Protein AF-A0A813BF03-F1 (afdb_monomer)

Solvent-accessible surface area (backbone atoms only — not comparable to full-atom values): 46046 Å² total; per-residue (Å²): 134,87,80,86,87,88,90,83,88,89,85,91,82,83,90,78,84,88,80,86,75,86,74,84,86,77,53,76,64,64,53,48,56,55,46,52,55,52,60,68,71,44,66,88,93,52,76,52,72,56,50,46,58,44,49,50,54,51,50,60,74,32,60,97,45,65,83,37,65,53,67,68,56,64,65,30,70,65,52,44,56,40,48,58,73,62,69,64,62,91,86,65,52,70,64,57,50,37,57,75,75,42,42,86,50,36,42,77,43,63,41,102,83,73,46,81,67,26,36,27,60,53,86,65,81,64,79,72,72,72,51,66,66,62,56,60,66,70,44,66,92,89,56,77,53,76,58,52,50,48,25,54,52,30,46,54,55,46,48,54,53,54,42,72,76,39,102,49,88,78,39,43,48,65,61,47,55,65,32,69,61,26,46,64,40,43,66,84,53,62,90,88,37,66,62,62,48,36,60,75,75,33,49,88,45,37,44,77,46,72,48,100,86,72,48,47,29,47,44,72,50,82,67,91,66,95,76,76,91,73,78,97,81,75,88,80,78,55,73,68,57,56,54,52,46,50,52,51,33,52,60,73,63,59,76,82,77,50,78,66,50,50,55,38,46,49,36,51,52,50,36,50,51,53,49,53,71,69,44,96,59,58,68,56,102,76,30,66,73,63,66,41,52,40,64,65,43,47,71,69,29,68,68,36,50,51,44,50,54,51,46,52,55,52,60,67,70,62,65,51,100,88,50,90,74,73,79,54,70,68,58,50,45,63,76,68,33,87,49,52,43,65,49,96,64,62,24,34,41,61,36,52,69,41,42,60,75,70,59,47,67,67,68,72,69,67,69,83,85,81,88,80,84,88,84,83,89,86,86,88,85,88,88,91,88,88,87,85,88,89,83,90,84,88,81,84,79,86,79,80,84,77,85,80,78,89,74,78,77,64,75,72,53,51,63,66,63,64,68,62,74,74,55,79,85,49,73,88,54,73,49,72,34,49,81,70,93,75,56,63,56,58,42,92,73,46,22,37,36,39,32,41,29,44,77,66,32,15,39,48,21,32,31,56,28,28,34,50,44,40,39,38,72,79,47,61,31,72,48,34,32,32,25,17,36,7,39,37,13,44,54,39,37,88,87,27,61,61,42,81,50,48,69,76,80,35,62,66,42,43,76,39,36,31,51,93,41,39,64,18,75,68,47,68,90,50,51,66,53,28,50,55,44,36,54,77,72,54,43,33,31,39,38,44,34,12,31,49,71,46,33,43,50,46,32,53,38,36,56,53,34,58,74,67,72,47,82,54,20,35,34,28,40,61,39,34,55,33,48,30,53,37,87,36,78,60,32,50,16,26,63,31,29,23,54,45,43,26,56,49,48,49,52,26,42,52,58,5,69,75,34,73,40,9,30,8,33,30,37,36,59,9,65,75,14,23,54,35,31,49,50,16,36,57,75,50,70,66,36,43,40,68,40,26,40,78,38,80,66,56,69,68,61,52,50,53,49,49,54,55,39,30,75,71,68,35,29,43,22,34,36,31,9,52,30,15,63,41,92,80,45,48,78,81,46,59,48,100,84,69,47,73,51,75,29,67,42,57,63,51,50,42,54,53,52,33,62,68,24,58,87,78,67,28,45,56,49,79,44,80,50,62,70,55,36,30,44,35,50,47,36,70,70,34,46,56,48,28,40,52,54,20,38,23,39,48,32,35,34,38,51,54,45,48,38,26,25,47,43,27,47,91,89,40,44,23,49,40,59,16,61,65,43,44,68,53,70,34,62,72,52,70,84,35,71,68,47,47,52,33,36,59,69,23,68,47,54,48,68,64,54,48,68,77,113

Sequence (805 aa):
MALGPPKARPPRSGREAADPAKGPEESQEDRREKQDAFFDSLPQDHLTHPELDLRDLLVEALKGKGLAKLSPIASDREFCRRKALLEWPRGIRLTAWIENRIGAEVEVVHGAFGSEVGVRLLDVGGMEEVDPEAFLASLPPDDFTQEENTLRQKLFEAWRDLTSRSDQRDVSLLDLGEHPNVKKAGGFLPPKMLRSWIEARLGAEMLLTENEAGELLADFVSVDTEVAEAPPEAPLVPADARAEVEEKARLFFDGPLRPEEKDLERACIDAIVKSTLSASTSFTSTGCSTPLNLSSVLNADKAFQEVWRRCKSEWAALEPPEGPVEVTLTNWVDWRVADVKVSREPRVSLRSNAVARLGLQRQLQKRPNSPGRDRGDGARGGGAPKRPRPSTGSHLHPYEEPERSHQGPEEAQDDERLQASRPKELANGCVRANACREIFHNPSEVRAAIVTCGGLCPGLNSIIREITNCLWHQYGVKTILGMQAGYNGCSAPDDFPPIQLNVDNVRDIHMKGGSILKAGRGGMDDPEKILDQLEKMGINMLFTVGGDGTQAAANLLYQAARKRDMPLSIVGVPKSIDNDIVFFDKTFGFDSAVAAASEVIRNGWVEATSCAKGVGIVKLMGRDAGFVAMHAALASTIVDLVMIPEVDVEMEEIMKHVDTTLARKDFMVVAVAEGAGQKFVSTGKKDSTGHTVYGDIGTYLKDQINSHLKKSGGRSFYIDPSYIIRSVTIRPNDHIYCSRLARDAVHTAMRGYTGVCVGPIHNIIVVMPSNLIASRKKRISVHSSSWQSCVQSCNMPKSLAGLNK

Secondary structure (DSSP, 8-state):
-----------------PPPPPPP---HHHHHHHHHHHHHHS-SSS--HHHHHHHHHHHHHHTT-SSB-HHHHHT-HHHHHHHHTTT--TT--HHHHHHHHSTTTEEEEEPTTS-EEEEEE---SS-----HHHHHHHS-SSS--HHHHHHHHHHHHHHHHHHHH-SSS-EEHHHHHHSHHHHHHGGGSPTT-HHHHIIIIITTTEEEEE-TTS-EEEEE--------PPPS--PPPPHHHHHHHHHHHHHHT-SSPPHHHHHHHHHHHHHHHHHHHHS---EETTEESSPEEHHHHHHH-HHHHHHHHHHHHHHHHT--TTS-----HHHHHHHH-TTEEE-SSSEEEE-HHHHHHTTTHHHHTTPPP--PPP---------------------PPPPPPPP-----SHHHHHHHHHS-PPPGGGTT--EE----S--SS-GGG-EEEEEEBSS--TTHHHHHHHHHHHHHHHS---EEEEETTTHHHHH-TTTSPPEEP-TTTTTTGGGSSS-TT--B----S-HHHHHHHHHHTT--EEEEEE-HHHHHHHHHHHHHHHHTT---EEEEEE--SS--BSS-S--TTHHHHHHHHHHHHHHHHHHHHTSTTEEEEEEE--SS--HHHHHHHHHHS--SEEE-TTS---HHHHHHHHHHHHHHHSEEEEEEETTTTGGGT----B-TTSPBPPP-HHHHHHHHHHHHHTTTT-EEEEE--HHHHHHSPPPHHHHHHHHHHHHHHHHHHHTT--SEEEEEETTEEEEEEHHHHTS-B----TTSHHHHHHHHHTT--HHHHT---

Nearest PDB structures (foldseek):
  6qu3-assembly1_C  TM=9.576E-01  e=3.442E-39  Trypanosoma brucei brucei
  6qu5-assembly1_B  TM=9.570E-01  e=5.912E-39  Trypanosoma brucei brucei
  6qu4-assembly1_C  TM=9.459E-01  e=5.306E-39  Trypanosoma brucei brucei
  6qu5-assembly1_C  TM=9.533E-01  e=1.015E-38  Trypanosoma brucei brucei
  6qu4-assembly1_D  TM=9.622E-01  e=5.732E-38  Trypanosoma brucei brucei

Radius of gyration: 39.79 Å; Cα contacts (8 Å, |Δi|>4): 1202; chains: 1; bounding box: 162×82×90 Å

pLDDT: mean 78.16, std 21.55, range [22.69, 98.88]

Organism: NCBI:txid1628268

InterPro domains:
  IPR000023 Phosphofructokinase domain [PF00365] (447-747)
  IPR022953 ATP-dependent 6-phosphofructokinase [PR00476] (450-469)
  IPR022953 ATP-dependent 6-phosphofructokinase [PR00476] (538-554)
  IPR022953 ATP-dependent 6-phosphofructokinase [PR00476] (571-588)
  IPR022953 ATP-dependent 6-phosphofructokinase [PR00476] (589-607)
  IPR022953 ATP-dependent 6-phosphofructokinase [PR00476] (610-626)
  IPR022953 ATP-dependent 6-phosphofructokinase [PR00476] (664-676)
  IPR035966 Phosphofructokinase superfamily [SSF53784] (423-790)
  IPR050929 Phosphofructokinase type A [PTHR45770] (429-799)

Foldseek 3Di:
DDDDDDDDDDDDDDDDDDDDDDDDDDDPVNLVVVVVVLVVPADQVDHDPLRVQLVVLVLVVQVPPAFDACVVSCPDPVNVVSCVVSVDDPNDDPQNCCCRPVCVFKPQDADPVRHTPGIHGDCPPDPPPPPLVVVLVVADPPDHDPLRVQLVVLLVVQLVVVCVVDPDNWDFPVSSCPPPSNVVSCVVPDPPCPVVCCCNPVCVQWPWDQDPVRTTTIDGDPPVDPDDDDDDDDDDDDPVVVVVLLVLLLVVPPDDDDPLSVQLLVLLVVLLVVVLLVDPWAADLFWTPDFAQSCVSQVPDPSNVVSVVVVLVVQQVVADPVGRRDDDPLSCCCNHNPQWDQDPRRTITGGSVRCVVVVVVVVSPPDDDDDDDDDDDDDYDDDDDDDDDDDDDDDDDDDDDDDDDDDDPPPVVVVVVPPDPDPPVCPVHFFFLDFDPDFDDQLALAAEEEFAEDFFFACQLLLVQLLQCLSCPVSVHQHYWYQAAGLLCLLVCVVQPIDRDHNVVSVCSLQFGGHPRYYHYDNLPDLVSSVVSCVVVSHQEYEFEEALVSLVSQLVNQVVCVVVVHNHAYEYQHADLQQWFPQFPGHFRVVLLLVLQLVVLVVLVVQQVVDFLEEREEEGAAQQAQRSQLSSLVVNLQAQAEFHLVAAADVVLVLVSSVVVCVVPRGHGYYYYQNGPQVVAFPQDADPVRHGDGGRVQVVNQVSNCVSCVVVPYHYDYDYCHVVSSGDRGDPVSSVVSSVLSSSSSSCVRRSHHQWYWHDDPNGIGIGRSCSRSPGIHYDDLPDPSLVSSCVSSVHDCNSSVNVD

Mean predicted aligned error: 21.6 Å

Structure (mmCIF, N/CA/C/O backbone):
data_AF-A0A813BF03-F1
#
_entry.id   AF-A0A813BF03-F1
#
loop_
_atom_site.group_PDB
_atom_site.id
_atom_site.type_symbol
_atom_site.label_atom_id
_atom_site.label_alt_id
_atom_site.label_comp_id
_atom_site.label_asym_id
_atom_site.label_entity_id
_atom_site.label_seq_id
_atom_site.pdbx_PDB_ins_code
_atom_site.Cartn_x
_atom_site.Cartn_y
_atom_site.Cartn_z
_atom_site.occupancy
_atom_site.B_iso_or_equiv
_atom_site.auth_seq_id
_atom_site.auth_comp_id
_atom_site.auth_asym_id
_atom_site.auth_atom_id
_atom_site.pdbx_PDB_model_num
ATOM 1 N N . MET A 1 1 ? -105.371 -28.307 -44.161 1.00 33.91 1 MET A N 1
ATOM 2 C CA . MET A 1 1 ? -105.538 -29.772 -44.296 1.00 33.91 1 MET A CA 1
ATOM 3 C C . MET A 1 1 ? -104.588 -30.416 -43.293 1.00 33.91 1 MET A C 1
ATOM 5 O O . MET A 1 1 ? -103.410 -30.117 -43.371 1.00 33.91 1 MET A O 1
ATOM 9 N N . ALA A 1 2 ? -105.118 -30.940 -42.177 1.00 35.44 2 ALA A N 1
ATOM 10 C CA . ALA A 1 2 ? -105.178 -32.384 -41.854 1.00 35.44 2 ALA A CA 1
ATOM 11 C C . ALA A 1 2 ? -103.812 -32.911 -41.338 1.00 35.44 2 ALA A C 1
ATOM 13 O O . ALA A 1 2 ? -102.834 -32.771 -42.050 1.00 35.44 2 ALA A O 1
ATOM 14 N N . LEU A 1 3 ? -103.612 -33.493 -40.147 1.00 30.72 3 LEU A N 1
ATOM 15 C CA . LEU A 1 3 ? -104.460 -34.100 -39.107 1.00 30.72 3 LEU A CA 1
ATOM 16 C C . LEU A 1 3 ? -103.669 -34.114 -37.767 1.00 30.72 3 LEU A C 1
ATOM 18 O O . LEU A 1 3 ? -102.467 -34.362 -37.783 1.00 30.72 3 LEU A O 1
ATOM 22 N N . GLY A 1 4 ? -104.329 -33.885 -36.619 1.00 41.91 4 GLY A N 1
ATOM 23 C CA . GLY A 1 4 ? -103.841 -34.338 -35.290 1.00 41.91 4 GLY A CA 1
ATOM 24 C C . GLY A 1 4 ? -103.999 -35.865 -35.155 1.00 41.91 4 GLY A C 1
ATOM 25 O O . GLY A 1 4 ? -104.670 -36.429 -36.021 1.00 41.91 4 GLY A O 1
ATOM 26 N N . PRO A 1 5 ? -103.462 -36.580 -34.135 1.00 51.69 5 PRO A N 1
ATOM 27 C CA . PRO A 1 5 ? -103.633 -36.329 -32.687 1.00 51.69 5 PRO A CA 1
ATOM 28 C C . PRO A 1 5 ? -102.374 -36.795 -31.865 1.00 51.69 5 PRO A C 1
ATOM 30 O O . PRO A 1 5 ? -101.274 -36.657 -32.386 1.00 51.69 5 PRO A O 1
ATOM 33 N N . PRO A 1 6 ? -102.443 -37.407 -30.654 1.00 37.41 6 PRO A N 1
ATOM 34 C CA . PRO A 1 6 ? -102.827 -36.872 -29.338 1.00 37.41 6 PRO A CA 1
ATOM 35 C C . PRO A 1 6 ? -101.766 -37.062 -28.212 1.00 37.41 6 PRO A C 1
ATOM 37 O O . PRO A 1 6 ? -100.801 -37.811 -28.321 1.00 37.41 6 PRO A O 1
ATOM 40 N N . LYS A 1 7 ? -102.033 -36.421 -27.062 1.00 38.62 7 LYS A N 1
ATOM 41 C CA . LYS A 1 7 ? -101.463 -36.691 -25.723 1.00 38.62 7 LYS A CA 1
ATOM 42 C C . LYS A 1 7 ? -102.104 -37.934 -25.069 1.00 38.62 7 LYS A C 1
ATOM 44 O O . LYS A 1 7 ? -103.325 -38.027 -25.131 1.00 38.62 7 LYS A O 1
ATOM 49 N N . ALA A 1 8 ? -101.341 -38.733 -24.298 1.00 26.89 8 ALA A N 1
ATOM 50 C CA . ALA A 1 8 ? -101.724 -39.244 -22.956 1.00 26.89 8 ALA A CA 1
ATOM 51 C C . ALA A 1 8 ? -100.602 -40.041 -22.221 1.00 26.89 8 ALA A C 1
ATOM 53 O O . ALA A 1 8 ? -100.227 -41.118 -22.653 1.00 26.89 8 ALA A O 1
ATOM 54 N N . ARG A 1 9 ? -100.122 -39.450 -21.107 1.00 22.69 9 ARG A N 1
ATOM 55 C CA . ARG A 1 9 ? -99.770 -39.928 -19.732 1.00 22.69 9 ARG A CA 1
ATOM 56 C C . ARG A 1 9 ? -99.171 -41.342 -19.386 1.00 22.69 9 ARG A C 1
ATOM 58 O O . ARG A 1 9 ? -99.343 -42.289 -20.131 1.00 22.69 9 ARG A O 1
ATOM 65 N N . PRO A 1 10 ? -98.470 -41.450 -18.216 1.00 49.47 10 PRO A N 1
ATOM 66 C CA . PRO A 1 10 ? -97.314 -42.331 -17.870 1.00 49.47 10 PRO A CA 1
ATOM 67 C C . PRO A 1 10 ? -97.753 -43.583 -17.024 1.00 49.47 10 PRO A C 1
ATOM 69 O O . PRO A 1 10 ? -98.969 -43.676 -16.851 1.00 49.47 10 PRO A O 1
ATOM 72 N N . PRO A 1 11 ? -96.923 -44.517 -16.440 1.00 43.12 11 PRO A N 1
ATOM 73 C CA . PRO A 1 11 ? -95.626 -44.318 -15.741 1.00 43.12 11 PRO A CA 1
ATOM 74 C C . PRO A 1 11 ? -94.536 -45.440 -15.757 1.00 43.12 11 PRO A C 1
ATOM 76 O O . PRO A 1 11 ? -94.758 -46.572 -16.157 1.00 43.12 11 PRO A O 1
ATOM 79 N N . ARG A 1 12 ? -93.354 -45.049 -15.232 1.00 35.62 12 ARG A N 1
ATOM 80 C CA . ARG A 1 12 ? -92.257 -45.785 -14.539 1.00 35.62 12 ARG A CA 1
ATOM 81 C C . ARG A 1 12 ? -91.902 -47.231 -14.943 1.00 35.62 12 ARG A C 1
ATOM 83 O O . ARG A 1 12 ? -92.609 -48.148 -14.554 1.00 35.62 12 ARG A O 1
ATOM 90 N N . SER A 1 13 ? -90.644 -47.423 -15.362 1.00 28.11 13 SER A N 1
ATOM 91 C CA . SER A 1 13 ? -89.671 -48.325 -14.700 1.00 28.11 13 SER A CA 1
ATOM 92 C C . SER A 1 13 ? -88.306 -48.305 -15.397 1.00 28.11 13 SER A C 1
ATOM 94 O O . SER A 1 13 ? -88.259 -48.285 -16.620 1.00 28.11 13 SER A O 1
ATOM 96 N N . GLY A 1 14 ? -87.230 -48.436 -14.616 1.00 25.39 14 GLY A N 1
ATOM 97 C CA . GLY A 1 14 ? -85.986 -49.058 -15.086 1.00 25.39 14 GLY A CA 1
ATOM 98 C C . GLY A 1 14 ? -84.874 -48.097 -15.486 1.00 25.39 14 GLY A C 1
ATOM 99 O O . GLY A 1 14 ? -84.885 -47.526 -16.565 1.00 25.39 14 GLY A O 1
ATOM 100 N N . ARG A 1 15 ? -83.898 -47.956 -14.586 1.00 31.39 15 ARG A N 1
ATOM 101 C CA . ARG A 1 15 ? -82.564 -47.405 -14.848 1.00 31.39 15 ARG A CA 1
ATOM 102 C C . ARG A 1 15 ? -81.873 -48.210 -15.950 1.00 31.39 15 ARG A C 1
ATOM 104 O O . ARG A 1 15 ? -81.846 -49.426 -15.824 1.00 31.39 15 ARG A O 1
ATOM 111 N N . GLU A 1 16 ? -81.175 -47.536 -16.859 1.00 27.23 16 GLU A N 1
ATOM 112 C CA . GLU A 1 16 ? -79.807 -47.930 -17.205 1.00 27.23 16 GLU A CA 1
ATOM 113 C C . GLU A 1 16 ? -79.006 -46.765 -17.810 1.00 27.23 16 GLU A C 1
ATOM 115 O O . GLU A 1 16 ? -79.472 -46.057 -18.694 1.00 27.23 16 GLU A O 1
ATOM 120 N N . ALA A 1 17 ? -77.838 -46.570 -17.192 1.00 29.06 17 ALA A N 1
ATOM 121 C CA . ALA A 1 17 ? -76.621 -45.855 -17.575 1.00 29.06 17 ALA A CA 1
ATOM 122 C C . ALA A 1 17 ? -76.712 -44.561 -18.415 1.00 29.06 17 ALA A C 1
ATOM 124 O O . ALA A 1 17 ? -77.003 -44.555 -19.604 1.00 29.06 17 ALA A O 1
ATOM 125 N N . ALA A 1 18 ? -76.339 -43.464 -17.752 1.00 27.36 18 ALA A N 1
ATOM 126 C CA . ALA A 1 18 ? -76.171 -42.124 -18.290 1.00 27.36 18 ALA A CA 1
ATOM 127 C C . ALA A 1 18 ? -75.057 -42.022 -19.350 1.00 27.36 18 ALA A C 1
ATOM 129 O O . ALA A 1 18 ? -73.918 -42.411 -19.097 1.00 27.36 18 ALA A O 1
ATOM 130 N N . ASP A 1 19 ? -75.389 -41.391 -20.474 1.00 29.16 19 ASP A N 1
ATOM 131 C CA . ASP A 1 19 ? -74.448 -40.777 -21.412 1.00 29.16 19 ASP A CA 1
ATOM 132 C C . ASP A 1 19 ? -74.287 -39.295 -20.999 1.00 29.16 19 ASP A C 1
ATOM 134 O O . ASP A 1 19 ? -75.295 -38.573 -20.948 1.00 29.16 19 ASP A O 1
ATOM 138 N N . PRO A 1 20 ? -73.100 -38.814 -20.578 1.00 33.72 20 PRO A N 1
ATOM 139 C CA . PRO A 1 20 ? -72.963 -37.451 -20.089 1.00 33.72 20 PRO A CA 1
ATOM 140 C C . PRO A 1 20 ? -72.949 -36.456 -21.255 1.00 33.72 20 PRO A C 1
ATOM 142 O O . PRO A 1 20 ? -72.063 -36.437 -22.107 1.00 33.72 20 PRO A O 1
ATOM 145 N N . ALA A 1 21 ? -73.965 -35.600 -21.229 1.00 34.38 21 ALA A N 1
ATOM 146 C CA . ALA A 1 21 ? -74.213 -34.474 -22.109 1.00 34.38 21 ALA A CA 1
ATOM 147 C C . ALA A 1 21 ? -72.999 -33.549 -22.340 1.00 34.38 21 ALA A C 1
ATOM 149 O O . ALA A 1 21 ? -72.250 -33.213 -21.420 1.00 34.38 21 ALA A O 1
ATOM 150 N N . LYS A 1 22 ? -72.900 -33.050 -23.583 1.00 37.31 22 LYS A N 1
ATOM 151 C CA . LYS A 1 22 ? -72.131 -31.862 -23.980 1.00 37.31 22 LYS A CA 1
ATOM 152 C C . LYS A 1 22 ? -72.483 -30.672 -23.073 1.00 37.31 22 LYS A C 1
ATOM 154 O O . LYS A 1 22 ? -73.637 -30.251 -23.030 1.00 37.31 22 LYS A O 1
ATOM 159 N N . GLY A 1 23 ? -71.478 -30.137 -22.380 1.00 34.19 23 GLY A N 1
ATOM 160 C CA . GLY A 1 23 ? -71.534 -28.829 -21.718 1.00 34.19 23 GLY A CA 1
ATOM 161 C C . GLY A 1 23 ? -71.587 -27.661 -22.723 1.00 34.19 23 GLY A C 1
ATOM 162 O O . GLY A 1 23 ? -71.460 -27.896 -23.926 1.00 34.19 23 GLY A O 1
ATOM 163 N N . PRO A 1 24 ? -71.795 -26.418 -22.249 1.00 41.84 24 PRO A N 1
ATOM 164 C CA . PRO A 1 24 ? -72.093 -25.255 -23.090 1.00 41.84 24 PRO A CA 1
ATOM 165 C C . PRO A 1 24 ? -70.931 -24.919 -24.042 1.00 41.84 24 PRO A C 1
ATOM 167 O O . PRO A 1 24 ? -69.767 -24.998 -23.651 1.00 41.84 24 PRO A O 1
ATOM 170 N N . GLU A 1 25 ? -71.243 -24.560 -25.294 1.00 47.81 25 GLU A N 1
ATOM 171 C CA . GLU A 1 25 ? -70.245 -24.138 -26.287 1.00 47.81 25 GLU A CA 1
ATOM 172 C C . GLU A 1 25 ? -69.652 -22.775 -25.901 1.00 47.81 25 GLU A C 1
ATOM 174 O O . GLU A 1 25 ? -70.324 -21.749 -25.909 1.00 47.81 25 GLU A O 1
ATOM 179 N N . GLU A 1 26 ? -68.378 -22.808 -25.523 1.00 56.12 26 GLU A N 1
ATOM 180 C CA . GLU A 1 26 ? -67.532 -21.669 -25.163 1.00 56.12 26 GLU A CA 1
ATOM 181 C C . GLU A 1 26 ? -67.277 -20.763 -26.384 1.00 56.12 26 GLU A C 1
ATOM 183 O O . GLU A 1 26 ? -66.959 -21.270 -27.468 1.00 56.12 26 GLU A O 1
ATOM 188 N N . SER A 1 27 ? -67.423 -19.439 -26.232 1.00 62.94 27 SER A N 1
ATOM 189 C CA . SER A 1 27 ? -67.269 -18.494 -27.346 1.00 62.94 27 SER A CA 1
ATOM 190 C C . SER A 1 27 ? -65.803 -18.403 -27.817 1.00 62.94 27 SER A C 1
ATOM 192 O O . SER A 1 27 ? -64.869 -18.697 -27.069 1.00 62.94 27 SER A O 1
ATOM 194 N N . GLN A 1 28 ? -65.565 -18.034 -29.085 1.00 58.16 28 GLN A N 1
ATOM 195 C CA . GLN A 1 28 ? -64.194 -17.910 -29.616 1.00 58.16 28 GLN A CA 1
ATOM 196 C C . GLN A 1 28 ? -63.381 -16.807 -28.923 1.00 58.16 28 GLN A C 1
ATOM 198 O O . GLN A 1 28 ? -62.155 -16.903 -28.870 1.00 58.16 28 GLN A O 1
ATOM 203 N N . GLU A 1 29 ? -64.060 -15.790 -28.399 1.00 62.06 29 GLU A N 1
ATOM 204 C CA . GLU A 1 29 ? -63.456 -14.663 -27.689 1.00 62.06 29 GLU A CA 1
ATOM 205 C C . GLU A 1 29 ? -63.002 -15.098 -26.286 1.00 62.06 29 GLU A C 1
ATOM 207 O O . GLU A 1 29 ? -61.828 -14.937 -25.960 1.00 62.06 29 GLU A O 1
ATOM 212 N N . ASP A 1 30 ? -63.843 -15.847 -25.554 1.00 64.62 30 ASP A N 1
ATOM 213 C CA . ASP A 1 30 ? -63.483 -16.441 -24.251 1.00 64.62 30 ASP A CA 1
ATOM 214 C C . ASP A 1 30 ? -62.268 -17.383 -24.343 1.00 64.62 30 ASP A C 1
ATOM 216 O O . ASP A 1 30 ? -61.485 -17.518 -23.400 1.00 64.62 30 ASP A O 1
ATOM 220 N N . ARG A 1 31 ? -62.097 -18.074 -25.478 1.00 63.22 31 ARG A N 1
ATOM 221 C CA . ARG A 1 31 ? -60.940 -18.955 -25.709 1.00 63.22 31 ARG A CA 1
ATOM 222 C C . ARG A 1 31 ? -59.647 -18.195 -25.964 1.00 63.22 31 ARG A C 1
ATOM 224 O O . ARG A 1 31 ? -58.600 -18.679 -25.544 1.00 63.22 31 ARG A O 1
ATOM 231 N N . ARG A 1 32 ? -59.712 -17.050 -26.650 1.00 65.19 32 ARG A N 1
ATOM 232 C CA . ARG A 1 32 ? -58.541 -16.194 -26.877 1.00 65.19 32 ARG A CA 1
ATOM 233 C C . ARG A 1 32 ? -58.101 -15.525 -25.585 1.00 65.19 32 ARG A C 1
ATOM 235 O O . ARG A 1 32 ? -56.937 -15.646 -25.239 1.00 65.19 32 ARG A O 1
ATOM 242 N N . GLU A 1 33 ? -59.030 -14.972 -24.809 1.00 72.19 33 GLU A N 1
ATOM 243 C CA . GLU A 1 33 ? -58.694 -14.351 -23.520 1.00 72.19 33 GLU A CA 1
ATOM 244 C C . GLU A 1 33 ? -58.048 -15.342 -22.540 1.00 72.19 33 GLU A C 1
ATOM 246 O O . GLU A 1 33 ? -57.075 -15.010 -21.868 1.00 72.19 33 GLU A O 1
ATOM 251 N N . LYS A 1 34 ? -58.523 -16.596 -22.492 1.00 68.94 34 LYS A N 1
ATOM 252 C CA . LYS A 1 34 ? -57.888 -17.652 -21.680 1.00 68.94 34 LYS A CA 1
ATOM 253 C C . LYS A 1 34 ? -56.511 -18.065 -22.191 1.00 68.94 34 LYS A C 1
ATOM 255 O O . LYS A 1 34 ? -55.680 -18.503 -21.398 1.00 68.94 34 LYS A O 1
ATOM 260 N N . GLN A 1 35 ? -56.292 -17.991 -23.501 1.00 70.38 35 GLN A N 1
ATOM 261 C CA . GLN A 1 35 ? -55.005 -18.299 -24.108 1.00 70.38 35 GLN A CA 1
ATOM 262 C C . GLN A 1 35 ? -53.987 -17.199 -23.799 1.00 70.38 35 GLN A C 1
ATOM 264 O O . GLN A 1 35 ? -52.890 -17.514 -23.345 1.00 70.38 35 GLN A O 1
ATOM 269 N N . ASP A 1 36 ? -54.377 -15.939 -23.963 1.00 75.69 36 ASP A N 1
ATOM 270 C CA . ASP A 1 36 ? -53.522 -14.783 -23.696 1.00 75.69 36 ASP A CA 1
ATOM 271 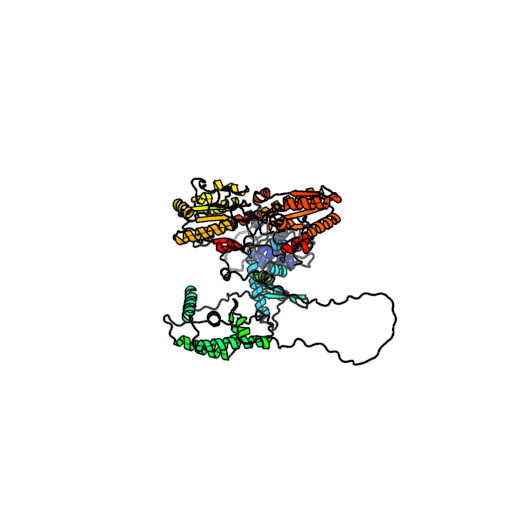C C . ASP A 1 36 ? -53.194 -14.693 -22.199 1.00 75.69 36 ASP A C 1
ATOM 273 O O . ASP A 1 36 ? -52.025 -14.644 -21.832 1.00 75.69 36 ASP A O 1
ATOM 277 N N . ALA A 1 37 ? -54.189 -14.858 -21.317 1.00 78.62 37 ALA A N 1
ATOM 278 C CA . ALA A 1 37 ? -53.967 -14.881 -19.869 1.00 78.62 37 ALA A CA 1
ATOM 279 C C . ALA A 1 37 ? -53.012 -16.001 -19.412 1.00 78.62 37 ALA A C 1
ATOM 281 O O . ALA A 1 37 ? -52.276 -15.831 -18.440 1.00 78.62 37 ALA A O 1
ATOM 282 N N . PHE A 1 38 ? -53.007 -17.151 -20.097 1.00 81.25 38 PHE A N 1
ATOM 283 C CA . PHE A 1 38 ? -52.062 -18.228 -19.808 1.00 81.25 38 PHE A CA 1
ATOM 284 C C . PHE A 1 38 ? -50.634 -17.846 -20.195 1.00 81.25 38 PHE A C 1
ATOM 286 O O . PHE A 1 38 ? -49.737 -17.982 -19.368 1.00 81.25 38 PHE A O 1
ATOM 293 N N . PHE A 1 39 ? -50.409 -17.351 -21.413 1.00 80.50 39 PHE A N 1
ATOM 294 C CA . PHE A 1 39 ? -49.061 -16.969 -21.843 1.00 80.50 39 PHE A CA 1
ATOM 295 C C . PHE A 1 39 ? -48.540 -15.729 -21.105 1.00 80.50 39 PHE A C 1
ATOM 297 O O . PHE A 1 39 ? -47.355 -15.685 -20.790 1.00 80.50 39 PHE A O 1
ATOM 304 N N . ASP A 1 40 ? -49.414 -14.791 -20.734 1.00 79.94 40 ASP A N 1
ATOM 305 C CA . ASP A 1 40 ? -49.068 -13.631 -19.903 1.00 79.94 40 ASP A CA 1
ATOM 306 C C . ASP A 1 40 ? -48.694 -14.024 -18.467 1.00 79.94 40 ASP A C 1
ATOM 308 O O . ASP A 1 40 ? -47.912 -13.331 -17.816 1.00 79.94 40 ASP A O 1
ATOM 312 N N . SER A 1 41 ? -49.231 -15.140 -17.960 1.00 78.38 41 SER A N 1
ATOM 313 C CA . SER A 1 41 ? -48.867 -15.662 -16.636 1.00 78.38 41 SER A CA 1
ATOM 314 C C . SER A 1 41 ? -47.479 -16.310 -16.595 1.00 78.38 41 SER A C 1
ATOM 316 O O . SER A 1 41 ? -46.927 -16.507 -15.510 1.00 78.38 41 SER A O 1
ATOM 318 N N . LEU A 1 42 ? -46.908 -16.643 -17.757 1.00 80.62 42 LEU A N 1
ATOM 319 C CA . LEU A 1 42 ? -45.584 -17.246 -17.859 1.00 80.62 42 LEU A CA 1
ATOM 320 C C . LEU A 1 42 ? -44.499 -16.158 -17.942 1.00 80.62 42 LEU A C 1
ATOM 322 O O . LEU A 1 42 ? -44.722 -15.099 -18.533 1.00 80.62 42 LEU A O 1
ATOM 326 N N . PRO A 1 43 ? -43.293 -16.401 -17.397 1.00 75.25 43 PRO A N 1
ATOM 327 C CA . PRO A 1 43 ? -42.184 -15.466 -17.540 1.00 75.25 43 PRO A CA 1
ATOM 328 C C . PRO A 1 43 ? -41.829 -15.270 -19.017 1.00 75.25 43 PRO A C 1
ATOM 330 O O . PRO A 1 43 ? -41.671 -16.244 -19.753 1.00 75.25 43 PRO A O 1
ATOM 333 N N . GLN A 1 44 ? -41.693 -14.022 -19.461 1.00 67.81 44 GLN A N 1
ATOM 334 C CA . GLN A 1 44 ? -41.414 -13.708 -20.870 1.00 67.81 44 GLN A CA 1
ATOM 335 C C . GLN A 1 44 ? -39.953 -13.985 -21.254 1.00 67.81 44 GLN A C 1
ATOM 337 O O . GLN A 1 44 ? -39.687 -14.450 -22.357 1.00 67.81 44 GLN A O 1
ATOM 342 N N . ASP A 1 45 ? -39.021 -13.780 -20.318 1.00 66.44 45 ASP A N 1
ATOM 343 C CA . ASP A 1 45 ? -37.578 -13.833 -20.598 1.00 66.44 45 ASP A CA 1
ATOM 344 C C . ASP A 1 45 ? -36.946 -15.219 -20.365 1.00 66.44 45 ASP A C 1
ATOM 346 O O . ASP A 1 45 ? -35.757 -15.406 -20.613 1.00 66.44 45 ASP A O 1
ATOM 350 N N . HIS A 1 46 ? -37.703 -16.195 -19.849 1.00 70.12 46 HIS A N 1
ATOM 351 C CA . HIS A 1 46 ? -37.211 -17.555 -19.606 1.00 70.12 46 HIS A CA 1
ATOM 352 C C . HIS A 1 46 ? -38.342 -18.590 -19.529 1.00 70.12 46 HIS A C 1
ATOM 354 O O . HIS A 1 46 ? -39.494 -18.269 -19.233 1.00 70.12 46 HIS A O 1
ATOM 360 N N . LEU A 1 47 ? -37.997 -19.860 -19.757 1.00 76.19 47 LEU A N 1
ATOM 361 C CA . LEU A 1 47 ? -38.897 -20.995 -19.544 1.00 76.19 47 LEU A CA 1
ATOM 362 C C . LEU A 1 47 ? -38.900 -21.401 -18.065 1.00 76.19 47 LEU A C 1
ATOM 364 O O . LEU A 1 47 ? -37.851 -21.482 -17.424 1.00 76.19 47 LEU A O 1
ATOM 368 N N . THR A 1 48 ? -40.077 -21.698 -17.520 1.00 79.56 48 THR A N 1
ATOM 369 C CA . THR A 1 48 ? -40.196 -22.281 -16.174 1.00 79.56 48 THR A CA 1
ATOM 370 C C . THR A 1 48 ? -39.629 -23.707 -16.136 1.00 79.56 48 THR A C 1
ATOM 372 O O . THR A 1 48 ? -39.527 -24.373 -17.164 1.00 79.56 48 THR A O 1
ATOM 375 N N . HIS A 1 49 ? -39.277 -24.233 -14.956 1.00 76.62 49 HIS A N 1
ATOM 376 C CA . HIS A 1 49 ? -38.738 -25.602 -14.850 1.00 76.62 49 HIS A CA 1
ATOM 377 C C . HIS A 1 49 ? -39.646 -26.685 -15.471 1.00 76.62 49 HIS A C 1
ATOM 379 O O . HIS A 1 49 ? -39.129 -27.527 -16.204 1.00 76.62 49 HIS A O 1
ATOM 385 N N . PRO A 1 50 ? -40.983 -26.655 -15.294 1.00 78.25 50 PRO A N 1
ATOM 386 C CA . PRO A 1 50 ? -41.852 -27.617 -15.969 1.00 78.25 50 PRO A CA 1
ATOM 387 C C . PRO A 1 50 ? -41.939 -27.398 -17.493 1.00 78.25 50 PRO A C 1
ATOM 389 O O . PRO A 1 50 ? -42.189 -28.352 -18.229 1.00 78.25 50 PRO A O 1
ATOM 392 N N . GLU A 1 51 ? -41.718 -26.171 -17.987 1.00 83.62 51 GLU A N 1
ATOM 393 C CA . GLU A 1 51 ? -41.609 -25.889 -19.427 1.00 83.62 51 GLU A CA 1
ATOM 394 C C . GLU A 1 51 ? -40.304 -26.429 -20.016 1.00 83.62 51 GLU A C 1
ATOM 396 O O . GLU A 1 51 ? -40.336 -27.003 -21.104 1.00 83.62 51 GLU A O 1
ATOM 401 N N . LEU A 1 52 ? -39.186 -26.299 -19.295 1.00 76.62 52 LEU A N 1
ATOM 402 C CA . LEU A 1 52 ? -37.890 -26.862 -19.684 1.00 76.62 52 LEU A CA 1
ATOM 403 C C . LEU A 1 52 ? -37.960 -28.387 -19.787 1.00 76.62 52 LEU A C 1
ATOM 405 O O . LEU A 1 52 ? -37.588 -28.946 -20.813 1.00 76.62 52 LEU A O 1
ATOM 409 N N . ASP A 1 53 ? -38.550 -29.050 -18.788 1.00 81.69 53 ASP A N 1
ATOM 410 C CA . ASP A 1 53 ? -38.770 -30.500 -18.812 1.00 81.69 53 ASP A CA 1
ATOM 411 C C . ASP A 1 53 ? -39.586 -30.949 -20.039 1.00 81.69 53 ASP A C 1
ATOM 413 O O . ASP A 1 53 ? -39.292 -31.969 -20.669 1.00 81.69 53 ASP A O 1
ATOM 417 N N . LEU A 1 54 ? -40.643 -30.201 -20.377 1.00 84.12 54 LEU A N 1
ATOM 418 C CA . LEU A 1 54 ? -41.500 -30.512 -21.520 1.00 84.12 54 LEU A CA 1
ATOM 419 C C . LEU A 1 54 ? -40.784 -30.252 -22.856 1.00 84.12 54 LEU A C 1
ATOM 421 O O . LEU A 1 54 ? -40.930 -31.041 -23.794 1.00 84.12 54 LEU A O 1
ATOM 425 N N . ARG A 1 55 ? -40.003 -29.168 -22.931 1.00 88.50 55 ARG A N 1
ATOM 426 C CA . ARG A 1 55 ? -39.157 -28.806 -24.075 1.00 88.50 55 ARG A CA 1
ATOM 427 C C . ARG A 1 55 ? -38.098 -29.873 -24.327 1.00 88.50 55 ARG A C 1
ATOM 429 O O . ARG A 1 55 ? -37.992 -30.342 -25.456 1.00 88.50 55 ARG A O 1
ATOM 436 N N . ASP A 1 56 ? -37.387 -30.319 -23.298 1.00 84.50 56 ASP A N 1
ATOM 437 C CA . ASP A 1 56 ? -36.313 -31.308 -23.433 1.00 84.50 56 ASP A CA 1
ATOM 438 C C . ASP A 1 56 ? -36.843 -32.657 -23.923 1.00 84.50 56 ASP A C 1
ATOM 440 O O . ASP A 1 56 ? -36.262 -33.260 -24.827 1.00 84.50 56 ASP A O 1
ATOM 444 N N . LEU A 1 57 ? -37.998 -33.101 -23.412 1.00 85.50 57 LEU A N 1
ATOM 445 C CA . LEU A 1 57 ? -38.660 -34.312 -23.906 1.00 85.50 57 LEU A CA 1
ATOM 446 C C . LEU A 1 57 ? -39.084 -34.186 -25.373 1.00 85.50 57 LEU A C 1
ATOM 448 O O . LEU A 1 57 ? -38.964 -35.152 -26.129 1.00 85.50 57 LEU A O 1
ATOM 452 N N . LEU A 1 58 ? -39.579 -33.015 -25.787 1.00 85.25 58 LEU A N 1
ATOM 453 C CA . LEU A 1 58 ? -39.963 -32.777 -27.177 1.00 85.25 58 LEU A CA 1
ATOM 454 C C . LEU A 1 58 ? -38.741 -32.771 -28.100 1.00 85.25 58 LEU A C 1
ATOM 456 O O . LEU A 1 58 ? -38.753 -33.445 -29.128 1.00 85.25 58 LEU A O 1
ATOM 460 N N . VAL A 1 59 ? -37.690 -32.038 -27.728 1.00 83.25 59 VAL A N 1
ATOM 461 C CA . VAL A 1 59 ? -36.450 -31.928 -28.503 1.00 83.25 59 VAL A CA 1
ATOM 462 C C . VAL A 1 59 ? -35.788 -33.296 -28.629 1.00 83.25 59 VAL A C 1
ATOM 464 O O . VAL A 1 59 ? -35.465 -33.711 -29.739 1.00 83.25 59 VAL A O 1
ATOM 467 N N . GLU A 1 60 ? -35.665 -34.048 -27.535 1.00 84.75 60 GLU A N 1
ATOM 468 C CA . GLU A 1 60 ? -35.111 -35.405 -27.557 1.00 84.75 60 GLU A CA 1
ATOM 469 C C . GLU A 1 60 ? -35.942 -36.343 -28.440 1.00 84.75 60 GLU A C 1
ATOM 471 O O . GLU A 1 60 ? -35.397 -37.088 -29.255 1.00 84.75 60 GLU A O 1
ATOM 476 N N . ALA A 1 61 ? -37.274 -36.259 -28.363 1.00 82.94 61 ALA A N 1
ATOM 477 C CA . ALA A 1 61 ? -38.153 -37.053 -29.212 1.00 82.94 61 ALA A CA 1
ATOM 478 C C . ALA A 1 61 ? -38.027 -36.710 -30.707 1.00 82.94 61 ALA A C 1
ATOM 480 O O . ALA A 1 61 ? -38.398 -37.548 -31.538 1.00 82.94 61 ALA A O 1
ATOM 481 N N . LEU A 1 62 ? -37.526 -35.521 -31.055 1.00 83.44 62 LEU A N 1
ATOM 482 C CA . LEU A 1 62 ? -37.330 -35.047 -32.426 1.00 83.44 62 LEU A CA 1
ATOM 483 C C . LEU A 1 62 ? -35.882 -35.169 -32.923 1.00 83.44 62 LEU A C 1
ATOM 485 O O . LEU A 1 62 ? -35.669 -35.109 -34.134 1.00 83.44 62 LEU A O 1
ATOM 489 N N . LYS A 1 63 ? -34.893 -35.394 -32.047 1.00 81.69 63 LYS A N 1
ATOM 490 C CA . LYS A 1 63 ? -33.488 -35.562 -32.453 1.00 81.69 63 LYS A CA 1
ATOM 491 C C . LYS A 1 63 ? -33.337 -36.670 -33.493 1.00 81.69 63 LYS A C 1
ATOM 493 O O . LYS A 1 63 ? -33.855 -37.777 -33.348 1.00 81.69 63 LYS A O 1
ATOM 498 N N . GLY A 1 64 ? -32.626 -36.353 -34.574 1.00 73.69 64 GLY A N 1
ATOM 499 C CA . GLY A 1 64 ? -32.404 -37.268 -35.696 1.00 73.69 64 GLY A CA 1
ATOM 500 C C . GLY A 1 64 ? -33.654 -37.574 -36.533 1.00 73.69 64 GLY A C 1
ATOM 501 O O . GLY A 1 64 ? -33.575 -38.370 -37.468 1.00 73.69 64 GLY A O 1
ATOM 502 N N . LYS A 1 65 ? -34.803 -36.951 -36.236 1.00 74.88 65 LYS A N 1
ATOM 503 C CA . LYS A 1 65 ? -36.016 -37.021 -37.054 1.00 74.88 65 LYS A CA 1
ATOM 504 C C . LYS A 1 65 ? -36.132 -35.721 -37.843 1.00 74.88 65 LYS A C 1
ATOM 506 O O . LYS A 1 65 ? -35.959 -34.644 -37.293 1.00 74.88 65 LYS A O 1
ATOM 511 N N . GLY A 1 66 ? -36.422 -35.833 -39.140 1.00 79.56 66 GLY A N 1
ATOM 512 C CA . GLY A 1 66 ? -36.744 -34.676 -39.975 1.00 79.56 66 GLY A CA 1
ATOM 513 C C . GLY A 1 66 ? -38.110 -34.111 -39.587 1.00 79.56 66 GLY A C 1
ATOM 514 O O . GLY A 1 66 ? -38.270 -33.480 -38.552 1.00 79.56 66 GLY A O 1
ATOM 515 N N . LEU A 1 67 ? -39.132 -34.376 -40.399 1.00 84.06 67 LEU A N 1
ATOM 516 C CA . LEU A 1 67 ? -40.510 -34.017 -40.065 1.00 84.06 67 LEU A CA 1
ATOM 517 C C . LEU A 1 67 ? -41.207 -35.173 -39.331 1.00 84.06 67 LEU A C 1
ATOM 519 O O . LEU A 1 67 ? -41.354 -36.261 -39.892 1.00 84.06 67 LEU A O 1
ATOM 523 N N . ALA A 1 68 ? -41.653 -34.946 -38.094 1.00 85.81 68 ALA A N 1
ATOM 524 C CA . ALA A 1 68 ? -42.337 -35.941 -37.269 1.00 85.81 68 ALA A CA 1
ATOM 525 C C . ALA A 1 68 ? -43.774 -35.517 -36.933 1.00 85.81 68 ALA A C 1
ATOM 527 O O . ALA A 1 68 ? -44.088 -34.337 -36.817 1.00 85.81 68 ALA A O 1
ATOM 528 N N . LYS A 1 69 ? -44.676 -36.486 -36.739 1.00 85.12 69 LYS A N 1
ATOM 529 C CA . LYS A 1 69 ? -46.029 -36.193 -36.238 1.00 85.12 69 LYS A CA 1
ATOM 530 C C . LYS A 1 69 ? -45.959 -35.868 -34.748 1.00 85.12 69 LYS A C 1
ATOM 532 O O . LYS A 1 69 ? -45.303 -36.595 -34.009 1.00 85.12 69 LYS A O 1
ATOM 537 N N . LEU A 1 70 ? -46.688 -34.845 -34.301 1.00 85.00 70 LEU A N 1
ATOM 538 C CA . LEU A 1 70 ? -46.733 -34.466 -32.886 1.00 85.00 70 LEU A CA 1
ATOM 539 C C . LEU A 1 70 ? -47.559 -35.450 -32.043 1.00 85.00 70 LEU A C 1
ATOM 541 O O . LEU A 1 70 ? -47.259 -35.670 -30.875 1.00 85.00 70 LEU A O 1
ATOM 545 N N . SER A 1 71 ? -48.573 -36.096 -32.630 1.00 82.94 71 SER A N 1
ATOM 546 C CA . SER A 1 71 ? -49.514 -36.948 -31.890 1.00 82.94 71 SER A CA 1
ATOM 547 C C . SER A 1 71 ? -48.884 -38.120 -31.117 1.00 82.94 71 SER A C 1
ATOM 549 O O . SER A 1 71 ? -49.314 -38.343 -29.985 1.00 82.94 71 SER A O 1
ATOM 551 N N . PRO A 1 72 ? -47.883 -38.868 -31.632 1.00 82.19 72 PRO A N 1
ATOM 552 C CA . PRO A 1 72 ? -47.259 -39.957 -30.881 1.00 82.19 72 PRO A CA 1
ATOM 553 C C . PRO A 1 72 ? -46.406 -39.437 -29.721 1.00 82.19 72 PRO A C 1
ATOM 555 O O . PRO A 1 72 ? -46.370 -40.068 -28.675 1.00 82.19 72 PRO A O 1
ATOM 558 N N . ILE A 1 73 ? -45.771 -38.272 -29.890 1.00 84.88 73 ILE A N 1
ATOM 559 C CA . ILE A 1 73 ? -44.949 -37.628 -28.856 1.00 84.88 73 ILE A CA 1
ATOM 560 C C . ILE A 1 73 ? -45.855 -37.072 -27.756 1.00 84.88 73 ILE A C 1
ATOM 562 O O . ILE A 1 73 ? -45.652 -37.337 -26.579 1.00 84.88 73 ILE A O 1
ATOM 566 N N . ALA A 1 74 ? -46.933 -36.389 -28.144 1.00 81.38 74 ALA A N 1
ATOM 567 C CA . ALA A 1 74 ? -47.920 -35.846 -27.218 1.00 81.38 74 ALA A CA 1
ATOM 568 C C . ALA A 1 74 ? -48.703 -36.926 -26.450 1.00 81.38 74 ALA A C 1
ATOM 570 O O . ALA A 1 74 ? -49.303 -36.614 -25.425 1.00 81.38 74 ALA A O 1
ATOM 571 N N . SER A 1 75 ? -48.714 -38.167 -26.948 1.00 81.88 75 SER A N 1
ATOM 572 C CA . SER A 1 75 ? -49.338 -39.325 -26.292 1.00 81.88 75 SER A CA 1
ATOM 573 C C . SER A 1 75 ? -48.346 -40.152 -25.468 1.00 81.88 75 SER A C 1
ATOM 575 O O . SER A 1 75 ? -48.753 -41.137 -24.851 1.00 81.88 75 SER A O 1
ATOM 577 N N . ASP A 1 76 ? -47.061 -39.784 -25.459 1.00 88.56 76 ASP A N 1
ATOM 578 C CA . ASP A 1 76 ? -46.067 -40.437 -24.617 1.00 88.56 76 ASP A CA 1
ATOM 579 C C . ASP A 1 76 ? -46.410 -40.239 -23.133 1.00 88.56 76 ASP A C 1
ATOM 581 O O . ASP A 1 76 ? -46.893 -39.184 -22.704 1.00 88.56 76 ASP A O 1
ATOM 585 N N . ARG A 1 77 ? -46.190 -41.290 -22.339 1.00 84.81 77 ARG A N 1
ATOM 586 C CA . ARG A 1 77 ? -46.618 -41.336 -20.939 1.00 84.81 77 ARG A CA 1
ATOM 587 C C . ARG A 1 77 ? -45.857 -40.332 -20.077 1.00 84.81 77 ARG A C 1
ATOM 589 O O . ARG A 1 77 ? -46.459 -39.748 -19.175 1.00 84.81 77 ARG A O 1
ATOM 596 N N . GLU A 1 78 ? -44.569 -40.136 -20.343 1.00 82.38 78 GLU A N 1
ATOM 597 C CA . GLU A 1 78 ? -43.748 -39.169 -19.617 1.00 82.38 78 GLU A CA 1
ATOM 598 C C . GLU A 1 78 ? -44.056 -37.748 -20.096 1.00 82.38 78 GLU A C 1
ATOM 600 O O . GLU A 1 78 ? -44.254 -36.855 -19.271 1.00 82.38 78 GLU A O 1
ATOM 605 N N . PHE A 1 79 ? -44.249 -37.558 -21.406 1.00 86.06 79 PHE A N 1
ATOM 606 C CA . PHE A 1 79 ? -44.680 -36.275 -21.969 1.00 86.06 79 PHE A CA 1
ATOM 607 C C . PHE A 1 79 ? -46.016 -35.795 -21.374 1.00 86.06 79 PHE A C 1
ATOM 609 O O . PHE A 1 79 ? -46.135 -34.657 -20.917 1.00 86.06 79 PHE A O 1
ATOM 616 N N . CYS A 1 80 ? -47.017 -36.678 -21.290 1.00 83.38 80 CYS A N 1
ATOM 617 C CA . CYS A 1 80 ? -48.303 -36.388 -20.650 1.00 83.38 80 CYS A CA 1
ATOM 618 C C . CYS A 1 80 ? -48.152 -36.024 -19.166 1.00 83.38 80 CYS A C 1
ATOM 620 O O . CYS A 1 80 ? -48.840 -35.128 -18.674 1.00 83.38 80 CYS A O 1
ATOM 622 N N . ARG A 1 81 ? -47.256 -36.714 -18.449 1.00 84.25 81 ARG A N 1
ATOM 623 C CA . ARG A 1 81 ? -47.018 -36.485 -17.022 1.00 84.25 81 ARG A CA 1
ATOM 624 C C . ARG A 1 81 ? -46.397 -35.114 -16.768 1.00 84.25 81 ARG A C 1
ATOM 626 O O . ARG A 1 81 ? -46.866 -34.415 -15.876 1.00 84.25 81 ARG A O 1
ATOM 633 N N . ARG A 1 82 ? -45.386 -34.719 -17.549 1.00 82.06 82 ARG A N 1
ATOM 634 C CA . ARG A 1 82 ? -44.751 -33.394 -17.432 1.00 82.06 82 ARG A CA 1
ATOM 635 C C . ARG A 1 82 ? -45.692 -32.278 -17.858 1.00 82.06 82 ARG A C 1
ATOM 637 O O . ARG A 1 82 ? -45.826 -31.293 -17.143 1.00 82.06 82 ARG A O 1
ATOM 644 N N . LYS A 1 83 ? -46.450 -32.483 -18.938 1.00 83.19 83 LYS A N 1
ATOM 645 C CA . LYS A 1 83 ? -47.478 -31.534 -19.382 1.00 83.19 83 LYS A CA 1
ATOM 646 C C . LYS A 1 83 ? -48.530 -31.249 -18.302 1.00 83.19 83 LYS A C 1
ATOM 648 O O . LYS A 1 83 ? -49.006 -30.123 -18.198 1.00 83.19 83 LYS A O 1
ATOM 653 N N . ALA A 1 84 ? -48.890 -32.244 -17.488 1.00 81.88 84 ALA A N 1
ATOM 654 C CA . ALA A 1 84 ? -49.852 -32.066 -16.399 1.00 81.88 84 ALA A CA 1
ATOM 655 C C . ALA A 1 84 ? -49.345 -31.147 -15.269 1.00 81.88 84 ALA A C 1
ATOM 657 O O . ALA A 1 84 ? -50.167 -30.556 -14.574 1.00 81.88 84 ALA A O 1
ATOM 658 N N . LEU A 1 85 ? -48.023 -30.994 -15.101 1.00 81.75 85 LEU A N 1
ATOM 659 C CA . LEU A 1 85 ? -47.424 -30.109 -14.092 1.00 81.75 85 LEU A CA 1
ATOM 660 C C . LEU A 1 85 ? -47.554 -28.618 -14.443 1.00 81.75 85 LEU A C 1
ATOM 662 O O . LEU A 1 85 ? -47.392 -27.780 -13.566 1.00 81.75 85 LEU A O 1
ATOM 666 N N . LEU A 1 86 ? -47.867 -28.291 -15.701 1.00 74.00 86 LEU A N 1
ATOM 667 C CA . LEU A 1 86 ? -48.059 -26.918 -16.190 1.00 74.00 86 LEU A CA 1
ATOM 668 C C . LEU A 1 86 ? -49.494 -26.395 -16.014 1.00 74.00 86 LEU A C 1
ATOM 670 O O . LEU A 1 86 ? -49.836 -25.372 -16.596 1.00 74.00 86 LEU A O 1
ATOM 674 N N . GLU A 1 87 ? -50.359 -27.130 -15.302 1.00 75.12 87 GLU A N 1
ATOM 675 C CA . GLU A 1 87 ? -51.796 -26.825 -15.175 1.00 75.12 87 GLU A CA 1
ATOM 676 C C . GLU A 1 87 ? -52.462 -26.494 -16.526 1.00 75.12 87 GLU A C 1
ATOM 678 O O . GLU A 1 87 ? -53.281 -25.586 -16.643 1.00 75.12 87 GLU A O 1
ATOM 683 N N . TRP A 1 88 ? -52.086 -27.243 -17.570 1.00 77.06 88 TRP A N 1
ATOM 684 C CA . TRP A 1 88 ? -52.375 -26.911 -18.965 1.00 77.06 88 TRP A CA 1
ATOM 685 C C . TRP A 1 88 ? -53.850 -26.531 -19.209 1.00 77.06 88 TRP A C 1
ATOM 687 O O . TRP A 1 88 ? -54.727 -27.406 -19.131 1.00 77.06 88 TRP A O 1
ATOM 697 N N . PRO A 1 89 ? -54.155 -25.268 -19.565 1.00 72.12 89 PRO A N 1
ATOM 698 C CA . PRO A 1 89 ? -55.534 -24.823 -19.701 1.00 72.12 89 PRO A CA 1
ATOM 699 C C . PRO A 1 89 ? -56.287 -25.571 -20.801 1.00 72.12 89 PRO A C 1
ATOM 701 O O . PRO A 1 89 ? -55.765 -25.865 -21.884 1.00 72.12 89 PRO A O 1
ATOM 704 N N . ARG A 1 90 ? -57.566 -25.867 -20.545 1.00 67.75 90 ARG A N 1
ATOM 705 C CA . ARG A 1 90 ? -58.435 -26.498 -21.545 1.00 67.75 90 ARG A CA 1
ATOM 706 C C . ARG A 1 90 ? -58.612 -25.546 -22.729 1.00 67.75 90 ARG A C 1
ATOM 708 O O . ARG A 1 90 ? -59.092 -24.437 -22.555 1.00 67.75 90 ARG A O 1
ATOM 715 N N . GLY A 1 91 ? -58.258 -26.008 -23.928 1.00 68.19 91 GLY A N 1
ATOM 716 C CA . GLY A 1 91 ? -58.434 -25.258 -25.178 1.00 68.19 91 GLY A CA 1
ATOM 717 C C . GLY A 1 91 ? -57.135 -24.774 -25.827 1.00 68.19 91 GLY A C 1
ATOM 718 O O . GLY A 1 91 ? -57.137 -24.550 -27.037 1.00 68.19 91 GLY A O 1
ATOM 719 N N . ILE A 1 92 ? -56.019 -24.712 -25.089 1.00 76.56 92 ILE A N 1
ATOM 720 C CA . ILE A 1 92 ? -54.715 -24.325 -25.650 1.00 76.56 92 ILE A CA 1
ATOM 721 C C . ILE A 1 92 ? -54.071 -25.535 -26.329 1.00 76.56 92 ILE A C 1
ATOM 723 O O . ILE A 1 92 ? -53.883 -26.595 -25.721 1.00 76.56 92 ILE A O 1
ATOM 727 N N . ARG A 1 93 ? -53.741 -25.395 -27.615 1.00 81.62 93 ARG A N 1
ATOM 728 C CA . ARG A 1 93 ? -53.073 -26.456 -28.380 1.00 81.62 93 ARG A CA 1
ATOM 729 C C . ARG A 1 93 ? -51.595 -26.519 -28.015 1.00 81.62 93 ARG A C 1
ATOM 731 O O . ARG A 1 93 ? -50.962 -25.495 -27.794 1.00 81.62 93 ARG A O 1
ATOM 738 N N . LEU A 1 94 ? -51.037 -27.730 -28.015 1.00 83.00 94 LEU A N 1
ATOM 739 C CA . LEU A 1 94 ? -49.599 -27.932 -27.813 1.00 83.00 94 LEU A CA 1
ATOM 740 C C . LEU A 1 94 ? -48.774 -27.197 -28.877 1.00 83.00 94 LEU A C 1
ATOM 742 O O . LEU A 1 94 ? -47.763 -26.604 -28.538 1.00 83.00 94 LEU A O 1
ATOM 746 N N . THR A 1 95 ? -49.250 -27.157 -30.123 1.00 84.19 95 THR A N 1
ATOM 747 C CA . THR A 1 95 ? -48.619 -26.384 -31.201 1.00 84.19 95 THR A CA 1
ATOM 748 C C . THR A 1 95 ? -48.511 -24.900 -30.884 1.00 84.19 95 THR A C 1
ATOM 750 O O . THR A 1 95 ? -47.459 -24.322 -31.105 1.00 84.19 95 THR A O 1
ATOM 753 N N . ALA A 1 96 ? -49.549 -24.304 -30.290 1.00 80.75 96 ALA A N 1
ATOM 754 C CA . ALA A 1 96 ? -49.528 -22.892 -29.929 1.00 80.75 96 ALA A CA 1
ATOM 755 C C . ALA A 1 96 ? -48.476 -22.603 -28.850 1.00 80.75 96 ALA A C 1
ATOM 757 O O . ALA A 1 96 ? -47.808 -21.579 -28.901 1.00 80.75 96 ALA A O 1
ATOM 758 N N . TRP A 1 97 ? -48.291 -23.511 -27.889 1.00 86.75 97 TRP A N 1
ATOM 759 C CA . TRP A 1 97 ? -47.204 -23.382 -26.918 1.00 86.75 97 TRP A CA 1
ATOM 760 C C . TRP A 1 97 ? -45.830 -23.549 -27.574 1.00 86.75 97 TRP A C 1
ATOM 762 O O . TRP A 1 97 ? -44.944 -22.752 -27.290 1.00 86.75 97 TRP A O 1
ATOM 772 N N . ILE A 1 98 ? -45.670 -24.516 -28.490 1.00 85.12 98 ILE A N 1
ATOM 773 C CA . ILE A 1 98 ? -44.420 -24.696 -29.246 1.00 85.12 98 ILE A CA 1
ATOM 774 C C . ILE A 1 98 ? -44.054 -23.391 -29.958 1.00 85.12 98 ILE A C 1
ATOM 776 O O . ILE A 1 98 ? -42.958 -22.881 -29.765 1.00 85.12 98 ILE A O 1
ATOM 780 N N . GLU A 1 99 ? -44.992 -22.812 -30.704 1.00 82.19 99 GLU A N 1
ATOM 781 C CA . GLU A 1 99 ? -44.781 -21.577 -31.464 1.00 82.19 99 GLU A CA 1
ATOM 782 C C . GLU A 1 99 ? -44.446 -20.374 -30.572 1.00 82.19 99 GLU A C 1
ATOM 784 O O . GLU A 1 99 ? -43.551 -19.604 -30.910 1.00 82.19 99 GLU A O 1
ATOM 789 N N . ASN A 1 100 ? -45.130 -20.215 -29.432 1.00 78.75 100 ASN A N 1
ATOM 790 C CA . ASN A 1 100 ? -44.956 -19.045 -28.561 1.00 78.75 100 ASN A CA 1
ATOM 791 C C . ASN A 1 100 ? -43.755 -19.149 -27.613 1.00 78.75 100 ASN A C 1
ATOM 793 O O . ASN A 1 100 ? -43.249 -18.121 -27.174 1.00 78.75 100 ASN A O 1
ATOM 797 N N . ARG A 1 101 ? -43.322 -20.361 -27.246 1.00 84.81 101 ARG A N 1
ATOM 798 C CA . ARG A 1 101 ? -42.325 -20.557 -26.177 1.00 84.81 101 ARG A CA 1
ATOM 799 C C . ARG A 1 101 ? -41.006 -21.130 -26.673 1.00 84.81 101 ARG A C 1
ATOM 801 O O . ARG A 1 101 ? -39.964 -20.773 -26.141 1.00 84.81 101 ARG A O 1
ATOM 808 N N . ILE A 1 102 ? -41.037 -21.987 -27.693 1.00 83.06 102 ILE A N 1
ATOM 809 C CA . ILE A 1 102 ? -39.848 -22.688 -28.211 1.00 83.06 102 ILE A CA 1
ATOM 810 C C . ILE A 1 102 ? -39.766 -22.652 -29.745 1.00 83.06 102 ILE A C 1
ATOM 812 O O . ILE A 1 102 ? -39.100 -23.486 -30.361 1.00 83.06 102 ILE A O 1
ATOM 816 N N . GLY A 1 103 ? -40.418 -21.669 -30.375 1.00 75.75 103 GLY A N 1
ATOM 817 C CA . GLY A 1 103 ? -40.502 -21.535 -31.833 1.00 75.75 103 GLY A CA 1
ATOM 818 C C . GLY A 1 103 ? -39.160 -21.251 -32.518 1.00 75.75 103 GLY A C 1
ATOM 819 O O . GLY A 1 103 ? -39.050 -21.406 -33.731 1.00 75.75 103 GLY A O 1
ATOM 820 N N . ALA A 1 104 ? -38.133 -20.874 -31.750 1.00 68.19 104 ALA A N 1
ATOM 821 C CA . ALA A 1 104 ? -36.756 -20.743 -32.227 1.00 68.19 104 ALA A CA 1
ATOM 822 C C . ALA A 1 104 ? -36.043 -22.098 -32.411 1.00 68.19 104 ALA A C 1
ATOM 824 O O . ALA A 1 104 ? -35.078 -22.185 -33.163 1.00 68.19 104 ALA A O 1
ATOM 825 N N . GLU A 1 105 ? -36.516 -23.156 -31.746 1.00 75.88 105 GLU A N 1
ATOM 826 C CA . GLU A 1 105 ? -35.877 -24.478 -31.737 1.00 75.88 105 GLU A CA 1
ATOM 827 C C . GLU A 1 105 ? -36.702 -25.535 -32.476 1.00 75.88 105 GLU A C 1
ATOM 829 O O . GLU A 1 105 ? -36.158 -26.431 -33.126 1.00 75.88 105 GLU A O 1
ATOM 834 N N . VAL A 1 106 ? -38.030 -25.437 -32.377 1.00 80.75 106 VAL A N 1
ATOM 835 C CA . VAL A 1 106 ? -38.972 -26.391 -32.962 1.00 80.75 106 VAL A CA 1
ATOM 836 C C . VAL A 1 106 ? -39.970 -25.643 -33.834 1.00 80.75 106 VAL A C 1
ATOM 838 O O . VAL A 1 106 ? -40.730 -24.801 -33.362 1.00 80.75 106 VAL A O 1
ATOM 841 N N . GLU A 1 107 ? -40.018 -26.007 -35.111 1.00 84.81 107 GLU A N 1
ATOM 842 C CA . GLU A 1 107 ? -40.968 -25.451 -36.069 1.00 84.81 107 GLU A CA 1
ATOM 843 C C . GLU A 1 107 ? -42.190 -26.366 -36.211 1.00 84.81 107 GLU A C 1
ATOM 845 O O . GLU A 1 107 ? -42.062 -27.570 -36.468 1.00 84.81 107 GLU A O 1
ATOM 850 N N . VAL A 1 108 ? -43.388 -25.783 -36.097 1.00 84.69 108 VAL A N 1
ATOM 851 C CA . VAL A 1 108 ? -44.653 -26.440 -36.450 1.00 84.69 108 VAL A CA 1
ATOM 852 C C . VAL A 1 108 ? -44.934 -26.212 -37.936 1.00 84.69 108 VAL A C 1
ATOM 854 O O . VAL A 1 108 ? -45.227 -25.102 -38.381 1.00 84.69 108 VAL A O 1
ATOM 857 N N . VAL A 1 109 ? -44.880 -27.280 -38.728 1.00 81.38 109 VAL A N 1
ATOM 858 C CA . VAL A 1 109 ? -45.092 -27.215 -40.176 1.00 81.38 109 VAL A CA 1
ATOM 859 C C . VAL A 1 109 ? -46.575 -27.391 -40.495 1.00 81.38 109 VAL A C 1
ATOM 861 O O . VAL A 1 109 ? -47.185 -28.417 -40.178 1.00 81.38 109 VAL A O 1
ATOM 864 N N . HIS A 1 110 ? -47.147 -26.400 -41.176 1.00 80.12 110 HIS A N 1
ATOM 865 C CA . HIS A 1 110 ? -48.548 -26.374 -41.594 1.00 80.12 110 HIS A CA 1
ATOM 866 C C . HIS A 1 110 ? -48.704 -26.712 -43.082 1.00 80.12 110 HIS A C 1
ATOM 868 O O . HIS A 1 110 ? -47.889 -26.338 -43.922 1.00 80.12 110 HIS A O 1
ATOM 874 N N . GLY A 1 111 ? -49.775 -27.427 -43.420 1.00 71.56 111 GLY A N 1
ATOM 875 C CA . GLY A 1 111 ? -50.154 -27.752 -44.793 1.00 71.56 111 GLY A CA 1
ATOM 876 C C . GLY A 1 111 ? -50.916 -26.610 -45.465 1.00 71.56 111 GLY A C 1
ATOM 877 O O . GLY A 1 111 ? -51.341 -25.663 -44.809 1.00 71.56 111 GLY A O 1
ATOM 878 N N . ALA A 1 112 ? -51.157 -26.735 -46.774 1.00 53.97 112 ALA A N 1
ATOM 879 C CA . ALA A 1 112 ? -51.726 -25.687 -47.638 1.00 53.97 112 ALA A CA 1
ATOM 880 C C . ALA A 1 112 ? -53.084 -25.092 -47.191 1.00 53.97 112 ALA A C 1
ATOM 882 O O . ALA A 1 112 ? -53.482 -24.046 -47.691 1.00 53.97 112 ALA A O 1
ATOM 883 N N . PHE A 1 113 ? -53.784 -25.732 -46.250 1.00 54.47 113 PHE A N 1
ATOM 884 C CA . PHE A 1 113 ? -55.071 -25.282 -45.706 1.00 54.47 113 PHE A CA 1
ATOM 885 C C . PHE A 1 113 ? -55.022 -24.977 -44.197 1.00 54.47 113 PHE A C 1
ATOM 887 O O . PHE A 1 113 ? -56.051 -25.007 -43.528 1.00 54.47 113 PHE A O 1
ATOM 894 N N . GLY A 1 114 ? -53.831 -24.734 -43.636 1.00 56.25 114 GLY A N 1
ATOM 895 C CA . GLY A 1 114 ? -53.647 -24.434 -42.210 1.00 56.25 114 GLY A CA 1
ATOM 896 C C . GLY A 1 114 ? -53.794 -25.645 -41.279 1.00 56.25 114 GLY A C 1
ATOM 897 O O . GLY A 1 114 ? -53.839 -25.489 -40.062 1.00 56.25 114 GLY A O 1
ATOM 898 N N . SER A 1 115 ? -53.872 -26.861 -41.825 1.00 59.62 115 SER A N 1
ATOM 899 C CA . SER A 1 115 ? -53.845 -28.103 -41.048 1.00 59.62 115 SER A CA 1
ATOM 900 C C . SER A 1 115 ? -52.409 -28.451 -40.652 1.00 59.62 115 SER A C 1
ATOM 902 O O . SER A 1 115 ? -51.544 -28.498 -41.525 1.00 59.62 115 SER A O 1
ATOM 904 N N . GLU A 1 116 ? -52.161 -28.734 -39.375 1.00 66.75 116 GLU A N 1
ATOM 905 C CA . GLU A 1 116 ? -50.858 -29.193 -38.870 1.00 66.75 116 GLU A CA 1
ATOM 906 C C . GLU A 1 116 ? -50.400 -30.467 -39.607 1.00 66.75 116 GLU A C 1
ATOM 908 O O . GLU A 1 116 ? -51.130 -31.459 -39.667 1.00 66.75 116 GLU A O 1
ATOM 913 N N . VAL A 1 117 ? -49.195 -30.436 -40.184 1.00 68.88 117 VAL A N 1
ATOM 914 C CA . VAL A 1 117 ? -48.588 -31.567 -40.911 1.00 68.88 117 VAL A CA 1
ATOM 915 C C . VAL A 1 117 ? -47.561 -32.293 -40.036 1.00 68.88 117 VAL A C 1
ATOM 917 O O . VAL A 1 117 ? -47.427 -33.514 -40.140 1.00 68.88 117 VAL A O 1
ATOM 920 N N . GLY A 1 118 ? -46.878 -31.576 -39.141 1.00 82.25 118 GLY A N 1
ATOM 921 C CA . GLY A 1 118 ? -45.941 -32.144 -38.174 1.00 82.25 118 GLY A CA 1
ATOM 922 C C . GLY A 1 118 ? -45.063 -31.087 -37.508 1.00 82.25 118 GLY A C 1
ATOM 923 O O . GLY A 1 118 ? -45.237 -29.893 -37.725 1.00 82.25 118 GLY A O 1
ATOM 924 N N . VAL A 1 119 ? -44.096 -31.546 -36.722 1.00 86.12 119 VAL A N 1
ATOM 925 C CA . VAL A 1 119 ? -43.077 -30.738 -36.048 1.00 86.12 119 VAL A CA 1
ATOM 926 C C . VAL A 1 119 ? -41.686 -31.211 -36.460 1.00 86.12 119 VAL A C 1
ATOM 928 O O . VAL A 1 119 ? -41.482 -32.403 -36.717 1.00 86.12 119 VAL A O 1
ATOM 931 N N . ARG A 1 120 ? -40.727 -30.290 -36.541 1.00 82.62 120 ARG A N 1
ATOM 932 C CA . ARG A 1 120 ? -39.317 -30.603 -36.807 1.00 82.62 120 ARG A CA 1
ATOM 933 C C . ARG A 1 120 ? -38.401 -29.707 -35.990 1.00 82.62 120 ARG A C 1
ATOM 935 O O . ARG A 1 120 ? -38.773 -28.580 -35.674 1.00 82.62 120 ARG A O 1
ATOM 942 N N . LEU A 1 121 ? -37.205 -30.203 -35.687 1.00 82.81 121 LEU A N 1
ATOM 943 C CA . LEU A 1 121 ? -36.144 -29.353 -35.158 1.00 82.81 121 LEU A CA 1
ATOM 944 C C . LEU A 1 121 ? -35.669 -28.410 -36.261 1.00 82.81 121 LEU A C 1
ATOM 946 O O . LEU A 1 121 ? -35.476 -28.833 -37.405 1.00 82.81 121 LEU A O 1
ATOM 950 N N . LEU A 1 122 ? -35.513 -27.137 -35.917 1.00 73.12 122 LEU A N 1
ATOM 951 C CA . LEU A 1 122 ? -34.831 -26.188 -36.779 1.00 73.12 122 LEU A CA 1
ATOM 952 C C . LEU A 1 122 ? -33.339 -26.515 -36.744 1.00 73.12 122 LEU A C 1
ATOM 954 O O . LEU A 1 122 ? -32.767 -26.734 -35.679 1.00 73.12 122 LEU A O 1
ATOM 958 N N . ASP A 1 123 ? -32.726 -26.596 -37.924 1.00 51.94 123 ASP A N 1
ATOM 959 C CA . ASP A 1 123 ? -31.290 -26.826 -38.073 1.00 51.94 123 ASP A CA 1
ATOM 960 C C . ASP A 1 123 ? -30.581 -25.509 -37.729 1.00 51.94 123 ASP A C 1
ATOM 962 O O . ASP A 1 123 ? -30.229 -24.701 -38.592 1.00 51.94 123 ASP A O 1
ATOM 966 N N . VAL A 1 124 ? -30.504 -25.225 -36.430 1.00 42.00 124 VAL A N 1
ATOM 967 C CA . VAL A 1 124 ? -29.767 -24.086 -35.895 1.00 42.00 124 VAL A CA 1
ATOM 968 C C . VAL A 1 124 ? -28.295 -24.441 -36.067 1.00 42.00 124 VAL A C 1
ATOM 970 O O . VAL A 1 124 ? -27.745 -25.279 -35.352 1.00 42.00 124 VAL A O 1
ATOM 973 N N . GLY A 1 125 ? -27.700 -23.898 -37.130 1.00 32.12 125 GLY A N 1
ATOM 974 C CA . GLY A 1 125 ? -26.306 -24.116 -37.477 1.00 32.12 125 GLY A CA 1
ATOM 975 C C . GLY A 1 125 ? -25.411 -23.833 -36.279 1.00 32.12 125 GLY A C 1
ATOM 976 O O . GLY A 1 125 ? -25.396 -22.716 -35.780 1.00 32.12 125 GLY A O 1
ATOM 977 N N . GLY A 1 126 ? -24.673 -24.859 -35.858 1.00 33.75 126 GLY A N 1
ATOM 978 C CA . GLY A 1 126 ? -23.822 -24.801 -34.681 1.00 33.75 126 GLY A CA 1
ATOM 979 C C . GLY A 1 126 ? -24.649 -24.749 -33.403 1.00 33.75 126 GLY A C 1
ATOM 980 O O . GLY A 1 126 ? -25.248 -23.733 -33.072 1.00 33.75 126 GLY A O 1
ATOM 981 N N . MET A 1 127 ? -24.592 -25.825 -32.615 1.00 31.14 127 MET A N 1
ATOM 982 C CA . MET A 1 127 ? -24.544 -25.620 -31.170 1.00 31.14 127 MET A CA 1
ATOM 983 C C . MET A 1 127 ? -23.515 -24.512 -30.947 1.00 31.14 127 MET A C 1
ATOM 985 O O . MET A 1 127 ? -22.344 -24.720 -31.273 1.00 31.14 127 MET A O 1
ATOM 989 N N . GLU A 1 128 ? -23.947 -23.343 -30.471 1.00 36.25 128 GLU A N 1
ATOM 990 C CA . GLU A 1 128 ? -23.029 -22.467 -29.763 1.00 36.25 128 GLU A CA 1
ATOM 991 C C . GLU A 1 128 ? -22.338 -23.379 -28.749 1.00 36.25 128 GLU A C 1
ATOM 993 O O . GLU A 1 128 ? -22.984 -23.984 -27.886 1.00 36.25 128 GLU A O 1
ATOM 998 N N . GLU A 1 129 ? -21.029 -23.575 -28.918 1.00 41.72 129 GLU A N 1
ATOM 999 C CA . GLU A 1 129 ? -20.197 -23.872 -27.769 1.00 41.72 129 GLU A CA 1
ATOM 1000 C C . GLU A 1 129 ? -20.583 -22.804 -26.758 1.00 41.72 129 GLU A C 1
ATOM 1002 O O . GLU A 1 129 ? -20.367 -21.616 -27.001 1.00 41.72 129 GLU A O 1
ATOM 1007 N N . VAL A 1 130 ? -21.252 -23.215 -25.680 1.00 53.19 130 VAL A N 1
ATOM 1008 C CA . VAL A 1 130 ? -21.387 -22.348 -24.524 1.00 53.19 130 VAL A CA 1
ATOM 1009 C C . VAL A 1 130 ? -19.958 -21.986 -24.180 1.00 53.19 130 VAL A C 1
ATOM 1011 O O . VAL A 1 130 ? -19.200 -22.879 -23.800 1.00 53.19 130 VAL A O 1
ATOM 1014 N N . ASP A 1 131 ? -19.590 -20.727 -24.419 1.00 60.25 131 ASP A N 1
ATOM 1015 C CA . ASP A 1 131 ? -18.258 -20.230 -24.120 1.00 60.25 131 ASP A CA 1
ATOM 1016 C C . ASP A 1 131 ? -17.981 -20.597 -22.656 1.00 60.25 131 ASP A C 1
ATOM 1018 O O . ASP A 1 131 ? -18.676 -20.089 -21.761 1.00 60.25 131 ASP A O 1
ATOM 1022 N N . PRO A 1 132 ? -17.044 -21.533 -22.397 1.00 57.44 132 PRO A N 1
ATOM 1023 C CA . PRO A 1 132 ? -16.808 -22.025 -21.052 1.00 57.44 132 PRO A CA 1
ATOM 1024 C C . PRO A 1 132 ? -16.468 -20.883 -20.099 1.00 57.44 132 PRO A C 1
ATOM 1026 O O . PRO A 1 132 ? -16.854 -20.927 -18.933 1.00 57.44 132 PRO A O 1
ATOM 1029 N N . GLU A 1 133 ? -15.803 -19.837 -20.598 1.00 62.34 133 GLU A N 1
ATOM 1030 C CA . GLU A 1 133 ? -15.460 -18.658 -19.813 1.00 62.34 133 GLU A CA 1
ATOM 1031 C C . GLU A 1 133 ? -16.694 -17.804 -19.509 1.00 62.34 133 GLU A C 1
ATOM 1033 O O . GLU A 1 133 ? -16.865 -17.385 -18.365 1.00 62.34 133 GLU A O 1
ATOM 1038 N N . ALA A 1 134 ? -17.602 -17.606 -20.470 1.00 68.56 134 ALA A N 1
ATOM 1039 C CA . ALA A 1 134 ? -18.842 -16.859 -20.253 1.00 68.56 134 ALA A CA 1
ATOM 1040 C C . ALA A 1 134 ? -19.794 -17.561 -19.269 1.00 68.56 134 ALA A C 1
ATOM 1042 O O . ALA A 1 134 ? -20.376 -16.905 -18.402 1.00 68.56 134 ALA A O 1
ATOM 1043 N N . PHE A 1 135 ? -19.928 -18.891 -19.353 1.00 77.31 135 PHE A N 1
ATOM 1044 C CA . PHE A 1 135 ? -20.727 -19.656 -18.390 1.00 77.31 135 PHE A CA 1
ATOM 1045 C C . PHE A 1 135 ? -20.105 -19.623 -16.995 1.00 77.31 135 PHE A C 1
ATOM 1047 O O . PHE A 1 135 ? -20.800 -19.314 -16.027 1.00 77.31 135 PHE A O 1
ATOM 1054 N N . LEU A 1 136 ? -18.798 -19.874 -16.871 1.00 74.69 136 LEU A N 1
ATOM 1055 C CA . LEU A 1 136 ? -18.118 -19.819 -15.575 1.00 74.69 136 LEU A CA 1
ATOM 1056 C C . LEU A 1 136 ? -18.153 -18.408 -14.967 1.00 74.69 136 LEU A C 1
ATOM 1058 O O . LEU A 1 136 ? -18.310 -18.283 -13.756 1.00 74.69 136 LEU A O 1
ATOM 1062 N N .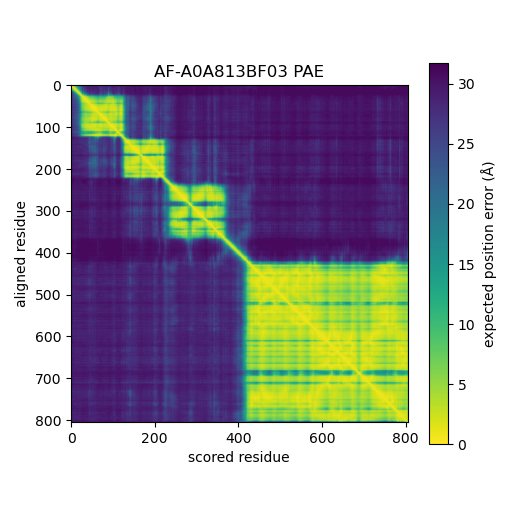 ALA A 1 137 ? -18.089 -17.355 -15.788 1.00 72.00 137 ALA A N 1
ATOM 1063 C CA . ALA A 1 137 ? -18.236 -15.967 -15.349 1.00 72.00 137 ALA A CA 1
ATOM 1064 C C . ALA A 1 137 ? -19.666 -15.605 -14.910 1.00 72.00 137 ALA A C 1
ATOM 1066 O O . ALA A 1 137 ? -19.847 -14.636 -14.172 1.00 72.00 137 ALA A O 1
ATOM 1067 N N . SER A 1 138 ? -20.679 -16.361 -15.349 1.00 74.25 138 SER A N 1
ATOM 1068 C CA . SER A 1 138 ? -22.069 -16.178 -14.911 1.00 74.25 138 SER A CA 1
ATOM 1069 C C . SER A 1 138 ? -22.349 -16.762 -13.521 1.00 74.25 138 SER A C 1
ATOM 1071 O O . SER A 1 138 ? -23.325 -16.374 -12.876 1.00 74.25 138 SER A O 1
ATOM 1073 N N . LEU A 1 139 ? -21.493 -17.672 -13.040 1.00 77.56 139 LEU A N 1
ATOM 1074 C CA . LEU A 1 139 ? -21.607 -18.267 -11.711 1.00 77.56 139 LEU A CA 1
ATOM 1075 C C . LEU A 1 139 ? -21.100 -17.297 -10.626 1.00 77.56 139 LEU A C 1
ATOM 1077 O O . LEU A 1 139 ? -20.216 -16.476 -10.888 1.00 77.56 139 LEU A O 1
ATOM 1081 N N . PRO A 1 140 ? -21.615 -17.380 -9.383 1.00 67.00 140 PRO A N 1
ATOM 1082 C CA . PRO A 1 140 ? -21.159 -16.518 -8.298 1.00 67.00 140 PRO A CA 1
ATOM 1083 C C . PRO A 1 140 ? -19.653 -16.708 -8.033 1.00 67.00 140 PRO A C 1
ATOM 1085 O O . PRO A 1 140 ? -19.203 -17.840 -7.838 1.00 67.00 140 PRO A O 1
ATOM 1088 N N . PRO A 1 141 ? -18.848 -15.631 -7.988 1.00 54.56 141 PRO A N 1
ATOM 1089 C CA . PRO A 1 141 ? -17.392 -15.749 -7.885 1.00 54.56 141 PRO A CA 1
ATOM 1090 C C . PRO A 1 141 ? -16.911 -16.229 -6.507 1.00 54.56 141 PRO A C 1
ATOM 1092 O O . PRO A 1 141 ? -15.865 -16.867 -6.426 1.00 54.56 141 PRO A O 1
ATOM 1095 N N . ASP A 1 142 ? -17.677 -15.956 -5.445 1.00 55.88 142 ASP A N 1
ATOM 1096 C CA . ASP A 1 142 ? -17.264 -16.170 -4.050 1.00 55.88 142 ASP A CA 1
ATOM 1097 C C . ASP A 1 142 ? -18.037 -17.296 -3.327 1.00 55.88 142 ASP A C 1
ATOM 1099 O O . ASP A 1 142 ? -17.773 -17.547 -2.150 1.00 55.88 142 ASP A O 1
ATOM 1103 N N . ASP A 1 143 ? -18.993 -17.962 -3.988 1.00 63.62 143 ASP A N 1
ATOM 1104 C CA . ASP A 1 143 ? -19.798 -19.039 -3.385 1.00 63.62 143 ASP A CA 1
ATOM 1105 C C . ASP A 1 143 ? -20.327 -20.032 -4.437 1.00 63.62 143 ASP A C 1
ATOM 1107 O O . ASP A 1 143 ? -20.367 -19.720 -5.630 1.00 63.62 143 ASP A O 1
ATOM 1111 N N . PHE A 1 144 ? -20.751 -21.218 -3.999 1.00 74.31 144 PHE A N 1
ATOM 1112 C CA . PHE A 1 144 ? -21.435 -22.208 -4.833 1.00 74.31 144 PHE A CA 1
ATOM 1113 C C . PHE A 1 144 ? -22.950 -21.990 -4.803 1.00 74.31 144 PHE A C 1
ATOM 1115 O O . PHE A 1 144 ? -23.555 -21.839 -3.741 1.00 74.31 144 PHE A O 1
ATOM 1122 N N . THR A 1 145 ? -23.593 -22.073 -5.964 1.00 77.38 145 THR A N 1
ATOM 1123 C CA . THR A 1 145 ? -25.057 -22.200 -6.047 1.00 77.38 145 THR A CA 1
ATOM 1124 C C . THR A 1 145 ? -25.549 -23.501 -5.391 1.00 77.38 145 THR A C 1
ATOM 1126 O O . THR A 1 145 ? -24.774 -24.406 -5.056 1.00 77.38 145 THR A O 1
ATOM 1129 N N . GLN A 1 146 ? -26.859 -23.620 -5.173 1.00 77.62 146 GLN A N 1
ATOM 1130 C CA . GLN A 1 146 ? -27.446 -24.820 -4.570 1.00 77.62 146 GLN A CA 1
ATOM 1131 C C . GLN A 1 146 ? -27.260 -26.052 -5.475 1.00 77.62 146 GLN A C 1
ATOM 1133 O O . GLN A 1 146 ? -26.995 -27.159 -4.995 1.00 77.62 146 GLN A O 1
ATOM 1138 N N . GLU A 1 147 ? -27.340 -25.847 -6.784 1.00 78.81 147 GLU A N 1
ATOM 1139 C CA . GLU A 1 147 ? -27.118 -26.836 -7.833 1.00 78.81 147 GLU A CA 1
ATOM 1140 C C . GLU A 1 147 ? -25.652 -27.286 -7.859 1.00 78.81 147 GLU A C 1
ATOM 1142 O O . GLU A 1 147 ? -25.370 -28.486 -7.880 1.00 78.81 147 GLU A O 1
ATOM 1147 N N . GLU A 1 148 ? -24.714 -26.341 -7.747 1.00 85.00 148 GLU A N 1
ATOM 1148 C CA . GLU A 1 148 ? -23.281 -26.629 -7.658 1.00 85.00 148 GLU A CA 1
ATOM 1149 C C . GLU A 1 148 ? -22.914 -27.423 -6.401 1.00 85.00 148 GLU A C 1
ATOM 1151 O O . GLU A 1 148 ? -22.183 -28.410 -6.488 1.00 85.00 148 GLU A O 1
ATOM 1156 N N . ASN A 1 149 ? -23.456 -27.047 -5.239 1.00 79.56 149 ASN A N 1
ATOM 1157 C CA . ASN A 1 149 ? -23.255 -27.796 -3.995 1.00 79.56 149 ASN A CA 1
ATOM 1158 C C . ASN A 1 149 ? -23.819 -29.221 -4.093 1.00 79.56 149 ASN A C 1
ATOM 1160 O O . ASN A 1 149 ? -23.197 -30.177 -3.623 1.00 79.56 149 ASN A O 1
ATOM 1164 N N . THR A 1 150 ? -24.968 -29.380 -4.754 1.00 85.69 150 THR A N 1
ATOM 1165 C CA . THR A 1 150 ? -25.578 -30.693 -4.992 1.00 85.69 150 THR A CA 1
ATOM 1166 C C . THR A 1 150 ? -24.695 -31.552 -5.899 1.00 85.69 150 THR A C 1
ATOM 1168 O O . THR A 1 150 ? -24.434 -32.714 -5.583 1.00 85.69 150 THR A O 1
ATOM 1171 N N . LEU A 1 151 ? -24.191 -30.994 -7.004 1.00 88.00 151 LEU A N 1
ATOM 1172 C CA . LEU A 1 151 ? -23.288 -31.700 -7.914 1.00 88.00 151 LEU A CA 1
ATOM 1173 C C . LEU A 1 151 ? -21.970 -32.080 -7.232 1.00 88.00 151 LEU A C 1
ATOM 1175 O O . LEU A 1 151 ? -21.552 -33.232 -7.332 1.00 88.00 151 LEU A O 1
ATOM 1179 N N . ARG A 1 152 ? -21.360 -31.157 -6.482 1.00 87.75 152 ARG A N 1
ATOM 1180 C CA . ARG A 1 152 ? -20.164 -31.404 -5.663 1.00 87.75 152 ARG A CA 1
ATOM 1181 C C . ARG A 1 152 ? -20.362 -32.591 -4.715 1.00 87.75 152 ARG A C 1
ATOM 1183 O O . ARG A 1 152 ? -19.544 -33.509 -4.703 1.00 87.75 152 ARG A O 1
ATOM 1190 N N . GLN A 1 153 ? -21.473 -32.620 -3.973 1.00 84.94 153 GLN A N 1
ATOM 1191 C CA . GLN A 1 153 ? -21.790 -33.722 -3.059 1.00 84.94 153 GLN A CA 1
ATOM 1192 C C . GLN A 1 153 ? -21.967 -35.054 -3.805 1.00 84.94 153 GLN A C 1
ATOM 1194 O O . GLN A 1 153 ? -21.463 -36.088 -3.363 1.00 84.94 153 GLN A O 1
ATOM 1199 N N . LYS A 1 154 ? -22.652 -35.047 -4.957 1.00 88.38 154 LYS A N 1
ATOM 1200 C CA . LYS A 1 154 ? -22.867 -36.265 -5.755 1.00 88.38 154 LYS A CA 1
ATOM 1201 C C . LYS A 1 154 ? -21.607 -36.776 -6.440 1.00 88.38 154 LYS A C 1
ATOM 1203 O O . LYS A 1 154 ? -21.472 -37.991 -6.562 1.00 88.38 154 LYS A O 1
ATOM 1208 N N . LEU A 1 155 ? -20.682 -35.897 -6.819 1.00 88.00 155 LEU A N 1
ATOM 1209 C CA . LEU A 1 155 ? -19.357 -36.280 -7.307 1.00 88.00 155 LEU A CA 1
ATOM 1210 C C . LEU A 1 155 ? -18.550 -36.997 -6.220 1.00 88.00 155 LEU A C 1
ATOM 1212 O O . LEU A 1 155 ? -17.990 -38.055 -6.493 1.00 88.00 155 LEU A O 1
ATOM 1216 N N . PHE A 1 156 ? -18.560 -36.488 -4.985 1.00 85.25 156 PHE A N 1
ATOM 1217 C CA . PHE A 1 156 ? -17.870 -37.130 -3.861 1.00 85.25 156 PHE A CA 1
ATOM 1218 C C . PHE A 1 156 ? -18.460 -38.505 -3.518 1.00 85.25 156 PHE A C 1
ATOM 1220 O O . PHE A 1 156 ? -17.732 -39.487 -3.366 1.00 85.25 156 PHE A O 1
ATOM 1227 N N . GLU A 1 157 ? -19.791 -38.601 -3.433 1.00 86.00 157 GLU A N 1
ATOM 1228 C CA . GLU A 1 157 ? -20.483 -39.872 -3.187 1.00 86.00 157 GLU A CA 1
ATOM 1229 C C . GLU A 1 157 ? -20.181 -40.913 -4.275 1.00 86.00 157 GLU A C 1
ATOM 1231 O O . GLU A 1 157 ? -19.918 -42.072 -3.951 1.00 86.00 157 GLU A O 1
ATOM 1236 N N . ALA A 1 158 ? -20.209 -40.498 -5.547 1.00 86.94 158 ALA A N 1
ATOM 1237 C CA . ALA A 1 158 ? -19.932 -41.359 -6.693 1.00 86.94 158 ALA A CA 1
ATOM 1238 C C . ALA A 1 158 ? -18.476 -41.825 -6.720 1.00 86.94 158 ALA A C 1
ATOM 1240 O O . ALA A 1 158 ? -18.217 -43.010 -6.910 1.00 86.94 158 ALA A O 1
ATOM 1241 N N . TRP A 1 159 ? -17.531 -40.917 -6.469 1.00 88.75 159 TRP A N 1
ATOM 1242 C CA . TRP A 1 159 ? -16.115 -41.256 -6.374 1.00 88.75 159 TRP A CA 1
ATOM 1243 C C . TRP A 1 159 ? -15.871 -42.282 -5.273 1.00 88.75 159 TRP A C 1
ATOM 1245 O O . TRP A 1 159 ? -15.279 -43.324 -5.530 1.00 88.75 159 TRP A O 1
ATOM 1255 N N . ARG A 1 160 ? -16.425 -42.066 -4.075 1.00 84.19 160 ARG A N 1
ATOM 1256 C CA . ARG A 1 160 ? -16.292 -43.012 -2.960 1.00 84.19 160 ARG A CA 1
ATOM 1257 C C . ARG A 1 160 ? -16.871 -44.392 -3.291 1.00 84.19 160 ARG A C 1
ATOM 1259 O O . ARG A 1 160 ? -16.268 -45.401 -2.927 1.00 84.19 160 ARG A O 1
ATOM 1266 N N . ASP A 1 161 ? -18.030 -44.448 -3.953 1.00 82.94 161 ASP A N 1
ATOM 1267 C CA . ASP A 1 161 ? -18.643 -45.714 -4.380 1.00 82.94 161 ASP A CA 1
ATOM 1268 C C . ASP A 1 161 ? -17.744 -46.452 -5.384 1.00 82.94 161 ASP A C 1
ATOM 1270 O O . ASP A 1 161 ? -17.453 -47.633 -5.191 1.00 82.94 161 ASP A O 1
ATOM 1274 N N . LEU A 1 162 ? -17.226 -45.749 -6.394 1.00 81.56 162 LEU A N 1
ATOM 1275 C CA . LEU A 1 162 ? -16.350 -46.316 -7.424 1.00 81.56 162 LEU A CA 1
ATOM 1276 C C . LEU A 1 162 ? -15.008 -46.796 -6.847 1.00 81.56 162 LEU A C 1
ATOM 1278 O O . LEU A 1 162 ? -14.604 -47.928 -7.115 1.00 81.56 162 LEU A O 1
ATOM 1282 N N . THR A 1 163 ? -14.376 -46.012 -5.970 1.00 78.94 163 THR A N 1
ATOM 1283 C CA . THR A 1 163 ? -13.125 -46.386 -5.288 1.00 78.94 163 THR A CA 1
ATOM 1284 C C . THR A 1 163 ? -13.313 -47.590 -4.359 1.00 78.94 163 THR A C 1
ATOM 1286 O O . THR A 1 163 ? -12.398 -48.387 -4.186 1.00 78.94 163 THR A O 1
ATOM 1289 N N . SER A 1 164 ? -14.501 -47.773 -3.767 1.00 71.94 164 SER A N 1
ATOM 1290 C CA . SER A 1 164 ? -14.775 -48.900 -2.857 1.00 71.94 164 SER A CA 1
ATOM 1291 C C . SER A 1 164 ? -14.987 -50.248 -3.558 1.00 71.94 164 SER A C 1
ATOM 1293 O O . SER A 1 164 ? -14.860 -51.297 -2.926 1.00 71.94 164 SER A O 1
ATOM 1295 N N . ARG A 1 165 ? -15.323 -50.233 -4.853 1.00 62.94 165 ARG A N 1
ATOM 1296 C CA . ARG A 1 165 ? -15.617 -51.434 -5.655 1.00 62.94 165 ARG A CA 1
ATOM 1297 C C . ARG A 1 165 ? -14.417 -51.938 -6.453 1.00 62.94 165 ARG A C 1
ATOM 1299 O O . ARG A 1 165 ? -14.486 -53.020 -7.031 1.00 62.94 165 ARG A O 1
ATOM 1306 N N . SER A 1 166 ? -13.350 -51.151 -6.498 1.00 52.59 166 SER A N 1
ATOM 1307 C CA . SER A 1 166 ? -12.177 -51.365 -7.331 1.00 52.59 166 SER A CA 1
ATOM 1308 C C . SER A 1 166 ? -10.963 -51.704 -6.462 1.00 52.59 166 SER A C 1
ATOM 1310 O O . SER A 1 166 ? -10.642 -50.982 -5.523 1.00 52.59 166 SER A O 1
ATOM 1312 N N . ASP A 1 167 ? -10.250 -52.785 -6.794 1.00 52.25 167 ASP A N 1
ATOM 1313 C CA . ASP A 1 167 ? -8.938 -53.113 -6.200 1.00 52.25 167 ASP A CA 1
ATOM 1314 C C . ASP A 1 167 ? -7.837 -52.108 -6.632 1.00 52.25 167 ASP A C 1
ATOM 1316 O O . ASP A 1 167 ? -6.707 -52.147 -6.141 1.00 52.25 167 ASP A O 1
ATOM 1320 N N . GLN A 1 168 ? -8.161 -51.185 -7.549 1.00 51.44 168 GLN A N 1
ATOM 1321 C CA . GLN A 1 168 ? -7.328 -50.066 -7.993 1.00 51.44 168 GLN A CA 1
ATOM 1322 C C . GLN A 1 168 ? -7.906 -48.728 -7.504 1.00 51.44 168 GLN A C 1
ATOM 1324 O O . GLN A 1 168 ? -9.109 -48.492 -7.575 1.00 51.44 168 GLN A O 1
ATOM 1329 N N . ARG A 1 169 ? -7.040 -47.827 -7.025 1.00 56.94 169 ARG A N 1
ATOM 1330 C CA . ARG A 1 169 ? -7.427 -46.514 -6.466 1.00 56.94 169 ARG A CA 1
ATOM 1331 C C . ARG A 1 169 ? -7.834 -45.465 -7.508 1.00 56.94 169 ARG A C 1
ATOM 1333 O O . ARG A 1 169 ? -8.203 -44.362 -7.119 1.00 56.94 169 ARG A O 1
ATOM 1340 N N . ASP A 1 170 ? -7.776 -45.794 -8.792 1.00 71.00 170 ASP A N 1
ATOM 1341 C CA . ASP A 1 170 ? -7.848 -44.807 -9.865 1.00 71.00 170 ASP A CA 1
ATOM 1342 C C . ASP A 1 170 ? -9.259 -44.786 -10.473 1.00 71.00 170 ASP A C 1
ATOM 1344 O O . ASP A 1 170 ? -9.694 -45.757 -11.092 1.00 71.00 170 ASP A O 1
ATOM 1348 N N . VAL A 1 171 ? -9.991 -43.684 -10.281 1.00 82.62 171 VAL A N 1
ATOM 1349 C CA . VAL A 1 171 ? -11.344 -43.477 -10.827 1.00 82.62 171 VAL A CA 1
ATOM 1350 C C . VAL A 1 171 ? -11.262 -42.530 -12.019 1.00 82.62 171 VAL A C 1
ATOM 1352 O O . VAL A 1 171 ? -10.728 -41.432 -11.884 1.00 82.62 171 VAL A O 1
ATOM 1355 N N . SER A 1 172 ? -11.803 -42.906 -13.182 1.00 85.12 172 SER A N 1
ATOM 1356 C CA . SER A 1 172 ? -11.804 -42.016 -14.349 1.00 85.12 172 SER A CA 1
ATOM 1357 C C . SER A 1 172 ? -12.905 -40.947 -14.263 1.00 85.12 172 SER A C 1
ATOM 1359 O O . SER A 1 172 ? -13.994 -41.166 -13.722 1.00 85.12 172 SER A O 1
ATOM 1361 N N . LEU A 1 173 ? -12.651 -39.771 -14.845 1.00 83.75 173 LEU A N 1
ATOM 1362 C CA . LEU A 1 173 ? -13.637 -38.696 -14.979 1.00 83.75 173 LEU A CA 1
ATOM 1363 C C . LEU A 1 173 ? -14.845 -39.138 -15.817 1.00 83.75 173 LEU A C 1
ATOM 1365 O O . LEU A 1 173 ? -15.959 -38.662 -15.595 1.00 83.75 173 LEU A O 1
ATOM 1369 N N . LEU A 1 174 ? -14.631 -40.049 -16.769 1.00 80.38 174 LEU A N 1
ATOM 1370 C CA . LEU A 1 174 ? -15.698 -40.613 -17.587 1.00 80.38 174 LEU A CA 1
ATOM 1371 C C . LEU A 1 174 ? -16.646 -41.461 -16.729 1.00 80.38 174 LEU A C 1
ATOM 1373 O O . LEU A 1 174 ? -17.853 -41.247 -16.780 1.00 80.38 174 LEU A O 1
ATOM 1377 N N . ASP A 1 175 ? -16.114 -42.342 -15.882 1.00 83.06 175 ASP A N 1
ATOM 1378 C CA . ASP A 1 175 ? -16.925 -43.188 -14.995 1.00 83.06 175 ASP A CA 1
ATOM 1379 C C . ASP A 1 175 ? -17.705 -42.357 -13.968 1.00 83.06 175 ASP A C 1
ATOM 1381 O O . ASP A 1 175 ? -18.872 -42.635 -13.680 1.00 83.06 175 ASP A O 1
ATOM 1385 N N . LEU A 1 176 ? -17.096 -41.280 -13.463 1.00 83.88 176 LEU A N 1
ATOM 1386 C CA . LEU A 1 176 ? -17.778 -40.311 -12.604 1.00 83.88 176 LEU A CA 1
ATOM 1387 C C . LEU A 1 176 ? -18.890 -39.565 -13.330 1.00 83.88 176 LEU A C 1
ATOM 1389 O O . LEU A 1 176 ? -19.989 -39.433 -12.792 1.00 83.88 176 LEU A O 1
ATOM 1393 N N . GLY A 1 177 ? -18.619 -39.089 -14.545 1.00 77.25 177 GLY A N 1
ATOM 1394 C CA . GLY A 1 177 ? -19.601 -38.403 -15.379 1.00 77.25 177 GLY A CA 1
ATOM 1395 C C . GLY A 1 177 ? -20.759 -39.306 -15.807 1.00 77.25 177 GLY A C 1
ATOM 1396 O O . GLY A 1 177 ? -21.864 -38.815 -16.018 1.00 77.25 177 GLY A O 1
ATOM 1397 N N . GLU A 1 178 ? -20.537 -40.619 -15.890 1.00 83.06 178 GLU A N 1
ATOM 1398 C CA . GLU A 1 178 ? -21.548 -41.629 -16.215 1.00 83.06 178 GLU A CA 1
ATOM 1399 C C . GLU A 1 178 ? -22.348 -42.114 -14.996 1.00 83.06 178 GLU A C 1
ATOM 1401 O O . GLU A 1 178 ? -23.421 -42.708 -15.154 1.00 83.06 178 GLU A O 1
ATOM 1406 N N . HIS A 1 179 ? -21.896 -41.807 -13.778 1.00 86.44 179 HIS A N 1
ATOM 1407 C CA . HIS A 1 179 ? -22.584 -42.212 -12.560 1.00 86.44 179 HIS A CA 1
ATOM 1408 C C . HIS A 1 179 ? -23.998 -41.584 -12.482 1.00 86.44 179 HIS A C 1
ATOM 1410 O O . HIS A 1 179 ? -24.135 -40.358 -12.564 1.00 86.44 179 HIS A O 1
ATOM 1416 N N . PRO A 1 180 ? -25.078 -42.367 -12.257 1.00 82.44 180 PRO A N 1
ATOM 1417 C CA . PRO A 1 180 ? -26.463 -41.883 -12.365 1.00 82.44 180 PRO A CA 1
ATOM 1418 C C . PRO A 1 180 ? -26.783 -40.653 -11.505 1.00 82.44 180 PRO A C 1
ATOM 1420 O O . PRO A 1 180 ? -27.521 -39.763 -11.928 1.00 82.44 180 PRO A O 1
ATOM 1423 N N . ASN A 1 181 ? -26.204 -40.580 -10.302 1.00 80.88 181 ASN A N 1
ATOM 1424 C CA . ASN A 1 181 ? -26.410 -39.451 -9.392 1.00 80.88 181 ASN A CA 1
ATOM 1425 C C . ASN A 1 181 ? -25.666 -38.186 -9.842 1.00 80.88 181 ASN A C 1
ATOM 1427 O O . ASN A 1 181 ? -26.164 -37.088 -9.607 1.00 80.88 181 ASN A O 1
ATOM 1431 N N . VAL A 1 182 ? -24.516 -38.335 -10.507 1.00 84.62 182 VAL A N 1
ATOM 1432 C CA . VAL A 1 182 ? -23.728 -37.217 -11.047 1.00 84.62 182 VAL A CA 1
ATOM 1433 C C . VAL A 1 182 ? -24.401 -36.683 -12.304 1.00 84.62 182 VAL A C 1
ATOM 1435 O O . VAL A 1 182 ? -24.626 -35.482 -12.394 1.00 84.62 182 VAL A O 1
ATOM 1438 N N . LYS A 1 183 ? -24.852 -37.562 -13.211 1.00 81.81 183 LYS A N 1
ATOM 1439 C CA . LYS A 1 183 ? -25.644 -37.167 -14.390 1.00 81.81 183 LYS A CA 1
ATOM 1440 C C . LYS A 1 183 ? -26.897 -36.388 -14.025 1.00 81.81 183 LYS A C 1
ATOM 1442 O O . LYS A 1 183 ? -27.213 -35.389 -14.659 1.00 81.81 183 LYS A O 1
ATOM 1447 N N . LYS A 1 184 ? -27.612 -36.844 -12.994 1.00 79.81 184 LYS A N 1
ATOM 1448 C CA . LYS A 1 184 ? -28.836 -36.186 -12.536 1.00 79.81 184 LYS A CA 1
ATOM 1449 C C . LYS A 1 184 ? -28.556 -34.830 -11.881 1.00 79.81 184 LYS A C 1
ATOM 1451 O O . LYS A 1 184 ? -29.302 -33.890 -12.123 1.00 79.81 184 LYS A O 1
ATOM 1456 N N . ALA A 1 185 ? -27.516 -34.730 -11.051 1.00 78.00 185 ALA A N 1
ATOM 1457 C CA . ALA A 1 185 ? -27.160 -33.484 -10.368 1.00 78.00 185 ALA A CA 1
ATOM 1458 C C . ALA A 1 185 ? -26.483 -32.462 -11.297 1.00 78.00 185 ALA A C 1
ATOM 1460 O O . ALA A 1 185 ? -26.646 -31.264 -11.110 1.00 78.00 185 ALA A O 1
ATOM 1461 N N . GLY A 1 186 ? -25.758 -32.928 -12.316 1.00 76.94 186 GLY A N 1
ATOM 1462 C CA . GLY A 1 186 ? -25.035 -32.102 -13.282 1.00 76.94 186 GLY A CA 1
ATOM 1463 C C . GLY A 1 186 ? -25.878 -31.612 -14.455 1.00 76.94 186 GLY A C 1
ATOM 1464 O O . GLY A 1 186 ? -25.318 -31.069 -15.398 1.00 76.94 186 GLY A O 1
ATOM 1465 N N . GLY A 1 187 ? -27.203 -31.786 -14.416 1.00 75.81 187 GLY A N 1
ATOM 1466 C CA . GLY A 1 187 ? -28.103 -31.388 -15.503 1.00 75.81 187 GLY A CA 1
ATOM 1467 C C . GLY A 1 187 ? -28.123 -29.883 -15.801 1.00 75.81 187 GLY A C 1
ATOM 1468 O O . GLY A 1 187 ? -28.556 -29.496 -16.879 1.00 75.81 187 GLY A O 1
ATOM 1469 N N . PHE A 1 188 ? -27.635 -29.043 -14.880 1.00 79.81 188 PHE A N 1
ATOM 1470 C CA . PHE A 1 188 ? -27.477 -27.600 -15.100 1.00 79.81 188 PHE A CA 1
ATOM 1471 C C . PHE A 1 188 ? -26.197 -27.239 -15.873 1.00 79.81 188 PHE A C 1
ATOM 1473 O O . PHE A 1 188 ? -26.081 -26.117 -16.365 1.00 79.81 188 PHE A O 1
ATOM 1480 N N . LEU A 1 189 ? -25.221 -28.153 -15.961 1.00 75.50 189 LEU A N 1
ATOM 1481 C CA . LEU A 1 189 ? -23.988 -27.910 -16.702 1.00 75.50 189 LEU A CA 1
ATOM 1482 C C . LEU A 1 189 ? -24.232 -28.077 -18.206 1.00 75.50 189 LEU A C 1
ATOM 1484 O O . LEU A 1 189 ? -24.838 -29.070 -18.622 1.00 75.50 189 LEU A O 1
ATOM 1488 N N . PRO A 1 190 ? -23.687 -27.180 -19.045 1.00 76.44 190 PRO A N 1
ATOM 1489 C CA . PRO A 1 190 ? -23.679 -27.391 -20.481 1.00 76.44 190 PRO A CA 1
ATOM 1490 C C . PRO A 1 190 ? -22.972 -28.707 -20.859 1.00 76.44 190 PRO A C 1
ATOM 1492 O O . PRO A 1 190 ? -22.076 -29.176 -20.140 1.00 76.44 190 PRO A O 1
ATOM 1495 N N . PRO A 1 191 ? -23.333 -29.327 -21.998 1.00 66.25 191 PRO A N 1
ATOM 1496 C CA . PRO A 1 191 ? -22.709 -30.568 -22.442 1.00 66.25 191 PRO A CA 1
ATOM 1497 C C . PRO A 1 191 ? -21.179 -30.454 -22.469 1.00 66.25 191 PRO A C 1
ATOM 1499 O O . PRO A 1 191 ? -20.634 -29.484 -22.983 1.00 66.25 191 PRO A O 1
ATOM 1502 N N . LYS A 1 192 ? -20.482 -31.470 -21.944 1.00 66.06 192 LYS A N 1
ATOM 1503 C CA . LYS A 1 192 ? -19.006 -31.545 -21.866 1.00 66.06 192 LYS A CA 1
ATOM 1504 C C . LYS A 1 192 ? -18.322 -30.517 -20.939 1.00 66.06 192 LYS A C 1
ATOM 1506 O O . LYS A 1 192 ? -17.096 -30.510 -20.890 1.00 66.06 192 LYS A O 1
ATOM 1511 N N . MET A 1 193 ? -19.054 -29.734 -20.136 1.00 78.81 193 MET A N 1
ATOM 1512 C CA . MET A 1 193 ? -18.451 -28.777 -19.187 1.00 78.81 193 MET A CA 1
ATOM 1513 C C . MET A 1 193 ? -18.027 -29.358 -17.836 1.00 78.81 193 MET A C 1
ATOM 1515 O O . MET A 1 193 ? -17.399 -28.650 -17.052 1.00 78.81 193 MET A O 1
ATOM 1519 N N . LEU A 1 194 ? -18.313 -30.634 -17.550 1.00 80.56 194 LEU A N 1
ATOM 1520 C CA . LEU A 1 194 ? -17.991 -31.243 -16.253 1.00 80.56 194 LEU A CA 1
ATOM 1521 C C . LEU A 1 194 ? -16.508 -31.083 -15.881 1.00 80.56 194 LEU A C 1
ATOM 1523 O O . LEU A 1 194 ? -16.203 -30.710 -14.755 1.00 80.56 194 LEU A O 1
ATOM 1527 N N . ARG A 1 195 ? -15.597 -31.287 -16.842 1.00 82.50 195 ARG A N 1
ATOM 1528 C CA . ARG A 1 195 ? -14.155 -31.079 -16.647 1.00 82.50 195 ARG A CA 1
ATOM 1529 C C . ARG A 1 195 ? -13.836 -29.632 -16.263 1.00 82.50 195 ARG A C 1
ATOM 1531 O O . ARG A 1 195 ? -13.252 -29.399 -15.213 1.00 82.50 195 ARG A O 1
ATOM 1538 N N . SER A 1 196 ? -14.224 -28.678 -17.109 1.00 75.44 196 SER A N 1
ATOM 1539 C CA . SER A 1 196 ? -13.907 -27.257 -16.925 1.00 75.44 196 SER A CA 1
ATOM 1540 C C . SER A 1 196 ? -14.531 -26.691 -15.651 1.00 75.44 196 SER A C 1
ATOM 1542 O O . SER A 1 196 ? -13.918 -25.870 -14.978 1.00 75.44 196 SER A O 1
ATOM 1544 N N . TRP A 1 197 ? -15.723 -27.163 -15.279 1.00 86.06 197 TRP A N 1
ATOM 1545 C CA . TRP A 1 197 ? -16.357 -26.804 -14.016 1.00 86.06 197 TRP A CA 1
ATOM 1546 C C . TRP A 1 197 ? -15.601 -27.384 -12.811 1.00 86.06 197 TRP A C 1
ATOM 1548 O O . TRP A 1 197 ? -15.345 -26.644 -11.865 1.00 86.06 197 TRP A O 1
ATOM 1558 N N . ILE A 1 198 ? -15.166 -28.652 -12.851 1.00 80.06 198 ILE A N 1
ATOM 1559 C CA . ILE A 1 198 ? -14.328 -29.235 -11.786 1.00 80.06 198 ILE A CA 1
ATOM 1560 C C . ILE A 1 198 ? -13.024 -28.443 -11.639 1.00 80.06 198 ILE A C 1
ATOM 1562 O O . ILE A 1 198 ? -12.698 -28.031 -10.533 1.00 80.06 198 ILE A O 1
ATOM 1566 N N . GLU A 1 199 ? -12.310 -28.166 -12.731 1.00 75.94 199 GLU A N 1
ATOM 1567 C CA . GLU A 1 199 ? -11.038 -27.426 -12.694 1.00 75.94 199 GLU A CA 1
ATOM 1568 C C . GLU A 1 199 ? -11.217 -25.992 -12.156 1.00 75.94 199 GLU A C 1
ATOM 1570 O O . GLU A 1 199 ? -10.422 -25.542 -11.331 1.00 75.94 199 GLU A O 1
ATOM 1575 N N . ALA A 1 200 ? -12.279 -25.289 -12.567 1.00 71.06 200 ALA A N 1
ATOM 1576 C CA . ALA A 1 200 ? -12.522 -23.898 -12.180 1.00 71.06 200 ALA A CA 1
ATOM 1577 C C . ALA A 1 200 ? -13.148 -23.729 -10.785 1.00 71.06 200 ALA A C 1
ATOM 1579 O O . ALA A 1 200 ? -12.933 -22.703 -10.139 1.00 71.06 200 ALA A O 1
ATOM 1580 N N . ARG A 1 201 ? -13.951 -24.698 -10.328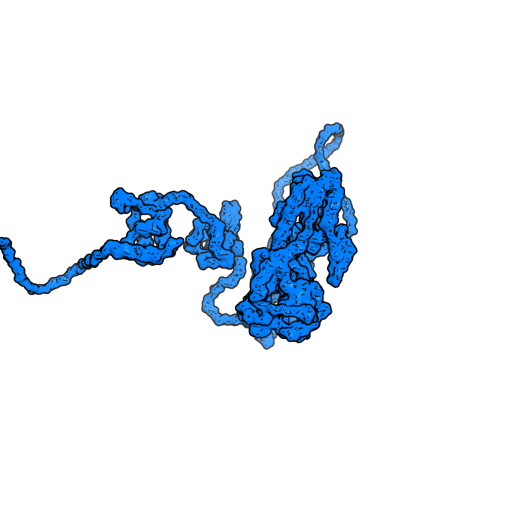 1.00 79.50 201 ARG A N 1
ATOM 1581 C CA . ARG A 1 201 ? -14.789 -24.561 -9.124 1.00 79.50 201 ARG A CA 1
ATOM 1582 C C . ARG A 1 201 ? -14.402 -25.532 -8.010 1.00 79.50 201 ARG A C 1
ATOM 1584 O O . ARG A 1 201 ? -14.488 -25.164 -6.845 1.00 79.50 201 ARG A O 1
ATOM 1591 N N . LEU A 1 202 ? -13.924 -26.733 -8.345 1.00 78.38 202 LEU A N 1
ATOM 1592 C CA . LEU A 1 202 ? -13.517 -27.781 -7.395 1.00 78.38 202 LEU A CA 1
ATOM 1593 C C . LEU A 1 202 ? -12.020 -28.118 -7.436 1.00 78.38 202 LEU A C 1
ATOM 1595 O O . LEU A 1 202 ? -11.609 -29.056 -6.760 1.00 78.38 202 LEU A O 1
ATOM 1599 N N . GLY A 1 203 ? -11.184 -27.360 -8.153 1.00 58.25 203 GLY A N 1
ATOM 1600 C CA . GLY A 1 203 ? -9.762 -27.686 -8.343 1.00 58.25 203 GLY A CA 1
ATOM 1601 C C . GLY A 1 203 ? -8.926 -27.772 -7.055 1.00 58.25 203 GLY A C 1
ATOM 1602 O O . GLY A 1 203 ? -7.813 -28.291 -7.080 1.00 58.25 203 GLY A O 1
ATOM 1603 N N . ALA A 1 204 ? -9.451 -27.290 -5.923 1.00 57.16 204 ALA A N 1
ATOM 1604 C CA . ALA A 1 204 ? -8.847 -27.442 -4.596 1.00 57.16 204 ALA A CA 1
ATOM 1605 C C . ALA A 1 204 ? -9.301 -28.708 -3.834 1.00 57.16 204 ALA A C 1
ATOM 1607 O O . ALA A 1 204 ? -8.646 -29.103 -2.873 1.00 57.16 204 ALA A O 1
ATOM 1608 N N . GLU A 1 205 ? -10.412 -29.327 -4.237 1.00 70.12 205 GLU A N 1
ATOM 1609 C CA . GLU A 1 205 ? -11.041 -30.479 -3.571 1.00 70.12 205 GLU A CA 1
ATOM 1610 C C . GLU A 1 205 ? -10.959 -31.761 -4.400 1.00 70.12 205 GLU A C 1
ATOM 1612 O O . GLU A 1 205 ? -10.906 -32.856 -3.849 1.00 70.12 205 GLU A O 1
ATOM 1617 N N . MET A 1 206 ? -10.937 -31.635 -5.724 1.00 78.75 206 MET A N 1
ATOM 1618 C CA . MET A 1 206 ? -10.896 -32.742 -6.667 1.00 78.75 206 MET A CA 1
ATOM 1619 C C . MET A 1 206 ? -9.878 -32.410 -7.754 1.00 78.75 206 MET A C 1
ATOM 1621 O O . MET A 1 206 ? -10.035 -31.441 -8.498 1.00 78.75 206 MET A O 1
ATOM 1625 N N . LEU A 1 207 ? -8.816 -33.208 -7.826 1.00 76.31 207 LEU A N 1
ATOM 1626 C CA . LEU A 1 207 ? -7.760 -33.054 -8.819 1.00 76.31 207 LEU A CA 1
ATOM 1627 C C . LEU A 1 207 ? -8.023 -33.980 -9.999 1.00 76.31 207 LEU A C 1
ATOM 1629 O O . LEU A 1 207 ? -8.340 -35.157 -9.823 1.00 76.31 207 LEU A O 1
ATOM 1633 N N . LEU A 1 208 ? -7.847 -33.436 -11.201 1.00 78.56 208 LEU A N 1
ATOM 1634 C CA . LEU A 1 208 ? -7.859 -34.199 -12.440 1.00 78.56 208 LEU A CA 1
ATOM 1635 C C . LEU A 1 208 ? -6.418 -34.400 -12.914 1.00 78.56 208 LEU A C 1
ATOM 1637 O O . LEU A 1 208 ? -5.691 -33.428 -13.121 1.00 78.56 208 LEU A O 1
ATOM 1641 N N . THR A 1 209 ? -5.994 -35.651 -13.069 1.00 79.81 209 THR A N 1
ATOM 1642 C CA . THR A 1 209 ? -4.656 -36.027 -13.547 1.00 79.81 209 THR A CA 1
ATOM 1643 C C . THR A 1 209 ? -4.769 -36.934 -14.762 1.00 79.81 209 THR A C 1
ATOM 1645 O O . THR A 1 209 ? -5.703 -37.712 -14.880 1.00 79.81 209 THR A O 1
ATOM 1648 N N . GLU A 1 210 ? -3.839 -36.827 -15.705 1.00 81.06 210 GLU A N 1
ATOM 1649 C CA . GLU A 1 210 ? -3.838 -37.666 -16.906 1.00 81.06 210 GLU A CA 1
ATOM 1650 C C . GLU A 1 210 ? -2.932 -38.885 -16.682 1.00 81.06 210 GLU A C 1
ATOM 1652 O O . GLU A 1 210 ? -1.789 -38.735 -16.236 1.00 81.06 210 GLU A O 1
ATOM 1657 N N . ASN A 1 211 ? -3.437 -40.092 -16.948 1.00 77.75 211 ASN A N 1
ATOM 1658 C CA . ASN A 1 211 ? -2.640 -41.318 -16.863 1.00 77.75 211 ASN A CA 1
ATOM 1659 C C . ASN A 1 211 ? -1.798 -41.545 -18.137 1.00 77.75 211 ASN A C 1
ATOM 1661 O O . ASN A 1 211 ? -1.933 -40.836 -19.132 1.00 77.75 211 ASN A O 1
ATOM 1665 N N . GLU A 1 212 ? -0.932 -42.568 -18.139 1.00 68.31 212 GLU A N 1
ATOM 1666 C CA . GLU A 1 212 ? -0.085 -42.899 -19.304 1.00 68.31 212 GLU A CA 1
ATOM 1667 C C . GLU A 1 212 ? -0.886 -43.263 -20.576 1.00 68.31 212 GLU A C 1
ATOM 1669 O O . GLU A 1 212 ? -0.326 -43.260 -21.672 1.00 68.31 212 GLU A O 1
ATOM 1674 N N . ALA A 1 213 ? -2.185 -43.559 -20.447 1.00 71.38 213 ALA A N 1
ATOM 1675 C CA . ALA A 1 213 ? -3.096 -43.860 -21.550 1.00 71.38 213 ALA A CA 1
ATOM 1676 C C . ALA A 1 213 ? -3.886 -42.632 -22.055 1.00 71.38 213 ALA A C 1
ATOM 1678 O O . ALA A 1 213 ? -4.650 -42.762 -23.012 1.00 71.38 213 ALA A O 1
ATOM 1679 N N . GLY A 1 214 ? -3.691 -41.449 -21.460 1.00 66.81 214 GLY A N 1
ATOM 1680 C CA . GLY A 1 214 ? -4.396 -40.217 -21.828 1.00 66.81 214 GLY A CA 1
ATOM 1681 C C . GLY A 1 214 ? -5.796 -40.075 -21.219 1.00 66.81 214 GLY A C 1
ATOM 1682 O O . GLY A 1 214 ? -6.584 -39.234 -21.652 1.00 66.81 214 GLY A O 1
ATOM 1683 N N . GLU A 1 215 ? -6.148 -40.905 -20.236 1.00 77.56 215 GLU A N 1
ATOM 1684 C CA . GLU A 1 215 ? -7.426 -40.822 -19.530 1.00 77.56 215 GLU A CA 1
ATOM 1685 C C . GLU A 1 215 ? -7.307 -39.889 -18.324 1.00 77.56 215 GLU A C 1
ATOM 1687 O O . GLU A 1 215 ? -6.341 -39.950 -17.558 1.00 77.56 215 GLU A O 1
ATOM 1692 N N . LEU A 1 216 ? -8.317 -39.037 -18.136 1.00 76.62 216 LEU A N 1
ATOM 1693 C CA . LEU A 1 216 ? -8.408 -38.166 -16.969 1.00 76.62 216 LEU A CA 1
ATOM 1694 C C . LEU A 1 216 ? -8.891 -38.976 -15.769 1.00 76.62 216 LEU A C 1
ATOM 1696 O O . LEU A 1 216 ? -10.045 -39.400 -15.723 1.00 76.62 216 LEU A O 1
ATOM 1700 N N . LEU A 1 217 ? -8.009 -39.160 -14.802 1.00 82.62 217 LEU A N 1
ATOM 1701 C CA . LEU A 1 217 ? -8.290 -39.694 -13.485 1.00 82.62 217 LEU A CA 1
ATOM 1702 C C . LEU A 1 217 ? -8.711 -38.567 -12.552 1.00 82.62 217 LEU A C 1
ATOM 1704 O O . LEU A 1 217 ? -8.203 -37.451 -12.618 1.00 82.62 217 LEU A O 1
ATOM 1708 N N . ALA A 1 218 ? -9.655 -38.878 -11.684 1.00 80.50 218 ALA A N 1
ATOM 1709 C CA . ALA A 1 218 ? -10.227 -37.974 -10.720 1.00 80.50 218 ALA A CA 1
ATOM 1710 C C . ALA A 1 218 ? -9.953 -38.492 -9.313 1.00 80.50 218 ALA A C 1
ATOM 1712 O O . ALA A 1 218 ? -10.395 -39.581 -8.941 1.00 80.50 218 ALA A O 1
ATOM 1713 N N . ASP A 1 219 ? -9.261 -37.681 -8.524 1.00 80.69 219 ASP A N 1
ATOM 1714 C CA . ASP A 1 219 ? -8.952 -37.996 -7.138 1.00 80.69 219 ASP A CA 1
ATOM 1715 C C . ASP A 1 219 ? -9.471 -36.878 -6.237 1.00 80.69 219 ASP A C 1
ATOM 1717 O O . ASP A 1 219 ? -9.150 -35.700 -6.437 1.00 80.69 219 ASP A O 1
ATOM 1721 N N . PHE A 1 220 ? -10.307 -37.234 -5.262 1.00 75.94 220 PHE A N 1
ATOM 1722 C CA . PHE A 1 220 ? -10.695 -36.277 -4.237 1.00 75.94 220 PHE A CA 1
ATOM 1723 C C . PHE A 1 220 ? -9.502 -36.082 -3.316 1.00 75.94 220 PHE A C 1
ATOM 1725 O O . PHE A 1 220 ? -9.065 -36.997 -2.617 1.00 75.94 220 PHE A O 1
ATOM 1732 N N . VAL A 1 221 ? -8.985 -34.857 -3.305 1.00 59.78 221 VAL A N 1
ATOM 1733 C CA . VAL A 1 221 ? -7.975 -34.452 -2.341 1.00 59.78 221 VAL A CA 1
ATOM 1734 C C . VAL A 1 221 ? -8.600 -34.673 -0.977 1.00 59.78 221 VAL A C 1
ATOM 1736 O O . VAL A 1 221 ? -9.667 -34.125 -0.695 1.00 59.78 221 VAL A O 1
ATOM 1739 N N . SER A 1 222 ? -7.964 -35.484 -0.131 1.00 43.19 222 SER A N 1
ATOM 1740 C CA . SER A 1 222 ? -8.365 -35.580 1.265 1.00 43.19 222 SER A CA 1
ATOM 1741 C C . SER A 1 222 ? -8.138 -34.214 1.911 1.00 43.19 222 SER A C 1
ATOM 1743 O O . SER A 1 222 ? -7.084 -33.926 2.476 1.00 43.19 222 SER A O 1
ATOM 1745 N N . VAL A 1 223 ? -9.135 -33.346 1.806 1.00 33.50 223 VAL A N 1
ATOM 1746 C CA . VAL A 1 223 ? -9.406 -32.367 2.835 1.00 33.50 223 VAL A CA 1
ATOM 1747 C C . VAL A 1 223 ? -9.685 -33.227 4.055 1.00 33.50 223 VAL A C 1
ATOM 1749 O O . VAL A 1 223 ? -10.647 -33.995 4.041 1.00 33.50 223 VAL A O 1
ATOM 1752 N N . ASP A 1 224 ? -8.833 -33.164 5.074 1.00 29.53 224 ASP A N 1
ATOM 1753 C CA . ASP A 1 224 ? -9.200 -33.634 6.405 1.00 29.53 224 ASP A CA 1
ATOM 1754 C C . ASP A 1 224 ? -10.511 -32.925 6.781 1.00 29.53 224 ASP A C 1
ATOM 1756 O O . ASP A 1 224 ? -10.528 -31.785 7.241 1.00 29.53 224 ASP A O 1
ATOM 1760 N N . THR A 1 225 ? -11.633 -33.572 6.481 1.00 30.55 225 THR A N 1
ATOM 1761 C CA . THR A 1 225 ? -12.970 -33.130 6.841 1.00 30.55 225 THR A CA 1
ATOM 1762 C C . THR A 1 225 ? -13.428 -34.070 7.934 1.00 30.55 225 THR A C 1
ATOM 1764 O O . THR A 1 225 ? -13.921 -35.169 7.687 1.00 30.55 225 THR A O 1
ATOM 1767 N N . GLU A 1 226 ? -13.283 -33.619 9.176 1.00 36.06 226 GLU A N 1
ATOM 1768 C CA . GLU A 1 226 ? -14.252 -33.982 10.201 1.00 36.06 226 GLU A CA 1
ATOM 1769 C C . GLU A 1 226 ? -15.615 -33.420 9.775 1.00 36.06 226 GLU A C 1
ATOM 1771 O O . GLU A 1 226 ? -15.951 -32.307 10.150 1.00 36.06 226 GLU A O 1
ATOM 1776 N N . VAL A 1 227 ? -16.386 -34.173 8.984 1.00 33.56 227 VAL A N 1
ATOM 1777 C CA . VAL A 1 227 ? -17.840 -34.317 9.170 1.00 33.56 227 VAL A CA 1
ATOM 1778 C C . VAL A 1 227 ? -18.247 -35.694 8.635 1.00 33.56 227 VAL A C 1
ATOM 1780 O O . VAL A 1 227 ? -18.568 -35.865 7.462 1.00 33.56 227 VAL A O 1
ATOM 1783 N N . ALA A 1 228 ? -18.242 -36.693 9.513 1.00 31.03 228 ALA A N 1
ATOM 1784 C CA . ALA A 1 228 ? -19.049 -37.893 9.342 1.00 31.03 228 ALA A CA 1
ATOM 1785 C C . ALA A 1 228 ? -20.075 -37.903 10.477 1.00 31.03 228 ALA A C 1
ATOM 1787 O O . ALA A 1 228 ? -19.706 -37.989 11.649 1.00 31.03 228 ALA A O 1
ATOM 1788 N N . GLU A 1 229 ? -21.356 -37.774 10.130 1.00 32.25 229 GLU A N 1
ATOM 1789 C CA . GLU A 1 229 ? -22.457 -38.017 11.060 1.00 32.25 229 GLU A CA 1
ATOM 1790 C C . GLU A 1 229 ? -22.402 -39.472 11.549 1.00 32.25 229 GLU A C 1
ATOM 1792 O O . GLU A 1 229 ? -22.401 -40.417 10.755 1.00 32.25 229 GLU A O 1
ATOM 1797 N N . ALA A 1 230 ? -22.345 -39.640 12.870 1.00 28.08 230 ALA A N 1
ATOM 1798 C CA . ALA A 1 230 ? -22.496 -40.913 13.564 1.00 28.08 230 ALA A CA 1
ATOM 1799 C C . ALA A 1 230 ? -23.972 -41.119 13.996 1.00 28.08 230 ALA A C 1
ATOM 1801 O O . ALA A 1 230 ? -24.700 -40.136 14.153 1.00 28.08 230 ALA A O 1
ATOM 1802 N N . PRO A 1 231 ? -24.430 -42.375 14.189 1.00 32.00 231 PRO A N 1
ATOM 1803 C CA . PRO A 1 231 ? -25.814 -42.702 14.545 1.00 32.00 231 PRO A CA 1
ATOM 1804 C C . PRO A 1 231 ? -26.175 -42.261 15.981 1.00 32.00 231 PRO A C 1
ATOM 1806 O O . PRO A 1 231 ? -25.284 -41.913 16.756 1.00 32.00 231 PRO A O 1
ATOM 1809 N N . PRO A 1 232 ? -27.471 -42.231 16.355 1.00 53.47 232 PRO A N 1
ATOM 1810 C CA . PRO A 1 232 ? -27.930 -41.462 17.506 1.00 53.47 232 PRO A CA 1
ATOM 1811 C C . PRO A 1 232 ? -27.671 -42.197 18.828 1.00 53.47 232 PRO A C 1
ATOM 1813 O O . PRO A 1 232 ? -28.238 -43.260 19.035 1.00 53.47 232 PRO A O 1
ATOM 1816 N N . GLU A 1 233 ? -26.836 -41.612 19.694 1.00 30.91 233 GLU A N 1
ATOM 1817 C CA . GLU A 1 233 ? -26.679 -41.782 21.163 1.00 30.91 233 GLU A CA 1
ATOM 1818 C C . GLU A 1 233 ? -25.313 -41.142 21.513 1.00 30.91 233 GLU A C 1
ATOM 1820 O O . GLU A 1 233 ? -24.347 -41.364 20.797 1.00 30.91 233 GLU A O 1
ATOM 1825 N N . ALA A 1 234 ? -25.057 -40.295 22.509 1.00 28.80 234 ALA A N 1
ATOM 1826 C CA . ALA A 1 234 ? -25.684 -39.855 23.752 1.00 28.80 234 ALA A CA 1
ATOM 1827 C C . ALA A 1 234 ? -25.318 -38.343 23.936 1.00 28.80 234 ALA A C 1
ATOM 1829 O O . ALA A 1 234 ? -24.597 -37.808 23.089 1.00 28.80 234 ALA A O 1
ATOM 1830 N N . PRO A 1 235 ? -25.800 -37.600 24.957 1.00 33.22 235 PRO A N 1
ATOM 1831 C CA . PRO A 1 235 ? -25.657 -36.138 24.999 1.00 33.22 235 PRO A CA 1
ATOM 1832 C C . PRO A 1 235 ? -24.198 -35.668 24.876 1.00 33.22 235 PRO A C 1
ATOM 1834 O O . PRO A 1 235 ? -23.320 -36.120 25.608 1.00 33.22 235 PRO A O 1
ATOM 1837 N N . LEU A 1 236 ? -23.971 -34.751 23.929 1.00 37.69 236 LEU A N 1
ATOM 1838 C CA . LEU A 1 236 ? -22.673 -34.152 23.625 1.00 37.69 236 LEU A CA 1
ATOM 1839 C C . LEU A 1 236 ? -22.126 -33.412 24.849 1.00 37.69 236 LEU A C 1
ATOM 1841 O O . LEU A 1 236 ? -22.753 -32.486 25.366 1.00 37.69 236 LEU A O 1
ATOM 1845 N N . VAL A 1 237 ? -20.935 -33.819 25.284 1.00 42.75 237 VAL A N 1
ATOM 1846 C CA . VAL A 1 237 ? -20.137 -33.092 26.271 1.00 42.75 237 VAL A CA 1
ATOM 1847 C C . VAL A 1 237 ? -19.682 -31.763 25.631 1.00 42.75 237 VAL A C 1
ATOM 1849 O O . VAL A 1 237 ? -19.150 -31.796 24.519 1.00 42.75 237 VAL A O 1
ATOM 1852 N N . PRO A 1 238 ? -19.909 -30.602 26.272 1.00 47.00 238 PRO A N 1
ATOM 1853 C CA . PRO A 1 238 ? -19.586 -29.284 25.714 1.00 47.00 238 PRO A CA 1
ATOM 1854 C C . PRO A 1 238 ? -18.095 -29.115 25.339 1.00 47.00 238 PRO A C 1
ATOM 1856 O O . PRO A 1 238 ? -17.219 -29.717 25.960 1.00 47.00 238 PRO A O 1
ATOM 1859 N N . ALA A 1 239 ? -17.779 -28.303 24.321 1.00 48.47 239 ALA A N 1
ATOM 1860 C CA . ALA A 1 239 ? -16.406 -28.092 23.824 1.00 48.47 239 ALA A CA 1
ATOM 1861 C C . ALA A 1 239 ? -15.449 -27.514 24.892 1.00 48.47 239 ALA A C 1
ATOM 1863 O O . ALA A 1 239 ? -14.255 -27.810 24.907 1.00 48.47 239 ALA A O 1
ATOM 1864 N N . ASP A 1 240 ? -16.014 -26.746 25.814 1.00 53.03 240 ASP A N 1
ATOM 1865 C CA . ASP A 1 240 ? -15.447 -26.236 27.059 1.00 53.03 240 ASP A CA 1
ATOM 1866 C C . ASP A 1 240 ? -14.933 -27.358 27.974 1.00 53.03 240 ASP A C 1
ATOM 1868 O O . ASP A 1 240 ? -13.813 -27.268 28.473 1.00 53.03 240 ASP A O 1
ATOM 1872 N N . ALA A 1 241 ? -15.653 -28.476 28.089 1.00 54.28 241 ALA A N 1
ATOM 1873 C CA . ALA A 1 241 ? -15.200 -29.621 28.878 1.00 54.28 241 ALA A CA 1
ATOM 1874 C C . ALA A 1 241 ? -14.047 -30.394 28.204 1.00 54.28 241 ALA A C 1
ATOM 1876 O O . ALA A 1 241 ? -13.213 -30.979 28.890 1.00 54.28 241 ALA A O 1
ATOM 1877 N N . ARG A 1 242 ? -13.939 -30.374 26.867 1.00 55.06 242 ARG A N 1
ATOM 1878 C CA . ARG A 1 242 ? -12.827 -31.022 26.140 1.00 55.06 242 ARG A CA 1
ATOM 1879 C C . ARG A 1 242 ? -11.511 -30.255 26.313 1.00 55.06 242 ARG A C 1
ATOM 1881 O O . ARG A 1 242 ? -10.468 -30.875 26.508 1.00 55.06 242 ARG A O 1
ATOM 1888 N N . ALA A 1 243 ? -11.578 -28.922 26.290 1.00 63.59 243 ALA A N 1
ATOM 1889 C CA . ALA A 1 243 ? -10.436 -28.050 26.564 1.00 63.59 243 ALA A CA 1
ATOM 1890 C C . ALA A 1 243 ? -9.966 -28.170 28.024 1.00 63.59 243 ALA A C 1
ATOM 1892 O O . ALA A 1 243 ? -8.766 -28.245 28.281 1.00 63.59 243 ALA A O 1
ATOM 1893 N N . GLU A 1 244 ? -10.906 -28.276 28.966 1.00 68.50 244 GLU A N 1
ATOM 1894 C CA . GLU A 1 244 ? -10.604 -28.462 30.388 1.00 68.50 244 GLU A CA 1
ATOM 1895 C C . GLU A 1 244 ? -9.899 -29.805 30.665 1.00 68.50 244 GLU A C 1
ATOM 1897 O O . GLU A 1 244 ? -8.935 -29.861 31.430 1.00 68.50 244 GLU A O 1
ATOM 1902 N N . VAL A 1 245 ? -10.319 -30.892 30.002 1.00 66.19 245 VAL A N 1
ATOM 1903 C CA . VAL A 1 245 ? -9.660 -32.211 30.096 1.00 66.19 245 VAL A CA 1
ATOM 1904 C C . VAL A 1 245 ? -8.228 -32.165 29.552 1.00 66.19 245 VAL A C 1
ATOM 1906 O O . VAL A 1 245 ? -7.317 -32.740 30.152 1.00 66.19 245 VAL A O 1
ATOM 1909 N N . GLU A 1 246 ? -8.003 -31.459 28.442 1.00 67.75 246 GLU A N 1
ATOM 1910 C CA . GLU A 1 246 ? -6.677 -31.323 27.832 1.00 67.75 246 GLU A CA 1
ATOM 1911 C C . GLU A 1 246 ? -5.726 -30.465 28.685 1.00 67.75 246 GLU A C 1
ATOM 1913 O O . GLU A 1 246 ? -4.551 -30.809 28.843 1.00 67.75 246 GLU A O 1
ATOM 1918 N N . GLU A 1 247 ? -6.233 -29.393 29.296 1.00 74.44 247 GLU A N 1
ATOM 1919 C CA . GLU A 1 247 ? -5.475 -28.541 30.216 1.00 74.44 247 GLU A CA 1
ATOM 1920 C C . GLU A 1 247 ? -5.084 -29.291 31.500 1.00 74.44 247 GLU A C 1
ATOM 1922 O O . GLU A 1 247 ? -3.920 -29.257 31.911 1.00 74.44 247 GLU A O 1
ATOM 1927 N N . LYS A 1 248 ? -6.012 -30.065 32.078 1.00 75.38 248 LYS A N 1
ATOM 1928 C CA . LYS A 1 248 ? -5.748 -30.940 33.233 1.00 75.38 248 LYS A CA 1
ATOM 1929 C C . LYS A 1 248 ? -4.704 -32.006 32.922 1.00 75.38 248 LYS A C 1
ATOM 1931 O O . LYS A 1 248 ? -3.782 -32.219 33.712 1.00 75.38 248 LYS A O 1
ATOM 1936 N N . ALA A 1 249 ? -4.806 -32.645 31.757 1.00 73.56 249 ALA A N 1
ATOM 1937 C CA . ALA A 1 249 ? -3.801 -33.590 31.294 1.00 73.56 249 ALA A CA 1
ATOM 1938 C C . ALA A 1 249 ? -2.429 -32.917 31.176 1.00 73.56 249 ALA A C 1
ATOM 1940 O O . ALA A 1 249 ? -1.439 -33.423 31.700 1.00 73.56 249 ALA A O 1
ATOM 1941 N N . ARG A 1 250 ? -2.359 -31.739 30.557 1.00 76.00 250 ARG A N 1
ATOM 1942 C CA . ARG A 1 250 ? -1.102 -31.007 30.391 1.00 76.00 250 ARG A CA 1
ATOM 1943 C C . ARG A 1 250 ? -0.439 -30.654 31.725 1.00 76.00 250 ARG A C 1
ATOM 1945 O O . ARG A 1 250 ? 0.773 -30.808 31.835 1.00 76.00 250 ARG A O 1
ATOM 1952 N N . LEU A 1 251 ? -1.216 -30.244 32.731 1.00 78.56 251 LEU A N 1
ATOM 1953 C CA . LEU A 1 251 ? -0.723 -29.984 34.089 1.00 78.56 251 LEU A CA 1
ATOM 1954 C C . LEU A 1 251 ? -0.245 -31.262 34.795 1.00 78.56 251 LEU A C 1
ATOM 1956 O O . LEU A 1 251 ? 0.806 -31.254 35.431 1.00 78.56 251 LEU A O 1
ATOM 1960 N N . PHE A 1 252 ? -0.964 -32.381 34.647 1.00 82.25 252 PHE A N 1
ATOM 1961 C CA . PHE A 1 252 ? -0.545 -33.678 35.198 1.00 82.25 252 PHE A CA 1
ATOM 1962 C C . PHE A 1 252 ? 0.779 -34.172 34.597 1.00 82.25 252 PHE A C 1
ATOM 1964 O O . PHE A 1 252 ? 1.556 -34.869 35.254 1.00 82.25 252 PHE A O 1
ATOM 1971 N N . PHE A 1 253 ? 1.034 -33.811 33.340 1.00 81.88 253 PHE A N 1
ATOM 1972 C CA . PHE A 1 253 ? 2.261 -34.117 32.626 1.00 81.88 253 PHE A CA 1
ATOM 1973 C C . PHE A 1 253 ? 3.272 -32.951 32.635 1.00 81.88 253 PHE A C 1
ATOM 1975 O O . PHE A 1 253 ? 4.189 -32.954 31.811 1.00 81.88 253 PHE A O 1
ATOM 1982 N N . ASP A 1 254 ? 3.181 -31.996 33.557 1.00 79.19 254 ASP A N 1
ATOM 1983 C CA . ASP A 1 254 ? 4.226 -30.983 33.716 1.00 79.19 254 ASP A CA 1
ATOM 1984 C C . ASP A 1 254 ? 5.412 -31.525 34.544 1.00 79.19 254 ASP A C 1
ATOM 1986 O O . ASP A 1 254 ? 5.243 -32.301 35.486 1.00 79.19 254 ASP A O 1
ATOM 1990 N N . GLY A 1 255 ? 6.639 -31.144 34.180 1.00 79.62 255 GLY A N 1
ATOM 1991 C CA . GLY A 1 255 ? 7.869 -31.586 34.853 1.00 79.62 255 GLY A CA 1
ATOM 1992 C C . GLY A 1 255 ? 8.605 -32.794 34.230 1.00 79.62 255 GLY A C 1
ATOM 1993 O O . GLY A 1 255 ? 8.336 -33.204 33.097 1.00 79.62 255 GLY A O 1
ATOM 1994 N N . PRO A 1 256 ? 9.633 -33.334 34.921 1.00 81.94 256 PRO A N 1
ATOM 1995 C CA . PRO A 1 256 ? 10.518 -34.360 34.365 1.00 81.94 256 PRO A CA 1
ATOM 1996 C C . PRO A 1 256 ? 9.819 -35.717 34.175 1.00 81.94 256 PRO A C 1
ATOM 1998 O O . PRO A 1 256 ? 8.964 -36.105 34.965 1.00 81.94 256 PRO A O 1
ATOM 2001 N N . LEU A 1 257 ? 10.244 -36.482 33.157 1.00 85.56 257 LEU A N 1
ATOM 2002 C CA . LEU A 1 257 ? 9.771 -37.853 32.901 1.00 85.56 257 LEU A CA 1
ATOM 2003 C C . LEU A 1 257 ? 9.938 -38.760 34.124 1.00 85.56 257 LEU A C 1
ATOM 2005 O O . LEU A 1 257 ? 11.054 -38.947 34.625 1.00 85.56 257 LEU A O 1
ATOM 2009 N N . ARG A 1 258 ? 8.824 -39.358 34.556 1.00 86.12 258 ARG A N 1
ATOM 2010 C CA . ARG A 1 258 ? 8.793 -40.447 35.534 1.00 86.12 258 ARG A CA 1
ATOM 2011 C C . ARG A 1 258 ? 9.499 -41.690 34.965 1.00 86.12 258 ARG A C 1
ATOM 2013 O O . ARG A 1 258 ? 9.660 -41.791 33.745 1.00 86.12 258 ARG A O 1
ATOM 2020 N N . PRO A 1 259 ? 9.982 -42.620 35.809 1.00 81.12 259 PRO A N 1
ATOM 2021 C CA . PRO A 1 259 ? 10.711 -43.808 35.354 1.00 81.12 259 PRO A CA 1
ATOM 2022 C C . PRO A 1 259 ? 9.994 -44.597 34.247 1.00 81.12 259 PRO A C 1
ATOM 2024 O O . PRO A 1 259 ? 10.607 -44.931 33.237 1.00 81.12 259 PRO A O 1
ATOM 2027 N N . GLU A 1 260 ? 8.692 -44.806 34.391 1.00 81.12 260 GLU A N 1
ATOM 2028 C CA . GLU A 1 260 ? 7.822 -45.474 33.427 1.00 81.12 260 GLU A CA 1
ATOM 2029 C C . GLU A 1 260 ? 7.670 -44.696 32.110 1.00 81.12 260 GLU A C 1
ATOM 2031 O O . GLU A 1 260 ? 7.651 -45.281 31.027 1.00 81.12 260 GLU A O 1
ATOM 2036 N N . GLU A 1 261 ? 7.652 -43.364 32.176 1.00 85.06 261 GLU A N 1
ATOM 2037 C CA . GLU A 1 261 ? 7.552 -42.493 31.002 1.00 85.06 261 GLU A CA 1
ATOM 2038 C C . GLU A 1 261 ? 8.853 -42.470 30.197 1.00 85.06 261 GLU A C 1
ATOM 2040 O O . GLU A 1 261 ? 8.815 -42.300 28.981 1.00 85.06 261 GLU A O 1
ATOM 2045 N N . LYS A 1 262 ? 10.004 -42.687 30.848 1.00 86.38 262 LYS A N 1
ATOM 2046 C CA . LYS A 1 262 ? 11.299 -42.841 30.164 1.00 86.38 262 LYS A CA 1
ATOM 2047 C C . LYS A 1 262 ? 11.365 -44.133 29.356 1.00 86.38 262 LYS A C 1
ATOM 2049 O O . LYS A 1 262 ? 11.972 -44.151 28.285 1.00 86.38 262 LYS A O 1
ATOM 2054 N N . ASP A 1 263 ? 10.753 -45.208 29.847 1.00 85.25 263 ASP A N 1
ATOM 2055 C CA . ASP A 1 263 ? 10.638 -46.456 29.086 1.00 85.25 263 ASP A CA 1
ATOM 2056 C C . ASP A 1 263 ? 9.737 -46.261 27.859 1.00 85.25 263 ASP A C 1
ATOM 2058 O O . ASP A 1 263 ? 10.069 -46.716 26.762 1.00 85.25 263 ASP A O 1
ATOM 2062 N N . LEU A 1 264 ? 8.630 -45.533 28.027 1.00 87.69 264 LEU A N 1
ATOM 2063 C CA . LEU A 1 264 ? 7.705 -45.213 26.943 1.00 87.69 264 LEU A CA 1
ATOM 2064 C C . LEU A 1 264 ? 8.328 -44.281 25.893 1.00 87.69 264 LEU A C 1
ATOM 2066 O O . LEU A 1 264 ? 8.142 -44.491 24.695 1.00 87.69 264 LEU A O 1
ATOM 2070 N N . GLU A 1 265 ? 9.111 -43.291 26.326 1.00 89.12 265 GLU A N 1
ATOM 2071 C CA . GLU A 1 265 ? 9.871 -42.400 25.445 1.00 89.12 265 GLU A CA 1
ATOM 2072 C C . GLU A 1 265 ? 10.850 -43.198 24.572 1.00 89.12 265 GLU A C 1
ATOM 2074 O O . GLU A 1 265 ? 10.880 -43.026 23.351 1.00 89.12 265 GLU A O 1
ATOM 2079 N N . ARG A 1 266 ? 11.605 -44.126 25.173 1.00 86.44 266 ARG A N 1
ATOM 2080 C CA . ARG A 1 266 ? 12.533 -45.000 24.437 1.00 86.44 266 ARG A CA 1
ATOM 2081 C C . ARG A 1 266 ? 11.805 -45.882 23.429 1.00 86.44 266 ARG A C 1
ATOM 2083 O O . ARG A 1 266 ? 12.200 -45.913 22.267 1.00 86.44 266 ARG A O 1
ATOM 2090 N N . ALA A 1 267 ? 10.715 -46.533 23.840 1.00 85.00 267 ALA A N 1
ATOM 2091 C CA . ALA A 1 267 ? 9.922 -47.380 22.950 1.00 85.00 267 ALA A CA 1
ATOM 2092 C C . ALA A 1 267 ? 9.323 -46.588 21.770 1.00 85.00 267 ALA A C 1
ATOM 2094 O O . ALA A 1 267 ? 9.265 -47.095 20.650 1.00 85.00 267 ALA A O 1
ATOM 2095 N N . CYS A 1 268 ? 8.913 -45.335 22.004 1.00 85.25 268 CYS A N 1
ATOM 2096 C CA . CYS A 1 268 ? 8.419 -44.428 20.966 1.00 85.25 268 CYS A CA 1
ATOM 2097 C C . CYS A 1 268 ? 9.510 -44.121 19.930 1.00 85.25 268 CYS A C 1
ATOM 2099 O O . CYS A 1 268 ? 9.298 -44.278 18.725 1.00 85.25 268 CYS A O 1
ATOM 2101 N N . ILE A 1 269 ? 10.699 -43.733 20.400 1.00 83.62 269 ILE A N 1
ATOM 2102 C CA . ILE A 1 269 ? 11.844 -43.428 19.536 1.00 83.62 269 ILE A CA 1
ATOM 2103 C C . ILE A 1 269 ? 12.248 -44.666 18.726 1.00 83.62 269 ILE A C 1
ATOM 2105 O O . ILE A 1 269 ? 12.418 -44.559 17.512 1.00 83.62 269 ILE A O 1
ATOM 2109 N N . ASP A 1 270 ? 12.331 -45.842 19.349 1.00 83.81 270 ASP A N 1
ATOM 2110 C CA . ASP A 1 270 ? 12.715 -47.086 18.672 1.00 83.81 270 ASP A CA 1
ATOM 2111 C C . ASP A 1 270 ? 11.722 -47.487 17.568 1.00 83.81 270 ASP A C 1
ATOM 2113 O O . ASP A 1 270 ? 12.136 -47.846 16.461 1.00 83.81 270 ASP A O 1
ATOM 2117 N N . ALA A 1 271 ? 10.414 -47.367 17.821 1.00 81.19 271 ALA A N 1
ATOM 2118 C CA . ALA A 1 271 ? 9.374 -47.655 16.831 1.00 81.19 271 ALA A CA 1
ATOM 2119 C C . ALA A 1 271 ? 9.451 -46.711 15.615 1.00 81.19 271 ALA A C 1
ATOM 2121 O O . ALA A 1 271 ? 9.335 -47.148 14.460 1.00 81.19 271 ALA A O 1
ATOM 2122 N N . ILE A 1 272 ? 9.715 -45.423 15.860 1.00 79.75 272 ILE A N 1
ATOM 2123 C CA . ILE A 1 272 ? 9.900 -44.416 14.808 1.00 79.75 272 ILE A CA 1
ATOM 2124 C C . ILE A 1 272 ? 11.182 -44.693 14.019 1.00 79.75 272 ILE A C 1
ATOM 2126 O O . ILE A 1 272 ? 11.148 -44.690 12.787 1.00 79.75 272 ILE A O 1
ATOM 2130 N N . VAL A 1 273 ? 12.298 -44.989 14.689 1.00 81.81 273 VAL A N 1
ATOM 2131 C CA . VAL A 1 273 ? 13.582 -45.316 14.045 1.00 81.81 273 VAL A CA 1
ATOM 2132 C C . VAL A 1 273 ? 13.445 -46.553 13.160 1.00 81.81 273 VAL A C 1
ATOM 2134 O O . VAL A 1 273 ? 13.831 -46.520 11.992 1.00 81.81 273 VAL A O 1
ATOM 2137 N N . LYS A 1 274 ? 12.842 -47.629 13.671 1.00 80.00 274 LYS A N 1
ATOM 2138 C CA . LYS A 1 274 ? 12.618 -48.878 12.930 1.00 80.00 274 LYS A CA 1
ATOM 2139 C C . LYS A 1 274 ? 11.781 -48.655 11.672 1.00 80.00 274 LYS A C 1
ATOM 2141 O O . LYS A 1 274 ? 12.150 -49.125 10.597 1.00 80.00 274 LYS A O 1
ATOM 2146 N N . SER A 1 275 ? 10.698 -47.890 11.792 1.00 76.81 275 SER A N 1
ATOM 2147 C CA . SER A 1 275 ? 9.826 -47.564 10.660 1.00 76.81 275 SER A CA 1
ATOM 2148 C C . SER A 1 275 ? 10.545 -46.691 9.630 1.00 76.81 275 SER A C 1
ATOM 2150 O O . SER A 1 275 ? 10.474 -46.963 8.433 1.00 76.81 275 SER A O 1
ATOM 2152 N N . THR A 1 276 ? 11.338 -45.727 10.098 1.00 70.56 276 THR A N 1
ATOM 2153 C CA . THR A 1 276 ? 12.151 -44.832 9.261 1.00 70.56 276 THR A CA 1
ATOM 2154 C C . THR A 1 276 ? 13.238 -45.581 8.485 1.00 70.56 276 THR A C 1
ATOM 2156 O O . THR A 1 276 ? 13.480 -45.277 7.321 1.00 70.56 276 THR A O 1
ATOM 2159 N N . LEU A 1 277 ? 13.876 -46.582 9.102 1.00 68.94 277 LEU A N 1
ATOM 2160 C CA . LEU A 1 277 ? 14.877 -47.438 8.450 1.00 68.94 277 LEU A CA 1
ATOM 2161 C C . LEU A 1 277 ? 14.252 -48.448 7.470 1.00 68.94 277 LEU A C 1
ATOM 2163 O O . LEU A 1 277 ? 14.923 -48.900 6.537 1.00 68.94 277 LEU A O 1
ATOM 2167 N N . SER A 1 278 ? 12.988 -48.826 7.688 1.00 64.56 278 SER A N 1
ATOM 2168 C CA . SER A 1 278 ? 12.254 -49.752 6.818 1.00 64.56 278 SER A CA 1
ATOM 2169 C C . SER A 1 278 ? 11.684 -49.078 5.566 1.00 64.56 278 SER A C 1
ATOM 2171 O O . SER A 1 278 ? 11.657 -49.698 4.503 1.00 64.56 278 SER A O 1
ATOM 2173 N N . ALA A 1 279 ? 11.280 -47.809 5.670 1.00 57.28 279 ALA A N 1
ATOM 2174 C CA . ALA A 1 279 ? 10.758 -47.027 4.560 1.00 57.28 279 ALA A CA 1
ATOM 2175 C C . ALA A 1 279 ? 11.893 -46.579 3.617 1.00 57.28 279 ALA A C 1
ATOM 2177 O O . ALA A 1 279 ? 13.009 -46.288 4.052 1.00 57.28 279 ALA A O 1
ATOM 2178 N N . SER A 1 280 ? 11.622 -46.508 2.309 1.00 52.03 280 SER A N 1
ATOM 2179 C CA . SER A 1 280 ? 12.537 -46.031 1.247 1.00 52.03 280 SER A CA 1
ATOM 2180 C C . SER A 1 280 ? 12.816 -44.519 1.321 1.00 52.03 280 SER A C 1
ATOM 2182 O O . SER A 1 280 ? 12.930 -43.843 0.303 1.00 52.03 280 SER A O 1
ATOM 2184 N N . THR A 1 281 ? 12.859 -43.966 2.526 1.00 50.75 281 THR A N 1
ATOM 2185 C CA . THR A 1 281 ? 12.926 -42.540 2.821 1.00 50.75 281 THR A CA 1
ATOM 2186 C C . THR A 1 281 ? 14.347 -42.024 2.636 1.00 50.75 281 THR A C 1
ATOM 2188 O O . THR A 1 281 ? 15.269 -42.448 3.335 1.00 50.75 281 THR A O 1
ATOM 2191 N N . SER A 1 282 ? 14.545 -41.092 1.703 1.00 46.25 282 SER A N 1
ATOM 2192 C CA . SER A 1 282 ? 15.811 -40.368 1.571 1.00 46.25 282 SER A CA 1
ATOM 2193 C C . SER A 1 282 ? 15.941 -39.334 2.697 1.00 46.25 282 SER A C 1
ATOM 2195 O O . SER A 1 282 ? 14.950 -38.750 3.137 1.00 46.25 282 SER A O 1
ATOM 2197 N N . PHE A 1 283 ? 17.152 -39.109 3.201 1.00 47.06 283 PHE A N 1
ATOM 2198 C CA . PHE A 1 283 ? 17.422 -38.102 4.233 1.00 47.06 283 PHE A CA 1
ATOM 2199 C C . PHE A 1 283 ? 18.304 -36.993 3.665 1.00 47.06 283 PHE A C 1
ATOM 2201 O O . PHE A 1 283 ? 19.322 -37.272 3.031 1.00 47.06 283 PHE A O 1
ATOM 2208 N N . THR A 1 284 ? 17.938 -35.741 3.936 1.00 46.34 284 THR A N 1
ATOM 2209 C CA . THR A 1 284 ? 18.800 -34.569 3.737 1.00 46.34 284 THR A CA 1
ATOM 2210 C C . THR A 1 284 ? 19.533 -34.250 5.044 1.00 46.34 284 THR A C 1
ATOM 2212 O O . THR A 1 284 ? 19.217 -34.795 6.105 1.00 46.34 284 THR A O 1
ATOM 2215 N N . SER A 1 285 ? 20.503 -33.332 5.014 1.00 40.69 285 SER A N 1
ATOM 2216 C CA . SER A 1 285 ? 21.207 -32.845 6.216 1.00 40.69 285 SER A CA 1
ATOM 2217 C C . SER A 1 285 ? 20.281 -32.221 7.279 1.00 40.69 285 SER A C 1
ATOM 2219 O O . SER A 1 285 ? 20.725 -31.969 8.398 1.00 40.69 285 SER A O 1
ATOM 2221 N N . THR A 1 286 ? 18.999 -32.008 6.958 1.00 42.69 286 THR A N 1
ATOM 2222 C CA . THR A 1 286 ? 17.973 -31.398 7.813 1.00 42.69 286 THR A CA 1
ATOM 2223 C C . THR A 1 286 ? 16.914 -32.374 8.354 1.00 42.69 286 THR A C 1
ATOM 2225 O O . THR A 1 286 ? 16.106 -31.956 9.182 1.00 42.69 286 THR A O 1
ATOM 2228 N N . GLY A 1 287 ? 16.922 -33.663 7.977 1.00 49.75 287 GLY A N 1
ATOM 2229 C CA . GLY A 1 287 ? 15.983 -34.675 8.497 1.00 49.75 287 GLY A CA 1
ATOM 2230 C C . GLY A 1 287 ? 15.379 -35.603 7.433 1.00 49.75 287 GLY A C 1
ATOM 2231 O O . GLY A 1 287 ? 15.847 -35.657 6.295 1.00 49.75 287 GLY A O 1
ATOM 2232 N N . CYS A 1 288 ? 14.358 -36.375 7.834 1.00 46.06 288 CYS A N 1
ATOM 2233 C CA . CYS A 1 288 ? 13.663 -37.348 6.980 1.00 46.06 288 CYS A CA 1
ATOM 2234 C C . CYS A 1 288 ? 12.885 -36.611 5.887 1.00 46.06 288 CYS A C 1
ATOM 2236 O O . CYS A 1 288 ? 12.058 -35.766 6.229 1.00 46.06 288 CYS A O 1
ATOM 2238 N N . SER A 1 289 ? 13.096 -36.924 4.603 1.00 48.25 289 SER A N 1
ATOM 2239 C CA . SER A 1 289 ? 12.367 -36.250 3.511 1.00 48.25 289 SER A CA 1
ATOM 2240 C C . SER A 1 289 ? 10.873 -36.588 3.475 1.00 48.25 289 SER A C 1
ATOM 2242 O O . SER A 1 289 ? 10.100 -35.854 2.865 1.00 48.25 289 SER A O 1
ATOM 2244 N N . THR A 1 290 ? 10.438 -37.660 4.150 1.00 57.38 290 THR A N 1
ATOM 2245 C CA . THR A 1 290 ? 9.023 -38.048 4.225 1.00 57.38 290 THR A CA 1
ATOM 2246 C C . THR A 1 290 ? 8.625 -38.334 5.682 1.00 57.38 290 THR A C 1
ATOM 2248 O O . THR A 1 290 ? 9.115 -39.300 6.269 1.00 57.38 290 THR A O 1
ATOM 2251 N N . PRO A 1 291 ? 7.785 -37.495 6.316 1.00 62.91 291 PRO A N 1
ATOM 2252 C CA . PRO A 1 291 ? 7.304 -37.731 7.678 1.00 62.91 291 PRO A CA 1
ATOM 2253 C C . PRO A 1 291 ? 6.294 -38.892 7.713 1.00 62.91 291 PRO A C 1
ATOM 2255 O O . PRO A 1 291 ? 5.427 -38.997 6.843 1.00 62.91 291 PRO A O 1
ATOM 2258 N N . LEU A 1 292 ? 6.409 -39.768 8.717 1.00 69.50 292 LEU A N 1
ATOM 2259 C CA . LEU A 1 292 ? 5.612 -40.996 8.851 1.00 69.50 292 LEU A CA 1
ATOM 2260 C C . LEU A 1 292 ? 4.328 -40.737 9.637 1.00 69.50 292 LEU A C 1
ATOM 2262 O O . LEU A 1 292 ? 4.367 -39.979 10.594 1.00 69.50 292 LEU A O 1
ATOM 2266 N N . ASN A 1 293 ? 3.211 -41.398 9.328 1.00 74.38 293 ASN A N 1
ATOM 2267 C CA . ASN A 1 293 ? 2.006 -41.293 10.161 1.00 74.38 293 ASN A CA 1
ATOM 2268 C C . ASN A 1 293 ? 2.250 -41.898 11.564 1.00 74.38 293 ASN A C 1
ATOM 2270 O O . ASN A 1 293 ? 2.599 -43.073 11.680 1.00 74.38 293 ASN A O 1
ATOM 2274 N N . LEU A 1 294 ? 2.064 -41.093 12.617 1.00 69.38 294 LEU A N 1
ATOM 2275 C CA . LEU A 1 294 ? 2.325 -41.432 14.020 1.00 69.38 294 LEU A CA 1
ATOM 2276 C C . LEU A 1 294 ? 1.501 -42.628 14.481 1.00 69.38 294 LEU A C 1
ATOM 2278 O O . LEU A 1 294 ? 2.050 -43.583 15.030 1.00 69.38 294 LEU A O 1
ATOM 2282 N N . SER A 1 295 ? 0.196 -42.591 14.216 1.00 68.81 295 SER A N 1
ATOM 2283 C CA . SER A 1 295 ? -0.720 -43.665 14.584 1.00 68.81 295 SER A CA 1
ATOM 2284 C C . SER A 1 295 ? -0.355 -44.955 13.861 1.00 68.81 295 SER A C 1
ATOM 2286 O O . SER A 1 295 ? -0.271 -45.998 14.498 1.00 68.81 295 SER A O 1
ATOM 2288 N N . SER A 1 296 ? -0.058 -44.908 12.562 1.00 69.19 296 SER A N 1
ATOM 2289 C CA . SER A 1 296 ? 0.323 -46.108 11.807 1.00 69.19 296 SER A CA 1
ATOM 2290 C C . SER A 1 296 ? 1.633 -46.723 12.304 1.00 69.19 296 SER A C 1
ATOM 2292 O O . SER A 1 296 ? 1.730 -47.940 12.425 1.00 69.19 296 SER A O 1
ATOM 2294 N N . VAL A 1 297 ? 2.631 -45.893 12.623 1.00 67.00 297 VAL A N 1
ATOM 2295 C CA . VAL A 1 297 ? 3.941 -46.342 13.118 1.00 67.00 297 VAL A CA 1
ATOM 2296 C C . VAL A 1 297 ? 3.833 -46.954 14.512 1.00 67.00 297 VAL A C 1
ATOM 2298 O O . VAL A 1 297 ? 4.315 -48.062 14.744 1.00 67.00 297 VAL A O 1
ATOM 2301 N N . LEU A 1 298 ? 3.184 -46.253 15.440 1.00 72.81 298 LEU A N 1
ATOM 2302 C CA . LEU A 1 298 ? 3.132 -46.669 16.839 1.00 72.81 298 LEU A CA 1
ATOM 2303 C C . LEU A 1 298 ? 2.091 -47.760 17.096 1.00 72.81 298 LEU A C 1
ATOM 2305 O O . LEU A 1 298 ? 2.293 -48.588 17.983 1.00 72.81 298 LEU A O 1
ATOM 2309 N N . ASN A 1 299 ? 1.004 -47.825 16.322 1.00 70.75 299 ASN A N 1
ATOM 2310 C CA . ASN A 1 299 ? 0.032 -48.919 16.432 1.00 70.75 299 ASN A CA 1
ATOM 2311 C C . ASN A 1 299 ? 0.548 -50.223 15.811 1.00 70.75 299 ASN A C 1
ATOM 2313 O O . ASN A 1 299 ? 0.132 -51.300 16.236 1.00 70.75 299 ASN A O 1
ATOM 2317 N N . ALA A 1 300 ? 1.474 -50.148 14.850 1.00 68.25 300 ALA A N 1
ATOM 2318 C CA . ALA A 1 300 ? 2.107 -51.328 14.270 1.00 68.25 300 ALA A CA 1
ATOM 2319 C C . ALA A 1 300 ? 3.205 -51.937 15.167 1.00 68.25 300 ALA A C 1
ATOM 2321 O O . ALA A 1 300 ? 3.502 -53.129 15.037 1.00 68.25 300 ALA A O 1
ATOM 2322 N N . ASP A 1 301 ? 3.809 -51.166 16.083 1.00 77.75 301 ASP A N 1
ATOM 2323 C CA . ASP A 1 301 ? 4.869 -51.669 16.963 1.00 77.75 301 ASP A CA 1
ATOM 2324 C C . ASP A 1 301 ? 4.320 -52.268 18.273 1.00 77.75 301 ASP A C 1
ATOM 2326 O O . ASP A 1 301 ? 3.853 -51.579 19.182 1.00 77.75 301 ASP A O 1
ATOM 2330 N N . LYS A 1 302 ? 4.400 -53.601 18.381 1.00 78.31 302 LYS A N 1
ATOM 2331 C CA . LYS A 1 302 ? 3.884 -54.358 19.534 1.00 78.31 302 LYS A CA 1
ATOM 2332 C C . LYS A 1 302 ? 4.580 -54.017 20.855 1.00 78.31 302 LYS A C 1
ATOM 2334 O O . LYS A 1 302 ? 3.932 -54.102 21.895 1.00 78.31 302 LYS A O 1
ATOM 233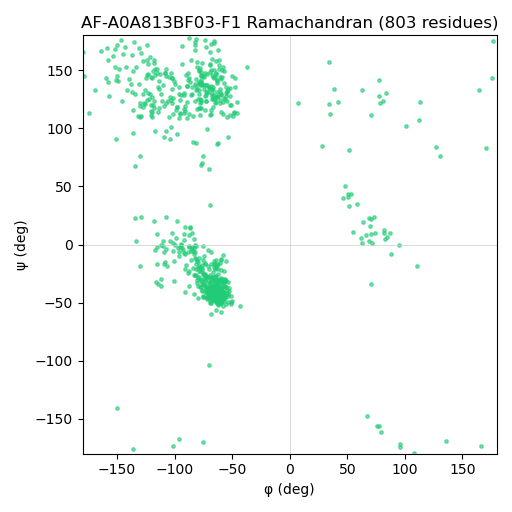9 N N . ALA A 1 303 ? 5.867 -53.661 20.831 1.00 78.06 303 ALA A N 1
ATOM 2340 C CA . ALA A 1 303 ? 6.611 -53.339 22.047 1.00 78.06 303 ALA A CA 1
ATOM 2341 C C . ALA A 1 303 ? 6.178 -51.973 22.590 1.00 78.06 303 ALA A C 1
ATOM 2343 O O . ALA A 1 303 ? 5.933 -51.839 23.787 1.00 78.06 303 ALA A O 1
ATOM 2344 N N . PHE A 1 304 ? 5.980 -50.997 21.700 1.00 87.12 304 PHE A N 1
ATOM 2345 C CA . PHE A 1 304 ? 5.419 -49.701 22.068 1.00 87.12 304 PHE A CA 1
ATOM 2346 C C . PHE A 1 304 ? 4.027 -49.828 22.706 1.00 87.12 304 PHE A C 1
ATOM 2348 O O . PHE A 1 304 ? 3.784 -49.282 23.782 1.00 87.12 304 PHE A O 1
ATOM 2355 N N . GLN A 1 305 ? 3.126 -50.600 22.089 1.00 83.44 305 GLN A N 1
ATOM 2356 C CA . GLN A 1 305 ? 1.756 -50.778 22.591 1.00 83.44 305 GLN A CA 1
ATOM 2357 C C . GLN A 1 305 ? 1.692 -51.431 23.977 1.00 83.44 305 GLN A C 1
ATOM 2359 O O . GLN A 1 305 ? 0.774 -51.150 24.749 1.00 83.44 305 GLN A O 1
ATOM 2364 N N . GLU A 1 306 ? 2.650 -52.299 24.303 1.00 84.31 306 GLU A N 1
ATOM 2365 C CA . GLU A 1 306 ? 2.743 -52.918 25.625 1.00 84.31 306 GLU A CA 1
ATOM 2366 C C . GLU A 1 306 ? 3.135 -51.897 26.699 1.00 84.31 306 GLU A C 1
ATOM 2368 O O . GLU A 1 306 ? 2.459 -51.778 27.723 1.00 84.31 306 GLU A O 1
ATOM 2373 N N . VAL A 1 307 ? 4.176 -51.101 26.432 1.00 85.19 307 VAL A N 1
ATOM 2374 C CA . VAL A 1 307 ? 4.642 -50.060 27.359 1.00 85.19 307 VAL A CA 1
ATOM 2375 C C . VAL A 1 307 ? 3.583 -48.965 27.522 1.00 85.19 307 VAL A C 1
ATOM 2377 O O . VAL A 1 307 ? 3.321 -48.532 28.640 1.00 85.19 307 VAL A O 1
ATOM 2380 N N . TRP A 1 308 ? 2.897 -48.582 26.440 1.00 84.25 308 TRP A N 1
ATOM 2381 C CA . TRP A 1 308 ? 1.797 -47.612 26.467 1.00 84.25 308 TRP A CA 1
ATOM 2382 C C . TRP A 1 308 ? 0.628 -48.069 27.349 1.00 84.25 308 TRP A C 1
ATOM 2384 O O . TRP A 1 308 ? 0.121 -47.289 28.159 1.00 84.25 308 TRP A O 1
ATOM 2394 N N . ARG A 1 309 ? 0.217 -49.343 27.248 1.00 83.69 309 ARG A N 1
ATOM 2395 C CA . ARG A 1 309 ? -0.841 -49.910 28.103 1.00 83.69 309 ARG A CA 1
ATOM 2396 C C . ARG A 1 309 ? -0.437 -49.941 29.576 1.00 83.69 309 ARG A C 1
ATOM 2398 O O . ARG A 1 309 ? -1.257 -49.594 30.425 1.00 83.69 309 ARG A O 1
ATOM 2405 N N . ARG A 1 310 ? 0.818 -50.294 29.874 1.00 85.19 310 ARG A N 1
ATOM 2406 C CA . ARG A 1 310 ? 1.358 -50.262 31.242 1.00 85.19 310 ARG A CA 1
ATOM 2407 C C . ARG A 1 310 ? 1.334 -48.844 31.821 1.00 85.19 310 ARG A C 1
ATOM 2409 O O . ARG A 1 310 ? 0.752 -48.648 32.883 1.00 85.19 310 ARG A O 1
ATOM 2416 N N . CYS A 1 311 ? 1.862 -47.856 31.094 1.00 84.38 311 CYS A N 1
ATOM 2417 C CA . CYS A 1 311 ? 1.885 -46.463 31.547 1.00 84.38 311 CYS A CA 1
ATOM 2418 C C . CYS A 1 311 ? 0.479 -45.896 31.771 1.00 84.38 311 CYS A C 1
ATOM 2420 O O . CYS A 1 311 ? 0.252 -45.237 32.779 1.00 84.38 311 CYS A O 1
ATOM 2422 N N . LYS A 1 312 ? -0.497 -46.206 30.904 1.00 81.12 312 LYS A N 1
ATOM 2423 C CA . LYS A 1 312 ? -1.898 -45.812 31.136 1.00 81.12 312 LYS A CA 1
ATOM 2424 C C . LYS A 1 312 ? -2.468 -46.381 32.435 1.00 81.12 312 LYS A C 1
ATOM 2426 O O . LYS A 1 312 ? -3.176 -45.670 33.142 1.00 81.12 312 LYS A O 1
ATOM 2431 N N . SER A 1 313 ? -2.165 -47.641 32.749 1.00 81.25 313 SER A N 1
ATOM 2432 C CA . SER A 1 313 ? -2.603 -48.265 34.003 1.00 81.25 313 SER A CA 1
ATOM 2433 C C . SER A 1 313 ? -1.954 -47.614 35.224 1.00 81.25 313 SER A C 1
ATOM 2435 O O . SER A 1 313 ? -2.607 -47.467 36.253 1.00 81.25 313 SER A O 1
ATOM 2437 N N . GLU A 1 314 ? -0.684 -47.223 35.121 1.00 82.06 314 GLU A N 1
ATOM 2438 C CA . GLU A 1 314 ? 0.043 -46.543 36.197 1.00 82.06 314 GLU A CA 1
ATOM 2439 C C . GLU A 1 314 ? -0.460 -45.105 36.389 1.00 82.06 314 GLU A C 1
ATOM 2441 O O . GLU A 1 314 ? -0.705 -44.697 37.519 1.00 82.06 314 GLU A O 1
ATOM 2446 N N . TRP A 1 315 ? -0.732 -44.362 35.310 1.00 84.12 315 TRP A N 1
ATOM 2447 C CA . TRP A 1 315 ? -1.338 -43.026 35.391 1.00 84.12 315 TRP A CA 1
ATOM 2448 C C . TRP A 1 315 ? -2.737 -43.050 36.002 1.00 84.12 315 TRP A C 1
ATOM 2450 O O . TRP A 1 315 ? -3.068 -42.166 36.787 1.00 84.12 315 TRP A O 1
ATOM 2460 N N . ALA A 1 316 ? -3.533 -44.079 35.697 1.00 75.94 316 ALA A N 1
ATOM 2461 C CA . ALA A 1 316 ? -4.843 -44.273 36.312 1.00 75.94 316 ALA A CA 1
ATOM 2462 C C . ALA A 1 316 ? -4.753 -44.567 37.822 1.00 75.94 316 ALA A C 1
ATOM 2464 O O . ALA A 1 316 ? -5.656 -44.199 38.567 1.00 75.94 316 ALA A O 1
ATOM 2465 N N . ALA A 1 317 ? -3.665 -45.195 38.282 1.00 74.88 317 ALA A N 1
ATOM 2466 C CA . ALA A 1 317 ? -3.440 -45.514 39.693 1.00 74.88 317 ALA A CA 1
ATOM 2467 C C . ALA A 1 317 ? -2.892 -44.335 40.523 1.00 74.88 317 ALA A C 1
ATOM 2469 O O . ALA A 1 317 ? -2.878 -44.413 41.748 1.00 74.88 317 ALA A O 1
ATOM 2470 N N . LEU A 1 318 ? -2.436 -43.253 39.880 1.00 73.94 318 LEU A N 1
ATOM 2471 C CA . LEU A 1 318 ? -1.831 -42.091 40.544 1.00 73.94 318 LEU A CA 1
ATOM 2472 C C . LEU A 1 318 ? -2.849 -41.071 41.097 1.00 73.94 318 LEU A C 1
ATOM 2474 O O . LEU A 1 318 ? -2.402 -40.031 41.566 1.00 73.94 318 LEU A O 1
ATOM 2478 N N . GLU A 1 319 ? -4.162 -41.353 41.032 1.00 57.81 319 GLU A N 1
ATOM 2479 C CA . GLU A 1 319 ? -5.292 -40.493 41.461 1.00 57.81 319 GLU A CA 1
ATOM 2480 C C . GLU A 1 319 ? -4.994 -38.978 41.381 1.00 57.81 319 GLU A C 1
ATOM 2482 O O . GLU A 1 319 ? -4.602 -38.354 42.372 1.00 57.81 319 GLU A O 1
ATOM 2487 N N . PRO A 1 320 ? -5.172 -38.347 40.205 1.00 61.47 320 PRO A N 1
ATOM 2488 C CA . PRO A 1 320 ? -4.994 -36.908 40.071 1.00 61.47 320 PRO A CA 1
ATOM 2489 C C . PRO A 1 320 ? -5.984 -36.165 40.987 1.00 61.47 320 PRO A C 1
ATOM 2491 O O . PRO A 1 320 ? -7.136 -36.593 41.102 1.00 61.47 320 PRO A O 1
ATOM 2494 N N . PRO A 1 321 ? -5.594 -35.027 41.593 1.00 55.66 321 PRO A N 1
ATOM 2495 C CA . PRO A 1 321 ? -6.408 -34.311 42.585 1.00 55.66 321 PRO A CA 1
ATOM 2496 C C . PRO A 1 321 ? -7.786 -33.842 42.078 1.00 55.66 321 PRO A C 1
ATOM 2498 O O . PRO A 1 321 ? -8.632 -33.470 42.887 1.00 55.66 321 PRO A O 1
ATOM 2501 N N . GLU A 1 322 ? -8.034 -33.886 40.765 1.00 57.31 322 GLU A N 1
ATOM 2502 C CA . GLU A 1 322 ? -9.270 -33.429 40.119 1.00 57.31 322 GLU A CA 1
ATOM 2503 C C . GLU A 1 322 ? -9.904 -34.472 39.167 1.00 57.31 322 GLU A C 1
ATOM 2505 O O . GLU A 1 322 ? -10.673 -34.109 38.276 1.00 57.31 322 GLU A O 1
ATOM 2510 N N . GLY A 1 323 ? -9.620 -35.771 39.354 1.00 61.03 323 GLY A N 1
ATOM 2511 C CA . GLY A 1 323 ? -10.271 -36.876 38.625 1.00 61.03 323 GLY A CA 1
ATOM 2512 C C . GLY A 1 323 ? -9.395 -37.581 37.574 1.00 61.03 323 GLY A C 1
ATOM 2513 O O . GLY A 1 323 ? -8.220 -37.251 37.423 1.00 61.03 323 GLY A O 1
ATOM 2514 N N . PRO A 1 324 ? -9.924 -38.599 36.862 1.00 59.31 324 PRO A N 1
ATOM 2515 C CA . PRO A 1 324 ? -9.149 -39.402 35.916 1.00 59.31 324 PRO A CA 1
ATOM 2516 C C . PRO A 1 324 ? -8.672 -38.568 34.719 1.00 59.31 324 PRO A C 1
ATOM 2518 O O . PRO A 1 324 ? -9.459 -37.895 34.058 1.00 59.31 324 PRO A O 1
ATOM 2521 N N . VAL A 1 325 ? -7.373 -38.638 34.426 1.00 65.25 325 VAL A N 1
ATOM 2522 C CA . VAL A 1 325 ? -6.738 -37.922 33.312 1.00 65.25 325 VAL A CA 1
ATOM 2523 C C . VAL A 1 325 ? -6.750 -38.807 32.064 1.00 65.25 325 VAL A C 1
ATOM 2525 O O . VAL A 1 325 ? -6.099 -39.853 32.022 1.00 65.25 325 VAL A O 1
ATOM 2528 N N . GLU A 1 326 ? -7.478 -38.385 31.030 1.00 64.50 326 GLU A N 1
ATOM 2529 C CA . GLU A 1 326 ? -7.533 -39.082 29.744 1.00 64.50 326 GLU A CA 1
ATOM 2530 C C . GLU A 1 326 ? -6.579 -38.426 28.735 1.00 64.50 326 GLU A C 1
ATOM 2532 O O . GLU A 1 326 ? -6.720 -37.251 28.401 1.00 64.50 326 GLU A O 1
ATOM 2537 N N . VAL A 1 327 ? -5.582 -39.179 28.251 1.00 68.62 327 VAL A N 1
ATOM 2538 C CA . VAL A 1 327 ? -4.553 -38.666 27.326 1.00 68.62 327 VAL A CA 1
ATOM 2539 C C . VAL A 1 327 ? -4.494 -39.468 26.038 1.00 68.62 327 VAL A C 1
ATOM 2541 O O . VAL A 1 327 ? -4.393 -40.704 26.032 1.00 68.62 327 VAL A O 1
ATOM 2544 N N . THR A 1 328 ? -4.519 -38.738 24.925 1.00 75.25 328 THR A N 1
ATOM 2545 C CA . THR A 1 328 ? -4.303 -39.287 23.589 1.00 75.25 328 THR A CA 1
ATOM 2546 C C . THR A 1 328 ? -2.812 -39.505 23.338 1.00 75.25 328 THR A C 1
ATOM 2548 O O . THR A 1 328 ? -1.950 -38.790 23.851 1.00 75.25 328 THR A O 1
ATOM 2551 N N . LEU A 1 329 ? -2.492 -40.503 22.514 1.00 75.00 329 LEU A N 1
ATOM 2552 C CA . LEU A 1 329 ? -1.110 -40.807 22.147 1.00 75.00 329 LEU A CA 1
ATOM 2553 C C . LEU A 1 329 ? -0.407 -39.598 21.507 1.00 75.00 329 LEU A C 1
ATOM 2555 O O . LEU A 1 329 ? 0.739 -39.306 21.834 1.00 75.00 329 LEU A O 1
ATOM 2559 N N . THR A 1 330 ? -1.114 -38.881 20.633 1.00 72.94 330 THR A N 1
ATOM 2560 C CA . THR A 1 330 ? -0.605 -37.696 19.935 1.00 72.94 330 THR A CA 1
ATOM 2561 C C . THR A 1 330 ? -0.197 -36.599 20.911 1.00 72.94 330 THR A C 1
ATOM 2563 O O . THR A 1 330 ? 0.923 -36.101 20.819 1.00 72.94 330 THR A O 1
ATOM 2566 N N . ASN A 1 331 ? -1.056 -36.283 21.884 1.00 75.69 331 ASN A N 1
ATOM 2567 C CA . ASN A 1 331 ? -0.788 -35.233 22.863 1.00 75.69 331 ASN A CA 1
ATOM 2568 C C . ASN A 1 331 ? 0.379 -35.611 23.773 1.00 75.69 331 ASN A C 1
ATOM 2570 O O . ASN A 1 331 ? 1.271 -34.801 24.004 1.00 75.69 331 ASN A O 1
ATOM 2574 N N . TRP A 1 332 ? 0.431 -36.867 24.230 1.00 83.38 332 TRP A N 1
ATOM 2575 C CA . TRP A 1 332 ? 1.553 -37.319 25.048 1.00 83.38 332 TRP A CA 1
ATOM 2576 C C . TRP A 1 332 ? 2.886 -37.229 24.292 1.00 83.38 332 TRP A C 1
ATOM 2578 O O . TRP A 1 332 ? 3.860 -36.711 24.834 1.00 83.38 332 TRP A O 1
ATOM 2588 N N . VAL A 1 333 ? 2.939 -37.677 23.030 1.00 81.81 333 VAL A N 1
ATOM 2589 C CA . VAL A 1 333 ? 4.166 -37.604 22.218 1.00 81.81 333 VAL A CA 1
ATOM 2590 C C . VAL A 1 333 ? 4.583 -36.153 21.975 1.00 81.81 333 VAL A C 1
ATOM 2592 O O . VAL A 1 333 ? 5.762 -35.837 22.127 1.00 81.81 333 VAL A O 1
ATOM 2595 N N . ASP A 1 334 ? 3.638 -35.272 21.645 1.00 77.25 334 ASP A N 1
ATOM 2596 C CA . ASP A 1 334 ? 3.919 -33.857 21.383 1.00 77.25 334 ASP A CA 1
ATOM 2597 C C . ASP A 1 334 ? 4.426 -33.117 22.632 1.00 77.25 334 ASP A C 1
ATOM 2599 O O . ASP A 1 334 ? 5.390 -32.351 22.567 1.00 77.25 334 ASP A O 1
ATOM 2603 N N . TRP A 1 335 ? 3.835 -33.394 23.798 1.00 83.00 335 TRP A N 1
ATOM 2604 C CA . TRP A 1 335 ? 4.204 -32.726 25.047 1.00 83.00 335 TRP A CA 1
ATOM 2605 C C . TRP A 1 335 ? 5.467 -33.298 25.694 1.00 83.00 335 TRP A C 1
ATOM 2607 O O . TRP A 1 335 ? 6.224 -32.549 26.314 1.00 83.00 335 TRP A O 1
ATOM 2617 N N . ARG A 1 336 ? 5.693 -34.616 25.602 1.00 84.31 336 ARG A N 1
ATOM 2618 C CA . ARG A 1 336 ? 6.665 -35.322 26.457 1.00 84.31 336 ARG A CA 1
ATOM 2619 C C . ARG A 1 336 ? 7.859 -35.929 25.725 1.00 84.31 336 ARG A C 1
ATOM 2621 O O . ARG A 1 336 ? 8.854 -36.203 26.391 1.00 84.31 336 ARG A O 1
ATOM 2628 N N . VAL A 1 337 ? 7.823 -36.096 24.399 1.00 85.81 337 VAL A N 1
ATOM 2629 C CA . VAL A 1 337 ? 8.924 -36.720 23.637 1.00 85.81 337 VAL A CA 1
ATOM 2630 C C . VAL A 1 337 ? 9.732 -35.658 22.890 1.00 85.81 337 VAL A C 1
ATOM 2632 O O . VAL A 1 337 ? 9.467 -35.315 21.737 1.00 85.81 337 VAL A O 1
ATOM 2635 N N . ALA A 1 338 ? 10.772 -35.142 23.547 1.00 78.62 338 ALA A N 1
ATOM 2636 C CA . ALA A 1 338 ? 11.537 -33.988 23.065 1.00 78.62 338 ALA A CA 1
ATOM 2637 C C . ALA A 1 338 ? 12.259 -34.216 21.724 1.00 78.62 338 ALA A C 1
ATOM 2639 O O . ALA A 1 338 ? 12.539 -33.256 21.004 1.00 78.62 338 ALA A O 1
ATOM 2640 N N . ASP A 1 339 ? 12.572 -35.466 21.385 1.00 79.50 339 ASP A N 1
ATOM 2641 C CA . ASP A 1 339 ? 13.322 -35.847 20.183 1.00 79.50 339 ASP A CA 1
ATOM 2642 C C . ASP A 1 339 ? 12.447 -36.070 18.943 1.00 79.50 339 ASP A C 1
ATOM 2644 O O . ASP A 1 339 ? 12.962 -36.231 17.830 1.00 79.50 339 ASP A O 1
ATOM 2648 N N . VAL A 1 340 ? 11.126 -36.028 19.115 1.00 74.62 340 VAL A N 1
ATOM 2649 C CA . VAL A 1 340 ? 10.141 -36.216 18.052 1.00 74.62 340 VAL A CA 1
ATOM 2650 C C . VAL A 1 340 ? 9.483 -34.874 17.727 1.00 74.62 340 VAL A C 1
ATOM 2652 O O . VAL A 1 340 ? 9.326 -33.985 18.569 1.00 74.62 340 VAL A O 1
ATOM 2655 N N . LYS A 1 341 ? 9.170 -34.668 16.450 1.00 73.44 341 LYS A N 1
ATOM 2656 C CA . LYS A 1 341 ? 8.345 -33.555 15.982 1.00 73.44 341 LYS A CA 1
ATOM 2657 C C . LYS A 1 341 ? 7.047 -34.135 15.441 1.00 73.44 341 LYS A C 1
ATOM 2659 O O . LYS A 1 341 ? 7.101 -34.876 14.463 1.00 73.44 341 LYS A O 1
ATOM 2664 N N . VAL A 1 342 ? 5.921 -33.784 16.055 1.00 71.12 342 VAL A N 1
ATOM 2665 C CA . VAL A 1 342 ? 4.578 -34.090 15.548 1.00 71.12 342 VAL A CA 1
ATOM 2666 C C . VAL A 1 342 ? 4.117 -32.905 14.686 1.00 71.12 342 VAL A C 1
ATOM 2668 O O . VAL A 1 342 ? 4.288 -31.749 15.075 1.00 71.12 342 VAL A O 1
ATOM 2671 N N . SER A 1 343 ? 3.634 -33.149 13.466 1.00 62.91 343 SER A N 1
ATOM 2672 C CA . SER A 1 343 ? 3.029 -32.107 12.616 1.00 62.91 343 SER A CA 1
ATOM 2673 C C . SER A 1 343 ? 1.525 -31.943 12.882 1.00 62.91 343 SER A C 1
ATOM 2675 O O . SER A 1 343 ? 0.958 -32.657 13.701 1.00 62.91 343 SER A O 1
ATOM 2677 N N . ARG A 1 344 ? 0.877 -30.984 12.199 1.00 47.28 344 ARG A N 1
ATOM 2678 C CA . ARG A 1 344 ? -0.567 -30.710 12.349 1.00 47.28 344 ARG A CA 1
ATOM 2679 C C . ARG A 1 344 ? -1.450 -31.890 11.920 1.00 47.28 344 ARG A C 1
ATOM 2681 O O . ARG A 1 344 ? -2.365 -32.239 12.647 1.00 47.28 344 ARG A O 1
ATOM 2688 N N . GLU A 1 345 ? -1.131 -32.540 10.803 1.00 52.59 345 GLU A N 1
ATOM 2689 C CA . GLU A 1 345 ? -1.507 -33.944 10.579 1.00 52.59 345 GLU A CA 1
ATOM 2690 C C . GLU A 1 345 ? -0.578 -34.784 11.461 1.00 52.59 345 GLU A C 1
ATOM 2692 O O . GLU A 1 345 ? 0.618 -34.480 11.422 1.00 52.59 345 GLU A O 1
ATOM 2697 N N . PRO A 1 346 ? -1.030 -35.794 12.232 1.00 61.84 346 PRO A N 1
ATOM 2698 C CA . PRO A 1 346 ? -0.219 -36.526 13.212 1.00 61.84 346 PRO A CA 1
ATOM 2699 C C . PRO A 1 346 ? 0.828 -37.406 12.516 1.00 61.84 346 PRO A C 1
ATOM 2701 O O . PRO A 1 346 ? 0.790 -38.632 12.553 1.00 61.84 346 PRO A O 1
ATOM 2704 N N . ARG A 1 347 ? 1.773 -36.770 11.833 1.00 71.06 347 ARG A N 1
ATOM 2705 C CA . ARG A 1 347 ? 2.956 -37.349 11.236 1.00 71.06 347 ARG A CA 1
ATOM 2706 C C . ARG A 1 347 ? 4.142 -36.971 12.095 1.00 71.06 347 ARG A C 1
ATOM 2708 O O . ARG A 1 347 ? 4.210 -35.870 12.640 1.00 71.06 347 ARG A O 1
ATOM 2715 N N . VAL A 1 348 ? 5.078 -37.895 12.200 1.00 71.81 348 VAL A N 1
ATOM 2716 C CA . VAL A 1 348 ? 6.273 -37.753 13.006 1.00 71.81 348 VAL A CA 1
ATOM 2717 C C . VAL A 1 348 ? 7.534 -37.840 12.186 1.00 71.81 348 VAL A C 1
ATOM 2719 O O . VAL A 1 348 ? 7.664 -38.617 11.237 1.00 71.81 348 VAL A O 1
ATOM 2722 N N . SER A 1 349 ? 8.490 -37.027 12.606 1.00 73.62 349 SER A N 1
ATOM 2723 C CA . SER A 1 349 ? 9.878 -37.116 12.195 1.00 73.62 349 SER A CA 1
ATOM 2724 C C . SER A 1 349 ? 10.789 -36.946 13.406 1.00 73.62 349 SER A C 1
ATOM 2726 O O . SER A 1 349 ? 10.455 -36.267 14.382 1.00 73.62 349 SER A O 1
ATOM 2728 N N . LEU A 1 350 ? 11.954 -37.591 13.351 1.00 74.06 350 LEU A N 1
ATOM 2729 C CA . LEU A 1 350 ? 13.010 -37.366 14.332 1.00 74.06 350 LEU A CA 1
ATOM 2730 C C . LEU A 1 350 ? 13.597 -35.973 14.114 1.00 74.06 350 LEU A C 1
ATOM 2732 O O . LEU A 1 350 ? 13.899 -35.587 12.981 1.00 74.06 350 LEU A O 1
ATOM 2736 N N . ARG A 1 351 ? 13.799 -35.223 15.198 1.00 73.38 351 ARG A N 1
ATOM 2737 C CA . ARG A 1 351 ? 14.504 -33.938 15.131 1.00 73.38 351 ARG A CA 1
ATOM 2738 C C . ARG A 1 351 ? 15.955 -34.169 14.697 1.00 73.38 351 ARG A C 1
ATOM 2740 O O . ARG A 1 351 ? 16.568 -35.171 15.059 1.00 73.38 351 ARG A O 1
ATOM 2747 N N . SER A 1 352 ? 16.540 -33.225 13.962 1.00 63.91 352 SER A N 1
ATOM 2748 C CA . SER A 1 352 ? 17.919 -33.316 13.446 1.00 63.91 352 SER A CA 1
ATOM 2749 C C . SER A 1 352 ? 18.957 -33.625 14.538 1.00 63.91 352 SER A C 1
ATOM 2751 O O . SER A 1 352 ? 19.833 -34.469 14.349 1.00 63.91 352 SER A O 1
ATOM 2753 N N . ASN A 1 353 ? 18.804 -33.021 15.718 1.00 66.19 353 ASN A N 1
ATOM 2754 C CA . ASN A 1 353 ? 19.671 -33.265 16.875 1.00 66.19 353 ASN A CA 1
ATOM 2755 C C . ASN A 1 353 ? 19.547 -34.703 17.414 1.00 66.19 353 ASN A C 1
ATOM 2757 O O . ASN A 1 353 ? 20.541 -35.286 17.848 1.00 66.19 353 ASN A O 1
ATOM 2761 N N . ALA A 1 354 ? 18.352 -35.295 17.343 1.00 70.06 354 ALA A N 1
ATOM 2762 C CA . ALA A 1 354 ? 18.107 -36.674 17.755 1.00 70.06 354 ALA A CA 1
ATOM 2763 C C . ALA A 1 354 ? 18.765 -37.671 16.792 1.00 70.06 354 ALA A C 1
ATOM 2765 O O . ALA A 1 354 ? 19.386 -38.635 17.233 1.00 70.06 354 ALA A O 1
ATOM 2766 N N . VAL A 1 355 ? 18.713 -37.402 15.481 1.00 66.62 355 VAL A N 1
ATOM 2767 C CA . VAL A 1 355 ? 19.360 -38.229 14.443 1.00 66.62 355 VAL A CA 1
ATOM 2768 C C . VAL A 1 355 ? 20.876 -38.313 14.660 1.00 66.62 355 VAL A C 1
ATOM 2770 O O . VAL A 1 355 ? 21.459 -39.395 14.546 1.00 66.62 355 VAL A O 1
ATOM 2773 N N . ALA A 1 356 ? 21.508 -37.189 15.013 1.00 64.50 356 ALA A N 1
ATOM 2774 C CA . ALA A 1 356 ? 22.932 -37.135 15.335 1.00 64.50 356 ALA A CA 1
ATOM 2775 C C . ALA A 1 356 ? 23.254 -37.862 16.654 1.00 64.50 356 ALA A C 1
ATOM 2777 O O . ALA A 1 356 ? 24.166 -38.688 16.696 1.00 64.50 356 ALA A O 1
ATOM 2778 N N . ARG A 1 357 ? 22.473 -37.614 17.717 1.00 73.56 357 ARG A N 1
ATOM 2779 C CA . ARG A 1 357 ? 22.669 -38.222 19.046 1.00 73.56 357 ARG A CA 1
ATOM 2780 C C . ARG A 1 357 ? 22.490 -39.745 19.039 1.00 73.56 357 ARG A C 1
ATOM 2782 O O . ARG A 1 357 ? 23.210 -40.441 19.744 1.00 73.56 357 ARG A O 1
ATOM 2789 N N . LEU A 1 358 ? 21.557 -40.259 18.237 1.00 71.25 358 LEU A N 1
ATOM 2790 C CA . LEU A 1 358 ? 21.279 -41.695 18.091 1.00 71.25 358 LEU A CA 1
ATOM 2791 C C . LEU A 1 358 ? 22.237 -42.405 17.112 1.00 71.25 358 LEU A C 1
ATOM 2793 O O . LEU A 1 358 ? 22.116 -43.607 16.899 1.00 71.25 358 LEU A O 1
ATOM 2797 N N . GLY A 1 359 ? 23.191 -41.691 16.498 1.00 66.38 359 GLY A N 1
ATOM 2798 C CA . GLY A 1 359 ? 24.217 -42.290 15.633 1.00 66.38 359 GLY A CA 1
ATOM 2799 C C . GLY A 1 359 ? 23.702 -42.841 14.294 1.00 66.38 359 GLY A C 1
ATOM 2800 O O . GLY A 1 359 ? 24.409 -43.592 13.617 1.00 66.38 359 GLY A O 1
ATOM 2801 N N . LEU A 1 360 ? 22.493 -42.458 13.874 1.00 66.06 360 LEU A N 1
ATOM 2802 C CA . LEU A 1 360 ? 21.813 -43.011 12.691 1.00 66.06 360 LEU A CA 1
ATOM 2803 C C . LEU A 1 360 ? 22.387 -42.496 11.358 1.00 66.06 360 LEU A C 1
ATOM 2805 O O . LEU A 1 360 ? 22.159 -43.080 10.299 1.00 66.06 360 LEU A O 1
ATOM 2809 N N . GLN A 1 361 ? 23.209 -41.448 11.411 1.00 62.78 361 GLN A N 1
ATOM 2810 C CA . GLN A 1 361 ? 23.775 -40.749 10.254 1.00 62.78 361 GLN A CA 1
ATOM 2811 C C . GLN A 1 361 ? 24.607 -41.661 9.328 1.00 62.78 361 GLN A C 1
ATOM 2813 O O . GLN A 1 361 ? 24.535 -41.535 8.109 1.00 62.78 361 GLN A O 1
ATOM 2818 N N . ARG A 1 362 ? 25.353 -42.629 9.887 1.00 57.28 362 ARG A N 1
ATOM 2819 C CA . ARG A 1 362 ? 26.181 -43.577 9.108 1.00 57.28 362 ARG A CA 1
ATOM 2820 C C . ARG A 1 362 ? 25.406 -44.780 8.568 1.00 57.28 362 ARG A C 1
ATOM 2822 O O . ARG A 1 362 ? 25.828 -45.371 7.577 1.00 57.28 362 ARG A O 1
ATOM 2829 N N . GLN A 1 363 ? 24.314 -45.175 9.223 1.00 59.91 363 GLN A N 1
ATOM 2830 C CA . GLN A 1 363 ? 23.497 -46.319 8.797 1.00 59.91 363 GLN A CA 1
ATOM 2831 C C . GLN A 1 363 ? 22.620 -45.952 7.592 1.00 59.91 363 GLN A C 1
ATOM 2833 O O . GLN A 1 363 ? 22.447 -46.766 6.689 1.00 59.91 363 GLN A O 1
ATOM 2838 N N . LEU A 1 364 ? 22.164 -44.698 7.532 1.00 53.38 364 LEU A N 1
ATOM 2839 C CA . LEU A 1 364 ? 21.350 -44.155 6.441 1.00 53.38 364 LEU A CA 1
ATOM 2840 C C . LEU A 1 364 ? 22.156 -43.871 5.156 1.00 53.38 364 LEU A C 1
ATOM 2842 O O . LEU A 1 364 ? 21.601 -43.919 4.065 1.00 53.38 364 LEU A O 1
ATOM 2846 N N . GLN A 1 365 ? 23.471 -43.643 5.261 1.00 51.66 365 GLN A N 1
ATOM 2847 C CA . GLN A 1 365 ? 24.366 -43.387 4.116 1.00 51.66 365 GLN A CA 1
ATOM 2848 C C . GLN A 1 365 ? 24.851 -44.655 3.384 1.00 51.66 365 GLN A C 1
ATOM 2850 O O . GLN A 1 365 ? 25.433 -44.552 2.309 1.00 51.66 365 GLN A O 1
ATOM 2855 N N . LYS A 1 366 ? 24.650 -45.857 3.945 1.00 45.34 366 LYS A N 1
ATOM 2856 C CA . LYS A 1 366 ? 25.242 -47.113 3.438 1.00 45.34 366 LYS A CA 1
ATOM 2857 C C . LYS A 1 366 ? 24.386 -47.902 2.433 1.00 45.34 366 LYS A C 1
ATOM 2859 O O . LYS A 1 366 ? 24.749 -49.033 2.113 1.00 45.34 366 LYS A O 1
ATOM 2864 N N . ARG A 1 367 ? 23.273 -47.369 1.917 1.00 39.91 367 ARG A N 1
ATOM 2865 C CA . ARG A 1 367 ? 22.484 -48.084 0.893 1.00 39.91 367 ARG A CA 1
ATOM 2866 C C . ARG A 1 367 ? 23.035 -47.823 -0.521 1.00 39.91 367 ARG A C 1
ATOM 2868 O O . ARG A 1 367 ? 23.235 -46.663 -0.872 1.00 39.91 367 ARG A O 1
ATOM 2875 N N . PRO A 1 368 ? 23.299 -48.869 -1.328 1.00 35.59 368 PRO A N 1
ATOM 2876 C CA . PRO A 1 368 ? 23.871 -48.711 -2.659 1.00 35.59 368 PRO A CA 1
ATOM 2877 C C . PRO A 1 368 ? 22.821 -48.228 -3.667 1.00 35.59 368 PRO A C 1
ATOM 2879 O O . PRO A 1 368 ? 21.699 -48.731 -3.705 1.00 35.59 368 PRO A O 1
ATOM 2882 N N . ASN A 1 369 ? 23.221 -47.275 -4.509 1.00 33.91 369 ASN A N 1
ATOM 2883 C CA . ASN A 1 369 ? 22.483 -46.881 -5.703 1.00 33.91 369 ASN A CA 1
ATOM 2884 C C . ASN A 1 369 ? 22.598 -47.960 -6.796 1.00 33.91 369 ASN A C 1
ATOM 2886 O O . ASN A 1 369 ? 23.705 -48.372 -7.146 1.00 33.91 369 ASN A O 1
ATOM 2890 N N . SER A 1 370 ? 21.457 -48.227 -7.444 1.00 35.03 370 SER A N 1
ATOM 2891 C CA . SER A 1 370 ? 21.242 -48.780 -8.804 1.00 35.03 370 SER A CA 1
ATOM 2892 C C . SER A 1 370 ? 21.415 -50.291 -9.054 1.00 35.03 370 SER A C 1
ATOM 2894 O O . SER A 1 370 ? 22.417 -50.877 -8.656 1.00 35.03 370 SER A O 1
ATOM 2896 N N . PRO A 1 371 ? 20.547 -50.896 -9.895 1.00 32.25 371 PRO A N 1
ATOM 2897 C CA . PRO A 1 371 ? 20.940 -51.957 -10.811 1.00 32.25 371 PRO A CA 1
ATOM 2898 C C . PRO A 1 371 ? 21.249 -51.360 -12.197 1.00 32.25 371 PRO A C 1
ATOM 2900 O O . PRO A 1 371 ? 20.372 -50.829 -12.880 1.00 32.25 371 PRO A O 1
ATOM 2903 N N . GLY A 1 372 ? 22.519 -51.424 -12.599 1.00 31.66 372 GLY A N 1
ATOM 2904 C CA . GLY A 1 372 ? 22.973 -51.095 -13.950 1.00 31.66 372 GLY A CA 1
ATOM 2905 C C . GLY A 1 372 ? 22.662 -52.212 -14.950 1.00 31.66 372 GLY A C 1
ATOM 2906 O O . GLY A 1 372 ? 22.664 -53.391 -14.602 1.00 31.66 372 GLY A O 1
ATOM 2907 N N . ARG A 1 373 ? 22.410 -51.820 -16.205 1.00 30.73 373 ARG A N 1
ATOM 2908 C CA . ARG A 1 373 ? 22.365 -52.714 -17.370 1.00 30.73 373 ARG A CA 1
ATOM 2909 C C . ARG A 1 373 ? 23.773 -53.213 -17.708 1.00 30.73 373 ARG A C 1
ATOM 2911 O O . ARG A 1 373 ? 24.709 -52.421 -17.778 1.00 30.73 373 ARG A O 1
ATOM 2918 N N . ASP A 1 374 ? 23.856 -54.510 -17.976 1.00 30.22 374 ASP A N 1
ATOM 2919 C CA . ASP A 1 374 ? 25.001 -55.235 -18.529 1.00 30.22 374 ASP A CA 1
ATOM 2920 C C . ASP A 1 374 ? 25.595 -54.600 -19.793 1.00 30.22 374 ASP A C 1
ATOM 2922 O O . ASP A 1 374 ? 24.854 -54.166 -20.681 1.00 30.22 374 ASP A O 1
ATOM 2926 N N . ARG A 1 375 ? 26.927 -54.704 -19.930 1.00 31.09 375 ARG A N 1
ATOM 2927 C CA . ARG A 1 375 ? 27.605 -55.231 -21.133 1.00 31.09 375 ARG A CA 1
ATOM 2928 C C . ARG A 1 375 ? 29.098 -55.466 -20.864 1.00 31.09 375 ARG A C 1
ATOM 2930 O O . ARG A 1 375 ? 29.767 -54.624 -20.276 1.00 31.09 375 ARG A O 1
ATOM 2937 N N . GLY A 1 376 ? 29.572 -56.643 -21.276 1.00 27.98 376 GLY A N 1
ATOM 2938 C CA . GLY A 1 376 ? 30.859 -57.234 -20.912 1.00 27.98 376 GLY A CA 1
ATOM 2939 C C . GLY A 1 376 ? 32.098 -56.735 -21.671 1.00 27.98 376 GLY A C 1
ATOM 2940 O O . GLY A 1 376 ? 32.005 -56.237 -22.788 1.00 27.98 376 GLY A O 1
ATOM 2941 N N . ASP A 1 377 ? 33.233 -56.927 -20.990 1.00 30.12 377 ASP A N 1
ATOM 2942 C CA . ASP A 1 377 ? 34.566 -57.413 -21.399 1.00 30.12 377 ASP A CA 1
ATOM 2943 C C . ASP A 1 377 ? 35.229 -57.038 -22.742 1.00 30.12 377 ASP A C 1
ATOM 2945 O O . ASP A 1 377 ? 34.691 -57.255 -23.825 1.00 30.12 377 ASP A O 1
ATOM 2949 N N . GLY A 1 378 ? 36.525 -56.670 -22.664 1.00 28.67 378 GLY A N 1
ATOM 2950 C CA . GLY A 1 378 ? 37.448 -56.722 -23.814 1.00 28.67 378 GLY A CA 1
ATOM 2951 C C . GLY A 1 378 ? 38.837 -56.064 -23.667 1.00 28.67 378 GLY A C 1
ATOM 2952 O O . GLY A 1 378 ? 39.060 -54.952 -24.118 1.00 28.67 378 GLY A O 1
ATOM 2953 N N . ALA A 1 379 ? 39.775 -56.805 -23.078 1.00 29.08 379 ALA A N 1
ATOM 2954 C CA . ALA A 1 379 ? 41.236 -56.658 -22.909 1.00 29.08 379 ALA A CA 1
ATOM 2955 C C . ALA A 1 379 ? 42.181 -56.059 -24.018 1.00 29.08 379 ALA A C 1
ATOM 2957 O O . ALA A 1 379 ? 42.033 -56.348 -25.198 1.00 29.08 379 ALA A O 1
ATOM 2958 N N . ARG A 1 380 ? 43.310 -55.473 -23.529 1.00 29.47 380 ARG A N 1
ATOM 2959 C CA . ARG A 1 380 ? 44.752 -55.510 -23.979 1.00 29.47 380 ARG A CA 1
ATOM 2960 C C . ARG A 1 380 ? 45.312 -54.635 -25.143 1.00 29.47 380 ARG A C 1
ATOM 2962 O O . ARG A 1 380 ? 45.020 -54.878 -26.301 1.00 29.47 380 ARG A O 1
ATOM 2969 N N . GLY A 1 381 ? 46.363 -53.843 -24.824 1.00 27.16 381 GLY A N 1
ATOM 2970 C CA . GLY A 1 381 ? 47.749 -54.055 -25.333 1.00 27.16 381 GLY A CA 1
ATOM 2971 C C . GLY A 1 381 ? 48.429 -53.068 -26.328 1.00 27.16 381 GLY A C 1
ATOM 2972 O O . GLY A 1 381 ? 48.189 -53.163 -27.519 1.00 27.16 381 GLY A O 1
ATOM 2973 N N . GLY A 1 382 ? 49.410 -52.273 -25.846 1.00 26.39 382 GLY A N 1
ATOM 2974 C CA . GLY A 1 382 ? 50.799 -52.131 -26.378 1.00 26.39 382 GLY A CA 1
ATOM 2975 C C . GLY A 1 382 ? 51.172 -51.297 -27.639 1.00 26.39 382 GLY A C 1
ATOM 2976 O O . GLY A 1 382 ? 50.741 -51.610 -28.737 1.00 26.39 382 GLY A O 1
ATOM 2977 N N . GLY A 1 383 ? 52.166 -50.388 -27.498 1.00 27.44 383 GLY A N 1
ATOM 2978 C CA . GLY A 1 383 ? 53.246 -50.149 -28.500 1.00 27.44 383 GLY A CA 1
ATOM 2979 C C . GLY A 1 383 ? 53.313 -48.799 -29.266 1.00 27.44 383 GLY A C 1
ATOM 2980 O O . GLY A 1 383 ? 52.392 -48.440 -29.980 1.00 27.44 383 GLY A O 1
ATOM 2981 N N . ALA A 1 384 ? 54.446 -48.080 -29.169 1.00 24.61 384 ALA A N 1
ATOM 2982 C CA . ALA A 1 384 ? 54.788 -46.762 -29.771 1.00 24.61 384 ALA A CA 1
ATOM 2983 C C . ALA A 1 384 ? 55.599 -46.873 -31.112 1.00 24.61 384 ALA A C 1
ATOM 2985 O O . ALA A 1 384 ? 55.878 -48.000 -31.514 1.00 24.61 384 ALA A O 1
ATOM 2986 N N . PRO A 1 385 ? 56.233 -45.814 -31.700 1.00 47.88 385 PRO A N 1
ATOM 2987 C CA . PRO A 1 385 ? 55.782 -44.489 -32.206 1.00 47.88 385 PRO A CA 1
ATOM 2988 C C . PRO A 1 385 ? 56.288 -44.144 -33.655 1.00 47.88 385 PRO A C 1
ATOM 2990 O O . PRO A 1 385 ? 57.228 -44.775 -34.130 1.00 47.88 385 PRO A O 1
ATOM 2993 N N . LYS A 1 386 ? 55.778 -43.072 -34.320 1.00 26.92 386 LYS A N 1
ATOM 2994 C CA . LYS A 1 386 ? 56.538 -42.055 -35.133 1.00 26.92 386 LYS A CA 1
ATOM 2995 C C . LYS A 1 386 ? 55.636 -41.010 -35.857 1.00 26.92 386 LYS A C 1
ATOM 2997 O O . LYS A 1 386 ? 54.542 -41.320 -36.300 1.00 26.92 386 LYS A O 1
ATOM 3002 N N . ARG A 1 387 ? 56.140 -39.762 -35.921 1.00 23.48 387 ARG A N 1
ATOM 3003 C CA . ARG A 1 387 ? 55.604 -38.466 -36.458 1.00 23.48 387 ARG A CA 1
ATOM 3004 C C . ARG A 1 387 ? 55.580 -38.392 -38.018 1.00 23.48 387 ARG A C 1
ATOM 3006 O O . ARG A 1 387 ? 56.193 -39.295 -38.581 1.00 23.48 387 ARG A O 1
ATOM 3013 N N . PRO A 1 388 ? 55.065 -37.335 -38.730 1.00 31.34 388 PRO A N 1
ATOM 3014 C CA . PRO A 1 388 ? 54.610 -35.979 -38.317 1.00 31.34 388 PRO A CA 1
ATOM 3015 C C . PRO A 1 388 ? 53.259 -35.438 -38.906 1.00 31.34 388 PRO A C 1
ATOM 3017 O O . PRO A 1 388 ? 52.633 -36.049 -39.760 1.00 31.34 388 PRO A O 1
ATOM 3020 N N . ARG A 1 389 ? 52.852 -34.256 -38.390 1.00 23.98 389 ARG A N 1
ATOM 3021 C CA . ARG A 1 389 ? 51.707 -33.332 -38.694 1.00 23.98 389 ARG A CA 1
ATOM 3022 C C . ARG A 1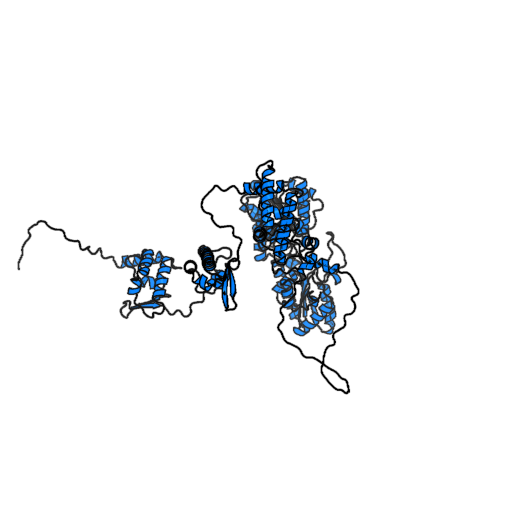 389 ? 51.782 -32.668 -40.100 1.00 23.98 389 ARG A C 1
ATOM 3024 O O . ARG A 1 389 ? 52.860 -32.802 -40.678 1.00 23.98 389 ARG A O 1
ATOM 3031 N N . PRO A 1 390 ? 50.794 -31.871 -40.621 1.00 34.88 390 PRO A N 1
ATOM 3032 C CA . PRO A 1 390 ? 49.684 -31.098 -39.976 1.00 34.88 390 PRO A CA 1
ATOM 3033 C C . PRO A 1 390 ? 48.306 -31.241 -40.709 1.00 34.88 390 PRO A C 1
ATOM 3035 O O . PRO A 1 390 ? 48.231 -32.029 -41.635 1.00 34.88 390 PRO A O 1
ATOM 3038 N N . SER A 1 391 ? 47.148 -30.622 -40.416 1.00 24.09 391 SER A N 1
ATOM 3039 C CA . SER A 1 391 ? 46.672 -29.439 -39.672 1.00 24.09 391 SER A CA 1
ATOM 3040 C C . SER A 1 391 ? 45.139 -29.553 -39.412 1.00 24.09 391 SER A C 1
ATOM 3042 O O . SER A 1 391 ? 44.451 -30.310 -40.087 1.00 24.09 391 SER A O 1
ATOM 3044 N N . THR A 1 392 ? 44.619 -28.700 -38.511 1.00 25.25 392 THR A N 1
ATOM 3045 C CA . THR A 1 392 ? 43.203 -28.297 -38.261 1.00 25.25 392 THR A CA 1
ATOM 3046 C C . THR A 1 392 ? 42.299 -29.180 -37.378 1.00 25.25 392 THR A C 1
ATOM 3048 O O . THR A 1 392 ? 42.187 -30.380 -37.582 1.00 25.25 392 THR A O 1
ATOM 3051 N N . GLY A 1 393 ? 41.623 -28.536 -36.408 1.00 24.17 393 GLY A N 1
ATOM 3052 C CA . GLY A 1 393 ? 40.456 -29.080 -35.693 1.00 24.17 393 GLY A CA 1
ATOM 3053 C C . GLY A 1 393 ? 40.528 -29.068 -34.159 1.00 24.17 393 GLY A C 1
ATOM 3054 O O . GLY A 1 393 ? 40.901 -30.063 -33.556 1.00 24.17 393 GLY A O 1
ATOM 3055 N N . SER A 1 394 ? 40.176 -27.927 -33.561 1.00 26.03 394 SER A N 1
ATOM 3056 C CA . SER A 1 394 ? 39.585 -27.710 -32.221 1.00 26.03 394 SER A CA 1
ATOM 3057 C C . SER A 1 394 ? 39.449 -28.889 -31.235 1.00 26.03 394 SER A C 1
ATOM 3059 O O . SER A 1 394 ? 38.653 -29.787 -31.479 1.00 26.03 394 SER A O 1
ATOM 3061 N N . HIS A 1 395 ? 40.048 -28.774 -30.040 1.00 27.77 395 HIS A N 1
ATOM 3062 C CA . HIS A 1 395 ? 39.369 -29.101 -28.777 1.00 27.77 395 HIS A CA 1
ATOM 3063 C C . HIS A 1 395 ? 40.009 -28.395 -27.571 1.00 27.77 395 HIS A C 1
ATOM 3065 O O . HIS A 1 395 ? 41.225 -28.245 -27.469 1.00 27.77 395 HIS A O 1
ATOM 3071 N N . LEU A 1 396 ? 39.109 -27.939 -26.702 1.00 25.97 396 LEU A N 1
ATOM 3072 C CA . LEU A 1 396 ? 39.293 -27.273 -25.419 1.00 25.97 396 LEU A CA 1
ATOM 3073 C C . LEU A 1 396 ? 40.157 -28.099 -24.455 1.00 25.97 396 LEU A C 1
ATOM 3075 O O . LEU A 1 396 ? 39.938 -29.297 -24.291 1.00 25.97 396 LEU A O 1
ATOM 3079 N N . HIS A 1 397 ? 41.093 -27.431 -23.783 1.00 25.25 397 HIS A N 1
ATOM 3080 C CA . HIS A 1 397 ? 41.754 -27.953 -22.590 1.00 25.25 397 HIS A CA 1
ATOM 3081 C C . HIS A 1 397 ? 40.827 -27.792 -21.370 1.00 25.25 397 HIS A C 1
ATOM 3083 O O . HIS A 1 397 ? 40.207 -26.734 -21.233 1.00 25.25 397 HIS A O 1
ATOM 3089 N N . PRO A 1 398 ? 40.755 -28.783 -20.463 1.00 27.20 398 PRO A N 1
ATOM 3090 C CA . PRO A 1 398 ? 40.211 -28.584 -19.128 1.00 27.20 398 PRO A CA 1
ATOM 3091 C C . PRO A 1 398 ? 41.207 -27.762 -18.299 1.00 27.20 398 PRO A C 1
ATOM 3093 O O . PRO A 1 398 ? 42.402 -28.057 -18.270 1.00 27.20 398 PRO A O 1
ATOM 3096 N N . TYR A 1 399 ? 40.695 -26.696 -17.690 1.00 24.81 399 TYR A N 1
ATOM 3097 C CA . TYR A 1 399 ? 41.418 -25.797 -16.798 1.00 24.81 399 TYR A CA 1
ATOM 3098 C C . TYR A 1 399 ? 41.659 -26.506 -15.458 1.00 24.81 399 TYR A C 1
ATOM 3100 O O . TYR A 1 399 ? 40.722 -27.038 -14.864 1.00 24.81 399 TYR A O 1
ATOM 3108 N N . GLU A 1 400 ? 42.910 -26.520 -15.007 1.00 24.22 400 GLU A N 1
ATOM 3109 C CA . GLU A 1 400 ? 43.301 -26.908 -13.652 1.00 24.22 400 GLU A CA 1
ATOM 3110 C C . GLU A 1 400 ? 42.749 -25.879 -12.648 1.00 24.22 400 GLU A C 1
ATOM 3112 O O . GLU A 1 400 ? 42.813 -24.669 -12.887 1.00 24.22 400 GLU A O 1
ATOM 3117 N N . GLU A 1 401 ? 42.175 -26.355 -11.540 1.00 27.19 401 GLU A N 1
ATOM 3118 C CA . GLU A 1 401 ? 41.731 -25.514 -10.424 1.00 27.19 401 GLU A CA 1
ATOM 3119 C C . GLU A 1 401 ? 42.937 -24.820 -9.770 1.00 27.19 401 GLU A C 1
ATOM 3121 O O . GLU A 1 401 ? 43.866 -25.508 -9.342 1.00 27.19 401 GLU A O 1
ATOM 3126 N N . PRO A 1 402 ? 42.939 -23.484 -9.613 1.00 27.12 402 PRO A N 1
ATOM 3127 C CA . PRO A 1 402 ? 43.849 -22.840 -8.688 1.00 27.12 402 PRO A CA 1
ATOM 3128 C C . PRO A 1 402 ? 43.291 -22.931 -7.263 1.00 27.12 402 PRO A C 1
ATOM 3130 O O . PRO A 1 402 ? 42.114 -22.666 -7.004 1.00 27.12 402 PRO A O 1
ATOM 3133 N N . GLU A 1 403 ? 44.176 -23.308 -6.345 1.00 25.86 403 GLU A N 1
ATOM 3134 C CA . GLU A 1 403 ? 43.958 -23.406 -4.906 1.00 25.86 403 GLU A CA 1
ATOM 3135 C C . GLU A 1 403 ? 43.237 -22.165 -4.349 1.00 25.86 403 GLU A C 1
ATOM 3137 O O . GLU A 1 403 ? 43.695 -21.027 -4.474 1.00 25.86 403 GLU A O 1
ATOM 3142 N N . ARG A 1 404 ? 42.081 -22.397 -3.714 1.00 28.20 404 ARG A N 1
ATOM 3143 C CA . ARG A 1 404 ? 41.299 -21.368 -3.024 1.00 28.20 404 ARG A CA 1
ATOM 3144 C C . ARG A 1 404 ? 42.059 -20.884 -1.792 1.00 28.20 404 ARG A C 1
ATOM 3146 O O . ARG A 1 404 ? 42.164 -21.600 -0.798 1.00 28.20 404 ARG A O 1
ATOM 3153 N N . SER A 1 405 ? 42.506 -19.634 -1.815 1.00 28.25 405 SER A N 1
ATOM 3154 C CA . SER A 1 405 ? 42.836 -18.901 -0.595 1.00 28.25 405 SER A CA 1
ATOM 3155 C C . SER A 1 405 ? 41.556 -18.667 0.211 1.00 28.25 405 SER A C 1
ATOM 3157 O O . SER A 1 405 ? 40.623 -18.014 -0.257 1.00 28.25 405 SER A O 1
ATOM 3159 N N . HIS A 1 406 ? 41.516 -19.216 1.421 1.00 34.06 406 HIS A N 1
ATOM 3160 C CA . HIS A 1 406 ? 40.445 -19.037 2.391 1.00 34.06 406 HIS A CA 1
ATOM 3161 C C . HIS A 1 406 ? 40.230 -17.558 2.752 1.00 34.06 406 HIS A C 1
ATOM 3163 O O . HIS A 1 406 ? 41.046 -16.961 3.452 1.00 34.06 406 HIS A O 1
ATOM 3169 N N . GLN A 1 407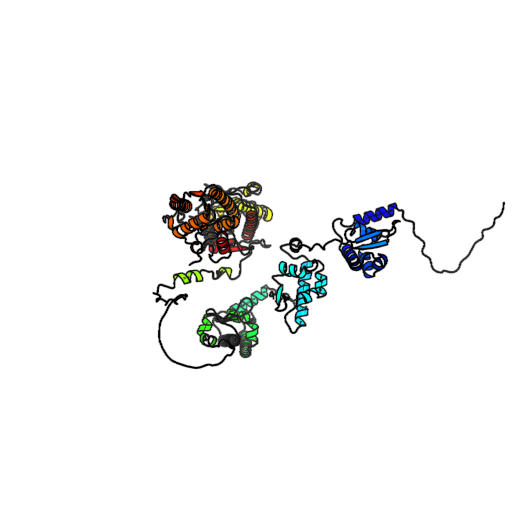 ? 39.084 -17.005 2.357 1.00 27.86 407 GLN A N 1
ATOM 3170 C CA . GLN A 1 407 ? 38.419 -15.911 3.065 1.00 27.86 407 GLN A CA 1
ATOM 3171 C C . GLN A 1 407 ? 36.947 -16.305 3.286 1.00 27.86 407 GLN A C 1
ATOM 3173 O O . GLN A 1 407 ? 36.206 -16.477 2.328 1.00 27.86 407 GLN A O 1
ATOM 3178 N N . GLY A 1 408 ? 36.616 -16.555 4.562 1.00 27.98 408 GLY A N 1
ATOM 3179 C CA . GLY A 1 408 ? 35.308 -16.493 5.246 1.00 27.98 408 GLY A CA 1
ATOM 3180 C C . GLY A 1 408 ? 34.015 -17.017 4.584 1.00 27.98 408 GLY A C 1
ATOM 3181 O O . GLY A 1 408 ? 33.575 -16.446 3.597 1.00 27.98 408 GLY A O 1
ATOM 3182 N N . PRO A 1 409 ? 33.291 -17.979 5.200 1.00 30.66 409 PRO A N 1
ATOM 3183 C CA . PRO A 1 409 ? 31.911 -18.336 4.849 1.00 30.66 409 PRO A CA 1
ATOM 3184 C C . PRO A 1 409 ? 30.829 -17.490 5.561 1.00 30.66 409 PRO A C 1
ATOM 3186 O O . PRO A 1 409 ? 29.669 -17.895 5.569 1.00 30.66 409 PRO A O 1
ATOM 3189 N N . GLU A 1 410 ? 31.168 -16.358 6.187 1.00 30.52 410 GLU A N 1
ATOM 3190 C CA . GLU A 1 410 ? 30.213 -15.623 7.038 1.00 30.52 410 GLU A CA 1
ATOM 3191 C C . GLU A 1 410 ? 29.183 -14.793 6.250 1.00 30.52 410 GLU A C 1
ATOM 3193 O O . GLU A 1 410 ? 28.015 -14.805 6.616 1.00 30.52 410 GLU A O 1
ATOM 3198 N N . GLU A 1 411 ? 29.532 -14.169 5.120 1.00 29.75 411 GLU A N 1
ATOM 3199 C CA . GLU A 1 411 ? 28.594 -13.255 4.434 1.00 29.75 411 GLU A CA 1
ATOM 3200 C C . GLU A 1 411 ? 27.520 -13.969 3.589 1.00 29.75 411 GLU A C 1
ATOM 3202 O O . GLU A 1 411 ? 26.405 -13.474 3.461 1.00 29.75 411 GLU A O 1
ATOM 3207 N N . ALA A 1 412 ? 27.801 -15.167 3.063 1.00 30.25 412 ALA A N 1
ATOM 3208 C CA . ALA A 1 412 ? 26.836 -15.926 2.254 1.00 30.25 412 ALA A CA 1
ATOM 3209 C C . ALA A 1 412 ? 25.854 -16.766 3.096 1.00 30.25 412 ALA A C 1
ATOM 3211 O O . ALA A 1 412 ? 24.788 -17.146 2.616 1.00 30.25 412 ALA A O 1
ATOM 3212 N N . GLN A 1 413 ? 26.196 -17.067 4.355 1.00 29.34 413 GLN A N 1
ATOM 3213 C CA . GLN A 1 413 ? 25.316 -17.816 5.262 1.00 29.34 413 GLN A CA 1
ATOM 3214 C C . GLN A 1 413 ? 24.245 -16.939 5.915 1.00 29.34 413 GLN A C 1
ATOM 3216 O O . GLN A 1 413 ? 23.215 -17.466 6.348 1.00 29.34 413 GLN A O 1
ATOM 3221 N N . ASP A 1 414 ? 24.458 -15.625 5.969 1.00 33.00 414 ASP A N 1
ATOM 3222 C CA . ASP A 1 414 ? 23.503 -14.698 6.568 1.00 33.00 414 ASP A CA 1
ATOM 3223 C C . ASP A 1 414 ? 22.301 -14.438 5.646 1.00 33.00 414 ASP A C 1
ATOM 3225 O O . ASP A 1 414 ? 21.165 -14.469 6.125 1.00 33.00 414 ASP A O 1
ATOM 3229 N N . ASP A 1 415 ? 22.493 -14.324 4.326 1.00 34.34 415 ASP A N 1
ATOM 3230 C CA . ASP A 1 415 ? 21.392 -14.075 3.377 1.00 34.34 415 ASP A CA 1
ATOM 3231 C C . ASP A 1 415 ? 20.424 -15.270 3.220 1.00 34.34 415 ASP A C 1
ATOM 3233 O O . ASP A 1 415 ? 19.207 -15.076 3.127 1.00 34.34 415 ASP A O 1
ATOM 3237 N N . GLU A 1 416 ? 20.911 -16.516 3.290 1.00 35.38 416 GLU A N 1
ATOM 3238 C CA . GLU A 1 416 ? 20.048 -17.714 3.283 1.00 35.38 416 GLU A CA 1
ATOM 3239 C C . GLU A 1 416 ? 19.363 -17.969 4.639 1.00 35.38 416 GLU A C 1
ATOM 3241 O O . GLU A 1 416 ? 18.233 -18.462 4.680 1.00 35.38 416 GLU A O 1
ATOM 3246 N N . ARG A 1 417 ? 19.982 -17.592 5.769 1.00 36.16 417 ARG A N 1
ATOM 3247 C CA . ARG A 1 417 ? 19.340 -17.671 7.099 1.00 36.16 417 ARG A CA 1
ATOM 3248 C C . ARG A 1 417 ? 18.275 -16.592 7.311 1.00 36.16 417 ARG A C 1
ATOM 3250 O O . ARG A 1 417 ? 17.355 -16.796 8.109 1.00 36.16 417 ARG A O 1
ATOM 3257 N N . LEU A 1 418 ? 18.380 -15.461 6.612 1.00 37.72 418 LEU A N 1
ATOM 3258 C CA . LEU A 1 418 ? 17.459 -14.324 6.709 1.00 37.72 418 LEU A CA 1
ATOM 3259 C C . LEU A 1 418 ? 16.157 -14.512 5.914 1.00 37.72 418 LEU A C 1
ATOM 3261 O O . LEU A 1 418 ? 15.163 -13.834 6.211 1.00 37.72 418 LEU A O 1
ATOM 3265 N N . GLN A 1 419 ? 16.089 -15.485 4.996 1.00 39.53 419 GLN A N 1
ATOM 3266 C CA . GLN A 1 419 ? 14.841 -15.917 4.355 1.00 39.53 419 GLN A CA 1
ATOM 3267 C C . GLN A 1 419 ? 13.991 -16.796 5.296 1.00 39.53 419 GLN A C 1
ATOM 3269 O O . GLN A 1 419 ? 13.798 -17.993 5.124 1.00 39.53 419 GLN A O 1
ATOM 3274 N N . ALA A 1 420 ? 13.453 -16.116 6.312 1.00 44.03 420 ALA A N 1
ATOM 3275 C CA . ALA A 1 420 ? 12.206 -16.381 7.024 1.00 44.03 420 ALA A CA 1
ATOM 3276 C C . ALA A 1 420 ? 11.975 -17.806 7.567 1.00 44.03 420 ALA A C 1
ATOM 3278 O O . ALA A 1 420 ? 11.101 -18.542 7.107 1.00 44.03 420 ALA A O 1
ATOM 3279 N N . SER A 1 421 ? 12.563 -18.088 8.736 1.00 45.88 421 SER A N 1
ATOM 3280 C CA . SER A 1 421 ? 11.742 -18.756 9.753 1.00 45.88 421 SER A CA 1
ATOM 3281 C C . SER A 1 421 ? 10.514 -17.872 10.017 1.00 45.88 421 SER A C 1
ATOM 3283 O O . SER A 1 421 ? 10.637 -16.661 10.231 1.00 45.88 421 SER A O 1
ATOM 3285 N N . ARG A 1 422 ? 9.307 -18.444 9.908 1.00 52.97 422 ARG A N 1
ATOM 3286 C CA . ARG A 1 422 ? 8.064 -17.745 10.263 1.00 52.97 422 ARG A CA 1
ATOM 3287 C C . ARG A 1 422 ? 8.248 -17.189 11.684 1.00 52.97 422 ARG A C 1
ATOM 3289 O O . ARG A 1 422 ? 8.644 -17.979 12.546 1.00 52.97 422 ARG A O 1
ATOM 3296 N N . PRO A 1 423 ? 8.006 -15.884 11.936 1.00 59.56 423 PRO A N 1
ATOM 3297 C CA . PRO A 1 423 ? 8.069 -15.343 13.290 1.00 59.56 423 PRO A CA 1
ATOM 3298 C C . PRO A 1 423 ? 7.283 -16.265 14.217 1.00 59.56 423 PRO A C 1
ATOM 3300 O O . PRO A 1 423 ? 6.203 -16.731 13.831 1.00 59.56 423 PRO A O 1
ATOM 3303 N N . LYS A 1 424 ? 7.827 -16.582 15.396 1.00 62.25 424 LYS A N 1
ATOM 3304 C CA . LYS A 1 424 ? 7.175 -17.507 16.341 1.00 62.25 424 LYS A CA 1
ATOM 3305 C C . LYS A 1 424 ? 5.743 -17.056 16.639 1.00 62.25 424 LYS A C 1
ATOM 3307 O O . LYS A 1 424 ? 4.851 -17.884 16.781 1.00 62.25 424 LYS A O 1
ATOM 3312 N N . GLU A 1 425 ? 5.530 -15.745 16.632 1.00 62.12 425 GLU A N 1
ATOM 3313 C CA . GLU A 1 425 ? 4.265 -15.041 16.814 1.00 62.12 425 GLU A CA 1
ATOM 3314 C C . GLU A 1 425 ? 3.212 -15.412 15.760 1.00 62.12 425 GLU A C 1
ATOM 3316 O O . GLU A 1 425 ? 2.022 -15.385 16.046 1.00 62.12 425 GLU A O 1
ATOM 3321 N N . LEU A 1 426 ? 3.636 -15.786 14.549 1.00 66.81 426 LEU A N 1
ATOM 3322 C CA . LEU A 1 426 ? 2.750 -16.167 13.451 1.00 66.81 426 LEU A CA 1
ATOM 3323 C C . LEU A 1 426 ? 2.557 -17.680 13.322 1.00 66.81 426 LEU A C 1
ATOM 3325 O O . LEU A 1 426 ? 1.797 -18.104 12.453 1.00 66.81 426 LEU A O 1
ATOM 3329 N N . ALA A 1 427 ? 3.218 -18.509 14.137 1.00 68.00 427 ALA A N 1
ATOM 3330 C CA . ALA A 1 427 ? 3.167 -19.970 14.017 1.00 68.00 427 ALA A CA 1
ATOM 3331 C C . ALA A 1 427 ? 1.733 -20.537 14.082 1.00 68.00 427 ALA A C 1
ATOM 3333 O O . ALA A 1 427 ? 1.425 -21.527 13.413 1.00 68.00 427 ALA A O 1
ATOM 3334 N N . ASN A 1 428 ? 0.840 -19.859 14.808 1.00 72.69 428 ASN A N 1
ATOM 3335 C CA . ASN A 1 428 ? -0.559 -20.250 14.993 1.00 72.69 428 ASN A CA 1
ATOM 3336 C C . ASN A 1 428 ? -1.525 -19.628 13.966 1.00 72.69 428 ASN A C 1
ATOM 3338 O O . ASN A 1 428 ? -2.721 -19.882 14.029 1.00 72.69 428 ASN A O 1
ATOM 3342 N N . GLY A 1 429 ? -1.028 -18.870 12.982 1.00 82.88 429 GLY A N 1
ATOM 3343 C CA . GLY A 1 429 ? -1.869 -18.120 12.041 1.00 82.88 429 GLY A CA 1
ATOM 3344 C C . GLY A 1 429 ? -2.067 -16.660 12.450 1.00 82.88 429 GLY A C 1
ATOM 3345 O O . GLY A 1 429 ? -1.439 -16.181 13.390 1.00 82.88 429 GLY A O 1
ATOM 3346 N N . CYS A 1 430 ? -2.916 -15.950 11.706 1.00 86.38 430 CYS A N 1
ATOM 3347 C CA . CYS A 1 430 ? -3.279 -14.560 11.980 1.00 86.38 430 CYS A CA 1
ATOM 3348 C C . CYS A 1 430 ? -4.783 -14.464 12.243 1.00 86.38 430 CYS A C 1
ATOM 3350 O O . CYS A 1 430 ? -5.571 -15.214 11.664 1.00 86.38 430 CYS A O 1
ATOM 3352 N N . VAL A 1 431 ? -5.189 -13.510 13.077 1.00 92.00 431 VAL A N 1
ATOM 3353 C CA . VAL A 1 431 ? -6.607 -13.235 13.332 1.00 92.00 431 VAL A CA 1
ATOM 3354 C C . VAL A 1 431 ? -7.174 -12.421 12.174 1.00 92.00 431 VAL A C 1
ATOM 3356 O O . VAL A 1 431 ? -6.571 -11.426 11.780 1.00 92.00 431 VAL A O 1
ATOM 3359 N N . ARG A 1 432 ? -8.340 -12.798 11.638 1.00 94.44 432 ARG A N 1
ATOM 3360 C CA . ARG A 1 432 ? -9.035 -11.979 10.634 1.00 94.44 432 ARG A CA 1
ATOM 3361 C C . ARG A 1 432 ? -9.541 -10.679 11.263 1.00 94.44 432 ARG A C 1
ATOM 3363 O O . ARG A 1 432 ? -10.140 -10.686 12.343 1.00 94.44 432 ARG A O 1
ATOM 3370 N N . ALA A 1 433 ? -9.302 -9.572 10.575 1.00 94.06 433 ALA A N 1
ATOM 3371 C CA . ALA A 1 433 ? -9.864 -8.278 10.919 1.00 94.06 433 ALA A CA 1
ATOM 3372 C C . ALA A 1 433 ? -11.268 -8.215 10.306 1.00 94.06 433 ALA A C 1
ATOM 3374 O O . ALA A 1 433 ? -11.428 -7.863 9.149 1.00 94.06 433 ALA A O 1
ATOM 3375 N N . ASN A 1 434 ? -12.275 -8.675 11.041 1.00 91.38 434 ASN A N 1
ATOM 3376 C CA . ASN A 1 434 ? -13.669 -8.702 10.603 1.00 91.38 434 ASN A CA 1
ATOM 3377 C C . ASN A 1 434 ? -14.601 -8.255 11.732 1.00 91.38 434 ASN A C 1
ATOM 3379 O O . ASN A 1 434 ? -14.222 -8.258 12.911 1.00 91.38 434 ASN A O 1
ATOM 3383 N N . ALA A 1 435 ? -15.829 -7.898 11.353 1.00 93.25 435 ALA A N 1
ATOM 3384 C CA . ALA A 1 435 ? -16.923 -7.682 12.287 1.00 93.25 435 ALA A CA 1
ATOM 3385 C C . ALA A 1 435 ? -17.242 -8.964 13.070 1.00 93.25 435 ALA A C 1
ATOM 3387 O O . ALA A 1 435 ? -17.065 -10.082 12.581 1.00 93.25 435 ALA A O 1
ATOM 3388 N N . CYS A 1 436 ? -17.748 -8.794 14.284 1.00 90.38 436 CYS A N 1
ATOM 3389 C CA . CYS A 1 436 ? -18.163 -9.883 15.155 1.00 90.38 436 CYS A CA 1
ATOM 3390 C C . CYS A 1 436 ? -19.389 -9.465 15.970 1.00 90.38 436 CYS A C 1
ATOM 3392 O O . CYS A 1 436 ? -19.713 -8.281 16.072 1.00 90.38 436 CYS A O 1
ATOM 3394 N N . ARG A 1 437 ? -20.068 -10.460 16.545 1.00 89.75 437 ARG A N 1
ATOM 3395 C CA . ARG A 1 437 ? -21.273 -10.249 17.354 1.00 89.75 437 ARG A CA 1
ATOM 3396 C C . ARG A 1 437 ? -20.963 -9.583 18.694 1.00 89.75 437 ARG A C 1
ATOM 3398 O O . ARG A 1 437 ? -21.724 -8.733 19.139 1.00 89.75 437 ARG A O 1
ATOM 3405 N N . GLU A 1 438 ? -19.861 -9.979 19.320 1.00 91.12 438 GLU A N 1
ATOM 3406 C CA . GLU A 1 438 ? -19.436 -9.467 20.621 1.00 91.12 438 GLU A CA 1
ATOM 3407 C C . GLU A 1 438 ? -18.384 -8.381 20.431 1.00 91.12 438 GLU A C 1
ATOM 3409 O O . GLU A 1 438 ? -17.321 -8.628 19.865 1.00 91.12 438 GLU A O 1
ATOM 3414 N N . ILE A 1 439 ? -18.691 -7.169 20.882 1.00 95.31 439 ILE A N 1
ATOM 3415 C CA . ILE A 1 439 ? -17.788 -6.018 20.838 1.00 95.31 439 ILE A CA 1
ATOM 3416 C C . ILE A 1 439 ? -17.392 -5.631 22.260 1.00 95.31 439 ILE A C 1
ATOM 3418 O O . ILE A 1 439 ? -18.181 -5.778 23.189 1.00 95.31 439 ILE A O 1
ATOM 3422 N N . PHE A 1 440 ? -16.164 -5.142 22.420 1.00 95.25 440 PHE A N 1
ATOM 3423 C CA . PHE A 1 440 ? -15.643 -4.695 23.710 1.00 95.25 440 PHE A CA 1
ATOM 3424 C C . PHE A 1 440 ? -16.155 -3.297 24.054 1.00 95.25 440 PHE A C 1
ATOM 3426 O O . PHE A 1 440 ? -16.593 -3.039 25.171 1.00 95.25 440 PHE A O 1
ATOM 3433 N N . HIS A 1 441 ? -16.101 -2.384 23.084 1.00 95.56 441 HIS A N 1
ATOM 3434 C CA . HIS A 1 441 ? -16.505 -1.000 23.304 1.00 95.56 441 HIS A CA 1
ATOM 3435 C C . HIS A 1 441 ? -18.010 -0.837 23.135 1.00 95.56 441 HIS A C 1
ATOM 3437 O O . HIS A 1 441 ? -18.561 -1.206 22.096 1.00 95.56 441 HIS A O 1
ATOM 3443 N N . ASN A 1 442 ? -18.658 -0.211 24.118 1.00 95.94 442 ASN A N 1
ATOM 3444 C CA . ASN A 1 442 ? -20.034 0.246 23.981 1.00 95.94 442 ASN A CA 1
ATOM 3445 C C . ASN A 1 442 ? -20.087 1.399 22.958 1.00 95.94 442 ASN A C 1
ATOM 3447 O O . ASN A 1 442 ? -19.529 2.464 23.237 1.00 95.94 442 ASN A O 1
ATOM 3451 N N . PRO A 1 443 ? -20.763 1.252 21.800 1.00 96.44 443 PRO A N 1
ATOM 3452 C CA . PRO A 1 443 ? -20.724 2.260 20.743 1.00 96.44 443 PRO A CA 1
ATOM 3453 C C . PRO A 1 443 ? -21.161 3.667 21.179 1.00 96.44 443 PRO A C 1
ATOM 3455 O O . PRO A 1 443 ? -20.639 4.652 20.660 1.00 96.44 443 PRO A O 1
ATOM 3458 N N . SER A 1 444 ? -22.069 3.790 22.156 1.00 96.25 444 SER A N 1
ATOM 3459 C CA . SER A 1 444 ? -22.519 5.096 22.664 1.00 96.25 444 SER A CA 1
ATOM 3460 C C . SER A 1 444 ? -21.465 5.846 23.485 1.00 96.25 444 SER A C 1
ATOM 3462 O O . SER A 1 444 ? -21.589 7.053 23.677 1.00 96.25 444 SER A O 1
ATOM 3464 N N . GLU A 1 445 ? -20.447 5.145 23.980 1.00 96.12 445 GLU A N 1
ATOM 3465 C CA . GLU A 1 445 ? -19.367 5.693 24.811 1.00 96.12 445 GLU A CA 1
ATOM 3466 C C . GLU A 1 445 ? -18.077 5.917 24.012 1.00 96.12 445 GLU A C 1
ATOM 3468 O O . GLU A 1 445 ? -17.106 6.482 24.519 1.00 96.12 445 GLU A O 1
ATOM 3473 N N . VAL A 1 446 ? -18.046 5.494 22.746 1.00 98.44 446 VAL A N 1
ATOM 3474 C CA . VAL A 1 446 ? -16.871 5.647 21.891 1.00 98.44 446 VAL A CA 1
ATOM 3475 C C . VAL A 1 446 ? -16.650 7.111 21.532 1.00 98.44 446 VAL A C 1
ATOM 3477 O O . VAL A 1 446 ? -17.539 7.814 21.043 1.00 98.44 446 VAL A O 1
ATOM 3480 N N . ARG A 1 447 ? -15.404 7.549 21.702 1.00 98.69 447 ARG A N 1
ATOM 3481 C CA . ARG A 1 447 ? -14.881 8.818 21.203 1.00 98.69 447 ARG A CA 1
ATOM 3482 C C . ARG A 1 447 ? -13.585 8.502 20.470 1.00 98.69 447 ARG A C 1
ATOM 3484 O O . ARG A 1 447 ? -12.591 8.103 21.076 1.00 98.69 447 ARG A O 1
ATOM 3491 N N . ALA A 1 448 ? -13.622 8.639 19.151 1.00 98.75 448 ALA A N 1
ATOM 3492 C CA . ALA A 1 448 ? -12.547 8.205 18.274 1.00 98.75 448 ALA A CA 1
ATOM 3493 C C . ALA A 1 448 ? -11.692 9.380 17.794 1.00 98.75 448 ALA A C 1
ATOM 3495 O O . ALA A 1 448 ? -12.198 10.475 17.554 1.00 98.75 448 ALA A O 1
ATOM 3496 N N . ALA A 1 449 ? -10.405 9.129 17.586 1.00 98.69 449 ALA A N 1
ATOM 3497 C CA . ALA A 1 449 ? -9.474 10.034 16.937 1.00 98.69 449 ALA A CA 1
ATOM 3498 C C . ALA A 1 449 ? -8.786 9.346 15.749 1.00 98.69 449 ALA A C 1
ATOM 3500 O O . ALA A 1 449 ? -8.452 8.164 15.806 1.00 98.69 449 ALA A O 1
ATOM 3501 N N . ILE A 1 450 ? -8.545 10.091 14.674 1.00 98.69 450 ILE A N 1
ATOM 3502 C CA . ILE A 1 450 ? -7.807 9.652 13.487 1.00 98.69 450 ILE A CA 1
ATOM 3503 C C . ILE A 1 450 ? -6.619 10.588 13.308 1.00 98.69 450 ILE A C 1
ATOM 3505 O O . ILE A 1 450 ? -6.794 11.805 13.278 1.00 98.69 450 ILE A O 1
ATOM 3509 N N . VAL A 1 451 ? -5.418 10.040 13.144 1.00 97.62 451 VAL A N 1
ATOM 3510 C CA . VAL A 1 451 ? -4.208 10.822 12.868 1.00 97.62 451 VAL A CA 1
ATOM 3511 C C . VAL A 1 451 ? -3.515 10.309 11.608 1.00 97.62 451 VAL A C 1
ATOM 3513 O O . VAL A 1 451 ? -3.326 9.105 11.440 1.00 97.62 451 VAL A O 1
ATOM 3516 N N . THR A 1 452 ? -3.126 11.223 10.712 1.00 96.25 452 THR A N 1
ATOM 3517 C CA . THR A 1 452 ? -2.321 10.895 9.522 1.00 96.25 452 THR A CA 1
ATOM 3518 C C . THR A 1 452 ? -0.898 11.427 9.659 1.00 96.25 452 THR A C 1
ATOM 3520 O O . THR A 1 452 ? -0.696 12.640 9.736 1.00 96.25 452 THR A O 1
ATOM 3523 N N . CYS A 1 453 ? 0.089 10.534 9.632 1.00 93.31 453 CYS A N 1
ATOM 3524 C CA . CYS A 1 453 ? 1.502 10.845 9.850 1.00 93.31 453 CYS A CA 1
ATOM 3525 C C . CYS A 1 453 ? 2.376 10.522 8.624 1.00 93.31 453 CYS A C 1
ATOM 3527 O O . CYS A 1 453 ? 2.052 9.680 7.778 1.00 93.31 453 CYS A O 1
ATOM 3529 N N . GLY A 1 454 ? 3.546 11.158 8.557 1.00 89.69 454 GLY A N 1
ATOM 3530 C CA . GLY A 1 454 ? 4.556 10.923 7.525 1.00 89.69 454 GLY A CA 1
ATOM 3531 C C . GLY A 1 454 ? 4.255 11.622 6.197 1.00 89.69 454 GLY A C 1
ATOM 3532 O O . GLY A 1 454 ? 3.503 12.586 6.138 1.00 89.69 454 GLY A O 1
ATOM 3533 N N . GLY A 1 455 ? 4.893 11.170 5.112 1.00 89.81 455 GLY A N 1
ATOM 3534 C CA . GLY A 1 455 ? 4.670 11.732 3.772 1.00 89.81 455 GLY A CA 1
ATOM 3535 C C . GLY A 1 455 ? 3.284 11.411 3.200 1.00 89.81 455 GLY A C 1
ATOM 3536 O O . GLY A 1 455 ? 2.686 10.391 3.553 1.00 89.81 455 GLY A O 1
ATOM 3537 N N . LEU A 1 456 ? 2.807 12.260 2.283 1.00 92.75 456 LEU A N 1
ATOM 3538 C CA . LEU A 1 456 ? 1.552 12.040 1.557 1.00 92.75 456 LEU A CA 1
ATOM 3539 C C . LEU A 1 456 ? 1.578 10.726 0.766 1.00 92.75 456 LEU A C 1
ATOM 3541 O O . LEU A 1 456 ? 2.636 10.264 0.340 1.00 92.75 456 LEU A O 1
ATOM 3545 N N . CYS A 1 457 ? 0.399 10.135 0.606 1.00 94.31 457 CYS A N 1
ATOM 3546 C CA . CYS A 1 457 ? 0.150 8.924 -0.164 1.00 94.31 457 CYS A CA 1
ATOM 3547 C C . CYS A 1 457 ? -1.278 9.009 -0.722 1.00 94.31 457 CYS A C 1
ATOM 3549 O O . CYS A 1 457 ? -2.164 9.468 0.017 1.00 94.31 457 CYS A O 1
ATOM 3551 N N . PRO A 1 458 ? -1.535 8.572 -1.966 1.00 96.75 458 PRO A N 1
ATOM 3552 C CA . PRO A 1 458 ? -2.897 8.443 -2.464 1.00 96.75 458 PRO A CA 1
ATOM 3553 C C . PRO A 1 458 ? -3.739 7.585 -1.511 1.00 96.75 458 PRO A C 1
ATOM 3555 O O . PRO A 1 458 ? -3.293 6.547 -1.029 1.00 96.75 458 PRO A O 1
ATOM 3558 N N . GLY A 1 459 ? -4.951 8.048 -1.205 1.00 96.75 459 GLY A N 1
ATOM 3559 C CA . GLY A 1 459 ? -5.916 7.320 -0.377 1.00 96.75 459 GLY A CA 1
ATOM 3560 C C . GLY A 1 459 ? -5.953 7.637 1.114 1.00 96.75 459 GLY A C 1
ATOM 3561 O O . GLY A 1 459 ? -6.840 7.136 1.799 1.00 96.75 459 GLY A O 1
ATOM 3562 N N . LEU A 1 460 ? -5.105 8.543 1.611 1.00 97.56 460 LEU A N 1
ATOM 3563 C CA . LEU A 1 460 ? -5.221 9.079 2.977 1.00 97.56 460 LEU A CA 1
ATOM 3564 C C . LEU A 1 460 ? -6.641 9.588 3.288 1.00 97.56 460 LEU A C 1
ATOM 3566 O O . LEU A 1 460 ? -7.242 9.196 4.286 1.00 97.56 460 LEU A O 1
ATOM 3570 N N . ASN A 1 461 ? -7.204 10.407 2.396 1.00 97.69 461 ASN A N 1
ATOM 3571 C CA . ASN A 1 461 ? -8.573 10.905 2.528 1.00 97.69 461 ASN A CA 1
ATOM 3572 C C . ASN A 1 461 ? -9.631 9.791 2.471 1.00 97.69 461 ASN A C 1
ATOM 3574 O O . ASN A 1 461 ? -10.647 9.887 3.155 1.00 97.69 461 ASN A O 1
ATOM 3578 N N . SER A 1 462 ? -9.401 8.726 1.699 1.00 98.06 462 SER A N 1
ATOM 3579 C CA . SER A 1 462 ? -10.300 7.569 1.658 1.00 98.06 462 SER A CA 1
ATOM 3580 C C . SER A 1 462 ? -10.308 6.814 2.982 1.00 98.06 462 SER A C 1
ATOM 3582 O O . SER A 1 462 ? -11.381 6.487 3.468 1.00 98.06 462 SER A O 1
ATOM 3584 N N . ILE A 1 463 ? -9.147 6.603 3.611 1.00 98.44 463 ILE A N 1
ATOM 3585 C CA . ILE A 1 463 ? -9.077 5.992 4.947 1.00 98.44 463 ILE A CA 1
ATOM 3586 C C . ILE A 1 463 ? -9.829 6.845 5.975 1.00 98.44 463 ILE A C 1
ATOM 3588 O O . ILE A 1 463 ? -10.666 6.318 6.702 1.00 98.44 463 ILE A O 1
ATOM 3592 N N . ILE A 1 464 ? -9.591 8.163 6.002 1.00 98.62 464 ILE A N 1
ATOM 3593 C CA . ILE A 1 464 ? -10.290 9.079 6.922 1.00 98.62 464 ILE A CA 1
ATOM 3594 C C . ILE A 1 464 ? -11.810 8.987 6.726 1.00 98.62 464 ILE A C 1
ATOM 3596 O O . ILE A 1 464 ? -12.555 8.831 7.697 1.00 98.62 464 ILE A O 1
ATOM 3600 N N . ARG A 1 465 ? -12.267 9.050 5.469 1.00 98.50 465 ARG A N 1
ATOM 3601 C CA . ARG A 1 465 ? -13.684 8.949 5.106 1.00 98.50 465 ARG A CA 1
ATOM 3602 C C . ARG A 1 465 ? -14.289 7.629 5.561 1.00 98.50 465 ARG A C 1
ATOM 3604 O O . ARG A 1 465 ? -15.345 7.630 6.181 1.00 98.50 465 ARG A O 1
ATOM 3611 N N . GLU A 1 466 ? -13.643 6.513 5.253 1.00 98.69 466 GLU A N 1
ATOM 3612 C CA . GLU A 1 466 ? -14.215 5.185 5.469 1.00 98.69 466 GLU A CA 1
ATOM 3613 C C . GLU A 1 466 ? -14.208 4.777 6.946 1.00 98.69 466 GLU A C 1
ATOM 3615 O O . GLU A 1 466 ? -15.181 4.175 7.398 1.00 98.69 466 GLU A O 1
ATOM 3620 N N . ILE A 1 467 ? -13.200 5.190 7.726 1.00 98.81 467 ILE A N 1
ATOM 3621 C CA . ILE A 1 467 ? -13.227 5.055 9.193 1.00 98.81 467 ILE A CA 1
ATOM 3622 C C . ILE A 1 467 ? -14.397 5.867 9.760 1.00 98.81 467 ILE A C 1
ATOM 3624 O O . ILE A 1 467 ? -15.204 5.339 10.525 1.00 98.81 467 ILE A O 1
ATOM 3628 N N . THR A 1 468 ? -14.525 7.134 9.345 1.00 98.88 468 THR A N 1
ATOM 3629 C CA . THR A 1 468 ? -15.597 8.030 9.811 1.00 98.88 468 THR A CA 1
ATOM 3630 C C . THR A 1 468 ? -16.978 7.467 9.477 1.00 98.88 468 THR A C 1
ATOM 3632 O O . THR A 1 468 ? -17.838 7.390 10.350 1.00 98.88 468 THR A O 1
ATOM 3635 N N . ASN A 1 469 ? -17.189 7.017 8.238 1.00 98.69 469 ASN A N 1
ATOM 3636 C CA . ASN A 1 469 ? -18.457 6.445 7.790 1.00 98.69 469 ASN A CA 1
ATOM 3637 C C . ASN A 1 469 ? -18.802 5.150 8.531 1.00 98.69 469 ASN A C 1
ATOM 3639 O O . ASN A 1 469 ? -19.953 4.973 8.926 1.00 98.69 469 ASN A O 1
ATOM 3643 N N . CYS A 1 470 ? -17.828 4.258 8.735 1.00 98.62 470 CYS A N 1
ATOM 3644 C CA . CYS A 1 470 ? -18.046 3.006 9.457 1.00 98.62 470 CYS A CA 1
ATOM 3645 C C . CYS A 1 470 ? -18.476 3.277 10.907 1.00 98.62 470 CYS A C 1
ATOM 3647 O O . CYS A 1 470 ? -19.543 2.830 11.332 1.00 98.62 470 CYS A O 1
ATOM 3649 N N . LEU A 1 471 ? -17.711 4.102 11.630 1.00 98.75 471 LEU A N 1
ATOM 3650 C CA . LEU A 1 471 ? -18.040 4.528 12.992 1.00 98.75 471 LEU A CA 1
ATOM 3651 C C . LEU A 1 471 ? -19.423 5.195 13.069 1.00 98.75 471 LEU A C 1
ATOM 3653 O O . LEU A 1 471 ? -20.227 4.865 13.939 1.00 98.75 471 LEU A O 1
ATOM 3657 N N . TRP A 1 472 ? -19.727 6.100 12.136 1.00 98.62 472 TRP A N 1
ATOM 3658 C CA . TRP A 1 472 ? -20.956 6.891 12.165 1.00 98.62 472 TRP A CA 1
ATOM 3659 C C . TRP A 1 472 ? -22.217 6.095 11.838 1.00 98.62 472 TRP A C 1
ATOM 3661 O O . TRP A 1 472 ? -23.244 6.292 12.495 1.00 98.62 472 TRP A O 1
ATOM 3671 N N . HIS A 1 473 ? -22.166 5.264 10.793 1.00 98.12 473 HIS A N 1
ATOM 3672 C CA . HIS A 1 473 ? -23.333 4.561 10.262 1.00 98.12 473 HIS A CA 1
ATOM 3673 C C . HIS A 1 473 ? -23.541 3.191 10.896 1.00 98.12 473 HIS A C 1
ATOM 3675 O O . HIS A 1 473 ? -24.682 2.839 11.171 1.00 98.12 473 HIS A O 1
ATOM 3681 N N . GLN A 1 474 ? -22.471 2.424 11.123 1.00 97.19 474 GLN A N 1
ATOM 3682 C CA . GLN A 1 474 ? -22.599 1.054 11.633 1.00 97.19 474 GLN A CA 1
ATOM 3683 C C . GLN A 1 474 ? -22.633 1.012 13.158 1.00 97.19 474 GLN A C 1
ATOM 3685 O O . GLN A 1 474 ? -23.362 0.212 13.733 1.00 97.19 474 GLN A O 1
ATOM 3690 N N . TYR A 1 475 ? -21.876 1.898 13.808 1.00 98.06 475 TYR A N 1
ATOM 3691 C CA . TYR A 1 475 ? -21.754 1.932 15.266 1.00 98.06 475 TYR A CA 1
ATOM 3692 C C . TYR A 1 475 ? -22.438 3.146 15.909 1.00 98.06 475 TYR A C 1
ATOM 3694 O O . TYR A 1 475 ? -22.532 3.229 17.126 1.00 98.06 475 TYR A O 1
ATOM 3702 N N . GLY A 1 476 ? -22.947 4.101 15.125 1.00 98.06 476 GLY A N 1
ATOM 3703 C CA . GLY A 1 476 ? -23.646 5.271 15.665 1.00 98.06 476 GLY A CA 1
ATOM 3704 C C . GLY A 1 476 ? -22.746 6.281 16.392 1.00 98.06 476 GLY A C 1
ATOM 3705 O O . GLY A 1 476 ? -23.266 7.234 16.968 1.00 98.06 476 GLY A O 1
ATOM 3706 N N . VAL A 1 477 ? -21.421 6.129 16.326 1.00 98.44 477 VAL A N 1
ATOM 3707 C CA . VAL A 1 477 ? -20.438 6.991 16.999 1.00 98.44 477 VAL A CA 1
ATOM 3708 C C . VAL A 1 477 ? -20.464 8.395 16.393 1.00 98.44 477 VAL A C 1
ATOM 3710 O O . VAL A 1 477 ? -20.309 8.557 15.181 1.00 98.44 477 VAL A O 1
ATOM 3713 N N . LYS A 1 478 ? -20.659 9.426 17.226 1.00 96.69 478 LYS A N 1
ATOM 3714 C CA . LYS A 1 478 ? -20.768 10.834 16.777 1.00 96.69 478 LYS A CA 1
ATOM 3715 C C . LYS A 1 478 ? -19.576 11.709 17.151 1.00 96.69 478 LYS A C 1
ATOM 3717 O O . LYS A 1 478 ? -19.387 12.770 16.558 1.00 96.69 478 LYS A O 1
ATOM 3722 N N . THR A 1 479 ? -18.746 11.276 18.094 1.00 98.31 479 THR A N 1
ATOM 3723 C CA . THR A 1 479 ? -17.521 11.989 18.466 1.00 98.31 479 THR A CA 1
ATOM 3724 C C . THR A 1 479 ? -16.334 11.352 17.760 1.00 98.31 479 THR A C 1
ATOM 3726 O O . THR A 1 479 ? -15.787 10.352 18.218 1.00 98.31 479 THR A O 1
ATOM 3729 N N . ILE A 1 480 ? -15.962 11.927 16.617 1.00 98.81 480 ILE A N 1
ATOM 3730 C CA . ILE A 1 480 ? -14.853 11.468 15.783 1.00 98.81 480 ILE A CA 1
ATOM 3731 C C . ILE A 1 480 ? -13.994 12.693 15.485 1.00 98.81 480 ILE A C 1
ATOM 3733 O O . ILE A 1 480 ? -14.482 13.659 14.904 1.00 98.81 480 ILE A O 1
ATOM 3737 N N . LEU A 1 481 ? -12.732 12.675 15.896 1.00 98.69 481 LEU A N 1
ATOM 3738 C CA . LEU A 1 481 ? -11.817 13.801 15.754 1.00 98.69 481 LEU A CA 1
ATOM 3739 C C . LEU A 1 481 ? -10.679 13.462 14.794 1.00 98.69 481 LEU A C 1
ATOM 3741 O O . LEU A 1 481 ? -10.076 12.399 14.856 1.00 98.69 481 LEU A O 1
ATOM 3745 N N . GLY A 1 482 ? -10.365 14.384 13.900 1.00 98.38 482 GLY A N 1
ATOM 3746 C CA . GLY A 1 482 ? -9.192 14.343 13.047 1.00 98.38 482 GLY A CA 1
ATOM 3747 C C . GLY A 1 482 ? -8.065 15.154 13.670 1.00 98.38 482 GLY A C 1
ATOM 3748 O O . GLY A 1 482 ? -8.156 16.381 13.740 1.00 98.38 482 GLY A O 1
ATOM 3749 N N . MET A 1 483 ? -7.001 14.484 14.101 1.00 97.62 483 MET A N 1
ATOM 3750 C CA . MET A 1 483 ? -5.823 15.120 14.688 1.00 97.62 483 MET A CA 1
ATOM 3751 C C . MET A 1 483 ? -4.955 15.707 13.579 1.00 97.62 483 MET A C 1
ATOM 3753 O O . MET A 1 483 ? -4.531 14.991 12.664 1.00 97.62 483 MET A O 1
ATOM 3757 N N . GLN A 1 484 ? -4.712 17.017 13.642 1.00 96.00 484 GLN A N 1
ATOM 3758 C CA . GLN A 1 484 ? -3.980 17.715 12.592 1.00 96.00 484 GLN A CA 1
ATOM 3759 C C . GLN A 1 484 ? -2.458 17.544 12.719 1.00 96.00 484 GLN A C 1
ATOM 3761 O O . GLN A 1 484 ? -1.927 17.394 13.811 1.00 96.00 484 GLN A O 1
ATOM 3766 N N . ALA A 1 485 ? -1.735 17.623 11.599 1.00 94.06 485 ALA A N 1
ATOM 3767 C CA . ALA A 1 485 ? -0.266 17.682 11.571 1.00 94.06 485 ALA A CA 1
ATOM 3768 C C . ALA A 1 485 ? 0.455 16.489 12.246 1.00 94.06 485 ALA A C 1
ATOM 3770 O O . ALA A 1 485 ? 1.547 16.635 12.809 1.00 94.06 485 ALA A O 1
ATOM 3771 N N . GLY A 1 486 ? -0.114 15.285 12.138 1.00 94.31 486 GLY A N 1
ATOM 3772 C CA . GLY A 1 486 ? 0.460 14.062 12.707 1.00 94.31 486 GLY A CA 1
ATOM 3773 C C . GLY A 1 486 ? 0.465 14.066 14.240 1.00 94.31 486 GLY A C 1
ATOM 3774 O O . GLY A 1 486 ? -0.410 14.657 14.867 1.00 94.31 486 GLY A O 1
ATOM 3775 N N . TYR A 1 487 ? 1.467 13.437 14.865 1.00 95.06 487 TYR A N 1
ATOM 3776 C CA . TYR A 1 487 ? 1.564 13.407 16.332 1.00 95.06 487 TYR A CA 1
ATOM 3777 C C . TYR A 1 487 ? 1.818 14.783 16.967 1.00 95.06 487 TYR A C 1
ATOM 3779 O O . TYR A 1 487 ? 1.549 14.953 18.154 1.00 95.06 487 TYR A O 1
ATOM 3787 N N . ASN A 1 488 ? 2.253 15.789 16.196 1.00 92.88 488 ASN A N 1
ATOM 3788 C CA . ASN A 1 488 ? 2.375 17.160 16.701 1.00 92.88 488 ASN A CA 1
ATOM 3789 C C . ASN A 1 488 ? 1.019 17.715 17.160 1.00 92.88 488 ASN A C 1
ATOM 3791 O O . ASN A 1 488 ? 0.946 18.309 18.227 1.00 92.88 488 ASN A O 1
ATOM 3795 N N . GLY A 1 489 ? -0.072 17.475 16.422 1.00 93.50 489 GLY A N 1
ATOM 3796 C CA . GLY A 1 489 ? -1.400 17.896 16.883 1.00 93.50 489 GLY A CA 1
ATOM 3797 C C . GLY A 1 489 ? -1.990 17.006 17.969 1.00 93.50 489 GLY A C 1
ATOM 3798 O O . GLY A 1 489 ? -2.883 17.441 18.686 1.00 93.50 489 GLY A O 1
ATOM 3799 N N . CYS A 1 490 ? -1.470 15.788 18.150 1.00 94.12 490 CYS A N 1
ATOM 3800 C CA . CYS A 1 490 ? -1.802 14.978 19.322 1.00 94.12 490 CYS A CA 1
ATOM 3801 C C . CYS A 1 490 ? -1.146 15.521 20.600 1.00 94.12 490 CYS A C 1
ATOM 3803 O O . CYS A 1 490 ? -1.763 15.500 21.658 1.00 94.12 490 CYS A O 1
ATOM 3805 N N . SER A 1 491 ? 0.097 16.004 20.515 1.00 93.25 491 SER A N 1
ATOM 3806 C CA . SER A 1 491 ? 0.852 16.514 21.668 1.00 93.25 491 SER A CA 1
ATOM 3807 C C . SER A 1 491 ? 0.627 18.006 21.943 1.00 93.25 491 SER A C 1
ATOM 3809 O O . SER A 1 491 ? 0.813 18.450 23.079 1.00 93.25 491 SER A O 1
ATOM 3811 N N . ALA A 1 492 ? 0.236 18.786 20.935 1.00 92.56 492 ALA A N 1
ATOM 3812 C CA . ALA A 1 492 ? -0.052 20.217 21.021 1.00 92.56 492 ALA A CA 1
ATOM 3813 C C . ALA A 1 492 ? -1.366 20.568 20.286 1.00 92.56 492 ALA A C 1
ATOM 3815 O O . ALA A 1 492 ? -1.346 21.245 19.254 1.00 92.56 492 ALA A O 1
ATOM 3816 N N . PRO A 1 493 ? -2.525 20.109 20.796 1.00 92.12 493 PRO A N 1
ATOM 3817 C CA . PRO A 1 493 ? -3.819 20.378 20.169 1.00 92.12 493 PRO A CA 1
ATOM 3818 C C . PRO A 1 493 ? -4.193 21.868 20.156 1.00 92.12 493 PRO A C 1
ATOM 3820 O O . PRO A 1 493 ? -4.997 22.267 19.324 1.00 92.12 493 PRO A O 1
ATOM 3823 N N . ASP A 1 494 ? -3.602 22.707 21.011 1.00 93.00 494 ASP A N 1
ATOM 3824 C CA . ASP A 1 494 ? -3.842 24.158 20.987 1.00 93.00 494 ASP A CA 1
ATOM 3825 C C . ASP A 1 494 ? -3.236 24.825 19.737 1.00 93.00 494 ASP A C 1
ATOM 3827 O O . ASP A 1 494 ? -3.859 25.696 19.128 1.00 93.00 494 ASP A O 1
ATOM 3831 N N . ASP A 1 495 ? -2.054 24.369 19.306 1.00 93.81 495 ASP A N 1
ATOM 3832 C CA . ASP A 1 495 ? -1.384 24.853 18.090 1.00 93.81 495 ASP A CA 1
ATOM 3833 C C . ASP A 1 495 ? -2.017 24.261 16.820 1.00 93.81 495 ASP A C 1
ATOM 3835 O O . ASP A 1 495 ? -2.060 24.892 15.758 1.00 93.81 495 ASP A O 1
ATOM 3839 N N . PHE A 1 496 ? -2.532 23.033 16.931 1.00 93.81 496 PHE A N 1
ATOM 3840 C CA . PHE A 1 496 ? -3.166 22.296 15.842 1.00 93.81 496 PHE A CA 1
ATOM 3841 C C . PHE A 1 496 ? -4.531 21.731 16.275 1.00 93.81 496 PHE A C 1
ATOM 3843 O O . PHE A 1 496 ? -4.652 20.520 16.486 1.00 93.81 496 PHE A O 1
ATOM 3850 N N . PRO A 1 497 ? -5.580 22.576 16.354 1.00 96.00 497 PRO A N 1
ATOM 3851 C CA . PRO A 1 497 ? -6.895 22.177 16.855 1.00 96.00 497 PRO A CA 1
ATOM 3852 C C . PRO A 1 497 ? -7.473 20.956 16.128 1.00 96.00 497 PRO A C 1
ATOM 3854 O O . PRO A 1 497 ? -7.494 20.945 14.895 1.00 96.00 497 PRO A O 1
ATOM 3857 N N . PRO A 1 498 ? -7.980 19.928 16.828 1.00 97.31 498 PRO A N 1
ATOM 3858 C CA . PRO A 1 498 ? -8.628 18.791 16.184 1.00 97.31 498 PRO A CA 1
ATOM 3859 C C . PRO A 1 498 ? -9.833 19.213 15.333 1.00 97.31 498 PRO A C 1
ATOM 3861 O O . PRO A 1 498 ? -10.586 20.119 15.691 1.00 97.31 498 PRO A O 1
ATOM 3864 N N . ILE A 1 499 ? -10.044 18.531 14.209 1.00 97.88 499 ILE A N 1
ATOM 3865 C CA . ILE A 1 499 ? -11.199 18.755 13.333 1.00 97.88 499 ILE A CA 1
ATOM 3866 C C . ILE A 1 499 ? -12.283 17.747 13.701 1.00 97.88 499 ILE A C 1
ATOM 3868 O O . ILE A 1 499 ? -12.039 16.546 13.649 1.00 97.88 499 ILE A O 1
ATOM 3872 N N . GLN A 1 500 ? -13.495 18.195 14.021 1.00 98.19 500 GLN A N 1
ATOM 3873 C CA . GLN A 1 500 ? -14.625 17.274 14.149 1.00 98.19 500 GLN A CA 1
ATOM 3874 C C . GLN A 1 500 ? -14.923 16.642 12.786 1.00 98.19 500 GLN A C 1
ATOM 3876 O O . GLN A 1 500 ? -15.167 17.357 11.818 1.00 98.19 500 GLN A O 1
ATOM 3881 N N . LEU A 1 501 ? -14.945 15.316 12.711 1.00 98.69 501 LEU A N 1
ATOM 3882 C CA . LEU A 1 501 ? -15.273 14.552 11.511 1.00 98.69 501 LEU A CA 1
ATOM 3883 C C . LEU A 1 501 ? -16.726 14.073 11.575 1.00 98.69 501 LEU A C 1
ATOM 3885 O O . LEU A 1 501 ? -17.220 13.654 12.625 1.00 98.69 501 LEU A O 1
ATOM 3889 N N . ASN A 1 502 ? -17.423 14.170 10.448 1.00 98.25 502 ASN A N 1
ATOM 3890 C CA . ASN A 1 502 ? -18.778 13.665 10.256 1.00 98.25 502 ASN A CA 1
ATOM 3891 C C . ASN A 1 502 ? -18.995 13.307 8.780 1.00 98.25 502 ASN A C 1
ATOM 3893 O O . ASN A 1 502 ? -18.188 13.655 7.921 1.00 98.25 502 ASN A O 1
ATOM 3897 N N . VAL A 1 503 ? -20.096 12.619 8.486 1.00 97.88 503 VAL A N 1
ATOM 3898 C CA . VAL A 1 503 ? -20.411 12.124 7.134 1.00 97.88 503 VAL A CA 1
ATOM 3899 C C . VAL A 1 503 ? -20.483 13.230 6.079 1.00 97.88 503 VAL A C 1
ATOM 3901 O O . VAL A 1 503 ? -20.129 12.992 4.926 1.00 97.88 503 VAL A O 1
ATOM 3904 N N . ASP A 1 504 ? -20.870 14.446 6.469 1.00 97.94 504 ASP A N 1
ATOM 3905 C CA . ASP A 1 504 ? -20.996 15.575 5.550 1.00 97.94 504 ASP A CA 1
ATOM 3906 C C . ASP A 1 504 ? -19.626 16.139 5.169 1.00 97.94 504 ASP A C 1
ATOM 3908 O O . ASP A 1 504 ? -19.342 16.365 3.992 1.00 97.94 504 ASP A O 1
ATOM 3912 N N . ASN A 1 505 ? -18.739 16.329 6.148 1.00 97.25 505 ASN A N 1
ATOM 3913 C CA . ASN A 1 505 ? -17.434 16.933 5.903 1.00 97.25 505 ASN A CA 1
ATOM 3914 C C . ASN A 1 505 ? -16.401 15.958 5.318 1.00 97.25 505 ASN A C 1
ATOM 3916 O O . ASN A 1 505 ? -15.460 16.406 4.661 1.00 97.25 505 ASN A O 1
ATOM 3920 N N . VAL A 1 506 ? -16.605 14.642 5.463 1.00 98.25 506 VAL A N 1
ATOM 3921 C CA . VAL A 1 506 ? -15.792 13.619 4.783 1.00 98.25 506 VAL A CA 1
ATOM 3922 C C . VAL A 1 506 ? -16.393 13.143 3.458 1.00 98.25 506 VAL A C 1
ATOM 3924 O O . VAL A 1 506 ? -15.773 12.332 2.768 1.00 98.25 506 VAL A O 1
ATOM 3927 N N . ARG A 1 507 ? -17.583 13.619 3.066 1.00 97.62 507 ARG A N 1
ATOM 3928 C CA . ARG A 1 507 ? -18.331 13.082 1.916 1.00 97.62 507 ARG A CA 1
ATOM 3929 C C . ARG A 1 507 ? -17.477 12.984 0.652 1.00 97.62 507 ARG A C 1
ATOM 3931 O O . ARG A 1 507 ? -17.348 11.901 0.076 1.00 97.62 507 ARG A O 1
ATOM 3938 N N . ASP A 1 508 ? -16.815 14.087 0.312 1.00 97.56 508 ASP A N 1
ATOM 3939 C CA . ASP A 1 508 ? -16.161 14.291 -0.985 1.00 97.56 508 ASP A CA 1
ATOM 3940 C C . ASP A 1 508 ? -14.622 14.289 -0.897 1.00 97.56 508 ASP A C 1
ATOM 3942 O O . ASP A 1 508 ? -13.931 14.487 -1.895 1.00 97.56 508 ASP A O 1
ATOM 3946 N N . ILE A 1 509 ? -14.041 14.049 0.287 1.00 97.50 509 ILE A N 1
ATOM 3947 C CA . ILE A 1 509 ? -12.585 14.191 0.487 1.00 97.50 509 ILE A CA 1
ATOM 3948 C C . ILE A 1 509 ? -11.778 13.135 -0.278 1.00 97.50 509 ILE A C 1
ATOM 3950 O O . ILE A 1 509 ? -10.659 13.408 -0.702 1.00 97.50 509 ILE A O 1
ATOM 3954 N N . HIS A 1 510 ? -12.357 11.952 -0.503 1.00 95.69 510 HIS A N 1
ATOM 3955 C CA . HIS A 1 510 ? -11.749 10.854 -1.262 1.00 95.69 510 HIS A CA 1
ATOM 3956 C C . HIS A 1 510 ? -11.473 11.214 -2.735 1.00 95.69 510 HIS A C 1
ATOM 3958 O O . HIS A 1 510 ? -10.601 10.614 -3.356 1.00 95.69 510 HIS A O 1
ATOM 3964 N N . MET A 1 511 ? -12.156 12.234 -3.272 1.00 94.62 511 MET A N 1
ATOM 3965 C CA . MET A 1 511 ? -11.942 12.748 -4.631 1.00 94.62 511 MET A CA 1
ATOM 3966 C C . MET A 1 511 ? -10.652 13.571 -4.766 1.00 94.62 511 MET A C 1
ATOM 3968 O O . MET A 1 511 ? -10.252 13.929 -5.875 1.00 94.62 511 MET A O 1
ATOM 3972 N N . LYS A 1 512 ? -9.996 13.893 -3.646 1.00 94.38 512 LYS A N 1
ATOM 3973 C CA . LYS A 1 512 ? -8.778 14.704 -3.593 1.00 94.38 512 LYS A CA 1
ATOM 3974 C C . LYS A 1 512 ? -7.597 13.861 -3.120 1.00 94.38 512 LYS A C 1
ATOM 3976 O O . LYS A 1 512 ? -7.722 13.079 -2.175 1.00 94.38 512 LYS A O 1
ATOM 3981 N N . GLY A 1 513 ? -6.431 14.087 -3.720 1.00 93.50 513 GLY A N 1
ATOM 3982 C CA . GLY A 1 513 ? -5.158 13.646 -3.153 1.00 93.50 513 GLY A CA 1
ATOM 3983 C C . GLY A 1 513 ? -4.813 14.367 -1.841 1.00 93.50 513 GLY A C 1
ATOM 3984 O O . GLY A 1 513 ? -5.489 15.306 -1.413 1.00 93.50 513 GLY A O 1
ATOM 3985 N N . GLY A 1 514 ? -3.734 13.928 -1.194 1.00 94.25 514 GLY A N 1
ATOM 3986 C CA . GLY A 1 514 ? -3.278 14.491 0.079 1.00 94.25 514 GLY A CA 1
ATOM 3987 C C . GLY A 1 514 ? -4.117 14.057 1.290 1.00 94.25 514 GLY A C 1
ATOM 3988 O O . GLY A 1 514 ? -4.727 12.992 1.282 1.00 94.25 514 GLY A O 1
ATOM 3989 N N . SER A 1 515 ? -4.105 14.868 2.353 1.00 95.56 515 SER A N 1
ATOM 3990 C CA . SER A 1 515 ? -4.854 14.627 3.598 1.00 95.56 515 SER A CA 1
ATOM 3991 C C . SER A 1 515 ? -5.509 15.915 4.087 1.00 95.56 515 SER A C 1
ATOM 3993 O O . SER A 1 515 ? -4.825 16.932 4.226 1.00 95.56 515 SER A O 1
ATOM 3995 N N . ILE A 1 516 ? -6.803 15.863 4.415 1.00 96.56 516 ILE A N 1
ATOM 3996 C CA . ILE A 1 516 ? -7.512 16.983 5.057 1.00 96.56 516 ILE A CA 1
ATOM 3997 C C . ILE A 1 516 ? -6.978 17.311 6.459 1.00 96.56 516 ILE A C 1
ATOM 3999 O O . ILE A 1 516 ? -7.178 18.422 6.939 1.00 96.56 516 ILE A O 1
ATOM 4003 N N . LEU A 1 517 ? -6.269 16.377 7.103 1.00 96.12 517 LEU A N 1
ATOM 4004 C CA . LEU A 1 517 ? -5.713 16.561 8.447 1.00 96.12 517 LEU A CA 1
ATOM 4005 C C . LEU A 1 517 ? -4.320 17.201 8.436 1.00 96.12 517 LEU A C 1
ATOM 4007 O O . LEU A 1 517 ? -3.771 17.480 9.494 1.00 96.12 517 LEU A O 1
ATOM 4011 N N . LYS A 1 518 ? -3.749 17.477 7.255 1.00 90.75 518 LYS A N 1
ATOM 4012 C CA . LYS A 1 518 ? -2.342 17.870 7.065 1.00 90.75 518 LYS A CA 1
ATOM 4013 C C . LYS A 1 518 ? -1.378 16.760 7.516 1.00 90.75 518 LYS A C 1
ATOM 4015 O O . LYS A 1 518 ? -1.489 16.176 8.588 1.00 90.75 518 LYS A O 1
ATOM 4020 N N . ALA A 1 519 ? -0.390 16.467 6.683 1.00 78.31 519 ALA A N 1
ATOM 4021 C CA . ALA A 1 519 ? 0.665 15.525 7.037 1.00 78.31 519 ALA A CA 1
ATOM 4022 C C . ALA A 1 519 ? 1.691 16.176 7.978 1.00 78.31 519 ALA A C 1
ATOM 4024 O O . ALA A 1 519 ? 2.091 17.316 7.754 1.00 78.31 519 ALA A O 1
ATOM 4025 N N . GLY A 1 520 ? 2.154 15.435 8.988 1.00 81.50 520 GLY A N 1
ATOM 4026 C CA . GLY A 1 520 ? 3.237 15.857 9.881 1.00 81.50 520 GLY A CA 1
ATOM 4027 C C . GLY A 1 520 ? 4.277 14.762 10.108 1.00 81.50 520 GLY A C 1
ATOM 4028 O O . GLY A 1 520 ? 3.979 13.569 10.011 1.00 81.50 520 GLY A O 1
ATOM 4029 N N . ARG A 1 521 ? 5.516 15.174 10.395 1.00 81.25 521 ARG A N 1
ATOM 4030 C CA . ARG A 1 521 ? 6.623 14.304 10.827 1.00 81.25 521 ARG A CA 1
ATOM 4031 C C . ARG A 1 521 ? 7.027 14.681 12.256 1.00 81.25 521 ARG A C 1
ATOM 4033 O O . ARG A 1 521 ? 6.943 15.855 12.608 1.00 81.25 521 ARG A O 1
ATOM 4040 N N . GLY A 1 522 ? 7.480 13.703 13.039 1.00 79.69 522 GLY A N 1
ATOM 4041 C CA . GLY A 1 522 ? 7.847 13.903 14.446 1.00 79.69 522 GLY A CA 1
ATOM 4042 C C . GLY A 1 522 ? 6.637 13.987 15.381 1.00 79.69 522 GLY A C 1
ATOM 4043 O O . GLY A 1 522 ? 5.572 13.458 15.054 1.00 79.69 522 GLY A O 1
ATOM 4044 N N . GLY A 1 523 ? 6.824 14.631 16.536 1.00 80.00 523 GLY A N 1
ATOM 4045 C CA . GLY A 1 523 ? 5.769 14.898 17.520 1.00 80.00 523 GLY A CA 1
ATOM 4046 C C . GLY A 1 523 ? 5.536 13.791 18.546 1.00 80.00 523 GLY A C 1
ATOM 4047 O O . GLY A 1 523 ? 4.553 13.858 19.275 1.00 80.00 523 GLY A O 1
ATOM 4048 N N . MET A 1 524 ? 6.417 12.785 18.591 1.00 84.81 524 MET A N 1
ATOM 4049 C CA . MET A 1 524 ? 6.368 11.651 19.527 1.00 84.81 524 MET A CA 1
ATOM 4050 C C . MET A 1 524 ? 7.468 11.740 20.603 1.00 84.81 524 MET A C 1
ATOM 4052 O O . MET A 1 524 ? 7.892 10.726 21.149 1.00 84.81 524 MET A O 1
ATOM 4056 N N . ASP A 1 525 ? 7.971 12.945 20.883 1.00 82.94 525 ASP A N 1
ATOM 4057 C CA . ASP A 1 525 ? 9.058 13.152 21.853 1.00 82.94 525 ASP A CA 1
ATOM 4058 C C . ASP A 1 525 ? 8.621 12.813 23.288 1.00 82.94 525 ASP A C 1
ATOM 4060 O O . ASP A 1 525 ? 9.433 12.379 24.102 1.00 82.94 525 ASP A O 1
ATOM 4064 N N . ASP A 1 526 ? 7.323 12.960 23.574 1.00 87.81 526 ASP A N 1
ATOM 4065 C CA . ASP A 1 526 ? 6.709 12.640 24.861 1.00 87.81 526 ASP A CA 1
ATOM 4066 C C . ASP A 1 526 ? 5.374 11.884 24.661 1.00 87.81 526 ASP A C 1
ATOM 4068 O O . ASP A 1 526 ? 4.326 12.504 24.432 1.00 87.81 526 ASP A O 1
ATOM 4072 N N . PRO A 1 527 ? 5.390 10.536 24.717 1.00 93.44 527 PRO A N 1
ATOM 4073 C CA . PRO A 1 527 ? 4.182 9.715 24.648 1.00 93.44 527 PRO A CA 1
ATOM 4074 C C . PRO A 1 527 ? 3.177 10.013 25.768 1.00 93.44 527 PRO A C 1
ATOM 4076 O O . PRO A 1 527 ? 1.972 9.947 25.533 1.00 93.44 527 PRO A O 1
ATOM 4079 N N . GLU A 1 528 ? 3.657 10.350 26.968 1.00 94.75 528 GLU A N 1
ATOM 4080 C CA . GLU A 1 528 ? 2.819 10.598 28.147 1.00 94.75 528 GLU A CA 1
ATOM 4081 C C . GLU A 1 528 ? 1.976 11.858 27.935 1.00 94.75 528 GLU A C 1
ATOM 4083 O O . GLU A 1 528 ? 0.767 11.844 28.166 1.00 94.75 528 GLU A O 1
ATOM 4088 N N . LYS A 1 529 ? 2.578 12.909 27.364 1.00 95.69 529 LYS A N 1
ATOM 4089 C CA . LYS A 1 529 ? 1.856 14.129 26.982 1.00 95.69 529 LYS A CA 1
ATOM 4090 C C . LYS A 1 529 ? 0.727 13.852 25.988 1.00 95.69 529 LYS A C 1
ATOM 4092 O O . LYS A 1 529 ? -0.335 14.459 26.094 1.00 95.69 529 LYS A O 1
ATOM 4097 N N . ILE A 1 530 ? 0.935 12.962 25.015 1.00 96.62 530 ILE A N 1
ATOM 4098 C CA . ILE A 1 530 ? -0.123 12.581 24.065 1.00 96.62 530 ILE A CA 1
ATOM 4099 C C . ILE A 1 530 ? -1.260 11.866 24.797 1.00 96.62 530 ILE A C 1
ATOM 4101 O O . ILE A 1 530 ? -2.421 12.196 24.565 1.00 96.62 530 ILE A O 1
ATOM 4105 N N . LEU A 1 531 ? -0.947 10.923 25.691 1.00 97.81 531 LEU A N 1
ATOM 4106 C CA . LEU A 1 531 ? -1.964 10.224 26.481 1.00 97.81 531 LEU A CA 1
ATOM 4107 C C . LEU A 1 531 ? -2.777 11.191 27.342 1.00 97.81 531 LEU A C 1
ATOM 4109 O O . LEU A 1 531 ? -4.000 11.097 27.337 1.00 97.81 531 LEU A O 1
ATOM 4113 N N . ASP A 1 532 ? -2.129 12.169 27.980 1.00 97.31 532 ASP A N 1
ATOM 4114 C CA . ASP A 1 532 ? -2.817 13.205 28.758 1.00 97.31 532 ASP A CA 1
ATOM 4115 C C . ASP A 1 532 ? -3.818 13.990 27.898 1.00 97.31 532 ASP A C 1
ATOM 4117 O O . ASP A 1 532 ? -4.910 14.323 28.353 1.00 97.31 532 ASP A O 1
ATOM 4121 N N . GLN A 1 533 ? -3.464 14.316 26.651 1.00 97.12 533 GLN A N 1
ATOM 4122 C CA . GLN A 1 533 ? -4.371 15.029 25.745 1.00 97.12 533 GLN A CA 1
ATOM 4123 C C . GLN A 1 533 ? -5.526 14.144 25.275 1.00 97.12 533 GLN A C 1
ATOM 4125 O O . GLN A 1 533 ? -6.674 14.589 25.266 1.00 97.12 533 GLN A O 1
ATOM 4130 N N . LEU A 1 534 ? -5.249 12.884 24.932 1.00 97.81 534 LEU A N 1
ATOM 4131 C CA . LEU A 1 534 ? -6.289 11.925 24.556 1.00 97.81 534 LEU A CA 1
ATOM 4132 C C . LEU A 1 534 ? -7.279 11.708 25.707 1.00 97.81 534 LEU A C 1
ATOM 4134 O O . LEU A 1 534 ? -8.486 11.755 25.479 1.00 97.81 534 LEU A O 1
ATOM 4138 N N . GLU A 1 535 ? -6.786 11.564 26.937 1.00 97.31 535 GLU A N 1
ATOM 4139 C CA . GLU A 1 535 ? -7.604 11.430 28.144 1.00 97.31 535 GLU A CA 1
ATOM 4140 C C . GLU A 1 535 ? -8.445 12.687 28.409 1.00 97.31 535 GLU A C 1
ATOM 4142 O O . GLU A 1 535 ? -9.659 12.582 28.580 1.00 97.31 535 GLU A O 1
ATOM 4147 N N . LYS A 1 536 ? -7.850 13.889 28.336 1.00 97.12 536 LYS A N 1
ATOM 4148 C CA . LYS A 1 536 ? -8.581 15.169 28.458 1.00 97.12 536 LYS A CA 1
ATOM 4149 C C . LYS A 1 536 ? -9.716 15.300 27.442 1.00 97.12 536 LYS A C 1
ATOM 4151 O O . LYS A 1 536 ? -10.759 15.875 27.745 1.00 97.12 536 LYS A O 1
ATOM 4156 N N . MET A 1 537 ? -9.522 14.778 26.233 1.00 96.88 537 MET A N 1
ATOM 4157 C CA . MET A 1 537 ? -10.526 14.779 25.164 1.00 96.88 537 MET A CA 1
ATOM 4158 C C . MET A 1 537 ? -11.540 13.622 25.289 1.00 96.88 537 MET A C 1
ATOM 4160 O O . MET A 1 537 ? -12.541 13.589 24.557 1.00 96.88 537 MET A O 1
ATOM 4164 N N . GLY A 1 538 ? -11.302 12.691 26.218 1.00 97.12 538 GLY A N 1
ATOM 4165 C CA . GLY A 1 538 ? -12.084 11.479 26.445 1.00 97.12 538 GLY A CA 1
ATOM 4166 C C . GLY A 1 538 ? -11.927 10.431 25.344 1.00 97.12 538 GLY A C 1
ATOM 4167 O O . GLY A 1 538 ? -12.833 9.633 25.148 1.00 97.12 538 GLY A O 1
ATOM 4168 N N . ILE A 1 539 ? -10.843 10.468 24.567 1.00 98.44 539 ILE A N 1
ATOM 4169 C CA . ILE A 1 539 ? -10.622 9.553 23.444 1.00 98.44 539 ILE A CA 1
ATOM 4170 C C . ILE A 1 539 ? -10.276 8.156 23.961 1.00 98.44 539 ILE A C 1
ATOM 4172 O O . ILE A 1 539 ? -9.288 7.977 24.667 1.00 98.44 539 ILE A O 1
ATOM 4176 N N . ASN A 1 540 ? -11.062 7.163 23.542 1.00 97.75 540 ASN A N 1
ATOM 4177 C CA . ASN A 1 540 ? -10.864 5.740 23.846 1.00 97.75 540 ASN A CA 1
ATOM 4178 C C . ASN A 1 540 ? -10.565 4.892 22.596 1.00 97.75 540 ASN A C 1
ATOM 4180 O O . ASN A 1 540 ? -10.267 3.702 22.709 1.00 97.75 540 ASN A O 1
ATOM 4184 N N . MET A 1 541 ? -10.552 5.502 21.405 1.00 98.62 541 MET A N 1
ATOM 4185 C CA . MET A 1 541 ? -10.066 4.879 20.170 1.00 98.62 541 MET A CA 1
ATOM 4186 C C . MET A 1 541 ? -9.167 5.822 19.381 1.00 98.62 541 MET A C 1
ATOM 4188 O O . MET A 1 541 ? -9.560 6.942 19.069 1.00 98.62 541 MET A O 1
ATOM 4192 N N . LEU A 1 542 ? -7.989 5.351 18.985 1.00 98.69 542 LEU A N 1
ATOM 4193 C CA . LEU A 1 542 ? -7.048 6.082 18.148 1.00 98.69 542 LEU A CA 1
ATOM 4194 C C . LEU A 1 542 ? -6.658 5.249 16.924 1.00 98.69 542 LEU A C 1
ATOM 4196 O O . LEU A 1 542 ? -6.069 4.175 17.044 1.00 98.69 542 LEU A O 1
ATOM 4200 N N . PHE A 1 543 ? -6.917 5.796 15.739 1.00 98.75 543 PHE A N 1
ATOM 4201 C CA . PHE A 1 543 ? -6.486 5.233 14.464 1.00 98.75 543 PHE A CA 1
ATOM 4202 C C . PHE A 1 543 ? -5.222 5.936 13.967 1.00 98.75 543 PHE A C 1
ATOM 4204 O O . PHE A 1 543 ? -5.251 7.130 13.652 1.00 98.75 543 PHE A O 1
ATOM 4211 N N . THR A 1 544 ? -4.112 5.202 13.870 1.00 97.69 544 THR A N 1
ATOM 4212 C CA . THR A 1 544 ? -2.804 5.741 13.463 1.00 97.69 544 THR A CA 1
ATOM 4213 C C . THR A 1 544 ? -2.482 5.380 12.011 1.00 97.69 544 THR A C 1
ATOM 4215 O O . THR A 1 544 ? -2.045 4.275 11.678 1.00 97.69 544 THR A O 1
ATOM 4218 N N . VAL A 1 545 ? -2.683 6.336 11.103 1.00 97.69 545 VAL A N 1
ATOM 4219 C CA . VAL A 1 545 ? -2.471 6.148 9.662 1.00 97.69 545 VAL A CA 1
ATOM 4220 C C . VAL A 1 545 ? -1.082 6.650 9.278 1.00 97.69 545 VAL A C 1
ATOM 4222 O O . VAL A 1 545 ? -0.822 7.854 9.255 1.00 97.69 545 VAL A O 1
ATOM 4225 N N . GLY A 1 546 ? -0.162 5.745 8.954 1.00 94.00 546 GLY A N 1
ATOM 4226 C CA . GLY A 1 546 ? 1.220 6.136 8.671 1.00 94.00 546 GLY A CA 1
ATOM 4227 C C . GLY A 1 546 ? 2.163 4.970 8.399 1.00 94.00 546 GLY A C 1
ATOM 4228 O O . GLY A 1 546 ? 1.766 3.811 8.486 1.00 94.00 546 GLY A O 1
ATOM 4229 N N . GLY A 1 547 ? 3.406 5.288 8.031 1.00 90.75 547 GLY A N 1
ATOM 4230 C CA . GLY A 1 547 ? 4.439 4.290 7.718 1.00 90.75 547 GLY A CA 1
ATOM 4231 C C . GLY A 1 547 ? 5.025 3.610 8.958 1.00 90.75 547 GLY A C 1
ATOM 4232 O O . GLY A 1 547 ? 4.542 3.811 10.072 1.00 90.75 547 GLY A O 1
ATOM 4233 N N . ASP A 1 548 ? 6.104 2.859 8.764 1.00 87.00 548 ASP A N 1
ATOM 4234 C CA . ASP A 1 548 ? 6.885 2.171 9.804 1.00 87.00 548 ASP A CA 1
ATOM 4235 C C . ASP A 1 548 ? 7.149 3.024 11.058 1.00 87.00 548 ASP A C 1
ATOM 4237 O O . ASP A 1 548 ? 6.766 2.629 12.158 1.00 87.00 548 ASP A O 1
ATOM 4241 N N . GLY A 1 549 ? 7.686 4.238 10.910 1.00 87.62 549 GLY A N 1
ATOM 4242 C CA . GLY A 1 549 ? 7.954 5.133 12.040 1.00 87.62 549 GLY A CA 1
ATOM 4243 C C . GLY A 1 549 ? 6.689 5.568 12.789 1.00 87.62 549 GLY A C 1
ATOM 4244 O O . GLY A 1 549 ? 6.716 5.775 13.999 1.00 87.62 549 GLY A O 1
ATOM 4245 N N . THR A 1 550 ? 5.546 5.654 12.097 1.00 92.19 550 THR A N 1
ATOM 4246 C CA . THR A 1 550 ? 4.254 5.941 12.747 1.00 92.19 550 THR A CA 1
ATOM 4247 C C . THR A 1 550 ? 3.769 4.757 13.569 1.00 92.19 550 THR A C 1
ATOM 4249 O O . THR A 1 550 ? 3.256 4.965 14.667 1.00 92.19 550 THR A O 1
ATOM 4252 N N . GLN A 1 551 ? 3.941 3.536 13.057 1.00 92.94 551 GLN A N 1
ATOM 4253 C CA . GLN A 1 551 ? 3.529 2.317 13.753 1.00 92.94 551 GLN A CA 1
ATOM 4254 C C . GLN A 1 551 ? 4.464 1.996 14.929 1.00 92.94 551 GLN A C 1
ATOM 4256 O O . GLN A 1 551 ? 3.994 1.592 15.989 1.00 92.94 551 GLN A O 1
ATOM 4261 N N . ALA A 1 552 ? 5.763 2.284 14.801 1.00 90.94 552 ALA A N 1
ATOM 4262 C CA . ALA A 1 552 ? 6.712 2.232 15.913 1.00 90.94 552 ALA A CA 1
ATOM 4263 C C . ALA A 1 552 ? 6.305 3.193 17.045 1.00 90.94 552 ALA A C 1
ATOM 4265 O O . ALA A 1 552 ? 6.221 2.790 18.205 1.00 90.94 552 ALA A O 1
ATOM 4266 N N . ALA A 1 553 ? 5.972 4.442 16.702 1.00 91.88 553 ALA A N 1
ATOM 4267 C CA . ALA A 1 553 ? 5.444 5.426 17.645 1.00 91.88 553 ALA A CA 1
ATOM 4268 C C . ALA A 1 553 ? 4.107 4.988 18.276 1.00 91.88 553 ALA A C 1
ATOM 4270 O O . ALA A 1 553 ? 3.927 5.119 19.484 1.00 91.88 553 ALA A O 1
ATOM 4271 N N . ALA A 1 554 ? 3.197 4.401 17.492 1.00 94.62 554 ALA A N 1
ATOM 4272 C CA . ALA A 1 554 ? 1.926 3.879 17.997 1.00 94.62 554 ALA A CA 1
ATOM 4273 C C . ALA A 1 554 ? 2.133 2.743 19.013 1.00 94.62 554 ALA A C 1
ATOM 4275 O O . ALA A 1 554 ? 1.428 2.677 20.017 1.00 94.62 554 ALA A O 1
ATOM 4276 N N . ASN A 1 555 ? 3.131 1.882 18.795 1.00 94.50 555 ASN A N 1
ATOM 4277 C CA . ASN A 1 555 ? 3.501 0.835 19.744 1.00 94.50 555 ASN A CA 1
ATOM 4278 C C . ASN A 1 555 ? 4.066 1.412 21.056 1.00 94.50 555 ASN A C 1
ATOM 4280 O O . ASN A 1 555 ? 3.733 0.913 22.128 1.00 94.50 555 ASN A O 1
ATOM 4284 N N . LEU A 1 556 ? 4.874 2.480 20.994 1.00 94.56 556 LEU A N 1
ATOM 4285 C CA . LEU A 1 556 ? 5.331 3.194 22.197 1.00 94.56 556 LEU A CA 1
ATOM 4286 C C . LEU A 1 556 ? 4.151 3.793 22.972 1.00 94.56 556 LEU A C 1
ATOM 4288 O O . LEU A 1 556 ? 4.074 3.639 24.190 1.00 94.56 556 LEU A O 1
ATOM 4292 N N . LEU A 1 557 ? 3.206 4.415 22.260 1.00 96.25 557 LEU A N 1
ATOM 4293 C CA . LEU A 1 557 ? 1.989 4.969 22.853 1.00 96.25 557 LEU A CA 1
ATOM 4294 C C . LEU A 1 557 ? 1.136 3.880 23.519 1.00 96.25 557 LEU A C 1
ATOM 4296 O O . LEU A 1 557 ? 0.673 4.061 24.639 1.00 96.25 557 LEU A O 1
ATOM 4300 N N . TYR A 1 558 ? 0.986 2.726 22.866 1.00 96.69 558 TYR A N 1
ATOM 4301 C CA . TYR A 1 558 ? 0.308 1.553 23.422 1.00 96.69 558 TYR A CA 1
ATOM 4302 C C . TYR A 1 558 ? 0.976 1.041 24.700 1.00 96.69 558 TYR A C 1
ATOM 4304 O O . TYR A 1 558 ? 0.292 0.782 25.689 1.00 96.69 558 TYR A O 1
ATOM 4312 N N . GLN A 1 559 ? 2.304 0.926 24.720 1.00 96.31 559 GLN A N 1
ATOM 4313 C CA . GLN A 1 559 ? 3.024 0.495 25.919 1.00 96.31 559 GLN A CA 1
ATOM 4314 C C . GLN A 1 559 ? 2.831 1.467 27.085 1.00 96.31 559 GLN A C 1
ATOM 4316 O O . GLN A 1 559 ? 2.668 1.022 28.220 1.00 96.31 559 GLN A O 1
ATOM 4321 N N . ALA A 1 560 ? 2.836 2.773 26.816 1.00 96.44 560 ALA A N 1
ATOM 4322 C CA . ALA A 1 560 ? 2.567 3.797 27.819 1.00 96.44 560 ALA A CA 1
ATOM 4323 C C . ALA A 1 560 ? 1.106 3.742 28.314 1.00 96.44 560 ALA A C 1
ATOM 4325 O O . ALA A 1 560 ? 0.876 3.675 29.520 1.00 96.44 560 ALA A O 1
ATOM 4326 N N . ALA A 1 561 ? 0.125 3.631 27.411 1.00 97.06 561 ALA A N 1
ATOM 4327 C CA . ALA A 1 561 ? -1.292 3.494 27.764 1.00 97.06 561 ALA A CA 1
ATOM 4328 C C . ALA A 1 561 ? -1.547 2.254 28.634 1.00 97.06 561 ALA A C 1
ATOM 4330 O O . ALA A 1 561 ? -2.233 2.333 29.650 1.00 97.06 561 ALA A O 1
ATOM 4331 N N . ARG A 1 562 ? -0.916 1.124 28.290 1.00 96.31 562 ARG A N 1
ATOM 4332 C CA . ARG A 1 562 ? -0.998 -0.121 29.062 1.00 96.31 562 ARG A CA 1
ATOM 4333 C C . ARG A 1 562 ? -0.419 0.024 30.470 1.00 96.31 562 ARG A C 1
ATOM 4335 O O . ARG A 1 562 ? -0.964 -0.551 31.402 1.00 96.31 562 ARG A O 1
ATOM 4342 N N . LYS A 1 563 ? 0.666 0.786 30.649 1.00 96.88 563 LYS A N 1
ATOM 4343 C CA . LYS A 1 563 ? 1.228 1.067 31.985 1.00 96.88 563 LYS A CA 1
ATOM 4344 C C . LYS A 1 563 ? 0.284 1.900 32.855 1.00 96.88 563 LYS A C 1
ATOM 4346 O O . LYS A 1 563 ? 0.349 1.779 34.072 1.00 96.88 563 LYS A O 1
ATOM 4351 N N . ARG A 1 564 ? -0.569 2.723 32.239 1.00 96.12 564 ARG A N 1
ATOM 4352 C CA . ARG A 1 564 ? -1.587 3.539 32.917 1.00 96.12 564 ARG A CA 1
ATOM 4353 C C . ARG A 1 564 ? -2.922 2.818 33.126 1.00 96.12 564 ARG A C 1
ATOM 4355 O O . ARG A 1 564 ? -3.835 3.430 33.662 1.00 96.12 564 ARG A O 1
ATOM 4362 N N . ASP A 1 565 ? -3.048 1.571 32.668 1.00 94.69 565 ASP A N 1
ATOM 4363 C CA . ASP A 1 565 ? -4.331 0.857 32.587 1.00 94.69 565 ASP A CA 1
ATOM 4364 C C . ASP A 1 565 ? -5.419 1.677 31.858 1.00 94.69 565 ASP A C 1
ATOM 4366 O O . ASP A 1 565 ? -6.603 1.648 32.184 1.00 94.69 565 ASP A O 1
ATOM 4370 N N . MET A 1 566 ? -4.999 2.470 30.864 1.00 95.12 566 MET A N 1
ATOM 4371 C CA . MET A 1 566 ? -5.894 3.343 30.115 1.00 95.12 566 MET A CA 1
ATOM 4372 C C . MET A 1 566 ? -6.681 2.508 29.090 1.00 95.12 566 MET A C 1
ATOM 4374 O O . MET A 1 566 ? -6.054 1.854 28.246 1.00 95.12 566 MET A O 1
ATOM 4378 N N . PRO A 1 567 ? -8.029 2.552 29.084 1.00 92.31 567 PRO A N 1
ATOM 4379 C CA . PRO A 1 567 ? -8.863 1.787 28.156 1.00 92.31 567 PRO A CA 1
ATOM 4380 C C . PRO A 1 567 ? -8.878 2.434 26.759 1.00 92.31 567 PRO A C 1
ATOM 4382 O O . PRO A 1 567 ? -9.883 2.982 26.306 1.00 92.31 567 PRO A O 1
ATOM 4385 N N . LEU A 1 568 ? -7.731 2.395 26.079 1.00 97.38 568 LEU A N 1
ATOM 4386 C CA . LEU A 1 568 ? -7.492 3.022 24.781 1.00 97.38 568 LEU A CA 1
ATOM 4387 C C . LEU A 1 568 ? -7.154 1.969 23.715 1.00 97.38 568 LEU A C 1
ATOM 4389 O O . LEU A 1 568 ? -6.112 1.305 23.762 1.00 97.38 568 LEU A O 1
ATOM 4393 N N . SER A 1 569 ? -8.009 1.864 22.697 1.00 98.25 569 SER A N 1
ATOM 4394 C CA . SER A 1 569 ? -7.744 1.055 21.505 1.00 98.25 569 SER A CA 1
ATOM 4395 C C . SER A 1 569 ? -6.909 1.829 20.492 1.00 98.25 569 SER A C 1
ATOM 4397 O O . SER A 1 569 ? -7.400 2.765 19.868 1.00 98.25 569 SER A O 1
ATOM 4399 N N . ILE A 1 570 ? -5.654 1.423 20.299 1.00 98.50 570 ILE A N 1
ATOM 4400 C CA . ILE A 1 570 ? -4.744 1.993 19.299 1.00 98.50 570 ILE A CA 1
ATOM 4401 C C . ILE A 1 570 ? -4.627 1.008 18.137 1.00 98.50 570 ILE A C 1
ATOM 4403 O O . ILE A 1 570 ? -4.030 -0.061 18.290 1.00 98.50 570 ILE A O 1
ATOM 4407 N N . VAL A 1 571 ? -5.191 1.371 16.983 1.00 98.69 571 VAL A N 1
ATOM 4408 C CA . VAL A 1 571 ? -5.201 0.533 15.775 1.00 98.69 571 VAL A CA 1
ATOM 4409 C C . VAL A 1 571 ? -4.516 1.255 14.619 1.00 98.69 571 VAL A C 1
ATOM 4411 O O . VAL A 1 571 ? -4.928 2.327 14.179 1.00 98.69 571 VAL A O 1
ATOM 4414 N N . GLY A 1 572 ? -3.456 0.641 14.109 1.00 97.94 572 GLY A N 1
ATOM 4415 C CA . GLY A 1 572 ? -2.651 1.153 13.015 1.00 97.94 572 GLY A CA 1
ATOM 4416 C C . GLY A 1 572 ? -3.184 0.784 11.637 1.00 97.94 572 GLY A C 1
ATOM 4417 O O . GLY A 1 572 ? -3.572 -0.357 11.381 1.00 97.94 572 GLY A O 1
ATOM 4418 N N . VAL A 1 573 ? -3.116 1.745 10.718 1.00 97.81 573 VAL A N 1
ATOM 4419 C CA . VAL A 1 573 ? -3.356 1.547 9.284 1.00 97.81 573 VAL A CA 1
ATOM 4420 C C . VAL A 1 573 ? -2.053 1.870 8.538 1.00 97.81 573 VAL A C 1
ATOM 4422 O O . VAL A 1 573 ? -1.741 3.048 8.316 1.00 97.81 573 VAL A O 1
ATOM 4425 N N . PRO A 1 574 ? -1.240 0.854 8.192 1.00 95.19 574 PRO A N 1
ATOM 4426 C CA . PRO A 1 574 ? 0.068 1.053 7.582 1.00 95.19 574 PRO A CA 1
ATOM 4427 C C . PRO A 1 574 ? -0.028 1.735 6.217 1.00 95.19 574 PRO A C 1
ATOM 4429 O O . PRO A 1 574 ? -0.722 1.278 5.310 1.00 95.19 574 PRO A O 1
ATOM 4432 N N . LYS A 1 575 ? 0.725 2.821 6.061 1.00 94.25 575 LYS A N 1
ATOM 4433 C CA . LYS A 1 575 ? 0.776 3.649 4.855 1.00 94.25 575 LYS A CA 1
ATOM 4434 C C . LYS A 1 575 ? 2.187 3.670 4.288 1.00 94.25 575 LYS A C 1
ATOM 4436 O O . LYS A 1 575 ? 3.052 4.382 4.808 1.00 94.25 575 LYS A O 1
ATOM 4441 N N . SER A 1 576 ? 2.373 3.025 3.145 1.00 93.44 576 SER A N 1
ATOM 4442 C CA . SER A 1 576 ? 3.582 3.155 2.335 1.00 93.44 576 SER A CA 1
ATOM 4443 C C . SER A 1 576 ? 3.229 3.174 0.855 1.00 93.44 576 SER A C 1
ATOM 4445 O O . SER A 1 576 ? 2.453 2.343 0.397 1.00 93.44 576 SER A O 1
ATOM 4447 N N . ILE A 1 577 ? 3.801 4.119 0.114 1.00 93.88 577 ILE A N 1
ATOM 4448 C CA . ILE A 1 577 ? 3.683 4.144 -1.346 1.00 93.88 577 ILE A CA 1
ATOM 4449 C C . ILE A 1 577 ? 4.647 3.145 -1.995 1.00 93.88 577 ILE A C 1
ATOM 4451 O O . ILE A 1 577 ? 4.394 2.685 -3.099 1.00 93.88 577 ILE A O 1
ATOM 4455 N N . ASP A 1 578 ? 5.714 2.775 -1.281 1.00 94.25 578 ASP A N 1
ATOM 4456 C CA . ASP A 1 578 ? 6.783 1.898 -1.763 1.00 94.25 578 ASP A CA 1
ATOM 4457 C C . ASP A 1 578 ? 6.410 0.415 -1.647 1.00 94.25 578 ASP A C 1
ATOM 4459 O O . ASP A 1 578 ? 7.157 -0.440 -2.107 1.00 94.25 578 ASP A O 1
ATOM 4463 N N . ASN A 1 579 ? 5.266 0.101 -1.025 1.00 94.88 579 ASN A N 1
ATOM 4464 C CA . ASN A 1 579 ? 4.858 -1.259 -0.681 1.00 94.88 579 ASN A CA 1
ATOM 4465 C C . ASN A 1 579 ? 5.962 -2.031 0.057 1.00 94.88 579 ASN A C 1
ATOM 4467 O O . ASN A 1 579 ? 6.210 -3.194 -0.225 1.00 94.88 579 ASN A O 1
ATOM 4471 N N . ASP A 1 580 ? 6.629 -1.380 1.008 1.00 92.69 580 ASP A N 1
ATOM 4472 C CA . ASP A 1 580 ? 7.769 -1.912 1.766 1.00 92.69 580 ASP A CA 1
ATOM 4473 C C . ASP A 1 580 ? 7.390 -2.373 3.186 1.00 92.69 580 ASP A C 1
ATOM 4475 O O . ASP A 1 580 ? 8.259 -2.697 3.996 1.00 92.69 580 ASP A O 1
ATOM 4479 N N . ILE A 1 581 ? 6.095 -2.446 3.506 1.00 91.81 581 ILE A N 1
ATOM 4480 C CA . ILE A 1 581 ? 5.635 -2.963 4.797 1.00 91.81 581 ILE A CA 1
ATOM 4481 C C . ILE A 1 581 ? 5.728 -4.490 4.800 1.00 91.81 581 ILE A C 1
ATOM 4483 O O . ILE A 1 581 ? 5.178 -5.173 3.936 1.00 91.81 581 ILE A O 1
ATOM 4487 N N . VAL A 1 582 ? 6.449 -5.023 5.785 1.00 87.88 582 VAL A N 1
ATOM 4488 C CA . VAL A 1 582 ? 6.659 -6.460 5.971 1.00 87.88 582 VAL A CA 1
ATOM 4489 C C . VAL A 1 582 ? 5.355 -7.189 6.322 1.00 87.88 582 VAL A C 1
ATOM 4491 O O . VAL A 1 582 ? 4.468 -6.628 6.961 1.00 87.88 582 VAL A O 1
ATOM 4494 N N . PHE A 1 583 ? 5.263 -8.459 5.919 1.00 88.31 583 PHE A N 1
ATOM 4495 C CA . PHE A 1 583 ? 4.134 -9.386 6.107 1.00 88.31 583 PHE A CA 1
ATOM 4496 C C . PHE A 1 583 ? 2.886 -9.072 5.292 1.00 88.31 583 PHE A C 1
ATOM 4498 O O . PHE A 1 583 ? 2.232 -10.014 4.867 1.00 88.31 583 PHE A O 1
ATOM 4505 N N . PHE A 1 584 ? 2.578 -7.801 5.042 1.00 92.12 584 PHE A N 1
ATOM 4506 C CA . PHE A 1 584 ? 1.446 -7.441 4.199 1.00 92.12 584 PHE A CA 1
ATOM 4507 C C . PHE A 1 584 ? 1.793 -7.523 2.715 1.00 92.12 584 PHE A C 1
ATOM 4509 O O . PHE A 1 584 ? 2.835 -7.031 2.269 1.00 92.12 584 PHE A O 1
ATOM 4516 N N . ASP A 1 585 ? 0.881 -8.094 1.931 1.00 91.56 585 ASP A N 1
ATOM 4517 C CA . ASP A 1 585 ? 1.046 -8.242 0.481 1.00 91.56 585 ASP A CA 1
ATOM 4518 C C . ASP A 1 585 ? 1.147 -6.868 -0.191 1.00 91.56 585 ASP A C 1
ATOM 4520 O O . ASP A 1 585 ? 1.975 -6.635 -1.081 1.00 91.56 585 ASP A O 1
ATOM 4524 N N . LYS A 1 586 ? 0.315 -5.935 0.286 1.00 93.50 586 LYS A N 1
ATOM 4525 C CA . LYS A 1 586 ? 0.087 -4.638 -0.339 1.00 93.50 586 LYS A CA 1
ATOM 4526 C C . LYS A 1 586 ? -0.280 -3.546 0.659 1.00 93.50 586 LYS A C 1
ATOM 4528 O O . LYS A 1 586 ? -1.085 -3.749 1.566 1.00 93.50 586 LYS A O 1
ATOM 4533 N N . THR A 1 587 ? 0.239 -2.347 0.433 1.00 95.62 587 THR A N 1
ATOM 4534 C CA . THR A 1 587 ? -0.144 -1.117 1.138 1.00 95.62 587 THR A CA 1
ATOM 4535 C C . THR A 1 587 ? -0.950 -0.191 0.239 1.00 95.62 587 THR A C 1
ATOM 4537 O O . THR A 1 587 ? -0.823 -0.221 -0.985 1.00 95.62 587 THR A O 1
ATOM 4540 N N . PHE A 1 588 ? -1.835 0.606 0.838 1.00 96.50 588 PHE A N 1
ATOM 4541 C CA . PHE A 1 588 ? -2.739 1.440 0.056 1.00 96.50 588 PHE A CA 1
ATOM 4542 C C . PHE A 1 588 ? -1.992 2.607 -0.592 1.00 96.50 588 PHE A C 1
ATOM 4544 O O . PHE A 1 588 ? -1.042 3.150 -0.023 1.00 96.50 588 PHE A O 1
ATOM 4551 N N . GLY A 1 589 ? -2.445 2.994 -1.783 1.00 96.44 589 GLY A N 1
ATOM 4552 C CA . GLY A 1 589 ? -1.820 4.035 -2.596 1.00 96.44 589 GLY A CA 1
ATOM 4553 C C . GLY A 1 589 ? -0.721 3.510 -3.520 1.00 96.44 589 GLY A C 1
ATOM 4554 O O . GLY A 1 589 ? -0.259 4.262 -4.377 1.00 96.44 589 GLY A O 1
ATOM 4555 N N . PHE A 1 590 ? -0.325 2.239 -3.381 1.00 97.25 590 PHE A N 1
ATOM 4556 C CA . PHE A 1 590 ? 0.665 1.594 -4.241 1.00 97.25 590 PHE A CA 1
ATOM 4557 C C . PHE A 1 590 ? 0.202 1.515 -5.702 1.00 97.25 590 PHE A C 1
ATOM 4559 O O . PHE A 1 590 ? 0.935 1.946 -6.588 1.00 97.25 590 PHE A O 1
ATOM 4566 N N . ASP A 1 591 ? -1.021 1.047 -5.976 1.00 96.81 591 ASP A N 1
ATOM 4567 C CA . ASP A 1 591 ? -1.512 0.941 -7.361 1.00 96.81 591 ASP A CA 1
ATOM 4568 C C . ASP A 1 591 ? -1.665 2.313 -8.007 1.00 96.81 591 ASP A C 1
ATOM 4570 O O . ASP A 1 591 ? -1.341 2.508 -9.177 1.00 96.81 591 ASP A O 1
ATOM 4574 N N . SER A 1 592 ? -2.157 3.284 -7.239 1.00 97.88 592 SER A N 1
ATOM 4575 C CA . SER A 1 592 ? -2.311 4.664 -7.691 1.00 97.88 592 SER A CA 1
ATOM 4576 C C . SER A 1 592 ? -0.956 5.270 -8.043 1.00 97.88 592 SER A C 1
ATOM 4578 O O . SER A 1 592 ? -0.843 5.985 -9.039 1.00 97.88 592 SER A O 1
ATOM 4580 N N . ALA A 1 593 ? 0.074 4.948 -7.258 1.00 97.56 593 ALA A N 1
ATOM 4581 C CA . ALA A 1 593 ? 1.439 5.370 -7.517 1.00 97.56 593 ALA A CA 1
ATOM 4582 C C . ALA A 1 593 ? 2.028 4.705 -8.759 1.00 97.56 593 ALA A C 1
ATOM 4584 O O . ALA A 1 593 ? 2.624 5.401 -9.576 1.00 97.56 593 ALA A O 1
ATOM 4585 N N . VAL A 1 594 ? 1.826 3.395 -8.927 1.00 98.12 594 VAL A N 1
ATOM 4586 C CA . VAL A 1 594 ? 2.241 2.650 -10.124 1.00 98.12 594 VAL A CA 1
ATOM 4587 C C . VAL A 1 594 ? 1.570 3.229 -11.368 1.00 98.12 594 VAL A C 1
ATOM 4589 O O . VAL A 1 594 ? 2.260 3.534 -12.334 1.00 98.12 594 VAL A O 1
ATOM 4592 N N . ALA A 1 595 ? 0.259 3.481 -11.330 1.00 97.88 595 ALA A N 1
ATOM 4593 C CA . ALA A 1 595 ? -0.469 4.074 -12.450 1.00 97.88 595 ALA A CA 1
ATOM 4594 C C . ALA A 1 595 ? 0.075 5.465 -12.825 1.00 97.88 595 ALA A C 1
ATOM 4596 O O . ALA A 1 595 ? 0.367 5.723 -13.992 1.00 97.88 595 ALA A O 1
ATOM 4597 N N . ALA A 1 596 ? 0.267 6.348 -11.838 1.00 97.88 596 ALA A N 1
ATOM 4598 C CA . ALA A 1 596 ? 0.833 7.679 -12.067 1.00 97.88 596 ALA A CA 1
ATOM 4599 C C . ALA A 1 596 ? 2.291 7.617 -12.562 1.00 97.88 596 ALA A C 1
ATOM 4601 O O . ALA A 1 596 ? 2.686 8.373 -13.447 1.00 97.88 596 ALA A O 1
ATOM 4602 N N . ALA A 1 597 ? 3.093 6.696 -12.024 1.00 98.25 597 ALA A N 1
ATOM 4603 C CA . ALA A 1 597 ? 4.457 6.452 -12.476 1.00 98.25 597 ALA A CA 1
ATOM 4604 C C . ALA A 1 597 ? 4.486 6.003 -13.942 1.00 98.25 597 ALA A C 1
ATOM 4606 O O . ALA A 1 597 ? 5.248 6.559 -14.728 1.00 98.25 597 ALA A O 1
ATOM 4607 N N . SER A 1 598 ? 3.631 5.056 -14.336 1.00 97.88 598 SER A N 1
ATOM 4608 C CA . SER A 1 598 ? 3.535 4.573 -15.717 1.00 97.88 598 SER A CA 1
ATOM 4609 C C . SER A 1 598 ? 3.108 5.665 -16.704 1.00 97.88 598 SER A C 1
ATOM 4611 O O . SER A 1 598 ? 3.624 5.702 -17.823 1.00 97.88 598 SER A O 1
ATOM 4613 N N . GLU A 1 599 ? 2.222 6.584 -16.305 1.00 97.69 599 GLU A N 1
ATOM 4614 C CA . GLU A 1 599 ? 1.883 7.771 -17.107 1.00 97.69 599 GLU A CA 1
ATOM 4615 C C . GLU A 1 599 ? 3.118 8.661 -17.337 1.00 97.69 599 GLU A C 1
ATOM 4617 O O . GLU A 1 599 ? 3.380 9.083 -18.462 1.00 97.69 599 GLU A O 1
ATOM 4622 N N . VAL A 1 600 ? 3.941 8.889 -16.310 1.00 98.06 600 VAL A N 1
ATOM 4623 C CA . VAL A 1 600 ? 5.158 9.707 -16.446 1.00 98.06 600 VAL A CA 1
ATOM 4624 C C . VAL A 1 600 ? 6.259 8.990 -17.230 1.00 98.06 600 VAL A C 1
ATOM 4626 O O . VAL A 1 600 ? 6.946 9.626 -18.029 1.00 98.06 600 VAL A O 1
ATOM 4629 N N . ILE A 1 601 ? 6.418 7.675 -17.059 1.00 98.69 601 ILE A N 1
ATOM 4630 C CA . ILE A 1 601 ? 7.335 6.864 -17.876 1.00 98.69 601 ILE A CA 1
ATOM 4631 C C . ILE A 1 601 ? 7.012 7.045 -19.363 1.00 98.69 601 ILE A C 1
ATOM 4633 O O . ILE A 1 601 ? 7.921 7.206 -20.176 1.00 98.69 601 ILE A O 1
ATOM 4637 N N . ARG A 1 602 ? 5.723 7.115 -19.719 1.00 98.38 602 ARG A N 1
ATOM 4638 C CA . ARG A 1 602 ? 5.288 7.393 -21.091 1.00 98.38 602 ARG A CA 1
ATOM 4639 C C . ARG A 1 602 ? 5.732 8.769 -21.584 1.00 98.38 602 ARG A C 1
ATOM 4641 O O . ARG A 1 602 ? 6.153 8.877 -22.729 1.00 98.38 602 ARG A O 1
ATOM 4648 N N . ASN A 1 603 ? 5.717 9.795 -20.735 1.00 97.94 603 ASN A N 1
ATOM 4649 C CA . ASN A 1 603 ? 6.261 11.110 -21.094 1.00 97.94 603 ASN A CA 1
ATOM 4650 C C . ASN A 1 603 ? 7.777 11.038 -21.339 1.00 97.94 603 ASN A C 1
ATOM 4652 O O . ASN A 1 603 ? 8.266 11.588 -22.321 1.00 97.94 603 ASN A O 1
ATOM 4656 N N . GLY A 1 604 ? 8.515 10.299 -20.501 1.00 97.94 604 GLY A N 1
ATOM 4657 C CA . GLY A 1 604 ? 9.943 10.039 -20.718 1.00 97.94 604 GLY A CA 1
ATOM 4658 C C . GLY A 1 604 ? 10.219 9.306 -22.035 1.00 97.94 604 GLY A C 1
ATOM 4659 O O . GLY A 1 604 ? 11.183 9.623 -22.728 1.00 97.94 604 GLY A O 1
ATOM 4660 N N . TRP A 1 605 ? 9.345 8.375 -22.419 1.00 98.38 605 TRP A N 1
ATOM 4661 C CA . TRP A 1 605 ? 9.392 7.703 -23.718 1.00 98.38 605 TRP A CA 1
ATOM 4662 C C . TRP A 1 605 ? 9.116 8.649 -24.896 1.00 98.38 605 TRP A C 1
ATOM 4664 O O . TRP A 1 605 ? 9.834 8.588 -25.894 1.00 98.38 605 TRP A O 1
ATOM 4674 N N . VAL A 1 606 ? 8.132 9.551 -24.786 1.00 98.12 606 VAL A N 1
ATOM 4675 C CA . VAL A 1 606 ? 7.865 10.576 -25.814 1.00 98.12 606 VAL A CA 1
ATOM 4676 C C . VAL A 1 606 ? 9.096 11.461 -26.024 1.00 98.12 606 VAL A C 1
ATOM 4678 O O . VAL A 1 606 ? 9.516 11.660 -27.161 1.00 98.12 606 VAL A O 1
ATOM 4681 N N . GLU A 1 607 ? 9.726 11.935 -24.948 1.00 97.50 607 GLU A N 1
ATOM 4682 C CA . GLU A 1 607 ? 10.963 12.726 -25.034 1.00 97.50 607 GLU A CA 1
ATOM 4683 C C . GLU A 1 607 ? 12.109 11.929 -25.677 1.00 97.50 607 GLU A C 1
ATOM 4685 O O . GLU A 1 607 ? 12.786 12.415 -26.584 1.00 97.50 607 GLU A O 1
ATOM 4690 N N . ALA A 1 608 ? 12.299 10.673 -25.256 1.00 97.69 608 ALA A N 1
ATOM 4691 C CA . ALA A 1 608 ? 13.353 9.808 -25.780 1.00 97.69 608 ALA A CA 1
ATOM 4692 C C . ALA A 1 608 ? 13.188 9.517 -27.280 1.00 97.69 608 ALA A C 1
ATOM 4694 O O . ALA A 1 608 ? 14.170 9.527 -28.012 1.00 97.69 608 ALA A O 1
ATOM 4695 N N . THR A 1 609 ? 11.958 9.284 -27.744 1.00 97.56 609 THR A N 1
ATOM 4696 C CA . THR A 1 609 ? 11.654 8.980 -29.155 1.00 97.56 609 THR A CA 1
ATOM 4697 C C . THR A 1 609 ? 11.625 10.213 -30.056 1.00 97.56 609 THR A C 1
ATOM 4699 O O . THR A 1 609 ? 11.766 10.090 -31.270 1.00 97.56 609 THR A O 1
ATOM 4702 N N . SER A 1 610 ? 11.490 11.410 -29.481 1.00 96.38 610 SER A N 1
ATOM 4703 C CA . SER A 1 610 ? 11.465 12.675 -30.228 1.00 96.38 610 SER A CA 1
ATOM 4704 C C . SER A 1 610 ? 12.859 13.194 -30.605 1.00 96.38 610 SER A C 1
ATOM 4706 O O . SER A 1 610 ? 12.979 14.245 -31.234 1.00 96.38 610 SER A O 1
ATOM 4708 N N . CYS A 1 611 ? 13.930 12.498 -30.216 1.00 89.62 611 CYS A N 1
ATOM 4709 C CA . CYS A 1 611 ? 15.312 12.862 -30.516 1.00 89.62 611 CYS A CA 1
ATOM 4710 C C . CYS A 1 611 ? 16.119 11.626 -30.919 1.00 89.62 611 CYS A C 1
ATOM 4712 O O . CYS A 1 611 ? 16.031 10.593 -30.264 1.00 89.62 611 CYS A O 1
ATOM 4714 N N . ALA A 1 612 ? 16.967 11.756 -31.944 1.00 90.69 612 ALA A N 1
ATOM 4715 C CA . ALA A 1 612 ? 17.909 10.696 -32.299 1.00 90.69 612 ALA A CA 1
ATOM 4716 C C . ALA A 1 612 ? 18.860 10.418 -31.124 1.00 90.69 612 ALA A C 1
ATOM 4718 O O . ALA A 1 612 ? 19.398 11.355 -30.522 1.00 90.69 612 ALA A O 1
ATOM 4719 N N . LYS A 1 613 ? 19.069 9.140 -30.801 1.00 96.31 613 LYS A N 1
ATOM 4720 C CA . LYS A 1 613 ? 19.857 8.688 -29.639 1.00 96.31 613 LYS A CA 1
ATOM 4721 C C . LYS A 1 613 ? 19.396 9.310 -28.312 1.00 96.31 613 LYS A C 1
ATOM 4723 O O . LYS A 1 613 ? 20.217 9.770 -27.509 1.00 96.31 613 LYS A O 1
ATOM 4728 N N . GLY A 1 614 ? 18.080 9.367 -28.107 1.00 97.69 614 GLY A N 1
ATOM 4729 C CA . GLY A 1 614 ? 17.448 9.944 -26.920 1.00 97.69 614 GLY A CA 1
ATOM 4730 C C . GLY A 1 614 ? 17.338 8.964 -25.747 1.00 97.69 614 GLY A C 1
ATOM 4731 O O . GLY A 1 614 ? 16.921 7.823 -25.917 1.00 97.69 614 GLY A O 1
ATOM 4732 N N . VAL A 1 615 ? 17.663 9.410 -24.530 1.00 98.62 615 VAL A N 1
ATOM 4733 C CA . VAL A 1 615 ? 17.514 8.614 -23.296 1.00 98.62 615 VAL A CA 1
ATOM 4734 C C . VAL A 1 615 ? 16.572 9.313 -22.314 1.00 98.62 615 VAL A C 1
ATOM 4736 O O . VAL A 1 615 ? 16.912 10.354 -21.758 1.00 98.62 615 VAL A O 1
ATOM 4739 N N . GLY A 1 616 ? 15.390 8.753 -22.079 1.00 98.50 616 GLY A N 1
ATOM 4740 C CA . GLY A 1 616 ? 14.413 9.266 -21.118 1.00 98.50 616 GLY A CA 1
ATOM 4741 C C . GLY A 1 616 ? 14.599 8.631 -19.745 1.00 98.50 616 GLY A C 1
ATOM 4742 O O . GLY A 1 616 ? 14.366 7.437 -19.589 1.00 98.50 616 GLY A O 1
ATOM 4743 N N . ILE A 1 617 ? 14.999 9.414 -18.746 1.00 98.75 617 ILE A N 1
ATOM 4744 C CA . ILE A 1 617 ? 15.229 8.964 -17.369 1.00 98.75 617 ILE A CA 1
ATOM 4745 C C . ILE A 1 617 ? 14.081 9.453 -16.492 1.00 98.75 617 ILE A C 1
ATOM 4747 O O . ILE A 1 617 ? 13.835 10.656 -16.388 1.00 98.75 617 ILE A O 1
ATOM 4751 N N . VAL A 1 618 ? 13.405 8.532 -15.814 1.00 98.75 618 VAL A N 1
ATOM 4752 C CA . VAL A 1 618 ? 12.315 8.840 -14.887 1.00 98.75 618 VAL A CA 1
ATOM 4753 C C . VAL A 1 618 ? 12.673 8.322 -13.503 1.00 98.75 618 VAL A C 1
ATOM 4755 O O . VAL A 1 618 ? 12.795 7.112 -13.298 1.00 98.75 618 VAL A O 1
ATOM 4758 N N . LYS A 1 619 ? 12.841 9.242 -12.544 1.00 98.44 619 LYS A N 1
ATOM 4759 C CA . LYS A 1 619 ? 13.012 8.865 -11.137 1.00 98.44 619 LYS A CA 1
ATOM 4760 C C . LYS A 1 619 ? 11.665 8.489 -10.533 1.00 98.44 619 LYS A C 1
ATOM 4762 O O . LYS A 1 619 ? 10.660 9.135 -10.799 1.00 98.44 619 LYS A O 1
ATOM 4767 N N . LEU A 1 620 ? 11.634 7.450 -9.716 1.00 98.06 620 LEU A N 1
ATOM 4768 C CA . LEU A 1 620 ? 10.430 6.928 -9.084 1.00 98.06 620 LEU A CA 1
ATOM 4769 C C . LEU A 1 620 ? 10.631 6.770 -7.578 1.00 98.06 620 LEU A C 1
ATOM 4771 O O . LEU A 1 620 ? 11.756 6.788 -7.073 1.00 98.06 620 LEU A O 1
ATOM 4775 N N . MET A 1 621 ? 9.516 6.602 -6.869 1.00 94.50 621 MET A N 1
ATOM 4776 C CA . MET A 1 621 ? 9.529 6.234 -5.453 1.00 94.50 621 MET A CA 1
ATOM 4777 C C . MET A 1 621 ? 10.204 4.873 -5.252 1.00 94.50 621 MET A C 1
ATOM 4779 O O . MET A 1 621 ? 10.282 4.064 -6.182 1.00 94.50 621 MET A O 1
ATOM 4783 N N . GLY A 1 622 ? 10.676 4.628 -4.036 1.00 92.94 622 GLY A N 1
ATOM 4784 C CA . GLY A 1 622 ? 11.413 3.425 -3.678 1.00 92.94 622 GLY A CA 1
ATOM 4785 C C . GLY A 1 622 ? 12.685 3.779 -2.934 1.00 92.94 622 GLY A C 1
ATOM 4786 O O . GLY A 1 622 ? 13.776 3.756 -3.509 1.00 92.94 622 GLY A O 1
ATOM 4787 N N . ARG A 1 623 ? 12.532 4.143 -1.655 1.00 90.38 623 ARG A N 1
ATOM 4788 C CA . ARG A 1 623 ? 13.670 4.499 -0.802 1.00 90.38 623 ARG A CA 1
ATOM 4789 C C . ARG A 1 623 ? 14.529 3.273 -0.513 1.00 90.38 623 ARG A C 1
ATOM 4791 O O . ARG A 1 623 ? 15.693 3.223 -0.880 1.00 90.38 623 ARG A O 1
ATOM 4798 N N . ASP A 1 624 ? 13.928 2.268 0.109 1.00 89.88 624 ASP A N 1
ATOM 4799 C CA . ASP A 1 624 ? 14.630 1.051 0.522 1.00 89.88 624 ASP A CA 1
ATOM 4800 C C . ASP A 1 624 ? 14.238 -0.165 -0.331 1.00 89.88 624 ASP A C 1
ATOM 4802 O O . ASP A 1 624 ? 14.939 -1.181 -0.305 1.00 89.88 624 ASP A O 1
ATOM 4806 N N . ALA A 1 625 ? 13.142 -0.061 -1.095 1.00 94.31 625 ALA A N 1
ATOM 4807 C CA . ALA A 1 625 ? 12.606 -1.133 -1.925 1.00 94.31 625 ALA A CA 1
ATOM 4808 C C . ALA A 1 625 ? 12.102 -0.635 -3.288 1.00 94.31 625 ALA A C 1
ATOM 4810 O O . ALA A 1 625 ? 11.503 0.435 -3.390 1.00 94.31 625 ALA A O 1
ATOM 4811 N N . GLY A 1 626 ? 12.315 -1.426 -4.338 1.00 97.06 626 GLY A N 1
ATOM 4812 C CA . GLY A 1 626 ? 12.056 -1.039 -5.728 1.00 97.06 626 GLY A CA 1
ATOM 4813 C C . GLY A 1 626 ? 10.667 -1.357 -6.287 1.00 97.06 626 GLY A C 1
ATOM 4814 O O . GLY A 1 626 ? 10.510 -1.354 -7.510 1.00 97.06 626 GLY A O 1
ATOM 4815 N N . PHE A 1 627 ? 9.660 -1.675 -5.462 1.00 97.94 627 PHE A N 1
ATOM 4816 C CA . PHE A 1 627 ? 8.381 -2.219 -5.956 1.00 97.94 627 PHE A CA 1
ATOM 4817 C C . PHE A 1 627 ? 7.657 -1.297 -6.938 1.00 97.94 627 PHE A C 1
ATOM 4819 O O . PHE A 1 627 ? 7.150 -1.795 -7.944 1.00 97.94 627 PHE A O 1
ATOM 4826 N N . VAL A 1 628 ? 7.630 0.017 -6.684 1.00 97.94 628 VAL A N 1
ATOM 4827 C CA . VAL A 1 628 ? 6.997 0.993 -7.591 1.00 97.94 628 VAL A CA 1
ATOM 4828 C C . VAL A 1 628 ? 7.722 1.022 -8.931 1.00 97.94 628 VAL A C 1
ATOM 4830 O O . VAL A 1 628 ? 7.069 0.951 -9.967 1.00 97.94 628 VAL A O 1
ATOM 4833 N N . ALA A 1 629 ? 9.057 1.069 -8.925 1.00 98.12 629 ALA A N 1
ATOM 4834 C CA . ALA A 1 629 ? 9.849 1.082 -10.151 1.00 98.12 629 ALA A CA 1
ATOM 4835 C C . ALA A 1 629 ? 9.656 -0.200 -10.977 1.00 98.12 629 ALA A C 1
ATOM 4837 O O . ALA A 1 629 ? 9.385 -0.116 -12.174 1.00 98.12 629 ALA A O 1
ATOM 4838 N N . MET A 1 630 ? 9.706 -1.370 -10.332 1.00 98.06 630 MET A N 1
ATOM 4839 C CA . MET A 1 630 ? 9.470 -2.664 -10.979 1.00 98.06 630 MET A CA 1
ATOM 4840 C C . MET A 1 630 ? 8.058 -2.758 -11.581 1.00 98.06 630 MET A C 1
ATOM 4842 O O . MET A 1 630 ? 7.905 -3.102 -12.751 1.00 98.06 630 MET A O 1
ATOM 4846 N N . HIS A 1 631 ? 7.015 -2.431 -10.811 1.00 98.25 631 HIS A N 1
ATOM 4847 C CA . HIS A 1 631 ? 5.633 -2.551 -11.288 1.00 98.25 631 HIS A CA 1
ATOM 4848 C C . HIS A 1 631 ? 5.290 -1.501 -12.346 1.00 98.25 631 HIS A C 1
ATOM 4850 O O . HIS A 1 631 ? 4.595 -1.821 -13.305 1.00 98.25 631 HIS A O 1
ATOM 4856 N N . ALA A 1 632 ? 5.792 -0.270 -12.223 1.00 98.19 632 ALA A N 1
ATOM 4857 C CA . ALA A 1 632 ? 5.563 0.767 -13.225 1.00 98.19 632 ALA A CA 1
ATOM 4858 C C . ALA A 1 632 ? 6.252 0.437 -14.558 1.00 98.19 632 ALA A C 1
ATOM 4860 O O . ALA A 1 632 ? 5.691 0.709 -15.624 1.00 98.19 632 ALA A O 1
ATOM 4861 N N . ALA A 1 633 ? 7.435 -0.185 -14.512 1.00 97.88 633 ALA A N 1
ATOM 4862 C CA . ALA A 1 633 ? 8.117 -0.695 -15.696 1.00 97.88 633 ALA A CA 1
ATOM 4863 C C . ALA A 1 633 ? 7.318 -1.819 -16.370 1.00 97.88 633 ALA A C 1
ATOM 4865 O O . ALA A 1 633 ? 7.024 -1.715 -17.560 1.00 97.88 633 ALA A O 1
ATOM 4866 N N . LEU A 1 634 ? 6.875 -2.820 -15.600 1.00 97.31 634 LEU A N 1
ATOM 4867 C CA . LEU A 1 634 ? 6.011 -3.899 -16.095 1.00 97.31 634 LEU A CA 1
ATOM 4868 C C . LEU A 1 634 ? 4.705 -3.371 -16.703 1.00 97.31 634 LEU A C 1
ATOM 4870 O O . LEU A 1 634 ? 4.339 -3.765 -17.804 1.00 97.31 634 LEU A O 1
ATOM 4874 N N . ALA A 1 635 ? 4.027 -2.445 -16.024 1.00 96.88 635 ALA A N 1
ATOM 4875 C CA . ALA A 1 635 ? 2.759 -1.884 -16.485 1.00 96.88 635 ALA A CA 1
ATOM 4876 C C . ALA A 1 635 ? 2.909 -0.971 -17.714 1.00 96.88 635 ALA A C 1
ATOM 4878 O O . ALA A 1 635 ? 1.972 -0.828 -18.496 1.00 96.88 635 ALA A O 1
ATOM 4879 N N . SER A 1 636 ? 4.067 -0.326 -17.887 1.00 96.00 636 SER A N 1
ATOM 4880 C CA . SER A 1 636 ? 4.313 0.566 -19.027 1.00 96.00 636 SER A CA 1
ATOM 4881 C C . SER A 1 636 ? 4.854 -0.148 -20.264 1.00 96.00 636 SER A C 1
ATOM 4883 O O . SER A 1 636 ? 4.726 0.412 -21.345 1.00 96.00 636 SER A O 1
ATOM 4885 N N . THR A 1 637 ? 5.475 -1.326 -20.108 1.00 94.12 637 THR A N 1
ATOM 4886 C CA . THR A 1 637 ? 6.056 -2.179 -21.170 1.00 94.12 637 THR A CA 1
ATOM 4887 C C . THR A 1 637 ? 7.085 -1.506 -22.095 1.00 94.12 637 THR A C 1
ATOM 4889 O O . THR A 1 637 ? 7.444 -2.071 -23.124 1.00 94.12 637 THR A O 1
ATOM 4892 N N . ILE A 1 638 ? 7.554 -0.296 -21.769 1.00 97.25 638 ILE A N 1
ATOM 4893 C CA . ILE A 1 638 ? 8.432 0.526 -22.631 1.00 97.25 638 ILE A CA 1
ATOM 4894 C C . ILE A 1 638 ? 9.813 0.804 -22.029 1.00 97.25 638 ILE A C 1
ATOM 4896 O O . ILE A 1 638 ? 10.647 1.430 -22.685 1.00 97.25 638 ILE A O 1
ATOM 4900 N N . VAL A 1 639 ? 10.048 0.370 -20.790 1.00 98.56 639 VAL A N 1
ATOM 4901 C CA . VAL A 1 639 ? 11.308 0.574 -20.065 1.00 98.56 639 VAL A CA 1
ATOM 4902 C C . VAL A 1 639 ? 12.365 -0.429 -20.529 1.00 98.56 639 VAL A C 1
ATOM 4904 O O . VAL A 1 639 ? 12.062 -1.601 -20.713 1.00 98.56 639 VAL A O 1
ATOM 4907 N N . ASP A 1 640 ? 13.611 0.022 -20.692 1.00 98.50 640 ASP A N 1
ATOM 4908 C CA . ASP A 1 640 ? 14.760 -0.822 -21.073 1.00 98.50 640 ASP A CA 1
ATOM 4909 C C . ASP A 1 640 ? 15.729 -1.085 -19.916 1.00 98.50 640 ASP A C 1
ATOM 4911 O O . ASP A 1 640 ? 16.575 -1.977 -19.979 1.00 98.50 640 ASP A O 1
ATOM 4915 N N . LEU A 1 641 ? 15.664 -0.263 -18.871 1.00 98.50 641 LEU A N 1
ATOM 4916 C CA . LEU A 1 641 ? 16.484 -0.406 -17.678 1.00 98.50 641 LEU A CA 1
ATOM 4917 C C . LEU A 1 641 ? 15.695 0.041 -16.455 1.00 98.50 641 LEU A C 1
ATOM 4919 O O . LEU A 1 641 ? 15.255 1.189 -16.378 1.00 98.50 641 LEU A O 1
ATOM 4923 N N . VAL A 1 642 ? 15.573 -0.862 -15.487 1.00 98.44 642 VAL A N 1
ATOM 4924 C CA . VAL A 1 642 ? 15.015 -0.574 -14.168 1.00 98.44 642 VAL A CA 1
ATOM 4925 C C . VAL A 1 642 ? 16.132 -0.655 -13.142 1.00 98.44 642 VAL A C 1
ATOM 4927 O O . VAL A 1 642 ? 16.792 -1.681 -13.014 1.00 98.44 642 VAL A O 1
ATOM 4930 N N . MET A 1 643 ? 16.337 0.425 -12.397 1.00 98.25 643 MET A N 1
ATOM 4931 C CA . MET A 1 643 ? 17.294 0.481 -11.295 1.00 98.25 643 MET A CA 1
ATOM 4932 C C . MET A 1 643 ? 16.541 0.505 -9.965 1.00 98.25 643 MET A C 1
ATOM 4934 O O . MET A 1 643 ? 15.737 1.409 -9.727 1.00 98.25 643 MET A O 1
ATOM 4938 N N . ILE A 1 644 ? 16.818 -0.474 -9.100 1.00 97.88 644 ILE A N 1
ATOM 4939 C CA . ILE A 1 644 ? 16.186 -0.634 -7.782 1.00 97.88 644 ILE A CA 1
ATOM 4940 C C . ILE A 1 644 ? 17.229 -0.652 -6.650 1.00 97.88 644 ILE A C 1
ATOM 4942 O O . ILE A 1 644 ? 18.379 -1.006 -6.910 1.00 97.88 644 ILE A O 1
ATOM 4946 N N . PRO A 1 645 ? 16.868 -0.288 -5.401 1.00 96.00 645 PRO A N 1
ATOM 4947 C CA . PRO A 1 645 ? 17.799 -0.284 -4.266 1.00 96.00 645 PRO A CA 1
ATOM 4948 C C . PRO A 1 645 ? 18.330 -1.671 -3.868 1.00 96.00 645 PRO A C 1
ATOM 4950 O O . PRO A 1 645 ? 19.284 -1.769 -3.100 1.00 96.00 645 PRO A O 1
ATOM 4953 N N . GLU A 1 646 ? 17.684 -2.748 -4.314 1.00 95.69 646 GLU A N 1
ATOM 4954 C CA . GLU A 1 646 ? 18.091 -4.132 -4.055 1.00 95.69 646 GLU A CA 1
ATOM 4955 C C . GLU A 1 646 ? 19.214 -4.623 -4.979 1.00 95.69 646 GLU A C 1
ATOM 4957 O O . GLU A 1 646 ? 19.811 -5.658 -4.701 1.00 95.69 646 GLU A O 1
ATOM 4962 N N . VAL A 1 647 ? 19.507 -3.903 -6.067 1.00 95.38 647 VAL A N 1
ATOM 4963 C CA . VAL A 1 647 ? 20.500 -4.319 -7.063 1.00 95.38 647 VAL A CA 1
ATOM 4964 C C . VAL A 1 647 ? 21.611 -3.282 -7.164 1.00 95.38 647 VAL A C 1
ATOM 4966 O O . VAL A 1 647 ? 21.411 -2.162 -7.637 1.00 95.38 647 VAL A O 1
ATOM 4969 N N . ASP A 1 648 ? 22.816 -3.687 -6.772 1.00 92.31 648 ASP A N 1
ATOM 4970 C CA . ASP A 1 648 ? 24.018 -2.896 -7.006 1.00 92.31 648 ASP A CA 1
ATOM 4971 C C . ASP A 1 648 ? 24.419 -2.936 -8.477 1.00 92.31 648 ASP A C 1
ATOM 4973 O O . ASP A 1 648 ? 24.694 -3.998 -9.036 1.00 92.31 648 ASP A O 1
ATOM 4977 N N . VAL A 1 649 ? 24.524 -1.755 -9.081 1.00 92.44 649 VAL A N 1
ATOM 4978 C CA . VAL A 1 649 ? 24.891 -1.586 -10.491 1.00 92.44 649 VAL A CA 1
ATOM 4979 C C . VAL A 1 649 ? 26.196 -0.816 -10.635 1.00 92.44 649 VAL A C 1
ATOM 4981 O O . VAL A 1 649 ? 26.486 0.081 -9.842 1.00 92.44 649 VAL A O 1
ATOM 4984 N N . GLU A 1 650 ? 26.982 -1.154 -11.653 1.00 94.44 650 GLU A N 1
ATOM 4985 C CA . GLU A 1 650 ? 28.201 -0.430 -12.020 1.00 94.44 650 GLU A CA 1
ATOM 4986 C C . GLU A 1 650 ? 27.941 0.498 -13.205 1.00 94.44 650 GLU A C 1
ATOM 4988 O O . GLU A 1 650 ? 27.229 0.140 -14.144 1.00 94.44 650 GLU A O 1
ATOM 4993 N N . MET A 1 651 ? 28.534 1.695 -13.177 1.00 95.94 651 MET A N 1
ATOM 4994 C CA . MET A 1 651 ? 28.288 2.701 -14.214 1.00 95.94 651 MET A CA 1
ATOM 4995 C C . MET A 1 651 ? 28.744 2.227 -15.599 1.00 95.94 651 MET A C 1
ATOM 4997 O O . MET A 1 651 ? 28.080 2.501 -16.592 1.00 95.94 651 MET A O 1
ATOM 5001 N N . GLU A 1 652 ? 29.842 1.474 -15.666 1.00 95.94 652 GLU A N 1
ATOM 5002 C CA . GLU A 1 652 ? 30.361 0.915 -16.918 1.00 95.94 652 GLU A CA 1
ATOM 5003 C C . GLU A 1 652 ? 29.363 -0.046 -17.584 1.00 95.94 652 GLU A C 1
ATOM 5005 O O . GLU A 1 652 ? 29.102 0.055 -18.783 1.00 95.94 652 GLU A O 1
ATOM 5010 N N . GLU A 1 653 ? 28.723 -0.916 -16.798 1.00 96.56 653 GLU A N 1
ATOM 5011 C CA . GLU A 1 653 ? 27.685 -1.831 -17.285 1.00 96.56 653 GLU A CA 1
ATOM 5012 C C . GLU A 1 653 ? 26.432 -1.071 -17.749 1.00 96.56 653 GLU A C 1
ATOM 5014 O O . GLU A 1 653 ? 25.840 -1.425 -18.771 1.00 96.56 653 GLU A O 1
ATOM 5019 N N . ILE A 1 654 ? 26.056 0.012 -17.053 1.00 97.81 654 ILE A N 1
ATOM 5020 C CA . ILE A 1 654 ? 24.960 0.895 -17.482 1.00 97.81 654 ILE A CA 1
ATOM 5021 C C . ILE A 1 654 ? 25.286 1.516 -18.844 1.00 97.81 654 ILE A C 1
ATOM 5023 O O . ILE A 1 654 ? 24.463 1.433 -19.753 1.00 97.81 654 ILE A O 1
ATOM 5027 N N . MET A 1 655 ? 26.478 2.097 -19.018 1.00 97.88 655 MET A N 1
ATOM 5028 C CA . MET A 1 655 ? 26.875 2.735 -20.282 1.00 97.88 655 MET A CA 1
ATOM 5029 C C . MET A 1 655 ? 26.920 1.736 -21.440 1.00 97.88 655 MET A C 1
ATOM 5031 O O . MET A 1 655 ? 26.424 2.026 -22.528 1.00 97.88 655 MET A O 1
ATOM 5035 N N . LYS A 1 656 ? 27.415 0.520 -21.196 1.00 97.75 656 LYS A N 1
ATOM 5036 C CA . LYS A 1 656 ? 27.394 -0.564 -22.186 1.00 97.75 656 LYS A CA 1
ATOM 5037 C C . LYS A 1 656 ? 25.970 -0.940 -22.606 1.00 97.75 656 LYS A C 1
ATOM 5039 O O . LYS A 1 656 ? 25.715 -1.181 -23.791 1.00 97.75 656 LYS A O 1
ATOM 5044 N N . HIS A 1 657 ? 25.032 -0.989 -21.658 1.00 97.94 657 HIS A N 1
ATOM 5045 C CA . HIS A 1 657 ? 23.620 -1.250 -21.953 1.00 97.94 657 HIS A CA 1
ATOM 5046 C C . HIS A 1 657 ? 22.956 -0.084 -22.696 1.00 97.94 657 HIS A C 1
ATOM 5048 O O . HIS A 1 657 ? 22.165 -0.326 -23.610 1.00 97.94 657 HIS A O 1
ATOM 5054 N N . VAL A 1 658 ? 23.324 1.164 -22.376 1.00 98.31 658 VAL A N 1
ATOM 5055 C CA . VAL A 1 658 ? 22.915 2.362 -23.133 1.00 98.31 658 VAL A CA 1
ATOM 5056 C C . VAL A 1 658 ? 23.364 2.243 -24.588 1.00 98.31 658 VAL A C 1
ATOM 5058 O O . VAL A 1 658 ? 22.524 2.317 -25.483 1.00 98.31 658 VAL A O 1
ATOM 5061 N N . ASP A 1 659 ? 24.647 1.977 -24.840 1.00 97.75 659 ASP A N 1
ATOM 5062 C CA . ASP A 1 659 ? 25.180 1.843 -26.201 1.00 97.75 659 ASP A CA 1
ATOM 5063 C C . ASP A 1 659 ? 24.479 0.723 -26.982 1.00 97.75 659 ASP A C 1
ATOM 5065 O O . ASP A 1 659 ? 24.059 0.918 -28.124 1.00 97.75 659 ASP A O 1
ATOM 5069 N N . THR A 1 660 ? 24.294 -0.437 -26.346 1.00 97.62 660 THR A N 1
ATOM 5070 C CA . THR A 1 660 ? 23.630 -1.600 -26.957 1.00 97.62 660 THR A CA 1
ATOM 5071 C C . THR A 1 660 ? 22.164 -1.307 -27.286 1.00 97.62 660 THR A C 1
ATOM 5073 O O . THR A 1 660 ? 21.671 -1.676 -28.353 1.00 97.62 660 THR A O 1
ATOM 5076 N N . THR A 1 661 ? 21.454 -0.617 -26.392 1.00 97.88 661 THR A N 1
ATOM 5077 C CA . THR A 1 661 ? 20.039 -0.279 -26.580 1.00 97.88 661 THR A CA 1
ATOM 5078 C C . THR A 1 661 ? 19.857 0.786 -27.658 1.00 97.88 661 THR A C 1
ATOM 5080 O O . THR A 1 661 ? 19.019 0.612 -28.546 1.00 97.88 661 THR A O 1
ATOM 5083 N N . LEU A 1 662 ? 20.680 1.839 -27.649 1.00 97.81 662 LEU A N 1
ATOM 5084 C CA . LEU A 1 662 ? 20.651 2.885 -28.672 1.00 97.81 662 LEU A CA 1
ATOM 5085 C C . LEU A 1 662 ? 21.022 2.339 -30.055 1.00 97.81 662 LEU A C 1
ATOM 5087 O O . LEU A 1 662 ? 20.376 2.693 -31.034 1.00 97.81 662 LEU A O 1
ATOM 5091 N N . ALA A 1 663 ? 21.988 1.422 -30.152 1.00 96.62 663 ALA A N 1
ATOM 5092 C CA . ALA A 1 663 ? 22.304 0.758 -31.417 1.00 96.62 663 ALA A CA 1
ATOM 5093 C C . ALA A 1 663 ? 21.129 -0.077 -31.963 1.00 96.62 663 ALA A C 1
ATOM 5095 O O . ALA A 1 663 ? 20.987 -0.218 -33.176 1.00 96.62 663 ALA A O 1
ATOM 5096 N N . ARG A 1 664 ? 20.282 -0.623 -31.079 1.00 95.88 664 ARG A N 1
ATOM 5097 C CA . ARG A 1 664 ? 19.133 -1.462 -31.444 1.00 95.88 664 ARG A CA 1
ATOM 5098 C C . ARG A 1 664 ? 17.892 -0.660 -31.838 1.00 95.88 664 ARG A C 1
ATOM 5100 O O . ARG A 1 664 ? 17.203 -1.074 -32.766 1.00 95.88 664 ARG A O 1
ATOM 5107 N N . LYS A 1 665 ? 17.556 0.416 -31.115 1.00 95.31 665 LYS A N 1
ATOM 5108 C CA . LYS A 1 665 ? 16.282 1.140 -31.307 1.00 95.31 665 LYS A CA 1
ATOM 5109 C C . LYS A 1 665 ? 16.381 2.667 -31.381 1.00 95.31 665 LYS A C 1
ATOM 5111 O O . LYS A 1 665 ? 15.349 3.312 -31.476 1.00 95.31 665 LYS A O 1
ATOM 5116 N N . ASP A 1 666 ? 17.583 3.237 -31.325 1.00 96.38 666 ASP A N 1
ATOM 5117 C CA . ASP A 1 666 ? 17.872 4.684 -31.364 1.00 96.38 666 ASP A CA 1
ATOM 5118 C C . ASP A 1 666 ? 17.311 5.530 -30.199 1.00 96.38 666 ASP A C 1
ATOM 5120 O O . ASP A 1 666 ? 17.555 6.729 -30.124 1.00 96.38 666 ASP A O 1
ATOM 5124 N N . PHE A 1 667 ? 16.630 4.921 -29.229 1.00 98.06 667 PHE A N 1
ATOM 5125 C CA . PHE A 1 667 ? 16.209 5.572 -27.986 1.00 98.06 667 PHE A CA 1
ATOM 5126 C C . PHE A 1 667 ? 16.308 4.607 -26.798 1.00 98.06 667 PHE A C 1
ATOM 5128 O O . PHE A 1 667 ? 16.510 3.408 -26.979 1.00 98.06 667 PHE A O 1
ATOM 5135 N N . MET A 1 668 ? 16.163 5.101 -25.571 1.00 98.38 668 MET A N 1
ATOM 5136 C CA . MET A 1 668 ? 16.144 4.284 -24.354 1.00 98.38 668 MET A CA 1
ATOM 5137 C C . MET A 1 668 ? 15.273 4.929 -23.279 1.00 98.38 668 MET A C 1
ATOM 5139 O O . MET A 1 668 ? 15.251 6.151 -23.147 1.00 98.38 668 MET A O 1
ATOM 5143 N N . VAL A 1 669 ? 14.583 4.114 -22.487 1.00 98.69 669 VAL A N 1
ATOM 5144 C CA . VAL A 1 669 ? 13.815 4.559 -21.321 1.00 98.69 669 VAL A CA 1
ATOM 5145 C C . VAL A 1 669 ? 14.369 3.894 -20.067 1.00 98.69 669 VAL A C 1
ATOM 5147 O O . VAL A 1 669 ? 14.495 2.671 -20.000 1.00 98.69 669 VAL A O 1
ATOM 5150 N N . VAL A 1 670 ? 14.687 4.709 -19.066 1.00 98.75 670 VAL A N 1
ATOM 5151 C CA . VAL A 1 670 ? 15.257 4.292 -17.785 1.00 98.75 670 VAL A CA 1
ATOM 5152 C C . VAL A 1 670 ? 14.296 4.669 -16.666 1.00 98.75 670 VAL A C 1
ATOM 5154 O O . VAL A 1 670 ? 13.967 5.842 -16.498 1.00 98.75 670 VAL A O 1
ATOM 5157 N N . ALA A 1 671 ? 13.881 3.686 -15.872 1.00 98.62 671 ALA A N 1
ATOM 5158 C CA . ALA A 1 671 ? 13.172 3.906 -14.618 1.00 98.62 671 ALA A CA 1
ATOM 5159 C C . ALA A 1 671 ? 14.147 3.697 -13.453 1.00 98.62 671 ALA A C 1
ATOM 5161 O O . ALA A 1 671 ? 14.770 2.643 -13.343 1.00 98.62 671 ALA A O 1
ATOM 5162 N N . VAL A 1 672 ? 14.294 4.687 -12.573 1.00 98.50 672 VAL A N 1
ATOM 5163 C CA . VAL A 1 672 ? 15.243 4.625 -11.451 1.00 98.50 672 VAL A CA 1
ATOM 5164 C C . VAL A 1 672 ? 14.545 4.940 -10.135 1.00 98.50 672 VAL A C 1
ATOM 5166 O O . VAL A 1 672 ? 14.013 6.029 -9.954 1.00 98.50 672 VAL A O 1
ATOM 5169 N N . ALA A 1 673 ? 14.531 3.994 -9.199 1.00 98.06 673 ALA A N 1
ATOM 5170 C CA . ALA A 1 673 ? 14.064 4.257 -7.841 1.00 98.06 673 ALA A CA 1
ATOM 5171 C C . ALA A 1 673 ? 15.011 5.240 -7.131 1.00 98.06 673 ALA A C 1
ATOM 5173 O O . ALA A 1 673 ? 16.227 5.169 -7.312 1.00 98.06 673 ALA A O 1
ATOM 5174 N N . GLU A 1 674 ? 14.478 6.134 -6.295 1.00 95.31 674 GLU A N 1
ATOM 5175 C CA . GLU A 1 674 ? 15.282 7.147 -5.596 1.00 95.31 674 GLU A CA 1
ATOM 5176 C C . GLU A 1 674 ? 16.421 6.555 -4.748 1.00 95.31 674 GLU A C 1
ATOM 5178 O O . GLU A 1 674 ? 17.468 7.186 -4.614 1.00 95.31 674 GLU A O 1
ATOM 5183 N N . GLY A 1 675 ? 16.253 5.342 -4.211 1.00 94.94 675 GLY A N 1
ATOM 5184 C CA . GLY A 1 675 ? 17.284 4.643 -3.444 1.00 94.94 675 GLY A CA 1
ATOM 5185 C C . GLY A 1 675 ? 18.287 3.828 -4.252 1.00 94.94 675 GLY A C 1
ATOM 5186 O O . GLY A 1 675 ? 19.240 3.303 -3.679 1.00 94.94 675 GLY A O 1
ATOM 5187 N N . ALA A 1 676 ? 18.116 3.710 -5.567 1.00 96.25 676 ALA A N 1
ATOM 5188 C CA . ALA A 1 676 ? 19.079 3.001 -6.398 1.00 96.25 676 ALA A CA 1
ATOM 5189 C C . ALA A 1 676 ? 20.364 3.826 -6.574 1.00 96.25 676 ALA A C 1
ATOM 5191 O O . ALA A 1 676 ? 20.338 5.056 -6.605 1.00 96.25 676 ALA A O 1
ATOM 5192 N N . GLY A 1 677 ? 21.511 3.151 -6.702 1.00 94.12 677 GLY A N 1
ATOM 5193 C CA . GLY A 1 677 ? 22.782 3.805 -7.037 1.00 94.12 677 GLY A CA 1
ATOM 5194 C C . GLY A 1 677 ? 23.295 4.812 -5.998 1.00 94.12 677 GLY A C 1
ATOM 5195 O O . GLY A 1 677 ? 24.151 5.635 -6.320 1.00 94.12 677 GLY A O 1
ATOM 5196 N N . GLN A 1 678 ? 22.820 4.759 -4.748 1.00 94.31 678 GLN A N 1
ATOM 5197 C CA . GLN A 1 678 ? 23.204 5.730 -3.715 1.00 94.31 678 GLN A CA 1
ATOM 5198 C C . GLN A 1 678 ? 24.713 5.751 -3.422 1.00 94.31 678 GLN A C 1
ATOM 5200 O O . GLN A 1 678 ? 25.225 6.787 -3.008 1.00 94.31 678 GLN A O 1
ATOM 5205 N N . LYS A 1 679 ? 25.463 4.684 -3.732 1.00 92.38 679 LYS A N 1
ATOM 5206 C CA . LYS A 1 679 ? 26.937 4.670 -3.660 1.00 92.38 679 LYS A CA 1
ATOM 5207 C C . LYS A 1 679 ? 27.623 5.751 -4.511 1.00 92.38 679 LYS A C 1
ATOM 5209 O O . LYS A 1 679 ? 28.749 6.127 -4.212 1.00 92.38 679 LYS A O 1
ATOM 5214 N N . PHE A 1 680 ? 26.953 6.261 -5.545 1.00 92.69 680 PHE A N 1
ATOM 5215 C CA . PHE A 1 680 ? 27.505 7.288 -6.432 1.00 92.69 680 PHE A CA 1
ATOM 5216 C C . PHE A 1 680 ? 27.206 8.724 -5.987 1.00 92.69 680 PHE A C 1
ATOM 5218 O O . PHE A 1 680 ? 27.881 9.653 -6.423 1.00 92.69 680 PHE A O 1
ATOM 5225 N N . VAL A 1 681 ? 26.175 8.921 -5.161 1.00 92.12 681 VAL A N 1
ATOM 5226 C CA . VAL A 1 681 ? 25.607 10.254 -4.882 1.00 92.12 681 VAL A CA 1
ATOM 5227 C C . VAL A 1 681 ? 25.436 10.562 -3.394 1.00 92.12 681 VAL A C 1
ATOM 5229 O O . VAL A 1 681 ? 25.283 11.725 -3.022 1.00 92.12 681 VAL A O 1
ATOM 5232 N N . SER A 1 682 ? 25.441 9.547 -2.529 1.00 84.25 682 SER A N 1
ATOM 5233 C CA . SER A 1 682 ? 25.256 9.724 -1.092 1.00 84.25 682 SER A CA 1
ATOM 5234 C C . SER A 1 682 ? 26.446 10.448 -0.470 1.00 84.25 682 SER A C 1
ATOM 5236 O O . SER A 1 682 ? 27.604 10.132 -0.723 1.00 84.25 682 SER A O 1
ATOM 5238 N N . THR A 1 683 ? 26.142 11.403 0.408 1.00 80.81 683 THR A N 1
ATOM 5239 C CA . THR A 1 683 ? 27.143 12.145 1.194 1.00 80.81 683 THR A CA 1
ATOM 5240 C C . THR A 1 683 ? 27.247 11.644 2.637 1.00 80.81 683 THR A C 1
ATOM 5242 O O . THR A 1 683 ? 27.983 12.219 3.434 1.00 80.81 683 THR A O 1
ATOM 5245 N N . GLY A 1 684 ? 26.466 10.619 3.008 1.00 77.94 684 GLY A N 1
ATOM 5246 C CA . GLY A 1 684 ? 26.392 10.088 4.376 1.00 77.94 684 GLY A CA 1
ATOM 5247 C C . GLY A 1 684 ? 25.681 10.992 5.396 1.00 77.94 684 GLY A C 1
ATOM 5248 O O . GLY A 1 684 ? 25.578 10.628 6.567 1.00 77.94 684 GLY A O 1
ATOM 5249 N N . LYS A 1 685 ? 25.168 12.161 4.985 1.00 81.94 685 LYS A N 1
ATOM 5250 C CA . LYS A 1 685 ? 24.424 13.077 5.866 1.00 81.94 685 LYS A CA 1
ATOM 5251 C C . LYS A 1 685 ? 23.104 12.455 6.326 1.00 81.94 685 LYS A C 1
ATOM 5253 O O . LYS A 1 685 ? 22.427 11.797 5.540 1.00 81.94 685 LYS A O 1
ATOM 5258 N N . LYS A 1 686 ? 22.709 12.720 7.574 1.00 80.50 686 LYS A N 1
ATOM 5259 C CA . LYS A 1 686 ? 21.409 12.329 8.145 1.00 80.50 686 LYS A CA 1
ATOM 5260 C C . LYS A 1 686 ? 20.499 13.545 8.322 1.00 80.50 686 LYS A C 1
ATOM 5262 O O . LYS A 1 686 ? 20.989 14.645 8.566 1.00 80.50 686 LYS A O 1
ATOM 5267 N N . ASP A 1 687 ? 19.193 13.348 8.175 1.00 73.44 687 ASP A N 1
ATOM 5268 C CA . ASP A 1 687 ? 18.171 14.356 8.452 1.00 73.44 687 ASP A CA 1
ATOM 5269 C C . ASP A 1 687 ? 17.842 14.451 9.955 1.00 73.44 687 ASP A C 1
ATOM 5271 O O . ASP A 1 687 ? 18.370 13.697 10.776 1.00 73.44 687 ASP A O 1
ATOM 5275 N N . SER A 1 688 ? 16.958 15.385 10.324 1.00 60.84 688 SER A N 1
ATOM 5276 C CA . SER A 1 688 ? 16.517 15.597 11.713 1.00 60.84 688 SER A CA 1
ATOM 5277 C C . SER A 1 688 ? 15.761 14.410 12.317 1.00 60.84 688 SER A C 1
ATOM 5279 O O . SER A 1 688 ? 15.580 14.362 13.528 1.00 60.84 688 SER A O 1
ATOM 5281 N N . THR A 1 689 ? 15.339 13.448 11.492 1.00 59.84 689 THR A N 1
ATOM 5282 C CA . THR A 1 689 ? 14.701 12.196 11.916 1.00 59.84 689 THR A CA 1
ATOM 5283 C C . THR A 1 689 ? 15.678 11.017 11.951 1.00 59.84 689 THR A C 1
ATOM 5285 O O . THR A 1 689 ? 15.272 9.889 12.209 1.00 59.84 689 THR A O 1
ATOM 5288 N N . GLY A 1 690 ? 16.973 11.264 11.714 1.00 64.56 690 GLY A N 1
ATOM 5289 C CA . GLY A 1 690 ? 18.030 10.255 11.748 1.00 64.56 690 GLY A CA 1
ATOM 5290 C C . GLY A 1 690 ? 18.174 9.433 10.462 1.00 64.56 690 GLY A C 1
ATOM 5291 O O . GLY A 1 690 ? 19.005 8.522 10.425 1.00 64.56 690 GLY A O 1
ATOM 5292 N N . HIS A 1 691 ? 17.424 9.750 9.401 1.00 69.75 691 HIS A N 1
ATOM 5293 C CA . HIS A 1 691 ? 17.484 9.032 8.128 1.00 69.75 691 HIS A CA 1
ATOM 5294 C C . HIS A 1 691 ? 18.552 9.611 7.199 1.00 69.75 691 HIS A C 1
ATOM 5296 O O . HIS A 1 691 ? 18.703 10.826 7.098 1.00 69.75 691 HIS A O 1
ATOM 5302 N N . THR A 1 692 ? 19.265 8.758 6.460 1.00 77.38 692 THR A N 1
ATOM 5303 C CA . THR A 1 692 ? 20.238 9.205 5.450 1.00 77.38 692 THR A CA 1
ATOM 5304 C C . THR A 1 692 ? 19.552 10.047 4.375 1.00 77.38 692 THR A C 1
ATOM 5306 O O . THR A 1 692 ? 18.544 9.627 3.803 1.00 77.38 692 THR A O 1
ATOM 5309 N N . VAL A 1 693 ? 20.104 11.225 4.088 1.00 79.81 693 VAL A N 1
ATOM 5310 C CA . VAL A 1 693 ? 19.673 12.102 2.997 1.00 79.81 693 VAL A CA 1
ATOM 5311 C C . VAL A 1 693 ? 20.226 11.539 1.694 1.00 79.81 693 VAL A C 1
ATOM 5313 O O . VAL A 1 693 ? 21.441 11.437 1.525 1.00 79.81 693 VAL A O 1
ATOM 5316 N N . TYR A 1 694 ? 19.333 11.156 0.788 1.00 84.88 694 TYR A N 1
ATOM 5317 C CA . TYR A 1 694 ? 19.714 10.561 -0.489 1.00 84.88 694 TYR A CA 1
ATOM 5318 C C . TYR A 1 694 ? 20.212 11.623 -1.463 1.00 84.88 694 TYR A C 1
ATOM 5320 O O . TYR A 1 694 ? 19.679 12.734 -1.520 1.00 84.88 694 TYR A O 1
ATOM 5328 N N . GLY A 1 695 ? 21.241 11.267 -2.227 1.00 88.69 695 GLY A N 1
ATOM 5329 C CA . GLY A 1 695 ? 21.663 12.063 -3.370 1.00 88.69 695 GLY A CA 1
ATOM 5330 C C . GLY A 1 695 ? 20.717 11.852 -4.553 1.00 88.69 695 GLY A C 1
ATOM 5331 O O . GLY A 1 695 ? 20.043 10.823 -4.650 1.00 88.69 695 GLY A O 1
ATOM 5332 N N . ASP A 1 696 ? 20.660 12.823 -5.466 1.00 92.75 696 ASP A N 1
ATOM 5333 C CA . ASP A 1 696 ? 19.782 12.743 -6.636 1.00 92.75 696 ASP A CA 1
ATOM 5334 C C . ASP A 1 696 ? 20.408 11.888 -7.747 1.00 92.75 696 ASP A C 1
ATOM 5336 O O . ASP A 1 696 ? 21.088 12.392 -8.646 1.00 92.75 696 ASP A O 1
ATOM 5340 N N . ILE A 1 697 ? 20.167 10.575 -7.679 1.00 95.06 697 ILE A N 1
ATOM 5341 C CA . ILE A 1 697 ? 20.655 9.606 -8.669 1.00 95.06 697 ILE A CA 1
ATOM 5342 C C . ILE A 1 697 ? 20.191 9.940 -10.095 1.00 95.06 697 ILE A C 1
ATOM 5344 O O . ILE A 1 697 ? 20.933 9.709 -11.046 1.00 95.06 697 ILE A O 1
ATOM 5348 N N . GLY A 1 698 ? 19.004 10.536 -10.261 1.00 96.38 698 GLY A N 1
ATOM 5349 C CA . GLY A 1 698 ? 18.459 10.887 -11.574 1.00 96.38 698 GLY A CA 1
ATOM 5350 C C . GLY A 1 698 ? 19.287 11.954 -12.295 1.00 96.38 698 GLY A C 1
ATOM 5351 O O . GLY A 1 698 ? 19.680 11.759 -13.447 1.00 96.38 698 GLY A O 1
ATOM 5352 N N . THR A 1 699 ? 19.629 13.044 -11.599 1.00 97.00 699 THR A N 1
ATOM 5353 C CA . THR A 1 699 ? 20.523 14.082 -12.141 1.00 97.00 699 THR A CA 1
ATOM 5354 C C . THR A 1 699 ? 21.912 13.516 -12.431 1.00 97.00 699 THR A C 1
ATOM 5356 O O . THR A 1 699 ? 22.454 13.759 -13.508 1.00 97.00 699 THR A O 1
ATOM 5359 N N . TYR A 1 700 ? 22.457 12.703 -11.522 1.00 97.06 700 TYR A N 1
ATOM 5360 C CA . TYR A 1 700 ? 23.761 12.075 -11.725 1.00 97.06 700 TYR A CA 1
ATOM 5361 C C . TYR A 1 700 ? 23.788 11.172 -12.967 1.00 97.06 700 TYR A C 1
ATOM 5363 O O . TYR A 1 700 ? 24.674 11.319 -13.807 1.00 97.06 700 TYR A O 1
ATOM 5371 N N . LEU A 1 701 ? 22.792 10.295 -13.143 1.00 97.88 701 LEU A N 1
ATOM 5372 C CA . LEU A 1 701 ? 22.672 9.443 -14.332 1.00 97.88 701 LEU A CA 1
ATOM 5373 C C . LEU A 1 701 ? 22.577 10.267 -15.616 1.00 97.88 701 LEU A C 1
ATOM 5375 O O . LEU A 1 701 ? 23.279 9.973 -16.581 1.00 97.88 701 LEU A O 1
ATOM 5379 N N . LYS A 1 702 ? 21.759 11.325 -15.624 1.00 97.94 702 LYS A N 1
ATOM 5380 C CA . LYS A 1 702 ? 21.634 12.239 -16.767 1.00 97.94 702 LYS A CA 1
ATOM 5381 C C . LYS A 1 702 ? 22.991 12.832 -17.162 1.00 97.94 702 LYS A C 1
ATOM 5383 O O . LYS A 1 702 ? 23.349 12.846 -18.340 1.00 97.94 702 LYS A O 1
ATOM 5388 N N . ASP A 1 703 ? 23.767 13.296 -16.187 1.00 97.56 703 ASP A N 1
ATOM 5389 C CA . ASP A 1 703 ? 25.067 13.923 -16.437 1.00 97.56 703 ASP A CA 1
ATOM 5390 C C . ASP A 1 703 ? 26.119 12.910 -16.917 1.00 97.56 703 ASP A C 1
ATOM 5392 O O . ASP A 1 703 ? 26.893 13.218 -17.831 1.00 97.56 703 ASP A O 1
ATOM 5396 N N . GLN A 1 704 ? 26.113 11.684 -16.378 1.00 98.00 704 GLN A N 1
ATOM 5397 C CA . GLN A 1 704 ? 26.984 10.597 -16.842 1.00 98.00 704 GLN A CA 1
ATOM 5398 C C . GLN A 1 704 ? 26.634 10.160 -18.273 1.00 98.00 704 GLN A C 1
ATOM 5400 O O . GLN A 1 704 ? 27.520 10.065 -19.122 1.00 98.00 704 GLN A O 1
ATOM 5405 N N . ILE A 1 705 ? 25.346 9.973 -18.582 1.00 98.00 705 ILE A N 1
ATOM 5406 C CA . ILE A 1 705 ? 24.887 9.563 -19.918 1.00 98.00 705 ILE A CA 1
ATOM 5407 C C . ILE A 1 705 ? 25.162 10.662 -20.953 1.00 98.00 705 ILE A C 1
ATOM 5409 O O . ILE A 1 705 ? 25.660 10.372 -22.038 1.00 98.00 705 ILE A O 1
ATOM 5413 N N . ASN A 1 706 ? 24.920 11.937 -20.632 1.00 97.50 706 ASN A N 1
ATOM 5414 C CA . ASN A 1 706 ? 25.251 13.043 -21.542 1.00 97.50 706 ASN A CA 1
ATOM 5415 C C . ASN A 1 706 ? 26.760 13.142 -21.802 1.00 97.50 706 ASN A C 1
ATOM 5417 O O . ASN A 1 706 ? 27.183 13.391 -22.932 1.00 97.50 706 ASN A O 1
ATOM 5421 N N . SER A 1 707 ? 27.574 12.931 -20.766 1.00 97.44 707 SER A N 1
ATOM 5422 C CA . SER A 1 707 ? 29.033 12.875 -20.893 1.00 97.44 707 SER A CA 1
ATOM 5423 C C . SER A 1 707 ? 29.479 11.744 -21.823 1.00 97.44 707 SER A C 1
ATOM 5425 O O . SER A 1 707 ? 30.301 11.978 -22.712 1.00 97.44 707 SER A O 1
ATOM 5427 N N . HIS A 1 708 ? 28.895 10.551 -21.668 1.00 97.31 708 HIS A N 1
ATOM 5428 C CA . HIS A 1 708 ? 29.167 9.367 -22.492 1.00 97.31 708 HIS A CA 1
ATOM 5429 C C . HIS A 1 708 ? 28.751 9.559 -23.960 1.00 97.31 708 HIS A C 1
ATOM 5431 O O . HIS A 1 708 ? 29.526 9.292 -24.879 1.00 97.31 708 HIS A O 1
ATOM 5437 N N . LEU A 1 709 ? 27.564 10.126 -24.200 1.00 96.19 709 LEU A N 1
ATOM 5438 C CA . LEU A 1 709 ? 26.987 10.297 -25.540 1.00 96.19 709 LEU A CA 1
ATOM 5439 C C . LEU A 1 709 ? 27.478 11.543 -26.297 1.00 96.19 709 LEU A C 1
ATOM 5441 O O . LEU A 1 709 ? 27.148 11.726 -27.472 1.00 96.19 709 LEU A O 1
ATOM 5445 N N . LYS A 1 710 ? 28.319 12.386 -25.683 1.00 93.00 710 LYS A N 1
ATOM 5446 C CA . LYS A 1 710 ? 28.792 13.650 -26.279 1.00 93.00 710 LYS A CA 1
ATOM 5447 C C . LYS A 1 710 ? 29.403 13.479 -27.675 1.00 93.00 710 LYS A C 1
ATOM 5449 O O . LYS A 1 710 ? 29.226 14.341 -28.531 1.00 93.00 710 LYS A O 1
ATOM 5454 N N . LYS A 1 711 ? 30.127 12.380 -27.914 1.00 91.00 711 LYS A N 1
ATOM 5455 C CA . LYS A 1 711 ? 30.753 12.084 -29.218 1.00 91.00 711 LYS A CA 1
ATOM 5456 C C . LYS A 1 711 ? 29.784 11.466 -30.226 1.00 91.00 711 LYS A C 1
ATOM 5458 O O . LYS A 1 711 ? 30.004 11.593 -31.425 1.00 91.00 711 LYS A O 1
ATOM 5463 N N . SER A 1 712 ? 28.745 10.778 -29.755 1.00 89.56 712 SER A N 1
ATOM 5464 C CA . SER A 1 712 ? 27.789 10.054 -30.597 1.00 89.56 712 SER A CA 1
ATOM 5465 C C . SER A 1 712 ? 26.574 10.899 -30.995 1.00 89.56 712 SER A C 1
ATOM 5467 O O . SER A 1 712 ? 25.794 10.447 -31.838 1.00 89.56 712 SER A O 1
ATOM 5469 N N . GLY A 1 713 ? 26.445 12.109 -30.431 1.00 90.88 713 GLY A N 1
ATOM 5470 C CA . GLY A 1 713 ? 25.377 13.071 -30.711 1.00 90.88 713 GLY A CA 1
ATOM 5471 C C . GLY A 1 713 ? 24.074 12.808 -29.952 1.00 90.88 713 GLY A C 1
ATOM 5472 O O . GLY A 1 713 ? 23.067 13.431 -30.271 1.00 90.88 713 GLY A O 1
ATOM 5473 N N . GLY A 1 714 ? 24.081 11.885 -28.983 1.00 94.06 714 GLY A N 1
ATOM 5474 C CA . GLY A 1 714 ? 22.908 11.556 -28.172 1.00 94.06 714 GLY A CA 1
ATOM 5475 C C . GLY A 1 714 ? 22.680 12.518 -27.009 1.00 94.06 714 GLY A C 1
ATOM 5476 O O . GLY A 1 714 ? 23.543 13.326 -26.658 1.00 94.06 714 GLY A O 1
ATOM 5477 N N . ARG A 1 715 ? 21.497 12.420 -26.399 1.00 95.50 715 ARG A N 1
ATOM 5478 C CA . ARG A 1 715 ? 21.078 13.280 -25.284 1.00 95.50 715 ARG A CA 1
ATOM 5479 C C . ARG A 1 715 ? 20.157 12.543 -24.326 1.00 95.50 715 ARG A C 1
ATOM 5481 O O . ARG A 1 715 ? 19.392 11.678 -24.739 1.00 95.50 715 ARG A O 1
ATOM 5488 N N . SER A 1 716 ? 20.181 12.941 -23.061 1.00 97.06 716 SER A N 1
ATOM 5489 C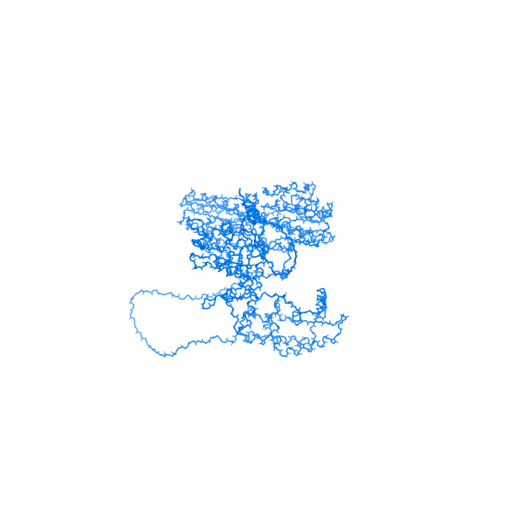 CA . SER A 1 716 ? 19.270 12.432 -22.038 1.00 97.06 716 SER A CA 1
ATOM 5490 C C . SER A 1 716 ? 18.336 13.508 -21.487 1.00 97.06 716 SER A C 1
ATOM 5492 O O . SER A 1 716 ? 18.670 14.696 -21.436 1.00 97.06 716 SER A O 1
ATOM 5494 N N . PHE A 1 717 ? 17.159 13.066 -21.061 1.00 97.25 717 PHE A N 1
ATOM 5495 C CA . PHE A 1 717 ? 16.107 13.852 -20.432 1.00 97.25 717 PHE A CA 1
ATOM 5496 C C . PHE A 1 717 ? 15.832 13.271 -19.056 1.00 97.25 717 PHE A C 1
ATOM 5498 O O . PHE A 1 717 ? 15.895 12.059 -18.875 1.00 97.25 717 PHE A O 1
ATOM 5505 N N . TYR A 1 718 ? 15.524 14.127 -18.090 1.00 98.25 718 TYR A N 1
ATOM 5506 C CA . TYR A 1 718 ? 15.269 13.701 -16.723 1.00 98.25 718 TYR A CA 1
ATOM 5507 C C . TYR A 1 718 ? 13.935 14.247 -16.231 1.00 98.25 718 TYR A C 1
ATOM 5509 O O . TYR A 1 718 ? 13.688 15.449 -16.327 1.00 98.25 718 TYR A O 1
ATOM 5517 N N . ILE A 1 719 ? 13.101 13.359 -15.690 1.00 98.31 719 ILE A N 1
ATOM 5518 C CA . ILE A 1 719 ? 11.821 13.694 -15.077 1.00 98.31 719 ILE A CA 1
ATOM 5519 C C . ILE A 1 719 ? 11.815 13.200 -13.627 1.00 98.31 719 ILE A C 1
ATOM 5521 O O . ILE A 1 719 ? 12.015 12.012 -13.362 1.00 98.31 719 ILE A O 1
ATOM 5525 N N . ASP A 1 720 ? 11.532 14.118 -12.700 1.00 97.69 720 ASP A N 1
ATOM 5526 C CA . ASP A 1 720 ? 11.252 13.824 -11.293 1.00 97.69 720 ASP A CA 1
ATOM 5527 C C . ASP A 1 720 ? 9.760 14.071 -10.981 1.00 97.69 720 ASP A C 1
ATOM 5529 O O . ASP A 1 720 ? 9.361 15.193 -10.656 1.00 97.69 720 ASP A O 1
ATOM 5533 N N . PRO A 1 721 ? 8.905 13.040 -11.080 1.00 96.56 721 PRO A N 1
ATOM 5534 C CA . PRO A 1 721 ? 7.484 13.126 -10.773 1.00 96.56 721 PRO A CA 1
ATOM 5535 C C . PRO A 1 721 ? 7.149 12.905 -9.296 1.00 96.56 721 PRO A C 1
ATOM 5537 O O . PRO A 1 721 ? 5.982 12.664 -8.980 1.00 96.56 721 PRO A O 1
ATOM 5540 N N . SER A 1 722 ? 8.116 12.961 -8.374 1.00 93.12 722 SER A N 1
ATOM 5541 C CA . SER A 1 722 ? 7.903 12.544 -6.982 1.00 93.12 722 SER A CA 1
ATOM 5542 C C . SER A 1 722 ? 6.654 13.177 -6.349 1.00 93.12 722 SER A C 1
ATOM 5544 O O . SER A 1 722 ? 5.798 12.488 -5.788 1.00 93.12 722 SER A O 1
ATOM 5546 N N . TYR A 1 723 ? 6.482 14.494 -6.466 1.00 93.25 723 TYR A N 1
ATOM 5547 C CA . TYR A 1 723 ? 5.314 15.157 -5.881 1.00 93.25 723 TYR A CA 1
ATOM 5548 C C . TYR A 1 723 ? 4.016 14.922 -6.651 1.00 93.25 723 TYR A C 1
ATOM 5550 O O . TYR A 1 723 ? 2.960 14.924 -6.023 1.00 93.25 723 TYR A O 1
ATOM 5558 N N . ILE A 1 724 ? 4.085 14.650 -7.955 1.00 95.44 724 ILE A N 1
ATOM 5559 C CA . ILE A 1 724 ? 2.920 14.260 -8.757 1.00 95.44 724 ILE A CA 1
ATOM 5560 C C . ILE A 1 724 ? 2.396 12.923 -8.233 1.00 95.44 724 ILE A C 1
ATOM 5562 O O . ILE A 1 724 ? 1.262 12.853 -7.766 1.00 95.44 724 ILE A O 1
ATOM 5566 N N . ILE A 1 725 ? 3.256 11.900 -8.195 1.00 95.88 725 ILE A N 1
ATOM 5567 C CA . ILE A 1 725 ? 2.896 10.522 -7.827 1.00 95.88 725 ILE A CA 1
ATOM 5568 C C . ILE A 1 725 ? 2.244 10.451 -6.442 1.00 95.88 725 ILE A C 1
ATOM 5570 O O . ILE A 1 725 ? 1.220 9.797 -6.275 1.00 95.88 725 ILE A O 1
ATOM 5574 N N . ARG A 1 726 ? 2.792 11.136 -5.430 1.00 92.62 726 ARG A N 1
ATOM 5575 C CA . ARG A 1 726 ? 2.233 11.060 -4.064 1.00 92.62 726 ARG A CA 1
ATOM 5576 C C . ARG A 1 726 ? 0.987 11.916 -3.830 1.00 92.62 726 ARG A C 1
ATOM 5578 O O . ARG A 1 726 ? 0.361 11.780 -2.779 1.00 92.62 726 ARG A O 1
ATOM 5585 N N . SER A 1 727 ? 0.665 12.812 -4.763 1.00 94.12 727 SER A N 1
ATOM 5586 C CA . SER A 1 727 ? -0.431 13.782 -4.625 1.00 94.12 727 SER A CA 1
ATOM 5587 C C . SER A 1 727 ? -1.609 13.492 -5.547 1.00 94.12 727 SER A C 1
ATOM 5589 O O . SER A 1 727 ? -2.598 14.221 -5.490 1.00 94.12 727 SER A O 1
ATOM 5591 N N . VAL A 1 728 ? -1.529 12.450 -6.383 1.00 95.31 728 VAL A N 1
ATOM 5592 C CA . VAL A 1 728 ? -2.651 12.053 -7.236 1.00 95.31 728 VAL A CA 1
ATOM 5593 C C . VAL A 1 728 ? -3.870 11.659 -6.405 1.00 95.31 728 VAL A C 1
ATOM 5595 O O . VAL A 1 728 ? -3.766 11.211 -5.256 1.00 95.31 728 VAL A O 1
ATOM 5598 N N . THR A 1 729 ? -5.043 11.798 -7.013 1.00 94.56 729 THR A N 1
ATOM 5599 C CA . THR A 1 729 ? -6.257 11.172 -6.498 1.00 94.56 729 THR A CA 1
ATOM 5600 C C . THR A 1 729 ? -6.110 9.652 -6.560 1.00 94.56 729 THR A C 1
ATOM 5602 O O . THR A 1 729 ? -5.459 9.097 -7.446 1.00 94.56 729 THR A O 1
ATOM 5605 N N . ILE A 1 730 ? -6.712 8.981 -5.585 1.00 96.38 730 ILE A N 1
ATOM 5606 C CA . ILE A 1 730 ? -6.735 7.525 -5.493 1.00 96.38 730 ILE A CA 1
ATOM 5607 C C . ILE A 1 730 ? -7.401 6.888 -6.729 1.00 96.38 730 ILE A C 1
ATOM 5609 O O . ILE A 1 730 ? -8.387 7.406 -7.255 1.00 96.38 730 ILE A O 1
ATOM 5613 N N . ARG A 1 731 ? -6.874 5.751 -7.195 1.00 95.62 731 ARG A N 1
ATOM 5614 C CA . ARG A 1 731 ? -7.484 4.932 -8.257 1.00 95.62 731 ARG A CA 1
ATOM 5615 C C . ARG A 1 731 ? -8.526 3.953 -7.681 1.00 95.62 731 ARG A C 1
ATOM 5617 O O . ARG A 1 731 ? -8.449 3.626 -6.497 1.00 95.62 731 ARG A O 1
ATOM 5624 N N . PRO A 1 732 ? -9.476 3.439 -8.490 1.00 95.62 732 PRO A N 1
ATOM 5625 C CA . PRO A 1 732 ? -10.576 2.599 -7.998 1.00 95.62 732 PRO A CA 1
ATOM 5626 C C . PRO A 1 732 ? -10.147 1.374 -7.175 1.00 95.62 732 PRO A C 1
ATOM 5628 O O . PRO A 1 732 ? -10.694 1.155 -6.098 1.00 95.62 732 PRO A O 1
ATOM 5631 N N . ASN A 1 733 ? -9.131 0.625 -7.616 1.00 94.44 733 ASN A N 1
ATOM 5632 C CA . ASN A 1 733 ? -8.661 -0.571 -6.900 1.00 94.44 733 ASN A CA 1
ATOM 5633 C C . ASN A 1 733 ? -8.093 -0.240 -5.514 1.00 94.44 733 ASN A C 1
ATOM 5635 O O . ASN A 1 733 ? -8.432 -0.896 -4.529 1.00 94.44 733 ASN A O 1
ATOM 5639 N N . ASP A 1 734 ? -7.285 0.820 -5.416 1.00 95.94 734 ASP A N 1
ATOM 5640 C CA . ASP A 1 734 ? -6.816 1.317 -4.123 1.00 95.94 734 ASP A CA 1
ATOM 5641 C C . ASP A 1 734 ? -7.981 1.827 -3.268 1.00 95.94 734 ASP A C 1
ATOM 5643 O O . ASP A 1 734 ? -7.954 1.664 -2.054 1.00 95.94 734 ASP A O 1
ATOM 5647 N N . HIS A 1 735 ? -9.020 2.422 -3.865 1.00 96.75 735 HIS A N 1
ATOM 5648 C CA . HIS A 1 735 ? -10.184 2.899 -3.116 1.00 96.75 735 HIS A CA 1
ATOM 5649 C C . HIS A 1 735 ? -10.991 1.763 -2.494 1.00 96.75 735 HIS A C 1
ATOM 5651 O O . HIS A 1 735 ? -11.328 1.836 -1.310 1.00 96.75 735 HIS A O 1
ATOM 5657 N N . ILE A 1 736 ? -11.237 0.696 -3.256 1.00 96.00 736 ILE A N 1
ATOM 5658 C CA . ILE A 1 736 ? -11.872 -0.529 -2.758 1.00 96.00 736 ILE A CA 1
ATOM 5659 C C . ILE A 1 736 ? -11.048 -1.102 -1.602 1.00 96.00 736 ILE A C 1
ATOM 5661 O O . ILE A 1 736 ? -11.594 -1.420 -0.543 1.00 96.00 736 ILE A O 1
ATOM 5665 N N . TYR A 1 737 ? -9.727 -1.173 -1.773 1.00 96.38 737 TYR A N 1
ATOM 5666 C CA . TYR A 1 737 ? -8.832 -1.650 -0.727 1.00 96.38 737 TYR A CA 1
ATOM 5667 C C . TYR A 1 737 ? -8.861 -0.757 0.525 1.00 96.38 737 TYR A C 1
ATOM 5669 O O . TYR A 1 737 ? -9.067 -1.273 1.622 1.00 96.38 737 TYR A O 1
ATOM 5677 N N . CYS A 1 738 ? -8.744 0.567 0.381 1.00 97.75 738 CYS A N 1
ATOM 5678 C CA . CYS A 1 738 ? -8.855 1.523 1.486 1.00 97.75 738 CYS A CA 1
ATOM 5679 C C . CYS A 1 738 ? -10.170 1.364 2.252 1.00 97.75 738 CYS A C 1
ATOM 5681 O O . CYS A 1 738 ? -10.163 1.395 3.478 1.00 97.75 738 CYS A O 1
ATOM 5683 N N . SER A 1 739 ? -11.290 1.190 1.547 1.00 96.62 739 SER A N 1
ATOM 5684 C CA . SER A 1 739 ? -12.604 1.031 2.175 1.00 96.62 739 SER A CA 1
ATOM 5685 C C . SER A 1 739 ? -12.684 -0.226 3.032 1.00 96.62 739 SER A C 1
ATOM 5687 O O . SER A 1 739 ? -13.095 -0.147 4.190 1.00 96.62 739 SER A O 1
ATOM 5689 N N . ARG A 1 740 ? -12.207 -1.364 2.515 1.00 96.62 740 ARG A N 1
ATOM 5690 C CA . ARG A 1 740 ? -12.121 -2.613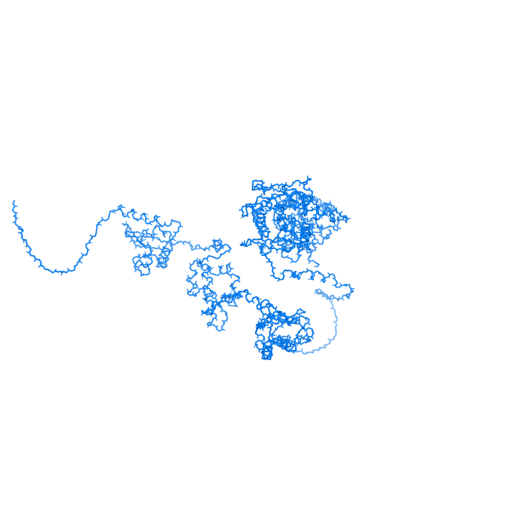 3.287 1.00 96.62 740 ARG A CA 1
ATOM 5691 C C . ARG A 1 740 ? -11.190 -2.455 4.492 1.00 96.62 740 ARG A C 1
ATOM 5693 O O . ARG A 1 740 ? -11.600 -2.701 5.619 1.00 96.62 740 ARG A O 1
ATOM 5700 N N . LEU A 1 741 ? -9.981 -1.941 4.264 1.00 97.88 741 LEU A N 1
ATOM 5701 C CA . LEU A 1 741 ? -8.962 -1.755 5.298 1.00 97.88 741 LEU A CA 1
ATOM 5702 C C . LEU A 1 741 ? -9.435 -0.849 6.441 1.00 97.88 741 LEU A C 1
ATOM 5704 O O . LEU A 1 741 ? -9.227 -1.164 7.609 1.00 97.88 741 LEU A O 1
ATOM 5708 N N . ALA A 1 742 ? -10.091 0.263 6.113 1.00 98.44 742 ALA A N 1
ATOM 5709 C CA . ALA A 1 742 ? -10.633 1.202 7.086 1.00 98.44 742 ALA A CA 1
ATOM 5710 C C . ALA A 1 742 ? -11.772 0.598 7.920 1.00 98.44 742 ALA A C 1
ATOM 5712 O O . ALA A 1 742 ? -11.795 0.772 9.138 1.00 98.44 742 ALA A O 1
ATOM 5713 N N . ARG A 1 743 ? -12.704 -0.125 7.287 1.00 98.12 743 ARG A N 1
ATOM 5714 C CA . ARG A 1 743 ? -13.805 -0.798 7.996 1.00 98.12 743 ARG A CA 1
ATOM 5715 C C . ARG A 1 743 ? -13.274 -1.866 8.941 1.00 98.12 743 ARG A C 1
ATOM 5717 O O . ARG A 1 743 ? -13.645 -1.881 10.110 1.00 98.12 743 ARG A O 1
ATOM 5724 N N . ASP A 1 744 ? -12.338 -2.678 8.470 1.00 98.25 744 ASP A N 1
ATOM 5725 C CA . ASP A 1 744 ? -11.739 -3.748 9.263 1.00 98.25 744 ASP A CA 1
ATOM 5726 C C . ASP A 1 744 ? -10.867 -3.201 10.405 1.00 98.25 744 ASP A C 1
ATOM 5728 O O . ASP A 1 744 ? -10.839 -3.786 11.491 1.00 98.25 744 ASP A O 1
ATOM 5732 N N . ALA A 1 745 ? -10.233 -2.034 10.229 1.00 98.62 745 ALA A N 1
ATOM 5733 C CA . ALA A 1 745 ? -9.589 -1.305 11.323 1.00 98.62 745 ALA A CA 1
ATOM 5734 C C . ALA A 1 745 ? -10.605 -0.909 12.407 1.00 98.62 745 ALA A C 1
ATOM 5736 O O . ALA A 1 745 ? -10.354 -1.132 13.592 1.00 98.62 745 ALA A O 1
ATOM 5737 N N . VAL A 1 746 ? -11.763 -0.364 12.013 1.00 98.81 746 VAL A N 1
ATOM 5738 C CA . VAL A 1 746 ? -12.839 0.001 12.950 1.00 98.81 746 VAL A CA 1
ATOM 5739 C C . VAL A 1 746 ? -13.376 -1.228 13.674 1.00 98.81 746 VAL A C 1
ATOM 5741 O O . VAL A 1 746 ? -13.447 -1.217 14.899 1.00 98.81 746 VAL A O 1
ATOM 5744 N N . HIS A 1 747 ? -13.683 -2.313 12.960 1.00 98.38 747 HIS A N 1
ATOM 5745 C CA . HIS A 1 747 ? -14.129 -3.565 13.576 1.00 98.38 747 HIS A CA 1
ATOM 5746 C C . HIS A 1 747 ? -13.103 -4.109 14.578 1.00 98.38 747 HIS A C 1
ATOM 5748 O O . HIS A 1 747 ? -13.464 -4.527 15.677 1.00 98.38 747 HIS A O 1
ATOM 5754 N N . THR A 1 748 ? -11.817 -4.041 14.233 1.00 98.25 748 THR A N 1
ATOM 5755 C CA . THR A 1 748 ? -10.710 -4.435 15.115 1.00 98.25 748 THR A CA 1
ATOM 5756 C C . THR A 1 748 ? -10.661 -3.575 16.382 1.00 98.25 748 THR A C 1
ATOM 5758 O O . THR A 1 748 ? -10.526 -4.117 17.479 1.00 98.25 748 THR A O 1
ATOM 5761 N N . ALA A 1 749 ? -10.838 -2.256 16.264 1.00 98.38 749 ALA A N 1
ATOM 5762 C CA . ALA A 1 749 ? -10.891 -1.355 17.416 1.00 98.38 749 ALA A CA 1
ATOM 5763 C C . ALA A 1 749 ? -12.118 -1.625 18.302 1.00 98.38 749 ALA A C 1
ATOM 5765 O O . ALA A 1 749 ? -11.969 -1.76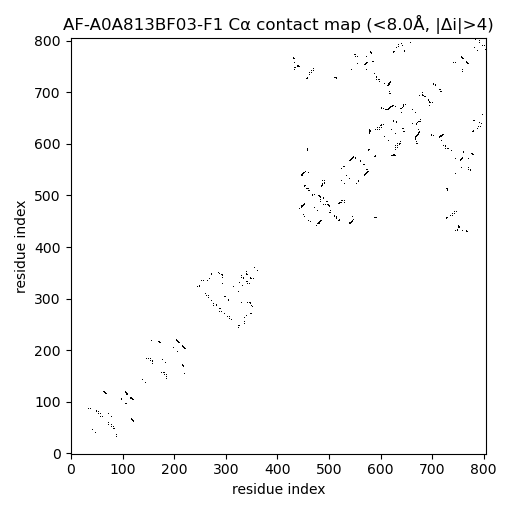9 19.510 1.00 98.38 749 ALA A O 1
ATOM 5766 N N . MET A 1 750 ? -13.312 -1.777 17.717 1.00 98.31 750 MET A N 1
ATOM 5767 C CA . MET A 1 750 ? -14.559 -2.070 18.447 1.00 98.31 750 MET A CA 1
ATOM 5768 C C . MET A 1 750 ? -14.487 -3.386 19.235 1.00 98.31 750 MET A C 1
ATOM 5770 O O . MET A 1 750 ? -15.072 -3.503 20.310 1.00 98.31 750 MET A O 1
ATOM 5774 N N . ARG A 1 751 ? -13.718 -4.358 18.733 1.00 96.56 751 ARG A N 1
ATOM 5775 C CA . ARG A 1 751 ? -13.391 -5.631 19.398 1.00 96.56 751 ARG A CA 1
ATOM 5776 C C . ARG A 1 751 ? -12.432 -5.503 20.585 1.00 96.56 751 ARG A C 1
ATOM 5778 O O . ARG A 1 751 ? -12.158 -6.502 21.236 1.00 96.56 751 ARG A O 1
ATOM 5785 N N . GLY A 1 752 ? -11.905 -4.309 20.853 1.00 94.75 752 GLY A N 1
ATOM 5786 C CA . GLY A 1 752 ? -10.985 -4.052 21.963 1.00 94.75 752 GLY A CA 1
ATOM 5787 C C . GLY A 1 752 ? -9.524 -4.369 21.648 1.00 94.75 752 GLY A C 1
ATOM 5788 O O . GLY A 1 752 ? -8.678 -4.260 22.533 1.00 94.75 752 GLY A O 1
ATOM 5789 N N . TYR A 1 753 ? -9.183 -4.721 20.401 1.00 96.56 753 TYR A N 1
ATOM 5790 C CA . TYR A 1 753 ? -7.775 -4.868 20.038 1.00 96.56 753 TYR A CA 1
ATOM 5791 C C . TYR A 1 753 ? -7.065 -3.513 20.136 1.00 96.56 753 TYR A C 1
ATOM 5793 O O . TYR A 1 753 ? -7.622 -2.454 19.831 1.00 96.56 753 TYR A O 1
ATOM 5801 N N . THR A 1 754 ? -5.809 -3.556 20.568 1.00 97.69 754 THR A N 1
ATOM 5802 C CA . THR A 1 754 ? -4.962 -2.380 20.762 1.00 97.69 754 THR A CA 1
ATOM 5803 C C . THR A 1 754 ? -3.496 -2.763 20.566 1.00 97.69 754 THR A C 1
ATOM 5805 O O . THR A 1 754 ? -3.129 -3.927 20.733 1.00 97.69 754 THR A O 1
ATOM 5808 N N . GLY A 1 755 ? -2.655 -1.814 20.152 1.00 96.50 755 GLY A N 1
ATOM 5809 C CA . GLY A 1 755 ? -1.248 -2.087 19.835 1.00 96.50 755 GLY A CA 1
ATOM 5810 C C . GLY A 1 755 ? -1.061 -2.936 18.571 1.00 96.50 755 GLY A C 1
ATOM 5811 O O . GLY A 1 755 ? -0.025 -3.587 18.400 1.00 96.50 755 GLY A O 1
ATOM 5812 N N . VAL A 1 756 ? -2.052 -2.939 17.680 1.00 96.75 756 VAL A N 1
ATOM 5813 C CA . VAL A 1 756 ? -2.089 -3.755 16.458 1.00 96.75 756 VAL A CA 1
ATOM 5814 C C . VAL A 1 756 ? -2.205 -2.891 15.207 1.00 96.75 756 VAL A C 1
ATOM 5816 O O . VAL A 1 756 ? -2.626 -1.742 15.271 1.00 96.75 756 VAL A O 1
ATOM 5819 N N . CYS A 1 757 ? -1.871 -3.460 14.057 1.00 97.00 757 CYS A N 1
ATOM 5820 C CA . CYS A 1 757 ? -2.151 -2.934 12.732 1.00 97.00 757 CYS A CA 1
ATOM 5821 C C . CYS A 1 757 ? -3.051 -3.904 11.963 1.00 97.00 757 CYS A C 1
ATOM 5823 O O . CYS A 1 757 ? -3.026 -5.110 12.216 1.00 97.00 757 CYS A O 1
ATOM 5825 N N . VAL A 1 758 ? -3.783 -3.388 10.980 1.00 97.06 758 VAL A N 1
ATOM 5826 C CA . VAL A 1 758 ? -4.508 -4.211 10.003 1.00 97.06 758 VAL A CA 1
ATOM 5827 C C . VAL A 1 758 ? -3.843 -4.155 8.631 1.00 97.06 758 VAL A C 1
ATOM 5829 O O . VAL A 1 758 ? -3.281 -3.127 8.251 1.00 97.06 758 VAL A O 1
ATOM 5832 N N . GLY A 1 759 ? -3.911 -5.250 7.879 1.00 96.00 759 GLY A N 1
ATOM 5833 C CA . GLY A 1 759 ? -3.416 -5.306 6.503 1.00 96.00 759 GLY A CA 1
ATOM 5834 C C . GLY A 1 759 ? -3.621 -6.673 5.845 1.00 96.00 759 GLY A C 1
ATOM 5835 O O . GLY A 1 759 ? -3.951 -7.640 6.534 1.00 96.00 759 GLY A O 1
ATOM 5836 N N . PRO A 1 760 ? -3.481 -6.764 4.513 1.00 95.31 760 PRO A N 1
ATOM 5837 C CA . PRO A 1 760 ? -3.790 -7.964 3.751 1.00 95.31 760 PRO A CA 1
ATOM 5838 C C . PRO A 1 760 ? -2.649 -8.981 3.792 1.00 95.31 760 PRO A C 1
ATOM 5840 O O . PRO A 1 760 ? -1.495 -8.629 3.545 1.00 95.31 760 PRO A O 1
ATOM 5843 N N . ILE A 1 761 ? -2.996 -10.240 4.046 1.00 92.75 761 ILE A N 1
ATOM 5844 C CA . ILE A 1 761 ? -2.160 -11.418 3.800 1.00 92.75 761 ILE A CA 1
ATOM 5845 C C . ILE A 1 761 ? -3.006 -12.422 3.020 1.00 92.75 761 ILE A C 1
ATOM 5847 O O . ILE A 1 761 ? -4.080 -12.817 3.475 1.00 92.75 761 ILE A O 1
ATOM 5851 N N . HIS A 1 762 ? -2.535 -12.813 1.842 1.00 90.12 762 HIS A N 1
ATOM 5852 C CA . HIS A 1 762 ? -3.269 -13.612 0.864 1.00 90.12 762 HIS A CA 1
ATOM 5853 C C . HIS A 1 762 ? -4.691 -13.077 0.621 1.00 90.12 762 HIS A C 1
ATOM 5855 O O . HIS A 1 762 ? -5.669 -13.813 0.722 1.00 90.12 762 HIS A O 1
ATOM 5861 N N . ASN A 1 763 ? -4.811 -11.769 0.353 1.00 87.62 763 ASN A N 1
ATOM 5862 C CA . ASN A 1 763 ? -6.085 -11.050 0.143 1.00 87.62 763 ASN A CA 1
ATOM 5863 C C . ASN A 1 763 ? -7.072 -11.035 1.332 1.00 87.62 763 ASN A C 1
ATOM 5865 O O . ASN A 1 763 ? -8.173 -10.482 1.216 1.00 87.62 763 ASN A O 1
ATOM 5869 N N . ILE A 1 764 ? -6.678 -11.567 2.490 1.00 93.31 764 ILE A N 1
ATOM 5870 C CA . ILE A 1 764 ? -7.459 -11.533 3.728 1.00 93.31 764 ILE A CA 1
ATOM 5871 C C . ILE A 1 764 ? -6.888 -10.437 4.624 1.00 93.31 764 ILE A C 1
ATOM 5873 O O . ILE A 1 764 ? -5.696 -10.440 4.924 1.00 93.31 764 ILE A O 1
ATOM 5877 N N . ILE A 1 765 ? -7.724 -9.502 5.080 1.00 96.56 765 ILE A N 1
ATOM 5878 C CA . ILE A 1 765 ? -7.280 -8.475 6.029 1.00 96.56 765 ILE A CA 1
ATOM 5879 C C . ILE A 1 765 ? -7.189 -9.115 7.413 1.00 96.56 765 ILE A C 1
ATOM 5881 O O . ILE A 1 765 ? -8.146 -9.698 7.928 1.00 96.56 765 ILE A O 1
ATOM 5885 N N . VAL A 1 766 ? -6.002 -9.037 8.000 1.00 96.06 766 VAL A N 1
ATOM 5886 C CA . VAL A 1 766 ? -5.673 -9.656 9.281 1.00 96.06 766 VAL A CA 1
ATOM 5887 C C . VAL A 1 766 ? -5.159 -8.623 10.272 1.00 96.06 766 VAL A C 1
ATOM 5889 O O . VAL A 1 766 ? -4.688 -7.550 9.896 1.00 96.06 766 VAL A O 1
ATOM 5892 N N . VAL A 1 767 ? -5.244 -8.975 11.549 1.00 95.81 767 VAL A N 1
ATOM 5893 C CA . VAL A 1 767 ? -4.720 -8.210 12.676 1.00 95.81 767 VAL A CA 1
ATOM 5894 C C . VAL A 1 767 ? -3.303 -8.685 12.980 1.00 95.81 767 VAL A C 1
ATOM 5896 O O . VAL A 1 767 ? -3.063 -9.881 13.151 1.00 95.81 767 VAL A O 1
ATOM 5899 N N . MET A 1 768 ? -2.369 -7.741 13.072 1.00 92.81 768 MET A N 1
ATOM 5900 C CA . MET A 1 768 ? -0.952 -7.991 13.328 1.00 92.81 768 MET A CA 1
ATOM 5901 C C . MET A 1 768 ? -0.436 -7.098 14.456 1.00 92.81 768 MET A C 1
ATOM 5903 O O . MET A 1 768 ? -0.740 -5.909 14.461 1.00 92.81 768 MET A O 1
ATOM 5907 N N . PRO A 1 769 ? 0.391 -7.600 15.384 1.00 91.62 769 PRO A N 1
ATOM 5908 C CA . PRO A 1 769 ? 1.084 -6.752 16.350 1.00 91.62 769 PRO A CA 1
ATOM 5909 C C . PRO A 1 769 ? 1.891 -5.636 15.668 1.00 91.62 769 PRO A C 1
ATOM 5911 O O . PRO A 1 769 ? 2.666 -5.887 14.740 1.00 91.62 769 PRO A O 1
ATOM 5914 N N . SER A 1 770 ? 1.727 -4.397 16.133 1.00 89.81 770 SER A N 1
ATOM 5915 C CA . SER A 1 770 ? 2.351 -3.212 15.516 1.00 89.81 770 SER A CA 1
ATOM 5916 C C . SER A 1 770 ? 3.886 -3.244 15.543 1.00 89.81 770 SER A C 1
ATOM 5918 O O . SER A 1 770 ? 4.539 -2.773 14.612 1.00 89.81 770 SER A O 1
ATOM 5920 N N . ASN A 1 771 ? 4.480 -3.871 16.562 1.00 87.00 771 ASN A N 1
ATOM 5921 C CA . ASN A 1 771 ? 5.926 -4.069 16.669 1.00 87.00 771 ASN A CA 1
ATOM 5922 C C . ASN A 1 771 ? 6.501 -4.983 15.569 1.00 87.00 771 ASN A C 1
ATOM 5924 O O . ASN A 1 771 ? 7.634 -4.768 15.144 1.00 87.00 771 ASN A O 1
ATOM 5928 N N . LEU A 1 772 ? 5.739 -5.968 15.076 1.00 86.00 772 LEU A N 1
ATOM 5929 C CA . LEU A 1 772 ? 6.178 -6.813 13.960 1.00 86.00 772 LEU A CA 1
ATOM 5930 C C . LEU A 1 772 ? 6.224 -6.012 12.659 1.00 86.00 772 LEU A C 1
ATOM 5932 O O . LEU A 1 772 ? 7.165 -6.158 11.881 1.00 86.00 772 LEU A O 1
ATOM 5936 N N . ILE A 1 773 ? 5.250 -5.126 12.453 1.00 86.00 773 ILE A N 1
ATOM 5937 C CA . ILE A 1 773 ? 5.172 -4.256 11.274 1.00 86.00 773 ILE A CA 1
ATOM 5938 C C . ILE A 1 773 ? 6.339 -3.262 11.228 1.00 86.00 773 ILE A C 1
ATOM 5940 O O . ILE A 1 773 ? 6.854 -2.971 10.153 1.00 86.00 773 ILE A O 1
ATOM 5944 N N . ALA A 1 774 ? 6.799 -2.788 12.387 1.00 78.75 774 ALA A N 1
ATOM 5945 C CA . ALA A 1 774 ? 7.929 -1.866 12.500 1.00 78.75 774 ALA A CA 1
ATOM 5946 C C . ALA A 1 774 ? 9.315 -2.550 12.517 1.00 78.75 774 ALA A C 1
ATOM 5948 O O . ALA A 1 774 ? 10.327 -1.861 12.611 1.00 78.75 774 ALA A O 1
ATOM 5949 N N . SER A 1 775 ? 9.385 -3.887 12.467 1.00 80.06 775 SER A N 1
ATOM 5950 C CA . SER A 1 775 ? 10.636 -4.627 12.713 1.00 80.06 775 SER A CA 1
ATOM 5951 C C . SER A 1 775 ? 11.627 -4.612 11.546 1.00 80.06 775 SER A C 1
ATOM 5953 O O . SER A 1 775 ? 12.837 -4.594 11.761 1.00 80.06 775 SER A O 1
ATOM 5955 N N . ARG A 1 776 ? 11.126 -4.659 10.309 1.00 84.06 776 ARG A N 1
ATOM 5956 C CA . ARG A 1 776 ? 11.929 -4.717 9.081 1.00 84.06 776 ARG A CA 1
ATOM 5957 C C . ARG A 1 776 ? 11.115 -4.250 7.882 1.00 84.06 776 ARG A C 1
ATOM 5959 O O . ARG A 1 776 ? 9.892 -4.149 7.957 1.00 84.06 776 ARG A O 1
ATOM 5966 N N . LYS A 1 777 ? 11.794 -4.042 6.756 1.00 87.81 777 LYS A N 1
ATOM 5967 C CA . LYS A 1 777 ? 11.168 -3.671 5.484 1.00 87.81 777 LYS A CA 1
ATOM 5968 C C . LYS A 1 777 ? 11.061 -4.855 4.534 1.00 87.81 777 LYS A C 1
ATOM 5970 O O . LYS A 1 777 ? 11.956 -5.697 4.472 1.00 87.81 777 LYS A O 1
ATOM 5975 N N . LYS A 1 778 ? 9.961 -4.910 3.785 1.00 92.56 778 LYS A N 1
ATOM 5976 C CA . LYS A 1 778 ? 9.794 -5.799 2.633 1.00 92.56 778 LYS A CA 1
ATOM 5977 C C . LYS A 1 778 ? 10.659 -5.268 1.489 1.00 92.56 778 LYS A C 1
ATOM 5979 O O . LYS A 1 778 ? 10.602 -4.081 1.187 1.00 92.56 778 LYS A O 1
ATOM 5984 N N . ARG A 1 779 ? 11.441 -6.144 0.859 1.00 94.19 779 ARG A N 1
ATOM 5985 C CA . ARG A 1 779 ? 12.289 -5.835 -0.304 1.00 94.19 779 ARG A CA 1
ATOM 5986 C C . ARG A 1 779 ? 11.999 -6.815 -1.435 1.00 94.19 779 ARG A C 1
ATOM 5988 O O . ARG A 1 779 ? 11.476 -7.904 -1.185 1.00 94.19 779 ARG A O 1
ATOM 5995 N N . ILE A 1 780 ? 12.323 -6.435 -2.665 1.00 94.69 780 ILE A N 1
ATOM 5996 C CA . ILE A 1 780 ? 12.246 -7.333 -3.817 1.00 94.69 780 ILE A CA 1
ATOM 5997 C C . ILE A 1 780 ? 13.300 -8.433 -3.660 1.00 94.69 780 ILE A C 1
ATOM 5999 O O . ILE A 1 780 ? 14.479 -8.156 -3.463 1.00 94.69 780 ILE A O 1
ATOM 6003 N N . SER A 1 781 ? 12.882 -9.691 -3.803 1.00 93.56 781 SER A N 1
ATOM 6004 C CA . SER A 1 781 ? 13.828 -10.781 -4.045 1.00 93.56 781 SER A CA 1
ATOM 6005 C C . SER A 1 781 ? 14.212 -10.788 -5.522 1.00 93.56 781 SER A C 1
ATOM 6007 O O . SER A 1 781 ? 13.336 -10.884 -6.388 1.00 93.56 781 SER A O 1
ATOM 6009 N N . VAL A 1 782 ? 15.512 -10.737 -5.818 1.00 92.75 782 VAL A N 1
ATOM 6010 C CA . VAL A 1 782 ? 16.028 -10.815 -7.196 1.00 92.75 782 VAL A CA 1
ATOM 6011 C C . VAL A 1 782 ? 15.714 -12.161 -7.864 1.00 92.75 782 VAL A C 1
ATOM 6013 O O . VAL A 1 782 ? 15.704 -12.267 -9.086 1.00 92.75 782 VAL A O 1
ATOM 6016 N N . HIS A 1 783 ? 15.365 -13.188 -7.090 1.00 91.56 783 HIS A N 1
ATOM 6017 C CA . HIS A 1 783 ? 14.927 -14.484 -7.615 1.00 91.56 783 HIS A CA 1
ATOM 6018 C C . HIS A 1 783 ? 13.400 -14.609 -7.731 1.00 91.56 783 HIS A C 1
ATOM 6020 O O . HIS A 1 783 ? 12.901 -15.645 -8.161 1.00 91.56 783 HIS A O 1
ATOM 6026 N N . SER A 1 784 ? 12.637 -13.572 -7.368 1.00 92.75 784 SER A N 1
ATOM 6027 C CA . SER A 1 784 ? 11.176 -13.591 -7.492 1.00 92.75 784 SER A CA 1
ATOM 6028 C C . SER A 1 784 ? 10.720 -13.597 -8.952 1.00 92.75 784 SER A C 1
ATOM 6030 O O . SER A 1 784 ? 11.316 -12.940 -9.808 1.00 92.75 784 SER A O 1
ATOM 6032 N N . SER A 1 785 ? 9.604 -14.277 -9.229 1.00 94.19 785 SER A N 1
ATOM 6033 C CA . SER A 1 785 ? 8.987 -14.304 -10.562 1.00 94.19 785 SER A CA 1
ATOM 6034 C C . SER A 1 785 ? 8.665 -12.901 -11.085 1.00 94.19 785 SER A C 1
ATOM 6036 O O . SER A 1 785 ? 8.857 -12.633 -12.270 1.00 94.19 785 SER A O 1
ATOM 6038 N N . SER A 1 786 ? 8.243 -11.981 -10.212 1.00 93.19 786 SER A N 1
ATOM 6039 C CA . SER A 1 786 ? 7.949 -10.592 -10.578 1.00 93.19 786 SER A CA 1
ATOM 6040 C C . SER A 1 786 ? 9.191 -9.839 -11.061 1.00 93.19 786 SER A C 1
ATOM 6042 O O . SER A 1 786 ? 9.133 -9.187 -12.103 1.00 93.19 786 SER A O 1
ATOM 6044 N N . TRP A 1 787 ? 10.329 -9.959 -10.362 1.00 96.62 787 TRP A N 1
ATOM 6045 C CA . TRP A 1 787 ? 11.570 -9.317 -10.808 1.00 96.62 787 TRP A CA 1
ATOM 6046 C C . TRP A 1 787 ? 12.104 -9.954 -12.089 1.00 96.62 787 TRP A C 1
ATOM 6048 O O . TRP A 1 787 ? 12.460 -9.237 -13.020 1.00 96.62 787 TRP A O 1
ATOM 6058 N N . GLN A 1 788 ? 12.078 -11.286 -12.189 1.00 95.44 788 GLN A N 1
ATOM 6059 C CA . GLN A 1 788 ? 12.489 -11.994 -13.405 1.00 95.44 788 GLN A CA 1
ATOM 6060 C C . GLN A 1 788 ? 11.653 -11.574 -14.620 1.00 95.44 788 GLN A C 1
ATOM 6062 O O . GLN A 1 788 ? 12.206 -11.282 -15.679 1.00 95.44 788 GLN A O 1
ATOM 6067 N N . SER A 1 789 ? 10.334 -11.452 -14.451 1.00 95.81 789 SER A N 1
ATOM 6068 C CA . SER A 1 789 ? 9.432 -10.962 -15.500 1.00 95.81 789 SER A CA 1
ATOM 6069 C C . SER A 1 789 ? 9.765 -9.522 -15.902 1.00 95.81 789 SER A C 1
ATOM 6071 O O . SER A 1 789 ? 9.751 -9.190 -17.088 1.00 95.81 789 SER A O 1
ATOM 6073 N N . CYS A 1 790 ? 10.111 -8.665 -14.934 1.00 97.00 790 CYS A N 1
ATOM 6074 C CA . CYS A 1 790 ? 10.525 -7.285 -15.191 1.00 97.00 790 CYS A CA 1
ATOM 6075 C C . CYS A 1 790 ? 11.832 -7.228 -15.991 1.00 97.00 790 CYS A C 1
ATOM 6077 O O . CYS A 1 790 ? 11.906 -6.530 -17.001 1.00 97.00 790 CYS A O 1
ATOM 6079 N N . VAL A 1 791 ? 12.840 -8.000 -15.579 1.00 96.50 791 VAL A N 1
ATOM 6080 C CA . VAL A 1 791 ? 14.149 -8.106 -16.242 1.00 96.50 791 VAL A CA 1
ATOM 6081 C C . VAL A 1 791 ? 13.996 -8.575 -17.688 1.00 96.50 791 VAL A C 1
ATOM 6083 O O . VAL A 1 791 ? 14.590 -7.982 -18.588 1.00 96.50 791 VAL A O 1
ATOM 6086 N N . GLN A 1 792 ? 13.167 -9.596 -17.920 1.00 95.12 792 GLN A N 1
ATOM 6087 C CA . GLN A 1 792 ? 12.878 -10.116 -19.258 1.00 95.12 792 GLN A CA 1
ATOM 6088 C C . GLN A 1 792 ? 12.138 -9.090 -20.118 1.00 95.12 792 GLN A C 1
ATOM 6090 O O . GLN A 1 792 ? 12.557 -8.823 -21.241 1.00 95.12 792 GLN A O 1
ATOM 6095 N N . SER A 1 793 ? 11.095 -8.455 -19.575 1.00 95.62 793 SER A N 1
ATOM 6096 C CA . SER A 1 793 ? 10.319 -7.432 -20.293 1.00 95.62 793 SER A CA 1
ATOM 6097 C C . SER A 1 793 ? 11.181 -6.234 -20.699 1.00 95.62 793 SER A C 1
ATOM 6099 O O . SER A 1 793 ? 11.022 -5.695 -21.791 1.00 95.62 793 SER A O 1
ATOM 6101 N N . CYS A 1 794 ? 12.136 -5.850 -19.846 1.00 96.31 794 CYS A N 1
ATOM 6102 C CA . CYS A 1 794 ? 13.057 -4.745 -20.107 1.00 96.31 794 CYS A CA 1
ATOM 6103 C C . CYS A 1 794 ? 14.290 -5.155 -20.935 1.00 96.31 794 CYS A C 1
ATOM 6105 O O . CYS A 1 794 ? 15.105 -4.300 -21.269 1.00 96.31 794 CYS A O 1
ATOM 6107 N N . ASN A 1 795 ? 14.458 -6.442 -21.272 1.00 93.75 795 ASN A N 1
ATOM 6108 C CA . ASN A 1 795 ? 15.670 -6.991 -21.897 1.00 93.75 795 ASN A CA 1
ATOM 6109 C C . ASN A 1 795 ? 16.968 -6.602 -21.155 1.00 93.75 795 ASN A C 1
ATOM 6111 O O . ASN A 1 795 ? 17.978 -6.257 -21.775 1.00 93.75 795 ASN A O 1
ATOM 6115 N N . MET A 1 796 ? 16.944 -6.627 -19.820 1.00 95.50 796 MET A N 1
ATOM 6116 C CA . MET A 1 796 ? 18.094 -6.237 -19.002 1.00 95.50 796 MET A CA 1
ATOM 6117 C C . MET A 1 796 ? 19.176 -7.331 -18.980 1.00 95.50 796 MET A C 1
ATOM 6119 O O . MET A 1 796 ? 18.858 -8.514 -18.823 1.00 95.50 796 MET A O 1
ATOM 6123 N N . PRO A 1 797 ? 20.472 -6.973 -19.073 1.00 94.38 797 PRO A N 1
ATOM 6124 C CA . PRO A 1 797 ? 21.554 -7.932 -18.896 1.00 94.38 797 PRO A CA 1
ATOM 6125 C C . PRO A 1 797 ? 21.621 -8.408 -17.440 1.00 94.38 797 PRO A C 1
ATOM 6127 O O . PRO A 1 797 ? 21.326 -7.661 -16.506 1.00 94.38 797 PRO A O 1
ATOM 6130 N N . LYS A 1 798 ? 22.087 -9.647 -17.230 1.00 92.19 798 LYS A N 1
ATOM 6131 C CA . LYS A 1 798 ? 22.190 -10.256 -15.890 1.00 92.19 798 LYS A CA 1
ATOM 6132 C C . LYS A 1 798 ? 23.013 -9.425 -14.894 1.00 92.19 798 LYS A C 1
ATOM 6134 O O . LYS A 1 798 ? 22.702 -9.434 -13.705 1.00 92.19 798 LYS A O 1
ATOM 6139 N N . SER A 1 799 ? 24.022 -8.692 -15.377 1.00 91.25 799 SER A N 1
ATOM 6140 C CA . SER A 1 799 ? 24.869 -7.800 -14.571 1.00 91.25 799 SER A CA 1
ATOM 6141 C C . SER A 1 799 ? 24.089 -6.638 -13.957 1.00 91.25 799 SER A C 1
ATOM 6143 O O . SER A 1 799 ? 24.346 -6.279 -12.815 1.00 91.25 799 SER A O 1
ATOM 6145 N N . LEU A 1 800 ? 23.099 -6.098 -14.674 1.00 94.56 800 LEU A N 1
ATOM 6146 C CA . LEU A 1 800 ? 22.227 -5.018 -14.198 1.00 94.56 800 LEU A CA 1
ATOM 6147 C C . LEU A 1 800 ? 20.961 -5.531 -13.497 1.00 94.56 800 LEU A C 1
ATOM 6149 O O . LEU A 1 800 ? 20.224 -4.746 -12.913 1.00 94.56 800 LEU A O 1
ATOM 6153 N N . ALA A 1 801 ? 20.708 -6.840 -13.552 1.00 93.69 801 ALA A N 1
ATOM 6154 C CA . ALA A 1 801 ? 19.565 -7.494 -12.921 1.00 93.69 801 ALA A CA 1
ATOM 6155 C C . ALA A 1 801 ? 19.879 -8.101 -11.540 1.00 93.69 801 ALA A C 1
ATOM 6157 O O . ALA A 1 801 ? 18.967 -8.597 -10.880 1.00 93.69 801 ALA A O 1
ATOM 6158 N N . GLY A 1 802 ? 21.151 -8.103 -11.120 1.00 88.88 802 GLY A N 1
ATOM 6159 C CA . GLY A 1 802 ? 21.587 -8.750 -9.878 1.00 88.88 802 GLY A CA 1
ATOM 6160 C C . GLY A 1 802 ? 21.607 -10.281 -9.953 1.00 88.88 802 GLY A C 1
ATOM 6161 O O . GLY A 1 802 ? 21.502 -10.930 -8.924 1.00 88.88 802 GLY A O 1
ATOM 6162 N N . LEU A 1 803 ? 21.717 -10.863 -11.158 1.00 82.12 803 LEU A N 1
ATOM 6163 C CA . LEU A 1 803 ? 21.625 -12.320 -11.394 1.00 82.12 803 LEU A CA 1
ATOM 6164 C C . LEU A 1 803 ? 22.973 -13.004 -11.658 1.00 82.12 803 LEU A C 1
ATOM 6166 O O . LEU A 1 803 ? 23.012 -14.190 -11.978 1.00 82.12 803 LEU A O 1
ATOM 6170 N N . ASN A 1 804 ? 24.066 -12.246 -11.587 1.00 68.62 804 ASN A N 1
ATOM 6171 C CA . ASN A 1 804 ? 25.437 -12.751 -11.711 1.00 68.62 804 ASN A CA 1
ATOM 6172 C C . ASN A 1 804 ? 26.132 -12.934 -10.350 1.00 68.62 804 ASN A C 1
ATOM 6174 O O . ASN A 1 804 ? 27.307 -13.297 -10.334 1.00 68.62 804 ASN A O 1
ATOM 6178 N N . LYS A 1 805 ? 25.448 -12.611 -9.249 1.00 49.06 805 LYS A N 1
ATOM 6179 C CA . LYS A 1 805 ? 25.958 -12.713 -7.883 1.00 49.06 805 LYS A CA 1
ATOM 6180 C C . LYS A 1 805 ? 25.257 -13.849 -7.164 1.00 49.06 805 LYS A C 1
ATOM 6182 O O . LYS A 1 805 ? 24.029 -13.969 -7.376 1.00 49.06 805 LYS A O 1
#